Protein AF-A2EIH9-F1 (afdb_monomer)

Sequence (770 aa):
MNADAFIRQCWNERINGDDFLERVLSTYQGITPDFICHLASICGTSGNFFPELIDYLLALFTHDIALSTRSIQIDDQNQINGCILMFIRYGDRIFNTEKHGEIENCAIAIKVLEICSVCADKEQKFEALFTLSRSPILSINIATARYFKPDEFNRIQGLFKDINILESKRNVTQLQKLFDYALKTDKVIQQFHNFSKFEFISFYSSAIRITRTQHLIPRHSGLVFYKVINLALMNSFLDHPSLTDAVLITTILPQFFYLRVKNQDPNVHIKVFNKEVFISALKSQSSKNCFPAGCDEEKLIEIFTRMPESVDYDNLLETIFNFPAYSYNFLEPFKAIIQSDNLQRIKKIIADLEKNILDIVFYIKQMDQYQEYFSLIFDQMIQNQYDLEKYSILSGFFFLLIKNFKRSGCPYEIDQIKKFTNNKEATNPLEIYSLRYFNNDNFKMSENQNTFAEIMNERSNLIRTNIYINYLLKEGEKDYEEIKNILTQFPYLWPMTFVWGSRQPKLVSQHLIKIKFPDTELNNFLFSQMMLLVRGPITTLLFSNCDYEILISMQNKEFFFEPSNTPTPFLFPLDSWMFASNLYSMIIILRSWLTIFGPVKLVEGSFSMINRSHLLLLRDKLPGELLISYAFVMSIVCDDQVSIMMEIMRCVENILTENINLIKDGERLAYFCLAIVIANSEGSEERMDFVLDLCKRILANKKDETQIRIDFAHNFIRKAIYLPDFHDRIPIELMELLVIKGDYKGLVDFFIIRSRKLENPSNHEYPVNY

Structure (mmCIF, N/CA/C/O backbone):
data_AF-A2EIH9-F1
#
_entry.id   AF-A2EIH9-F1
#
loop_
_atom_site.group_PDB
_atom_site.id
_atom_site.type_symbol
_atom_site.label_atom_id
_atom_site.label_alt_id
_atom_site.label_comp_id
_atom_site.label_asym_id
_atom_site.label_entity_id
_atom_site.label_seq_id
_atom_site.pdbx_PDB_ins_code
_atom_site.Cartn_x
_atom_site.Cartn_y
_atom_site.Cartn_z
_atom_site.occupancy
_atom_site.B_iso_or_equiv
_atom_site.auth_seq_id
_atom_site.auth_comp_id
_atom_site.auth_asym_id
_atom_site.auth_atom_id
_atom_site.pdbx_PDB_model_num
ATOM 1 N N . MET A 1 1 ? 36.411 14.262 -59.384 1.00 61.66 1 MET A N 1
ATOM 2 C CA . MET A 1 1 ? 37.094 12.955 -59.500 1.00 61.66 1 MET A CA 1
ATOM 3 C C . MET A 1 1 ? 36.032 11.872 -59.337 1.00 61.66 1 MET A C 1
ATOM 5 O O . MET A 1 1 ? 35.071 12.126 -58.626 1.00 61.66 1 MET A O 1
ATOM 9 N N . ASN A 1 2 ? 36.104 10.751 -60.065 1.00 81.81 2 ASN A N 1
ATOM 10 C CA . ASN A 1 2 ? 35.122 9.666 -59.904 1.00 81.81 2 ASN A CA 1
ATOM 11 C C . ASN A 1 2 ? 35.361 8.982 -58.542 1.00 81.81 2 ASN A C 1
ATOM 13 O O . ASN A 1 2 ? 36.519 8.712 -58.215 1.00 81.81 2 ASN A O 1
ATOM 17 N N . ALA A 1 3 ? 34.300 8.715 -57.773 1.00 81.44 3 ALA A N 1
ATOM 18 C CA . ALA A 1 3 ? 34.352 8.061 -56.460 1.00 81.44 3 ALA A CA 1
ATOM 19 C C . ALA A 1 3 ? 35.179 6.768 -56.495 1.00 81.44 3 ALA A C 1
ATOM 21 O O . ALA A 1 3 ? 36.026 6.531 -55.641 1.00 81.44 3 ALA A O 1
ATOM 22 N N . ASP A 1 4 ? 35.003 5.998 -57.562 1.00 82.56 4 ASP A N 1
ATOM 23 C CA . ASP A 1 4 ? 35.667 4.725 -57.821 1.00 82.56 4 ASP A CA 1
ATOM 24 C C . ASP A 1 4 ? 37.198 4.882 -57.964 1.00 82.56 4 ASP A C 1
ATOM 26 O O . ASP A 1 4 ? 37.998 4.178 -57.344 1.00 82.56 4 ASP A O 1
ATOM 30 N N . ALA A 1 5 ? 37.633 5.897 -58.720 1.00 85.88 5 ALA A N 1
ATOM 31 C CA . ALA A 1 5 ? 39.050 6.227 -58.879 1.00 85.88 5 ALA A CA 1
ATOM 32 C C . ALA A 1 5 ? 39.671 6.735 -57.568 1.00 85.88 5 ALA A C 1
ATOM 34 O O . ALA A 1 5 ? 40.842 6.476 -57.297 1.00 85.88 5 ALA A O 1
ATOM 35 N N . PHE A 1 6 ? 38.879 7.432 -56.751 1.00 89.69 6 PHE A N 1
ATOM 36 C CA . PHE A 1 6 ? 39.311 7.960 -55.462 1.00 89.69 6 PHE A CA 1
ATOM 37 C C . PHE A 1 6 ? 39.471 6.866 -54.409 1.00 89.69 6 PHE A C 1
ATOM 39 O O . PHE A 1 6 ? 40.531 6.773 -53.798 1.00 89.69 6 PHE A O 1
ATOM 46 N N . ILE A 1 7 ? 38.481 5.983 -54.263 1.00 89.19 7 ILE A N 1
ATOM 47 C CA . ILE A 1 7 ? 38.557 4.835 -53.350 1.00 89.19 7 ILE A CA 1
ATOM 48 C C . ILE A 1 7 ? 39.764 3.962 -53.704 1.00 89.19 7 ILE A C 1
ATOM 50 O O . ILE A 1 7 ? 40.546 3.609 -52.823 1.00 89.19 7 ILE A O 1
ATOM 54 N N . ARG A 1 8 ? 39.977 3.678 -54.997 1.00 88.06 8 ARG A N 1
ATOM 55 C CA . ARG A 1 8 ? 41.146 2.914 -55.465 1.00 88.06 8 ARG A CA 1
ATOM 56 C C . ARG A 1 8 ? 42.463 3.609 -55.152 1.00 88.06 8 ARG A C 1
ATOM 58 O O . ARG A 1 8 ? 43.411 2.936 -54.763 1.00 88.06 8 ARG A O 1
ATOM 65 N N . GLN A 1 9 ? 42.540 4.927 -55.329 1.00 90.44 9 GLN A N 1
ATOM 66 C CA . GLN A 1 9 ? 43.742 5.683 -54.990 1.00 90.44 9 GLN A CA 1
ATOM 67 C C . GLN A 1 9 ? 44.053 5.564 -53.493 1.00 90.44 9 GLN A C 1
ATOM 69 O O . GLN A 1 9 ? 45.157 5.168 -53.133 1.00 90.44 9 GLN A O 1
ATOM 74 N N . CYS A 1 10 ? 43.073 5.842 -52.635 1.00 89.44 10 CYS A N 1
ATOM 75 C CA . CYS A 1 10 ? 43.219 5.726 -51.187 1.00 89.44 10 CYS A CA 1
ATOM 76 C C . CYS A 1 10 ? 43.629 4.312 -50.756 1.00 89.44 10 CYS A C 1
ATOM 78 O O . CYS A 1 10 ? 44.570 4.149 -49.980 1.00 89.44 10 CYS A O 1
ATOM 80 N N . TRP A 1 11 ? 42.983 3.293 -51.324 1.00 89.50 11 TRP A N 1
ATOM 81 C CA . TRP A 1 11 ? 43.291 1.894 -51.043 1.00 89.50 11 TRP A CA 1
ATOM 82 C C . TRP A 1 11 ? 44.716 1.507 -51.470 1.00 89.50 11 TRP A C 1
ATOM 84 O O . TRP A 1 11 ? 45.444 0.882 -50.699 1.00 89.50 11 TRP A O 1
ATOM 94 N N . ASN A 1 12 ? 45.161 1.941 -52.656 1.00 90.62 12 ASN A N 1
ATOM 95 C CA . ASN A 1 12 ? 46.530 1.715 -53.135 1.00 90.62 12 ASN A CA 1
ATOM 96 C C . ASN A 1 12 ? 47.582 2.400 -52.250 1.00 90.62 12 ASN A C 1
ATOM 98 O O . ASN A 1 12 ? 48.676 1.867 -52.065 1.00 90.62 12 ASN A O 1
ATOM 102 N N . GLU A 1 13 ? 47.248 3.564 -51.695 1.00 91.50 13 GLU A N 1
ATOM 103 C CA . GLU A 1 13 ? 48.094 4.300 -50.753 1.00 91.50 13 GLU A CA 1
ATOM 104 C C . GLU A 1 13 ? 48.068 3.714 -49.330 1.00 91.50 13 GLU A C 1
ATOM 106 O O . GLU A 1 13 ? 48.866 4.129 -48.492 1.00 91.50 13 GLU A O 1
ATOM 111 N N . ARG A 1 14 ? 47.211 2.713 -49.068 1.00 88.38 14 ARG A N 1
ATOM 112 C CA . ARG A 1 14 ? 47.073 2.009 -47.780 1.00 88.38 14 ARG A CA 1
ATOM 113 C C . ARG A 1 14 ? 46.816 2.942 -46.598 1.00 88.38 14 ARG A C 1
ATOM 115 O O . ARG A 1 14 ? 47.292 2.693 -45.490 1.00 88.38 14 ARG A O 1
ATOM 122 N N . ILE A 1 15 ? 46.071 4.016 -46.835 1.00 93.00 15 ILE A N 1
ATOM 123 C CA . ILE A 1 15 ? 45.652 4.910 -45.756 1.00 93.00 15 ILE A CA 1
ATOM 124 C C . ILE A 1 15 ? 44.642 4.193 -44.855 1.00 93.00 15 ILE A C 1
ATOM 126 O O . ILE A 1 15 ? 43.941 3.288 -45.316 1.00 93.00 15 ILE A O 1
ATOM 130 N N . ASN A 1 16 ? 44.574 4.573 -43.581 1.00 92.44 16 ASN A N 1
ATOM 131 C CA . ASN A 1 16 ? 43.591 4.016 -42.650 1.00 92.44 16 ASN A CA 1
ATOM 132 C C . ASN A 1 16 ? 42.203 4.674 -42.844 1.00 92.44 16 ASN A C 1
ATOM 134 O O . ASN A 1 16 ? 42.043 5.571 -43.672 1.00 92.44 16 ASN A O 1
ATOM 138 N N . GLY A 1 17 ? 41.186 4.206 -42.113 1.00 90.44 17 GLY A N 1
ATOM 139 C CA . GLY A 1 17 ? 39.815 4.723 -42.228 1.00 90.44 17 GLY A CA 1
ATOM 140 C C . GLY A 1 17 ? 39.655 6.202 -41.864 1.00 90.44 17 GLY A C 1
ATOM 141 O O . GLY A 1 17 ? 38.913 6.910 -42.544 1.00 90.44 17 GLY A O 1
ATOM 142 N N . ASP A 1 18 ? 40.379 6.685 -40.855 1.00 90.44 18 ASP A N 1
ATOM 143 C CA . ASP A 1 18 ? 40.312 8.084 -40.416 1.00 90.44 18 ASP A CA 1
ATOM 144 C C . ASP A 1 18 ? 40.956 9.011 -41.460 1.00 90.44 18 ASP A C 1
ATOM 146 O O . ASP A 1 18 ? 40.337 9.975 -41.911 1.00 90.44 18 ASP A O 1
ATOM 150 N N . ASP A 1 19 ? 42.141 8.644 -41.955 1.00 93.44 19 ASP A N 1
ATOM 151 C CA . ASP A 1 19 ? 42.837 9.348 -43.037 1.00 93.44 19 ASP A CA 1
ATOM 152 C C . ASP A 1 19 ? 42.002 9.353 -44.329 1.00 93.44 19 ASP A C 1
ATOM 154 O O . ASP A 1 19 ? 42.003 10.319 -45.100 1.00 93.44 19 ASP A O 1
ATOM 158 N N . PHE A 1 20 ? 41.280 8.259 -44.593 1.00 93.38 20 PHE A N 1
ATOM 159 C CA . PHE A 1 20 ? 40.351 8.172 -45.714 1.00 93.38 20 PHE A CA 1
ATOM 160 C C . PHE A 1 20 ? 39.213 9.180 -45.574 1.00 93.38 20 PHE A C 1
ATOM 162 O O . PHE A 1 20 ? 38.946 9.924 -46.520 1.00 93.38 20 PHE A O 1
ATOM 169 N N . LEU A 1 21 ? 38.581 9.250 -44.402 1.00 91.69 21 LEU A N 1
ATOM 170 C CA . LEU A 1 21 ? 37.517 10.208 -44.122 1.00 91.69 21 LEU A CA 1
ATOM 171 C C . LEU A 1 21 ? 38.009 11.657 -44.263 1.00 91.69 21 LEU A C 1
ATOM 173 O O . LEU A 1 21 ? 37.362 12.451 -44.945 1.00 91.69 21 LEU A O 1
ATOM 177 N N . GLU A 1 22 ? 39.170 12.000 -43.700 1.00 92.19 22 GLU A N 1
ATOM 178 C CA . GLU A 1 22 ? 39.758 13.342 -43.834 1.00 92.19 22 GLU A CA 1
ATOM 179 C C . GLU A 1 22 ? 39.993 13.726 -45.300 1.00 92.19 22 GLU A C 1
ATOM 181 O O . GLU A 1 22 ? 39.710 14.852 -45.731 1.00 92.19 22 GLU A O 1
ATOM 186 N N . ARG A 1 23 ? 40.463 12.778 -46.115 1.00 91.38 23 ARG A N 1
ATOM 187 C CA . ARG A 1 23 ? 40.633 12.999 -47.553 1.00 91.38 23 ARG A CA 1
ATOM 188 C C . ARG A 1 23 ? 39.310 13.152 -48.286 1.00 91.38 23 ARG A C 1
ATOM 190 O O . ARG A 1 23 ? 39.229 13.979 -49.194 1.00 91.38 23 ARG A O 1
ATOM 197 N N . VAL A 1 24 ? 38.281 12.393 -47.911 1.00 90.44 24 VAL A N 1
ATOM 198 C CA . VAL A 1 24 ? 36.937 12.548 -48.484 1.00 90.44 24 VAL A CA 1
ATOM 199 C C . VAL A 1 24 ? 36.414 13.951 -48.197 1.00 90.44 24 VAL A C 1
ATOM 201 O O . VAL A 1 24 ? 36.021 14.636 -49.135 1.00 90.44 24 VAL A O 1
ATOM 204 N N . LEU A 1 25 ? 36.492 14.405 -46.944 1.00 90.44 25 LEU A N 1
ATOM 205 C CA . LEU A 1 25 ? 35.987 15.712 -46.507 1.00 90.44 25 LEU A CA 1
ATOM 206 C C . LEU A 1 25 ? 36.776 16.899 -47.078 1.00 90.44 25 LEU A C 1
ATOM 208 O O . LEU A 1 25 ? 36.220 17.979 -47.267 1.00 90.44 25 LEU A O 1
ATOM 212 N N . SER A 1 26 ? 38.071 16.718 -47.348 1.00 88.44 26 SER A N 1
ATOM 213 C CA . SER A 1 26 ? 38.907 17.756 -47.967 1.00 88.44 26 SER A CA 1
ATOM 214 C C . SER A 1 26 ? 38.776 17.807 -49.492 1.00 88.44 26 SER A C 1
ATOM 216 O O . SER A 1 26 ? 38.940 18.875 -50.082 1.00 88.44 26 SER A O 1
ATOM 218 N N . THR A 1 27 ? 38.464 16.681 -50.142 1.00 87.00 27 THR A N 1
ATOM 219 C CA . THR A 1 27 ? 38.375 16.583 -51.612 1.00 87.00 27 THR A CA 1
ATOM 220 C C . THR A 1 27 ? 36.961 16.839 -52.131 1.00 87.00 27 THR A C 1
ATOM 222 O O . THR A 1 27 ? 36.781 17.481 -53.167 1.00 87.00 27 THR A O 1
ATOM 225 N N . TYR A 1 28 ? 35.953 16.338 -51.423 1.00 78.94 28 TYR A N 1
ATOM 226 C CA . TYR A 1 28 ? 34.537 16.515 -51.718 1.00 78.94 28 TYR A CA 1
ATOM 227 C C . TYR A 1 28 ? 33.955 17.356 -50.582 1.00 78.94 28 TYR A C 1
ATOM 229 O O . TYR A 1 28 ? 34.280 17.112 -49.427 1.00 78.94 28 TYR A O 1
ATOM 237 N N . GLN A 1 29 ? 33.147 18.377 -50.883 1.00 80.12 29 GLN A N 1
ATOM 238 C CA . GLN A 1 29 ? 32.557 19.293 -49.890 1.00 80.12 29 GLN A CA 1
ATOM 239 C C . GLN A 1 29 ? 31.500 18.584 -49.011 1.00 80.12 29 GLN A C 1
ATOM 241 O O . GLN A 1 29 ? 30.328 18.953 -49.019 1.00 80.12 29 GLN A O 1
ATOM 246 N N . GLY A 1 30 ? 31.901 17.537 -48.292 1.00 81.00 30 GLY A N 1
ATOM 247 C CA . GLY A 1 30 ? 31.044 16.603 -47.574 1.00 81.00 30 GLY A CA 1
ATOM 248 C C . GLY A 1 30 ? 30.956 15.219 -48.225 1.00 81.00 30 GLY A C 1
ATOM 249 O O . GLY A 1 30 ? 31.353 14.996 -49.372 1.00 81.00 30 GLY A O 1
ATOM 250 N N . ILE A 1 31 ? 30.414 14.276 -47.455 1.00 84.00 31 ILE A N 1
ATOM 251 C CA . ILE A 1 31 ? 30.108 12.915 -47.906 1.00 84.00 31 ILE A CA 1
ATOM 252 C C . ILE A 1 31 ? 28.827 12.952 -48.752 1.00 84.00 31 ILE A C 1
ATOM 254 O O . ILE A 1 31 ? 27.872 13.648 -48.413 1.00 84.00 31 ILE A O 1
ATOM 258 N N . THR A 1 32 ? 28.787 12.193 -49.850 1.00 86.06 32 THR A N 1
ATOM 259 C CA . THR A 1 32 ? 27.601 12.083 -50.719 1.00 86.06 32 THR A CA 1
ATOM 260 C C . THR A 1 32 ? 27.003 10.671 -50.670 1.00 86.06 32 THR A C 1
ATOM 262 O O . THR A 1 32 ? 27.762 9.709 -50.517 1.00 86.06 32 THR A O 1
ATOM 265 N N . PRO A 1 33 ? 25.674 10.508 -50.843 1.00 88.69 33 PRO A N 1
ATOM 266 C CA . PRO A 1 33 ? 25.028 9.193 -50.886 1.00 88.69 33 PRO A CA 1
ATOM 267 C C . PRO A 1 33 ? 25.646 8.235 -51.905 1.00 88.69 33 PRO A C 1
ATOM 269 O O . PRO A 1 33 ? 25.900 7.074 -51.587 1.00 88.69 33 PRO A O 1
ATOM 272 N N . ASP A 1 34 ? 25.959 8.737 -53.103 1.00 86.44 34 ASP A N 1
ATOM 273 C CA . ASP A 1 34 ? 26.551 7.947 -54.189 1.00 86.44 34 ASP A CA 1
ATOM 274 C C . ASP A 1 34 ? 27.884 7.321 -53.774 1.00 86.44 34 ASP A C 1
ATOM 276 O O . ASP A 1 34 ? 28.173 6.172 -54.105 1.00 86.44 34 ASP A O 1
ATOM 280 N N . PHE A 1 35 ? 28.684 8.058 -53.001 1.00 86.81 35 PHE A N 1
ATOM 281 C CA . PHE A 1 35 ? 29.975 7.590 -52.514 1.00 86.81 35 PHE A CA 1
ATOM 282 C C . PHE A 1 35 ? 29.823 6.414 -51.539 1.00 86.81 35 PHE A C 1
ATOM 284 O O . PHE A 1 35 ? 30.558 5.430 -51.628 1.00 86.81 35 PHE A O 1
ATOM 291 N N . ILE A 1 36 ? 28.826 6.490 -50.653 1.00 91.44 36 ILE A N 1
ATOM 292 C CA . ILE A 1 36 ? 28.508 5.447 -49.670 1.00 91.44 36 ILE A CA 1
ATOM 293 C C . ILE A 1 36 ? 27.966 4.200 -50.374 1.00 91.44 36 ILE A C 1
ATOM 295 O O . ILE A 1 36 ? 28.449 3.097 -50.119 1.00 91.44 36 ILE A O 1
ATOM 299 N N . CYS A 1 37 ? 27.015 4.373 -51.299 1.00 92.69 37 CYS A N 1
ATOM 300 C CA . CYS A 1 37 ? 26.439 3.277 -52.084 1.00 92.69 37 CYS A CA 1
ATOM 301 C C . CYS A 1 37 ? 27.523 2.532 -52.866 1.00 92.69 37 CYS A C 1
ATOM 303 O O . CYS A 1 37 ? 27.575 1.302 -52.863 1.00 92.69 37 CYS A O 1
ATOM 305 N N . HIS A 1 38 ? 28.421 3.279 -53.512 1.00 90.88 38 HIS A N 1
ATOM 306 C CA . HIS A 1 38 ? 29.475 2.698 -54.327 1.00 90.88 38 HIS A CA 1
ATOM 307 C C . HIS A 1 38 ? 30.490 1.920 -53.483 1.00 90.88 38 HIS A C 1
ATOM 309 O O . HIS A 1 38 ? 30.814 0.781 -53.816 1.00 90.88 38 HIS A O 1
ATOM 315 N N . LEU A 1 39 ? 30.934 2.482 -52.352 1.00 92.50 39 LEU A N 1
ATOM 316 C CA . LEU A 1 39 ? 31.833 1.786 -51.431 1.00 92.50 39 LEU A CA 1
ATOM 317 C C . LEU A 1 39 ? 31.180 0.527 -50.838 1.00 92.50 39 LEU A C 1
ATOM 319 O O . LEU A 1 39 ? 31.814 -0.526 -50.807 1.00 92.50 39 LEU A O 1
ATOM 323 N N . ALA A 1 40 ? 29.906 0.598 -50.435 1.00 93.25 40 ALA A N 1
ATOM 324 C CA . ALA A 1 40 ? 29.162 -0.564 -49.949 1.00 93.25 40 ALA A CA 1
ATOM 325 C C . ALA A 1 40 ? 29.053 -1.666 -51.020 1.00 93.25 40 ALA A C 1
ATOM 327 O O . ALA A 1 40 ? 29.281 -2.837 -50.719 1.00 93.25 40 ALA A O 1
ATOM 328 N N . SER A 1 41 ? 28.784 -1.298 -52.278 1.00 92.81 41 SER A N 1
ATOM 329 C CA . SER A 1 41 ? 28.708 -2.239 -53.404 1.00 92.81 41 SER A CA 1
ATOM 330 C C . SER A 1 41 ? 30.055 -2.926 -53.685 1.00 92.81 41 SER A C 1
ATOM 332 O O . SER A 1 41 ? 30.110 -4.148 -53.851 1.00 92.81 41 SER A O 1
ATOM 334 N N . ILE A 1 42 ? 31.167 -2.175 -53.649 1.00 91.38 42 ILE A N 1
ATOM 335 C CA . ILE A 1 42 ? 32.524 -2.738 -53.776 1.00 91.38 42 ILE A CA 1
ATOM 336 C C . ILE A 1 42 ? 32.787 -3.743 -52.647 1.00 91.38 42 ILE A C 1
ATOM 338 O O . ILE A 1 42 ? 33.237 -4.858 -52.911 1.00 91.38 42 ILE A O 1
ATOM 342 N N . CYS A 1 43 ? 32.462 -3.377 -51.405 1.00 91.00 43 CYS A N 1
ATOM 343 C CA . CYS A 1 43 ? 32.654 -4.230 -50.233 1.00 91.00 43 CYS A CA 1
ATOM 344 C C . CYS A 1 43 ? 31.852 -5.540 -50.285 1.00 91.00 43 CYS A C 1
ATOM 346 O O . CYS A 1 43 ? 32.306 -6.543 -49.740 1.00 91.00 43 CYS A O 1
ATOM 348 N N . GLY A 1 44 ? 30.670 -5.547 -50.910 1.00 88.19 44 GLY A N 1
ATOM 349 C CA . GLY A 1 44 ? 29.813 -6.733 -50.993 1.00 88.19 44 GLY A CA 1
ATOM 350 C C . GLY A 1 44 ? 29.918 -7.546 -52.282 1.00 88.19 44 GLY A C 1
ATOM 351 O O . GLY A 1 44 ? 29.194 -8.534 -52.424 1.00 88.19 44 GLY A O 1
ATOM 352 N N . THR A 1 45 ? 30.798 -7.163 -53.214 1.00 89.25 45 THR A N 1
ATOM 353 C CA . THR A 1 45 ? 30.994 -7.894 -54.473 1.00 89.25 45 THR A CA 1
ATOM 354 C C . THR A 1 45 ? 31.565 -9.291 -54.197 1.00 89.25 45 THR A C 1
ATOM 356 O O . THR A 1 45 ? 32.620 -9.454 -53.582 1.00 89.25 45 THR A O 1
ATOM 359 N N . SER A 1 46 ? 30.865 -10.325 -54.667 1.00 63.31 46 SER A N 1
ATOM 360 C CA . SER A 1 46 ? 31.184 -11.733 -54.406 1.00 63.31 46 SER A CA 1
ATOM 361 C C . SER A 1 46 ? 32.617 -12.109 -54.812 1.00 63.31 46 SER A C 1
ATOM 363 O O . SER A 1 46 ? 32.980 -11.982 -55.981 1.00 63.31 46 SER A O 1
ATOM 365 N N . GLY A 1 47 ? 33.400 -12.637 -53.863 1.00 63.78 47 GLY A N 1
ATOM 366 C CA . GLY A 1 47 ? 34.703 -13.268 -54.116 1.00 63.78 47 GLY A CA 1
ATOM 367 C C . GLY A 1 47 ? 35.917 -12.592 -53.475 1.00 63.78 47 GLY A C 1
ATOM 368 O O . GLY A 1 47 ? 36.959 -13.236 -53.405 1.00 63.78 47 GLY A O 1
ATOM 369 N N . ASN A 1 48 ? 35.799 -11.362 -52.957 1.00 62.03 48 ASN A N 1
ATOM 370 C CA . ASN A 1 48 ? 36.916 -10.668 -52.312 1.00 62.03 48 ASN A CA 1
ATOM 371 C C . ASN A 1 48 ? 36.485 -9.941 -51.028 1.00 62.03 48 ASN A C 1
ATOM 373 O O . ASN A 1 48 ? 35.761 -8.953 -51.080 1.00 62.03 48 ASN A O 1
ATOM 377 N N . PHE A 1 49 ? 36.969 -10.401 -49.872 1.00 75.75 49 PHE A N 1
ATOM 378 C CA . PHE A 1 49 ? 36.844 -9.674 -48.607 1.00 75.75 49 PHE A CA 1
ATOM 379 C C . PHE A 1 49 ? 38.079 -8.789 -48.410 1.00 75.75 49 PHE A C 1
ATOM 381 O O . PHE A 1 49 ? 39.182 -9.310 -48.240 1.00 75.75 49 PHE A O 1
ATOM 388 N N . PHE A 1 50 ? 37.895 -7.467 -48.421 1.00 84.88 50 PHE A N 1
ATOM 389 C CA . PHE A 1 50 ? 38.964 -6.490 -48.193 1.00 84.88 50 PHE A CA 1
ATOM 390 C C . PHE A 1 50 ? 38.745 -5.764 -46.856 1.00 84.88 50 PHE A C 1
ATOM 392 O O . PHE A 1 50 ? 37.936 -4.834 -46.800 1.00 84.88 50 PHE A O 1
ATOM 399 N N . PRO A 1 51 ? 39.439 -6.175 -45.775 1.00 84.88 51 PRO A N 1
ATOM 400 C CA . PRO A 1 51 ? 39.392 -5.529 -44.464 1.00 84.88 51 PRO A CA 1
ATOM 401 C C . PRO A 1 51 ? 39.432 -3.999 -44.497 1.00 84.88 51 PRO A C 1
ATOM 403 O O . PRO A 1 51 ? 38.623 -3.352 -43.844 1.00 84.88 51 PRO A O 1
ATOM 406 N N . GLU A 1 52 ? 40.340 -3.440 -45.290 1.00 87.19 52 GLU A N 1
ATOM 407 C CA . GLU A 1 52 ? 40.640 -2.012 -45.336 1.00 87.19 52 GLU A CA 1
ATOM 408 C C . GLU A 1 52 ? 39.488 -1.201 -45.950 1.00 87.19 52 GLU A C 1
ATOM 410 O O . GLU A 1 52 ? 39.203 -0.092 -45.511 1.00 87.19 52 GLU A O 1
ATOM 415 N N . LEU A 1 53 ? 38.769 -1.766 -46.928 1.00 90.94 53 LEU A N 1
ATOM 416 C CA . LEU A 1 53 ? 37.599 -1.111 -47.526 1.00 90.94 53 LEU A CA 1
ATOM 417 C C . LEU A 1 53 ? 36.385 -1.137 -46.588 1.00 90.94 53 LEU A C 1
ATOM 419 O O . LEU A 1 53 ? 35.586 -0.200 -46.578 1.00 90.94 53 LEU A O 1
ATOM 423 N N . ILE A 1 54 ? 36.267 -2.175 -45.755 1.00 91.62 54 ILE A N 1
ATOM 424 C CA . ILE A 1 54 ? 35.267 -2.213 -44.682 1.00 91.62 54 ILE A CA 1
ATOM 425 C C . ILE A 1 54 ? 35.592 -1.161 -43.613 1.00 91.62 54 ILE A C 1
ATOM 427 O O . ILE A 1 54 ? 34.672 -0.531 -43.097 1.00 91.62 54 ILE A O 1
ATOM 431 N N . ASP A 1 55 ? 36.874 -0.921 -43.320 1.00 91.50 55 ASP A N 1
ATOM 432 C CA . ASP A 1 55 ? 37.300 0.148 -42.405 1.00 91.50 5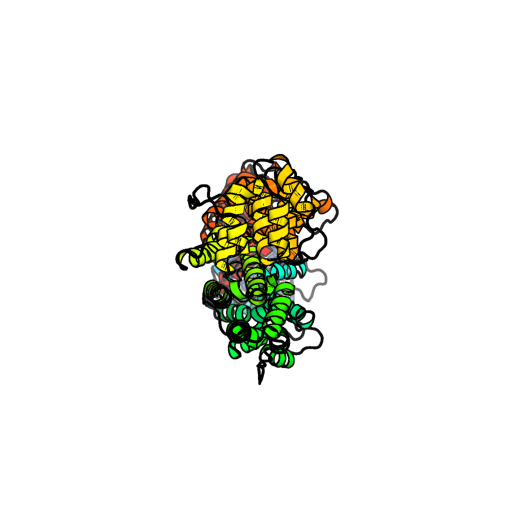5 ASP A CA 1
ATOM 433 C C . ASP A 1 55 ? 36.963 1.540 -42.968 1.00 91.50 55 ASP A C 1
ATOM 435 O O . ASP A 1 55 ? 36.533 2.420 -42.222 1.00 91.50 55 ASP A O 1
ATOM 439 N N . TYR A 1 56 ? 37.068 1.731 -44.288 1.00 93.88 56 TYR A N 1
ATOM 440 C CA . TYR A 1 56 ? 36.619 2.960 -44.955 1.00 93.88 56 TYR A CA 1
ATOM 441 C C . TYR A 1 56 ? 35.109 3.148 -44.823 1.00 93.88 56 TYR A C 1
ATOM 443 O O . TYR A 1 56 ? 34.646 4.240 -44.496 1.00 93.88 56 TYR A O 1
ATOM 451 N N . LEU A 1 57 ? 34.333 2.080 -45.035 1.00 92.88 57 LEU A N 1
ATOM 452 C CA . LEU A 1 57 ? 32.879 2.125 -44.892 1.00 92.88 57 LEU A CA 1
ATOM 453 C C . LEU A 1 57 ? 32.474 2.423 -43.441 1.00 92.88 57 LEU A C 1
ATOM 455 O O . LEU A 1 57 ? 31.598 3.255 -43.212 1.00 92.88 57 LEU A O 1
ATOM 459 N N . LEU A 1 58 ? 33.161 1.818 -42.467 1.00 92.12 58 LEU A N 1
ATOM 460 C CA . LEU A 1 58 ? 32.974 2.110 -41.047 1.00 92.12 58 LEU A CA 1
ATOM 461 C C . LEU A 1 58 ? 33.249 3.584 -40.730 1.00 92.12 58 LEU A C 1
ATOM 463 O O . LEU A 1 58 ? 32.480 4.183 -39.980 1.00 92.12 58 LEU A O 1
ATOM 467 N N . ALA A 1 59 ? 34.313 4.172 -41.282 1.00 91.38 59 ALA A N 1
ATOM 468 C CA . ALA A 1 59 ? 34.654 5.573 -41.041 1.00 91.38 59 ALA A CA 1
ATOM 469 C C . ALA A 1 59 ? 33.548 6.524 -41.533 1.00 91.38 59 ALA A C 1
ATOM 471 O O . ALA A 1 59 ? 33.177 7.456 -40.819 1.00 91.38 59 ALA A O 1
ATOM 472 N N . LEU A 1 60 ? 32.946 6.241 -42.696 1.00 91.38 60 LEU A N 1
ATOM 473 C CA . LEU A 1 60 ? 31.795 7.004 -43.198 1.00 91.38 60 LEU A CA 1
ATOM 474 C C . LEU A 1 60 ? 30.564 6.844 -42.290 1.00 91.38 60 LEU A C 1
ATOM 476 O O . LEU A 1 60 ? 29.945 7.841 -41.923 1.00 91.38 60 LEU A O 1
ATOM 480 N N . PHE A 1 61 ? 30.250 5.611 -41.874 1.00 90.75 61 PHE A N 1
ATOM 481 C CA . PHE A 1 61 ? 29.143 5.340 -40.948 1.00 90.75 61 PHE A CA 1
ATOM 482 C C . PHE A 1 61 ? 29.351 6.003 -39.585 1.00 90.75 61 PHE A C 1
ATOM 484 O O . PHE A 1 61 ? 28.404 6.516 -39.009 1.00 90.75 61 PHE A O 1
ATOM 491 N N . THR A 1 62 ? 30.576 6.018 -39.066 1.00 88.25 62 THR A N 1
ATOM 492 C CA . THR A 1 62 ? 30.878 6.623 -37.761 1.00 88.25 62 THR A CA 1
ATOM 493 C C . THR A 1 62 ? 30.812 8.152 -37.824 1.00 88.25 62 THR A C 1
ATOM 495 O O . THR A 1 62 ? 30.470 8.784 -36.826 1.00 88.25 62 THR A O 1
ATOM 498 N N . HIS A 1 63 ? 31.109 8.745 -38.987 1.00 88.50 63 HIS A N 1
ATOM 499 C CA . HIS A 1 63 ? 30.995 10.185 -39.214 1.00 88.50 63 HIS A CA 1
ATOM 500 C C . HIS A 1 63 ? 29.540 10.653 -39.339 1.00 88.50 63 HIS A C 1
ATOM 502 O O . HIS A 1 63 ? 29.150 11.607 -38.673 1.00 88.50 63 HIS A O 1
ATOM 508 N N . ASP A 1 64 ? 28.748 9.990 -40.189 1.00 88.62 64 ASP A N 1
ATOM 509 C CA . ASP A 1 64 ? 27.331 10.304 -40.398 1.00 88.62 64 ASP A CA 1
ATOM 510 C C . ASP A 1 64 ? 26.534 9.027 -40.697 1.00 88.62 64 ASP A C 1
ATOM 512 O O . ASP A 1 64 ? 26.316 8.615 -41.844 1.00 88.62 64 ASP A O 1
ATOM 516 N N . ILE A 1 65 ? 26.103 8.375 -39.624 1.00 88.81 65 ILE A N 1
ATOM 517 C CA . ILE A 1 65 ? 25.324 7.139 -39.661 1.00 88.81 65 ILE A CA 1
ATOM 518 C C . ILE A 1 65 ? 23.933 7.345 -40.277 1.00 88.81 65 ILE A C 1
ATOM 520 O O . ILE A 1 65 ? 23.425 6.448 -40.961 1.00 88.81 65 ILE A O 1
ATOM 524 N N . ALA A 1 66 ? 23.331 8.524 -40.100 1.00 88.94 66 ALA A N 1
ATOM 525 C CA . ALA A 1 66 ? 22.017 8.852 -40.641 1.00 88.94 66 ALA A CA 1
ATOM 526 C C . ALA A 1 66 ? 22.054 8.915 -42.169 1.00 88.94 66 ALA A C 1
ATOM 528 O O . ALA A 1 66 ? 21.266 8.244 -42.844 1.00 88.94 66 ALA A O 1
ATOM 529 N N . LEU A 1 67 ? 23.002 9.674 -42.723 1.00 90.88 67 LEU A N 1
ATOM 530 C CA . LEU A 1 67 ? 23.233 9.738 -44.162 1.00 90.88 67 LEU A CA 1
ATOM 531 C C . LEU A 1 67 ? 23.622 8.364 -44.708 1.00 90.88 67 LEU A C 1
ATOM 533 O O . LEU A 1 67 ? 23.070 7.921 -45.718 1.00 90.88 67 LEU A O 1
ATOM 537 N N . SER A 1 68 ? 24.531 7.671 -44.020 1.00 92.12 68 SER A N 1
ATOM 538 C CA . SER A 1 68 ? 25.055 6.386 -44.476 1.00 92.12 68 SER A CA 1
ATOM 539 C C . SER A 1 68 ? 23.976 5.320 -44.587 1.00 92.12 68 SER A C 1
ATOM 541 O O . SER A 1 68 ? 23.837 4.699 -45.637 1.00 92.12 68 SER A O 1
ATOM 543 N N . THR A 1 69 ? 23.149 5.150 -43.555 1.00 90.56 69 THR A N 1
ATOM 544 C CA . THR A 1 69 ? 22.064 4.157 -43.570 1.00 90.56 69 THR A CA 1
ATOM 545 C C . THR A 1 69 ? 20.947 4.498 -44.552 1.00 90.56 69 THR A C 1
ATOM 547 O O . THR A 1 69 ? 20.428 3.592 -45.204 1.00 90.56 69 THR A O 1
ATOM 550 N N . ARG A 1 70 ? 20.589 5.783 -44.709 1.00 91.25 70 ARG A N 1
ATOM 551 C CA . ARG A 1 70 ? 19.578 6.225 -45.691 1.00 91.25 70 ARG A CA 1
ATOM 552 C C . ARG A 1 70 ? 20.019 6.028 -47.136 1.00 91.25 70 ARG A C 1
ATOM 554 O O . ARG A 1 70 ? 19.162 5.839 -47.994 1.00 91.25 70 ARG A O 1
ATOM 561 N N . SER A 1 71 ? 21.323 6.090 -47.390 1.00 93.75 71 SER A N 1
ATOM 562 C CA . SER A 1 71 ? 21.878 5.946 -48.737 1.00 93.75 71 SER A CA 1
ATOM 563 C C . SER A 1 71 ? 21.767 4.509 -49.249 1.00 93.75 71 SER A C 1
ATOM 565 O O . SER A 1 71 ? 21.583 4.310 -50.443 1.00 93.75 71 SER A O 1
ATOM 567 N N . ILE A 1 72 ? 21.812 3.509 -48.360 1.00 95.31 72 ILE A N 1
ATOM 568 C CA . ILE A 1 72 ? 21.772 2.093 -48.749 1.00 95.31 72 ILE A CA 1
ATOM 569 C C . ILE A 1 72 ? 20.437 1.716 -49.399 1.00 95.31 72 ILE A C 1
ATOM 571 O O . ILE A 1 72 ? 19.361 1.798 -48.791 1.00 95.31 72 ILE A O 1
ATOM 575 N N . GLN A 1 73 ? 20.539 1.217 -50.627 1.00 93.62 73 GLN A N 1
ATOM 576 C CA . GLN A 1 73 ? 19.429 0.718 -51.425 1.00 93.62 73 GLN A CA 1
ATOM 577 C C . GLN A 1 73 ? 19.145 -0.748 -51.072 1.00 93.62 73 GLN A C 1
ATOM 579 O O . GLN A 1 73 ? 20.016 -1.610 -51.151 1.00 93.62 73 GLN A O 1
ATOM 584 N N . ILE A 1 74 ? 17.914 -1.034 -50.639 1.00 91.25 74 ILE A N 1
ATOM 585 C CA . ILE A 1 74 ? 17.490 -2.365 -50.152 1.00 91.25 74 ILE A CA 1
ATOM 586 C C . ILE A 1 74 ? 17.221 -3.380 -51.270 1.00 91.25 74 ILE A C 1
ATOM 588 O O . ILE A 1 74 ? 16.940 -4.541 -50.991 1.00 91.25 74 ILE A O 1
ATOM 592 N N . ASP A 1 75 ? 17.281 -2.948 -52.522 1.00 92.25 75 ASP A N 1
ATOM 593 C CA . ASP A 1 75 ? 17.188 -3.760 -53.732 1.00 92.25 75 ASP A CA 1
ATOM 594 C C . ASP A 1 75 ? 18.566 -4.106 -54.331 1.00 92.25 75 ASP A C 1
ATOM 596 O O . ASP A 1 75 ? 18.653 -5.000 -55.174 1.00 92.25 75 ASP A O 1
ATOM 600 N N . ASP A 1 76 ? 19.655 -3.478 -53.864 1.00 93.81 76 ASP A N 1
ATOM 601 C CA . ASP A 1 76 ? 21.026 -3.791 -54.286 1.00 93.81 76 ASP A CA 1
ATOM 602 C C . ASP A 1 76 ? 21.702 -4.784 -53.321 1.00 93.81 76 ASP A C 1
ATOM 604 O O . ASP A 1 76 ? 22.174 -4.436 -52.233 1.00 93.81 76 ASP A O 1
ATOM 608 N N . GLN A 1 77 ? 21.806 -6.046 -53.751 1.00 92.25 77 GLN A N 1
ATOM 609 C CA . GLN A 1 77 ? 22.396 -7.119 -52.946 1.00 92.25 77 GLN A CA 1
ATOM 610 C C . GLN A 1 77 ? 23.878 -6.896 -52.615 1.00 92.25 77 GLN A C 1
ATOM 612 O O . GLN A 1 77 ? 24.332 -7.335 -51.557 1.00 92.25 77 GLN A O 1
ATOM 617 N N . ASN A 1 78 ? 24.640 -6.217 -53.476 1.00 92.69 78 ASN A N 1
ATOM 618 C CA . ASN A 1 78 ? 26.048 -5.940 -53.202 1.00 92.69 78 ASN A CA 1
ATOM 619 C C . ASN A 1 78 ? 26.169 -4.898 -52.087 1.00 92.69 78 ASN A C 1
ATOM 621 O O . ASN A 1 78 ? 26.968 -5.078 -51.172 1.00 92.69 78 ASN A O 1
ATOM 625 N N . GLN A 1 79 ? 25.335 -3.854 -52.096 1.00 94.38 79 GLN A N 1
ATOM 626 C CA . GLN A 1 79 ? 25.304 -2.880 -50.997 1.00 94.38 79 GLN A CA 1
ATOM 627 C C . GLN A 1 79 ? 24.912 -3.546 -49.672 1.00 94.38 79 GLN A C 1
ATOM 629 O O . GLN A 1 79 ? 25.589 -3.352 -48.661 1.00 94.38 79 GLN A O 1
ATOM 634 N N . ILE A 1 80 ? 23.873 -4.391 -49.689 1.00 94.62 80 ILE A N 1
ATOM 635 C CA . ILE A 1 80 ? 23.441 -5.166 -48.517 1.00 94.62 80 ILE A CA 1
ATOM 636 C C . ILE A 1 80 ? 24.589 -6.026 -47.984 1.00 94.62 80 ILE A C 1
ATOM 638 O O . ILE A 1 80 ? 24.905 -5.948 -46.798 1.00 94.62 80 ILE A O 1
ATOM 642 N N . ASN A 1 81 ? 25.245 -6.812 -48.841 1.00 92.75 81 ASN A N 1
ATOM 643 C CA . ASN A 1 81 ? 26.346 -7.686 -48.435 1.00 92.75 81 ASN A CA 1
ATOM 644 C C . ASN A 1 81 ? 27.518 -6.887 -47.841 1.00 92.75 81 ASN A C 1
ATOM 646 O O . ASN A 1 81 ? 28.078 -7.292 -46.822 1.00 92.75 81 ASN A O 1
ATOM 650 N N . GLY A 1 82 ? 2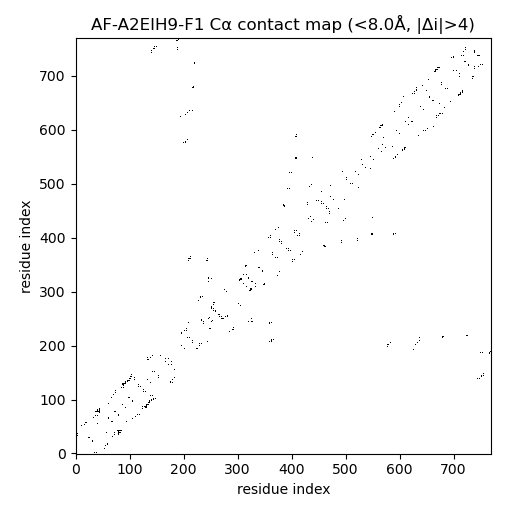7.855 -5.730 -48.422 1.00 92.81 82 GLY A N 1
ATOM 651 C CA . GLY A 1 82 ? 28.892 -4.841 -47.894 1.00 92.81 82 GLY A CA 1
ATOM 652 C C . GLY A 1 82 ? 28.566 -4.337 -46.486 1.00 92.81 82 GLY A C 1
ATOM 653 O O . GLY A 1 82 ? 29.412 -4.402 -45.591 1.00 92.81 82 GLY A O 1
ATOM 654 N N . CYS A 1 83 ? 27.319 -3.917 -46.252 1.00 94.81 83 CYS A N 1
ATOM 655 C CA . CYS A 1 83 ? 26.848 -3.532 -44.922 1.00 94.81 83 CYS A CA 1
ATOM 656 C C . CYS A 1 83 ? 26.836 -4.709 -43.936 1.00 94.81 83 CYS A C 1
ATOM 658 O O . CYS A 1 83 ? 27.245 -4.540 -42.792 1.00 94.81 83 CYS A O 1
ATOM 660 N N . ILE A 1 84 ? 26.420 -5.905 -44.361 1.00 94.88 84 ILE A N 1
ATOM 661 C CA . ILE A 1 84 ? 26.403 -7.109 -43.515 1.00 94.88 84 ILE A CA 1
ATOM 662 C C . ILE A 1 84 ? 27.815 -7.484 -43.062 1.00 94.88 84 ILE A C 1
ATOM 664 O O . ILE A 1 84 ? 28.027 -7.723 -41.874 1.00 94.88 84 ILE A O 1
ATOM 668 N N . LEU A 1 85 ? 28.799 -7.467 -43.965 1.00 93.81 85 LEU A N 1
ATOM 669 C CA . LEU A 1 85 ? 30.203 -7.717 -43.626 1.00 93.81 85 LEU A CA 1
ATOM 670 C C . LEU A 1 85 ? 30.744 -6.686 -42.626 1.00 93.81 85 LEU A C 1
ATOM 672 O O . LEU A 1 85 ? 31.454 -7.045 -41.683 1.00 93.81 85 LEU A O 1
ATOM 676 N N . MET A 1 86 ? 30.364 -5.417 -42.790 1.00 94.62 86 MET A N 1
ATOM 677 C CA . MET A 1 86 ? 30.688 -4.367 -41.826 1.00 94.62 86 MET A CA 1
ATOM 678 C C . MET A 1 86 ? 30.020 -4.622 -40.466 1.00 94.62 86 MET A C 1
ATOM 680 O O . MET A 1 86 ? 30.687 -4.526 -39.438 1.00 94.62 86 MET A O 1
ATOM 684 N N . PHE A 1 87 ? 28.738 -4.998 -40.429 1.00 95.00 87 PHE A N 1
ATOM 685 C CA . PHE A 1 87 ? 28.015 -5.294 -39.187 1.00 95.00 87 PHE A CA 1
ATOM 686 C C . PHE A 1 87 ? 28.584 -6.504 -38.445 1.00 95.00 87 PHE A C 1
ATOM 688 O O . PHE A 1 87 ? 28.724 -6.450 -37.225 1.00 95.00 87 PHE A O 1
ATOM 695 N N . ILE A 1 88 ? 28.972 -7.565 -39.159 1.00 93.44 88 ILE A N 1
ATOM 696 C CA . ILE A 1 88 ? 29.638 -8.737 -38.570 1.00 93.44 88 ILE A CA 1
ATOM 697 C C . ILE A 1 88 ? 30.904 -8.314 -37.822 1.00 93.44 88 ILE A C 1
ATOM 699 O O . ILE A 1 88 ? 31.148 -8.782 -36.709 1.00 93.44 88 ILE A O 1
ATOM 703 N N . ARG A 1 89 ? 31.696 -7.419 -38.421 1.00 91.75 89 ARG A N 1
ATOM 704 C CA . ARG A 1 89 ? 33.009 -7.027 -37.901 1.00 91.75 89 ARG A CA 1
ATOM 705 C C . ARG A 1 89 ? 32.955 -5.911 -36.854 1.00 91.75 89 ARG A C 1
ATOM 707 O O . ARG A 1 89 ? 33.764 -5.928 -35.930 1.00 91.75 89 ARG A O 1
ATOM 714 N N . TYR A 1 90 ? 32.028 -4.963 -36.999 1.00 91.88 90 TYR A N 1
ATOM 715 C CA . TYR A 1 90 ? 32.015 -3.699 -36.252 1.00 91.88 90 TYR A CA 1
ATOM 716 C C . TYR A 1 90 ? 30.636 -3.275 -35.725 1.00 91.88 90 TYR A C 1
ATOM 718 O O . TYR A 1 90 ? 30.480 -2.148 -35.253 1.00 91.88 90 TYR A O 1
ATOM 726 N N . GLY A 1 91 ? 29.621 -4.141 -35.783 1.00 88.19 91 GLY A N 1
ATOM 727 C CA . GLY A 1 91 ? 28.251 -3.815 -35.363 1.00 88.19 91 GLY A CA 1
ATOM 728 C C . GLY A 1 91 ? 28.119 -3.312 -33.919 1.00 88.19 91 GLY A C 1
ATOM 729 O O . GLY A 1 91 ? 27.218 -2.537 -33.616 1.00 88.19 91 GLY A O 1
ATOM 730 N N . ASP A 1 92 ? 29.044 -3.686 -33.038 1.00 86.00 92 ASP A N 1
ATOM 731 C CA . ASP A 1 92 ? 29.112 -3.233 -31.647 1.00 86.00 92 ASP A CA 1
ATOM 732 C C . ASP A 1 92 ? 29.656 -1.800 -31.485 1.00 86.00 92 ASP A C 1
ATOM 734 O O . ASP A 1 92 ? 29.532 -1.219 -30.407 1.00 86.00 92 ASP A O 1
ATOM 738 N N . ARG A 1 93 ? 30.242 -1.217 -32.540 1.00 85.25 93 ARG A N 1
ATOM 739 C CA . ARG A 1 93 ? 30.853 0.124 -32.531 1.00 85.25 93 ARG A CA 1
ATOM 740 C C . ARG A 1 93 ? 30.025 1.193 -33.229 1.00 85.25 93 ARG A C 1
ATOM 742 O O . ARG A 1 93 ? 30.089 2.347 -32.823 1.00 85.25 93 ARG A O 1
ATOM 749 N N . ILE A 1 94 ? 29.244 0.807 -34.236 1.00 83.75 94 ILE A N 1
ATOM 750 C CA . ILE A 1 94 ? 28.531 1.732 -35.135 1.00 83.75 94 ILE A CA 1
ATOM 751 C C . ILE A 1 94 ? 27.586 2.675 -34.379 1.00 83.75 94 ILE A C 1
ATOM 753 O O . ILE A 1 94 ? 27.453 3.834 -34.743 1.00 83.75 94 ILE A O 1
ATOM 757 N N . PHE A 1 95 ? 26.975 2.202 -33.294 1.00 77.50 95 PHE A N 1
ATOM 758 C CA . PHE A 1 95 ? 25.991 2.969 -32.528 1.00 77.50 95 PHE A CA 1
ATOM 759 C C . PHE A 1 95 ? 26.570 3.691 -31.298 1.00 77.50 95 PHE A C 1
ATOM 761 O O . PHE A 1 95 ? 25.806 4.263 -30.531 1.00 77.50 95 PHE A O 1
ATOM 768 N N . ASN A 1 96 ? 27.890 3.674 -31.067 1.00 67.00 96 ASN A N 1
ATOM 769 C CA . ASN A 1 96 ? 28.490 4.218 -29.834 1.00 67.00 96 ASN A CA 1
ATOM 770 C C . ASN A 1 96 ? 28.557 5.756 -29.767 1.00 67.00 96 ASN A C 1
ATOM 772 O O . ASN A 1 96 ? 28.965 6.293 -28.739 1.00 67.00 96 ASN A O 1
ATOM 776 N N . THR A 1 97 ? 28.183 6.465 -30.833 1.00 62.44 97 THR A N 1
ATOM 777 C CA . THR A 1 97 ? 28.358 7.921 -30.971 1.00 62.44 97 THR A CA 1
ATOM 778 C C . THR A 1 97 ? 27.055 8.725 -30.876 1.00 62.44 97 THR A C 1
ATOM 780 O O . THR A 1 97 ? 27.103 9.954 -30.856 1.00 62.44 97 THR A O 1
ATOM 783 N N . GLU A 1 98 ? 25.894 8.071 -30.791 1.00 61.22 98 GLU A N 1
ATOM 784 C CA . GLU A 1 98 ? 24.592 8.739 -30.891 1.00 61.22 98 GLU A CA 1
ATOM 785 C C . GLU A 1 98 ? 24.007 9.198 -29.548 1.00 61.22 98 GLU A C 1
ATOM 787 O O . GLU A 1 98 ? 24.156 8.558 -28.503 1.00 61.22 98 GLU A O 1
ATOM 792 N N . LYS A 1 99 ? 23.238 10.292 -29.606 1.00 67.12 99 LYS A N 1
ATOM 793 C CA . LYS A 1 99 ? 22.303 10.683 -28.545 1.00 67.12 99 LYS A CA 1
ATOM 794 C C . LYS A 1 99 ? 21.166 9.660 -28.443 1.00 67.12 99 LYS A C 1
ATOM 796 O O . LYS A 1 99 ? 20.714 9.101 -29.436 1.00 67.12 99 LYS A O 1
ATOM 801 N N . HIS A 1 100 ? 20.667 9.407 -27.239 1.00 68.38 100 HIS A N 1
ATOM 802 C CA . HIS A 1 100 ? 19.614 8.411 -27.030 1.00 68.38 100 HIS A CA 1
ATOM 803 C C . HIS A 1 100 ? 18.221 8.967 -27.361 1.00 68.38 100 HIS A C 1
ATOM 805 O O . HIS A 1 100 ? 17.890 10.077 -26.954 1.00 68.38 100 HIS A O 1
ATOM 811 N N . GLY A 1 101 ? 17.375 8.161 -28.013 1.00 64.19 101 GLY A N 1
ATOM 812 C CA . GLY A 1 101 ? 15.927 8.398 -28.071 1.00 64.19 101 GLY A CA 1
ATOM 813 C C . GLY A 1 101 ? 15.438 9.466 -29.059 1.00 64.19 101 GLY A C 1
ATOM 814 O O . GLY A 1 101 ? 14.315 9.945 -28.912 1.00 64.19 101 GLY A O 1
ATOM 815 N N . GLU A 1 102 ? 16.237 9.833 -30.063 1.00 78.50 102 GLU A N 1
ATOM 816 C CA . GLU A 1 102 ? 15.827 10.753 -31.134 1.00 78.50 102 GLU A CA 1
ATOM 817 C C . GLU A 1 102 ? 15.100 10.015 -32.281 1.00 78.50 102 GLU A C 1
ATOM 819 O O . GLU A 1 102 ? 15.361 8.841 -32.566 1.00 78.50 102 GLU A O 1
ATOM 824 N N . ILE A 1 103 ? 14.183 10.706 -32.974 1.00 82.75 103 ILE A N 1
ATOM 825 C CA . ILE A 1 103 ? 13.382 10.139 -34.083 1.00 82.75 103 ILE A CA 1
ATOM 826 C C . ILE A 1 103 ? 14.277 9.663 -35.239 1.00 82.75 103 ILE A C 1
ATOM 828 O O . ILE A 1 103 ? 13.989 8.649 -35.880 1.00 82.75 103 ILE A O 1
ATOM 832 N N . GLU A 1 104 ? 15.369 10.380 -35.506 1.00 85.31 104 GLU A N 1
ATOM 833 C CA . GLU A 1 104 ? 16.341 10.023 -36.541 1.00 85.31 104 GLU A CA 1
ATOM 834 C C . GLU A 1 104 ? 17.019 8.683 -36.232 1.00 85.31 104 GLU A C 1
ATOM 836 O O . GLU A 1 104 ? 17.018 7.791 -37.080 1.00 85.31 104 GLU A O 1
ATOM 841 N N . ASN A 1 105 ? 17.446 8.479 -34.986 1.00 86.88 105 ASN A N 1
ATOM 842 C CA . ASN A 1 105 ? 18.121 7.258 -34.536 1.00 86.88 105 ASN A CA 1
ATOM 843 C C . ASN A 1 105 ? 17.187 6.037 -34.555 1.00 86.88 105 ASN A C 1
ATOM 845 O O . ASN A 1 105 ? 17.613 4.910 -34.815 1.00 86.88 105 ASN A O 1
ATOM 849 N N . CYS A 1 106 ? 15.879 6.260 -34.383 1.00 88.69 106 CYS A N 1
ATOM 850 C CA . CYS A 1 106 ? 14.864 5.231 -34.616 1.00 88.69 106 CYS A CA 1
ATOM 851 C C . CYS A 1 106 ? 14.850 4.781 -36.084 1.00 88.69 106 CYS A C 1
ATOM 853 O O . CYS A 1 106 ? 14.837 3.583 -36.362 1.00 88.69 106 CYS A O 1
ATOM 855 N N . ALA A 1 107 ? 14.867 5.730 -37.029 1.00 89.81 107 ALA A N 1
ATOM 856 C CA . ALA A 1 107 ? 14.867 5.422 -38.460 1.00 89.81 107 ALA A CA 1
ATOM 857 C C . ALA A 1 107 ? 16.113 4.622 -38.861 1.00 89.81 107 ALA A C 1
ATOM 859 O O . ALA A 1 107 ? 16.014 3.666 -39.628 1.00 89.81 107 ALA A O 1
ATOM 860 N N . ILE A 1 108 ? 17.265 4.987 -38.296 1.00 91.12 108 ILE A N 1
ATOM 861 C CA . ILE A 1 108 ? 18.544 4.299 -38.494 1.00 91.12 108 ILE A CA 1
ATOM 862 C C . ILE A 1 108 ? 18.452 2.855 -37.996 1.00 91.12 108 ILE A C 1
ATOM 864 O O . ILE A 1 108 ? 18.758 1.929 -38.746 1.00 91.12 108 ILE A O 1
ATOM 868 N N . ALA A 1 109 ? 17.974 2.641 -36.766 1.00 92.62 109 ALA A N 1
ATOM 869 C CA . ALA A 1 109 ? 17.820 1.303 -36.199 1.00 92.62 109 ALA A CA 1
ATOM 870 C C . ALA A 1 109 ? 16.883 0.416 -37.038 1.00 92.62 109 ALA A C 1
ATOM 872 O O . ALA A 1 109 ? 17.236 -0.719 -37.362 1.00 92.62 109 ALA A O 1
ATOM 873 N N . ILE A 1 110 ? 15.723 0.941 -37.451 1.00 94.00 110 ILE A N 1
ATOM 874 C CA . ILE A 1 110 ? 14.786 0.233 -38.339 1.00 94.00 110 ILE A CA 1
ATOM 875 C C . ILE A 1 110 ? 15.449 -0.077 -39.684 1.00 94.00 110 ILE A C 1
ATOM 877 O O . ILE A 1 110 ? 15.326 -1.202 -40.168 1.00 94.00 110 ILE A O 1
ATOM 881 N N . LYS A 1 111 ? 16.195 0.864 -40.274 1.00 93.88 111 LYS A N 1
ATOM 882 C CA . LYS A 1 111 ? 16.874 0.648 -41.557 1.00 93.88 111 LYS A CA 1
ATOM 883 C C . LYS A 1 111 ? 17.968 -0.414 -41.468 1.00 93.88 111 LYS A C 1
ATOM 885 O O . LYS A 1 111 ? 18.069 -1.256 -42.355 1.00 93.88 111 LYS A O 1
ATOM 890 N N . VAL A 1 112 ? 18.750 -0.431 -40.390 1.00 94.06 112 VAL A N 1
ATOM 891 C CA . VAL A 1 112 ? 19.761 -1.474 -40.145 1.00 94.06 112 VAL A CA 1
ATOM 892 C C . VAL A 1 112 ? 19.112 -2.852 -40.010 1.00 94.06 112 VAL A C 1
ATOM 894 O O . VAL A 1 112 ? 19.593 -3.819 -40.605 1.00 94.06 112 VAL A O 1
ATOM 897 N N . LEU A 1 113 ? 17.987 -2.949 -39.296 1.00 94.12 113 LEU A N 1
ATOM 898 C CA . LEU A 1 113 ? 17.211 -4.189 -39.222 1.00 94.12 113 LEU A CA 1
ATOM 899 C C . LEU A 1 113 ? 16.615 -4.578 -40.579 1.00 94.12 113 LEU A C 1
ATOM 901 O O . LEU A 1 113 ? 16.604 -5.759 -40.916 1.00 94.12 113 LEU A O 1
ATOM 905 N N . GLU A 1 114 ? 16.164 -3.613 -41.381 1.00 94.12 114 GLU A N 1
ATOM 906 C CA . GLU A 1 114 ? 15.676 -3.853 -42.739 1.00 94.12 114 GLU A CA 1
ATOM 907 C C . GLU A 1 114 ? 16.772 -4.450 -43.627 1.00 94.12 114 GLU A C 1
ATOM 909 O O . GLU A 1 114 ? 16.542 -5.499 -44.227 1.00 94.12 114 GLU A O 1
ATOM 914 N N . ILE A 1 115 ? 17.975 -3.864 -43.632 1.00 94.50 115 ILE A N 1
ATOM 915 C CA . ILE A 1 115 ? 19.153 -4.388 -44.348 1.00 94.50 115 ILE A CA 1
ATOM 916 C C . ILE A 1 115 ? 19.454 -5.826 -43.900 1.00 94.50 115 ILE A C 1
ATOM 918 O O . ILE A 1 115 ? 19.632 -6.721 -44.726 1.00 94.50 115 ILE A O 1
ATOM 922 N N . CYS A 1 116 ? 19.440 -6.086 -42.588 1.00 93.56 116 CYS A N 1
ATOM 923 C CA . CYS A 1 116 ? 19.617 -7.439 -42.057 1.00 93.56 116 CYS A CA 1
ATOM 924 C C . CYS A 1 116 ? 18.496 -8.392 -42.491 1.00 93.56 116 CYS A C 1
ATOM 926 O O . CYS A 1 116 ? 18.732 -9.586 -42.673 1.00 93.56 116 CYS A O 1
ATOM 928 N N . SER A 1 117 ? 17.267 -7.898 -42.647 1.00 91.38 117 SER A N 1
ATOM 929 C CA . SER A 1 117 ? 16.116 -8.727 -42.997 1.00 91.38 117 SER A CA 1
ATOM 930 C C . SER A 1 117 ? 16.206 -9.280 -44.421 1.00 91.38 117 SER A C 1
ATOM 932 O O . SER A 1 117 ? 15.886 -10.458 -44.601 1.00 91.38 117 SER A O 1
ATOM 934 N N . VAL A 1 118 ? 16.710 -8.472 -45.365 1.00 92.62 118 VAL A N 1
ATOM 935 C CA . VAL A 1 118 ? 16.819 -8.780 -46.804 1.00 92.62 118 VAL A CA 1
ATOM 936 C C . VAL A 1 118 ? 18.103 -9.526 -47.187 1.00 92.62 118 VAL A C 1
ATOM 938 O O . VAL A 1 118 ? 18.223 -9.992 -48.316 1.00 92.62 118 VAL A O 1
ATOM 941 N N . CYS A 1 119 ? 19.054 -9.690 -46.262 1.00 91.38 119 CYS A N 1
ATOM 942 C CA . CYS A 1 119 ? 20.257 -10.488 -46.498 1.00 91.38 119 CYS A CA 1
ATOM 943 C C . CYS A 1 119 ? 19.903 -11.950 -46.839 1.00 91.38 119 CYS A C 1
ATOM 945 O O . CYS A 1 119 ? 19.248 -12.642 -46.053 1.00 91.38 119 CYS A O 1
ATOM 947 N N . ALA A 1 120 ? 20.357 -12.417 -48.008 1.00 88.00 120 ALA A N 1
ATOM 948 C CA . ALA A 1 120 ? 20.079 -13.761 -48.510 1.00 88.00 120 ALA A CA 1
ATOM 949 C C . ALA A 1 120 ? 20.833 -14.859 -47.734 1.00 88.00 120 ALA A C 1
ATOM 951 O O . ALA A 1 120 ? 20.308 -15.961 -47.550 1.00 88.00 120 ALA A O 1
ATOM 952 N N . ASP A 1 121 ? 22.049 -14.564 -47.263 1.00 90.00 121 ASP A N 1
ATOM 953 C CA . ASP A 1 121 ? 22.860 -15.491 -46.476 1.00 90.00 121 ASP A CA 1
ATOM 954 C C . ASP A 1 121 ? 22.401 -15.490 -45.011 1.00 90.00 121 ASP A C 1
ATOM 956 O O . ASP A 1 121 ? 22.589 -14.529 -44.258 1.00 90.00 121 ASP A O 1
ATOM 960 N N . LYS A 1 122 ? 21.793 -16.605 -44.595 1.00 87.94 122 LYS A N 1
ATOM 961 C CA . LYS A 1 122 ? 21.290 -16.774 -43.230 1.00 87.94 122 LYS A CA 1
ATOM 962 C C . LYS A 1 122 ? 22.408 -16.727 -42.191 1.00 87.94 122 LYS A C 1
ATOM 964 O O . LYS A 1 122 ? 22.194 -16.146 -41.132 1.00 87.94 122 LYS A O 1
ATOM 969 N N . GLU A 1 123 ? 23.564 -17.329 -42.456 1.00 89.00 123 GLU A N 1
ATOM 970 C CA . GLU A 1 123 ? 24.663 -17.401 -41.489 1.00 89.00 123 GLU A CA 1
ATOM 971 C C . GLU A 1 123 ? 25.255 -16.012 -41.249 1.00 89.00 123 GLU A C 1
ATOM 973 O O . GLU A 1 123 ? 25.370 -15.575 -40.102 1.00 89.00 123 GLU A O 1
ATOM 978 N N . GLN A 1 124 ? 25.506 -15.268 -42.329 1.00 90.88 124 GLN A N 1
ATOM 979 C CA . GLN A 1 124 ? 25.980 -13.887 -42.238 1.00 90.88 124 GLN A CA 1
ATOM 980 C C . GLN A 1 124 ? 24.955 -12.966 -41.571 1.00 90.88 124 GLN A C 1
ATOM 982 O O . GLN A 1 124 ? 25.321 -12.144 -40.732 1.00 90.88 124 GLN A O 1
ATOM 987 N N . LYS A 1 125 ? 23.662 -13.130 -41.882 1.00 91.00 125 LYS A N 1
ATOM 988 C CA . LYS A 1 125 ? 22.572 -12.416 -41.203 1.00 91.00 125 LYS A CA 1
ATOM 989 C C . LYS A 1 125 ? 22.589 -12.662 -39.693 1.00 91.00 125 LYS A C 1
ATOM 991 O O . LYS A 1 125 ? 22.496 -11.709 -38.922 1.00 91.00 125 LYS A O 1
ATOM 996 N N . PHE A 1 126 ? 22.702 -13.920 -39.262 1.00 89.31 126 PHE A N 1
ATOM 997 C CA . PHE A 1 126 ? 22.741 -14.259 -37.838 1.00 89.31 126 PHE A CA 1
ATOM 998 C C . PHE A 1 126 ? 23.975 -13.688 -37.144 1.00 89.31 126 PHE A C 1
ATOM 1000 O O . PHE A 1 126 ? 23.842 -13.129 -36.058 1.00 89.31 126 PHE A O 1
ATOM 1007 N N . GLU A 1 127 ? 25.153 -13.780 -37.760 1.00 90.62 127 GLU A N 1
ATOM 1008 C CA . GLU A 1 127 ? 26.379 -13.244 -37.165 1.00 90.62 127 GLU A CA 1
ATOM 1009 C C . GLU A 1 127 ? 26.355 -11.705 -37.105 1.00 90.62 127 GLU A C 1
ATOM 1011 O O . GLU A 1 127 ? 26.723 -11.130 -36.082 1.00 90.62 127 GLU A O 1
ATOM 1016 N N . ALA A 1 128 ? 25.826 -11.028 -38.132 1.00 92.38 128 ALA A N 1
ATOM 1017 C CA . ALA A 1 128 ? 25.631 -9.576 -38.126 1.00 92.38 128 ALA A CA 1
ATOM 1018 C C . ALA A 1 128 ? 24.720 -9.135 -36.973 1.00 92.38 128 ALA A C 1
ATOM 1020 O O . ALA A 1 128 ? 25.087 -8.261 -36.187 1.00 92.38 128 ALA A O 1
ATOM 1021 N N . LEU A 1 129 ? 23.554 -9.774 -36.828 1.00 91.81 129 LEU A N 1
ATOM 1022 C CA . LEU A 1 129 ? 22.623 -9.508 -35.726 1.00 91.81 129 LEU A CA 1
ATOM 1023 C C . LEU A 1 129 ? 23.256 -9.818 -34.364 1.00 91.81 129 LEU A C 1
ATOM 1025 O O . LEU A 1 129 ? 23.072 -9.065 -33.408 1.00 91.81 129 LEU A O 1
ATOM 1029 N N . PHE A 1 130 ? 24.040 -10.894 -34.268 1.00 90.75 130 PHE A N 1
ATOM 1030 C CA . PHE A 1 130 ? 24.739 -11.263 -33.041 1.00 90.75 130 PHE A CA 1
ATOM 1031 C C . PHE A 1 130 ? 25.773 -10.208 -32.623 1.00 90.75 130 PHE A C 1
ATOM 1033 O O . PHE A 1 130 ? 25.841 -9.873 -31.438 1.00 90.75 130 PHE A O 1
ATOM 1040 N N . THR A 1 131 ? 26.529 -9.635 -33.563 1.00 91.50 131 THR A N 1
ATOM 1041 C CA . THR A 1 131 ? 27.461 -8.533 -33.278 1.00 91.50 131 THR A CA 1
ATOM 1042 C C . THR A 1 131 ? 26.716 -7.238 -32.947 1.00 91.50 131 THR A C 1
ATOM 1044 O O . THR A 1 131 ? 27.004 -6.623 -31.921 1.00 91.50 131 THR A O 1
ATOM 1047 N N . LEU A 1 132 ? 25.706 -6.861 -33.738 1.00 91.94 132 LEU A N 1
ATOM 1048 C CA . LEU A 1 132 ? 24.869 -5.672 -33.511 1.00 91.94 132 LEU A CA 1
ATOM 1049 C C . LEU A 1 132 ? 24.181 -5.687 -32.138 1.00 91.94 132 LEU A C 1
ATOM 1051 O O . LEU A 1 132 ? 24.141 -4.671 -31.446 1.00 91.94 132 LEU A O 1
ATOM 1055 N N . SER A 1 133 ? 23.704 -6.854 -31.697 1.00 90.75 133 SER A N 1
ATOM 1056 C CA . SER A 1 133 ? 23.039 -7.032 -30.397 1.00 90.75 133 SER A CA 1
ATOM 1057 C C . SER A 1 133 ? 23.939 -6.759 -29.183 1.00 90.75 133 SER A C 1
ATOM 1059 O O . SER A 1 133 ? 23.457 -6.693 -28.053 1.00 90.75 133 SER A O 1
ATOM 1061 N N . ARG A 1 134 ? 25.252 -6.578 -29.381 1.00 89.62 134 ARG A N 1
ATOM 1062 C CA . ARG A 1 134 ? 26.170 -6.139 -28.321 1.00 89.62 134 ARG A CA 1
ATOM 1063 C C . ARG A 1 134 ? 26.056 -4.644 -28.023 1.00 89.62 134 ARG A C 1
ATOM 1065 O O . ARG A 1 134 ? 26.513 -4.229 -26.962 1.00 89.62 134 ARG A O 1
ATOM 1072 N N . SER A 1 135 ? 25.441 -3.854 -28.906 1.00 90.00 135 SER A N 1
ATOM 1073 C CA . SER A 1 135 ? 25.195 -2.435 -28.661 1.00 90.00 135 SER A CA 1
ATOM 1074 C C . SER A 1 135 ? 23.911 -2.220 -27.838 1.00 90.00 135 SER A C 1
ATOM 1076 O O . SER A 1 135 ? 22.811 -2.548 -28.303 1.00 90.00 135 SER A O 1
ATOM 1078 N N . PRO A 1 136 ? 23.995 -1.621 -26.632 1.00 87.62 136 PRO A N 1
ATOM 1079 C CA . PRO A 1 136 ? 22.802 -1.236 -25.876 1.00 87.62 136 PRO A CA 1
ATOM 1080 C C . PRO A 1 136 ? 21.995 -0.143 -26.588 1.00 87.62 136 PRO A C 1
ATOM 1082 O O . PRO A 1 136 ? 20.770 -0.125 -26.488 1.00 87.62 136 PRO A O 1
ATOM 1085 N N . ILE A 1 137 ? 22.671 0.744 -27.324 1.00 88.81 137 ILE A N 1
ATOM 1086 C CA . ILE A 1 137 ? 22.064 1.909 -27.981 1.00 88.81 137 ILE A CA 1
ATOM 1087 C C . ILE A 1 137 ? 21.118 1.466 -29.090 1.00 88.81 137 ILE A C 1
ATOM 1089 O O . ILE A 1 137 ? 19.993 1.953 -29.157 1.00 88.81 137 ILE A O 1
ATOM 1093 N N . LEU A 1 138 ? 21.511 0.462 -29.877 1.00 90.81 138 LEU A N 1
ATOM 1094 C CA . LEU A 1 138 ? 20.623 -0.131 -30.872 1.00 90.81 138 LEU A CA 1
ATOM 1095 C C . LEU A 1 138 ? 19.342 -0.685 -30.229 1.00 90.81 138 LEU A C 1
ATOM 1097 O O . LEU A 1 138 ? 18.250 -0.435 -30.727 1.00 90.81 138 LEU A O 1
ATOM 1101 N N . SER A 1 139 ? 19.456 -1.382 -29.095 1.00 91.69 139 SER A N 1
ATOM 1102 C CA . SER A 1 139 ? 18.289 -1.923 -28.377 1.00 91.69 139 SER A CA 1
ATOM 1103 C C . SER A 1 139 ? 17.341 -0.813 -27.907 1.00 91.69 139 SER A C 1
ATOM 1105 O O . SER A 1 139 ? 16.122 -0.952 -28.011 1.00 91.69 139 SER A O 1
ATOM 1107 N N . ILE A 1 140 ? 17.895 0.305 -27.431 1.00 90.94 140 ILE A N 1
ATOM 1108 C CA . ILE A 1 140 ? 17.122 1.489 -27.039 1.00 90.94 140 ILE A CA 1
ATOM 1109 C C . ILE A 1 140 ? 16.436 2.094 -28.261 1.00 90.94 140 ILE A C 1
ATOM 1111 O O . ILE A 1 140 ? 15.225 2.255 -28.226 1.00 90.94 140 ILE A O 1
ATOM 1115 N N . ASN A 1 141 ? 17.160 2.345 -29.355 1.00 91.38 141 ASN A N 1
ATOM 1116 C CA . ASN A 1 141 ? 16.603 2.935 -30.576 1.00 91.38 141 ASN A CA 1
ATOM 1117 C C . ASN A 1 141 ? 15.499 2.056 -31.197 1.00 91.38 141 ASN A C 1
ATOM 1119 O O . ASN A 1 141 ? 14.502 2.583 -31.689 1.00 91.38 141 ASN A O 1
ATOM 1123 N N . ILE A 1 142 ? 15.622 0.724 -31.119 1.00 92.69 142 ILE A N 1
ATOM 1124 C CA . ILE A 1 142 ? 14.555 -0.218 -31.500 1.00 92.69 142 ILE A CA 1
ATOM 1125 C C . ILE A 1 142 ? 13.321 -0.021 -30.613 1.00 92.69 142 ILE A C 1
ATOM 1127 O O . ILE A 1 142 ? 12.204 0.069 -31.120 1.00 92.69 142 ILE A O 1
ATOM 1131 N N . ALA A 1 143 ? 13.503 0.068 -29.294 1.00 91.56 143 ALA A N 1
ATOM 1132 C CA . ALA A 1 143 ? 12.398 0.307 -28.372 1.00 91.56 143 ALA A CA 1
ATOM 1133 C C . ALA A 1 143 ? 11.753 1.684 -28.605 1.00 91.56 143 ALA A C 1
ATOM 1135 O O . ALA A 1 143 ? 10.530 1.786 -28.632 1.00 91.56 143 ALA A O 1
ATOM 1136 N N . THR A 1 144 ? 12.550 2.729 -28.839 1.00 90.62 144 THR A N 1
ATOM 1137 C CA . THR A 1 144 ? 12.077 4.086 -29.139 1.00 90.62 144 THR A CA 1
ATOM 1138 C C . THR A 1 144 ? 11.306 4.143 -30.463 1.00 90.62 144 THR A C 1
ATOM 1140 O O . THR A 1 144 ? 10.296 4.846 -30.550 1.00 90.62 144 THR A O 1
ATOM 1143 N N . ALA A 1 145 ? 11.688 3.337 -31.463 1.00 92.31 145 ALA A N 1
ATOM 1144 C CA . ALA A 1 145 ? 10.954 3.221 -32.723 1.00 92.31 145 ALA A CA 1
ATOM 1145 C C . ALA A 1 145 ? 9.514 2.723 -32.528 1.00 92.31 145 ALA A C 1
ATOM 1147 O O . ALA A 1 145 ? 8.632 3.156 -33.262 1.00 92.31 145 ALA A O 1
ATOM 1148 N N . ARG A 1 146 ? 9.233 1.914 -31.495 1.00 90.75 146 ARG A N 1
ATOM 1149 C CA . ARG A 1 146 ? 7.854 1.517 -31.144 1.00 90.75 146 ARG A CA 1
ATOM 1150 C C . ARG A 1 146 ? 6.955 2.713 -30.835 1.00 90.75 146 ARG A C 1
ATOM 1152 O O . ARG A 1 146 ? 5.756 2.660 -31.070 1.00 90.75 146 ARG A O 1
ATOM 1159 N N . TYR A 1 147 ? 7.526 3.777 -30.273 1.00 87.94 147 TYR A N 1
ATOM 1160 C CA . TYR A 1 147 ? 6.785 4.971 -29.882 1.00 87.94 147 TYR A CA 1
ATOM 1161 C C . TYR A 1 147 ? 6.701 5.999 -31.017 1.00 87.94 147 TYR A C 1
ATOM 1163 O O . TYR A 1 147 ? 5.621 6.502 -31.305 1.00 87.94 147 TYR A O 1
ATOM 1171 N N . PHE A 1 148 ? 7.821 6.306 -31.681 1.00 88.88 148 PHE A N 1
ATOM 1172 C CA . PHE A 1 148 ? 7.849 7.348 -32.719 1.00 88.88 148 PHE A CA 1
ATOM 1173 C C . PHE A 1 148 ? 7.513 6.850 -34.134 1.00 88.88 148 PHE A C 1
ATOM 1175 O O . PHE A 1 148 ? 7.132 7.659 -34.978 1.00 88.88 148 PHE A O 1
ATOM 1182 N N . LYS A 1 149 ? 7.680 5.551 -34.416 1.00 91.62 149 LYS A N 1
ATOM 1183 C CA . LYS A 1 149 ? 7.532 4.925 -35.746 1.00 91.62 149 LYS A CA 1
ATOM 1184 C C . LYS A 1 149 ? 6.844 3.542 -35.659 1.00 91.62 149 LYS A C 1
ATOM 1186 O O . LYS A 1 149 ? 7.411 2.548 -36.123 1.00 91.62 149 LYS A O 1
ATOM 1191 N N . PRO A 1 150 ? 5.630 3.451 -35.079 1.00 90.94 150 PRO A N 1
ATOM 1192 C CA . PRO A 1 150 ? 4.972 2.172 -34.792 1.00 90.94 150 PRO A CA 1
ATOM 1193 C C . PRO A 1 150 ? 4.743 1.308 -36.042 1.00 90.94 150 PRO A C 1
ATOM 1195 O O . PRO A 1 150 ? 5.013 0.111 -36.008 1.00 90.94 150 PRO A O 1
ATOM 1198 N N . ASP A 1 151 ? 4.333 1.898 -37.170 1.00 91.81 151 ASP A N 1
ATOM 1199 C CA . ASP A 1 151 ? 4.065 1.151 -38.411 1.00 91.81 151 ASP A CA 1
ATOM 1200 C C . ASP A 1 151 ? 5.328 0.493 -38.985 1.00 91.81 151 ASP A C 1
ATOM 1202 O O . ASP A 1 151 ? 5.329 -0.678 -39.379 1.00 91.81 151 ASP A O 1
ATOM 1206 N N . GLU A 1 152 ? 6.435 1.240 -39.003 1.00 92.81 152 GLU A N 1
ATOM 1207 C CA . GLU A 1 152 ? 7.729 0.745 -39.475 1.00 92.81 152 GLU A CA 1
ATOM 1208 C C . GLU A 1 152 ? 8.268 -0.342 -38.541 1.00 92.81 152 GLU A C 1
ATOM 1210 O O . GLU A 1 152 ? 8.757 -1.371 -39.017 1.00 92.81 152 GLU A O 1
ATOM 1215 N N . PHE A 1 153 ? 8.135 -0.141 -37.225 1.00 93.50 153 PHE A N 1
ATOM 1216 C CA . PHE A 1 153 ? 8.516 -1.130 -36.226 1.00 93.50 153 PHE A CA 1
ATOM 1217 C C . PHE A 1 153 ? 7.710 -2.424 -36.382 1.00 93.50 153 PHE A C 1
ATOM 1219 O O . PHE A 1 153 ? 8.314 -3.487 -36.486 1.00 93.50 153 PHE A O 1
ATOM 1226 N N . ASN A 1 154 ? 6.380 -2.352 -36.469 1.00 91.31 154 ASN A N 1
ATOM 1227 C CA . ASN A 1 154 ? 5.508 -3.526 -36.569 1.00 91.31 154 ASN A CA 1
ATOM 1228 C C . ASN A 1 154 ? 5.805 -4.353 -37.828 1.00 91.31 154 ASN A C 1
ATOM 1230 O O . ASN A 1 154 ? 5.866 -5.586 -37.773 1.00 91.31 154 ASN A O 1
ATOM 1234 N N . ARG A 1 155 ? 6.084 -3.685 -38.957 1.00 92.56 155 ARG A N 1
ATOM 1235 C CA . ARG A 1 155 ? 6.541 -4.354 -40.183 1.00 92.56 155 ARG A CA 1
ATOM 1236 C C . ARG A 1 155 ? 7.853 -5.105 -39.957 1.00 92.56 155 ARG A C 1
ATOM 1238 O O . ARG A 1 155 ? 7.948 -6.278 -40.310 1.00 92.56 155 ARG A O 1
ATOM 1245 N N . ILE A 1 156 ? 8.858 -4.443 -39.381 1.00 91.94 156 ILE A N 1
ATOM 1246 C CA . ILE A 1 156 ? 10.171 -5.048 -39.126 1.00 91.94 156 ILE A CA 1
ATOM 1247 C C . ILE A 1 156 ? 10.066 -6.181 -38.104 1.00 91.94 156 ILE A C 1
ATOM 1249 O O . ILE A 1 156 ? 10.580 -7.267 -38.354 1.00 91.94 156 ILE A O 1
ATOM 1253 N N . GLN A 1 157 ? 9.357 -5.986 -36.994 1.00 91.75 157 GLN A N 1
ATOM 1254 C CA . GLN A 1 157 ? 9.134 -7.004 -35.971 1.00 91.75 157 GLN A CA 1
ATOM 1255 C C . GLN A 1 157 ? 8.539 -8.285 -36.575 1.00 91.75 157 GLN A C 1
ATOM 1257 O O . GLN A 1 157 ? 9.007 -9.382 -36.261 1.00 91.75 157 GLN A O 1
ATOM 1262 N N . GLY A 1 158 ? 7.577 -8.157 -37.496 1.00 88.62 158 GLY A N 1
ATOM 1263 C CA . GLY A 1 158 ? 7.003 -9.288 -38.230 1.00 88.62 158 GLY A CA 1
ATOM 1264 C C . GLY A 1 158 ? 8.043 -10.127 -38.984 1.00 88.62 158 GLY A C 1
ATOM 1265 O O . GLY A 1 158 ? 7.937 -11.351 -39.000 1.00 88.62 158 GLY A O 1
ATOM 1266 N N . LEU A 1 159 ? 9.091 -9.501 -39.533 1.00 88.81 159 LEU A N 1
ATOM 1267 C CA . LEU A 1 159 ? 10.179 -10.188 -40.247 1.00 88.81 159 LEU A CA 1
ATOM 1268 C C . LEU A 1 159 ? 11.139 -10.948 -39.317 1.00 88.81 159 LEU A C 1
ATOM 1270 O O . LEU A 1 159 ? 11.871 -11.826 -39.776 1.00 88.81 159 LEU A O 1
ATOM 1274 N N . PHE A 1 160 ? 11.159 -10.612 -38.025 1.00 87.62 160 PHE A N 1
ATOM 1275 C CA . PHE A 1 160 ? 12.080 -11.181 -37.034 1.00 87.62 160 PHE A CA 1
ATOM 1276 C C . PHE A 1 160 ? 11.397 -12.056 -35.974 1.00 87.62 160 PHE A C 1
ATOM 1278 O O . PHE A 1 160 ? 12.090 -12.634 -35.134 1.00 87.62 160 PHE A O 1
ATOM 1285 N N . LYS A 1 161 ? 10.066 -12.197 -36.017 1.00 82.38 161 LYS A N 1
ATOM 1286 C CA . LYS A 1 161 ? 9.274 -12.909 -35.000 1.00 82.38 161 LYS A CA 1
ATOM 1287 C C . LYS A 1 161 ? 9.702 -14.368 -34.807 1.00 82.38 161 LYS A C 1
ATOM 1289 O O . LYS A 1 161 ? 9.834 -14.814 -33.671 1.00 82.38 161 LYS A O 1
ATOM 1294 N N . ASP A 1 162 ? 10.002 -15.060 -35.905 1.00 80.00 162 ASP A N 1
ATOM 1295 C CA . ASP A 1 162 ? 10.385 -16.481 -35.907 1.00 80.00 162 ASP A CA 1
ATOM 1296 C C . ASP A 1 162 ? 11.911 -16.700 -35.914 1.00 80.00 162 ASP A C 1
ATOM 1298 O O . ASP A 1 162 ? 12.395 -17.830 -35.968 1.00 80.00 162 ASP A O 1
ATOM 1302 N N . ILE A 1 163 ? 12.701 -15.621 -35.875 1.00 79.44 163 ILE A N 1
ATOM 1303 C CA . ILE A 1 163 ? 14.162 -15.695 -35.948 1.00 79.44 163 ILE A CA 1
ATOM 1304 C C . ILE A 1 163 ? 14.728 -15.772 -34.534 1.00 79.44 163 ILE A C 1
ATOM 1306 O O . ILE A 1 163 ? 14.789 -14.765 -33.827 1.00 79.44 163 ILE A O 1
ATOM 1310 N N . ASN A 1 164 ? 15.209 -16.943 -34.111 1.00 76.69 164 ASN A N 1
ATOM 1311 C CA . ASN A 1 164 ? 15.884 -17.069 -32.822 1.00 76.69 164 ASN A CA 1
ATOM 1312 C C . ASN A 1 164 ? 17.388 -16.762 -32.930 1.00 76.69 164 ASN A C 1
ATOM 1314 O O . ASN A 1 164 ? 18.203 -17.626 -33.236 1.00 76.69 164 ASN A O 1
ATOM 1318 N N . ILE A 1 165 ? 17.747 -15.498 -32.690 1.00 73.00 165 ILE A N 1
ATOM 1319 C CA . ILE A 1 165 ? 19.117 -14.972 -32.808 1.00 73.00 165 ILE A CA 1
ATOM 1320 C C . ILE A 1 165 ? 20.041 -15.576 -31.732 1.00 73.00 165 ILE A C 1
ATOM 1322 O O . ILE A 1 165 ? 21.250 -15.671 -31.935 1.00 73.00 165 ILE A O 1
ATOM 1326 N N . LEU A 1 166 ? 19.480 -16.015 -30.598 1.00 73.88 166 LEU A N 1
ATOM 1327 C CA . LEU A 1 166 ? 20.231 -16.387 -29.396 1.00 73.88 166 LEU A CA 1
ATOM 1328 C C . LEU A 1 166 ? 20.348 -17.903 -29.157 1.00 73.88 166 LEU A C 1
ATOM 1330 O O . LEU A 1 166 ? 21.229 -18.325 -28.410 1.00 73.88 166 LEU A O 1
ATOM 1334 N N . GLU A 1 167 ? 19.508 -18.733 -29.785 1.00 66.31 167 GLU A N 1
ATOM 1335 C CA . GLU A 1 167 ? 19.455 -20.190 -29.545 1.00 66.31 167 GLU A CA 1
ATOM 1336 C C . GLU A 1 167 ? 20.724 -20.954 -29.965 1.00 66.31 167 GLU A C 1
ATOM 1338 O O . GLU A 1 167 ? 21.004 -22.030 -29.437 1.00 66.31 167 GLU A O 1
ATOM 1343 N N . SER A 1 168 ? 21.525 -20.410 -30.884 1.00 59.97 168 SER A N 1
ATOM 1344 C CA . SER A 1 168 ? 22.678 -21.111 -31.466 1.00 59.97 168 SER A CA 1
ATOM 1345 C C . SER A 1 168 ? 23.998 -20.939 -30.697 1.00 59.97 168 SER A C 1
ATOM 1347 O O . SER A 1 168 ? 24.980 -21.613 -31.018 1.00 59.97 168 SER A O 1
ATOM 1349 N N . LYS A 1 169 ? 24.069 -20.070 -29.673 1.00 72.25 169 LYS A N 1
ATOM 1350 C CA . LYS A 1 169 ? 25.334 -19.709 -28.994 1.00 72.25 169 LYS A CA 1
ATOM 1351 C C . LYS A 1 169 ? 25.258 -19.981 -27.485 1.00 72.25 169 LYS A C 1
ATOM 1353 O O . LYS A 1 169 ? 24.356 -19.528 -26.794 1.00 72.25 169 LYS A O 1
ATOM 1358 N N . ARG A 1 170 ? 26.267 -20.674 -26.936 1.00 60.47 170 ARG A N 1
ATOM 1359 C CA . ARG A 1 170 ? 26.320 -21.062 -25.506 1.00 60.47 170 ARG A CA 1
ATOM 1360 C C . ARG A 1 170 ? 26.587 -19.903 -24.526 1.00 60.47 170 ARG A C 1
ATOM 1362 O O . ARG A 1 170 ? 26.399 -20.095 -23.332 1.00 60.47 170 ARG A O 1
ATOM 1369 N N . ASN A 1 171 ? 26.976 -18.716 -25.006 1.00 73.62 171 ASN A N 1
ATOM 1370 C CA . ASN A 1 171 ? 27.403 -17.578 -24.177 1.00 73.62 171 ASN A CA 1
ATOM 1371 C C . ASN A 1 171 ? 26.747 -16.264 -24.634 1.00 73.62 171 ASN A C 1
ATOM 1373 O O . ASN A 1 171 ? 27.377 -15.450 -25.306 1.00 73.62 171 ASN A O 1
ATOM 1377 N N . VAL A 1 172 ? 25.479 -16.064 -24.280 1.00 82.81 172 VAL A N 1
ATOM 1378 C CA . VAL A 1 172 ? 24.729 -14.841 -24.605 1.00 82.81 172 VAL A CA 1
ATOM 1379 C C . VAL A 1 172 ? 24.819 -13.835 -23.454 1.00 82.81 172 VAL A C 1
ATOM 1381 O O . VAL A 1 172 ? 24.482 -14.166 -22.312 1.00 82.81 172 VAL A O 1
ATOM 1384 N N . THR A 1 173 ? 25.236 -12.600 -23.742 1.00 86.12 173 THR A N 1
ATOM 1385 C CA . THR A 1 173 ? 25.350 -11.532 -22.730 1.00 86.12 173 THR A CA 1
ATOM 1386 C C . THR A 1 173 ? 23.990 -10.904 -22.391 1.00 86.12 173 THR A C 1
ATOM 1388 O O . THR A 1 173 ? 23.002 -11.083 -23.103 1.00 86.12 173 THR A O 1
ATOM 1391 N N . GLN A 1 174 ? 23.911 -10.137 -21.295 1.00 84.44 174 GLN A N 1
ATOM 1392 C CA . GLN A 1 174 ? 22.679 -9.419 -20.928 1.00 84.44 174 GLN A CA 1
ATOM 1393 C C . GLN A 1 174 ? 22.255 -8.382 -21.982 1.00 84.44 174 GLN A C 1
ATOM 1395 O O . GLN A 1 174 ? 21.061 -8.218 -22.210 1.00 84.44 174 GLN A O 1
ATOM 1400 N N . LEU A 1 175 ? 23.210 -7.734 -22.659 1.00 85.81 175 LEU A N 1
ATOM 1401 C CA . LEU A 1 175 ? 22.934 -6.764 -23.728 1.00 85.81 175 LEU A CA 1
ATOM 1402 C C . LEU A 1 175 ? 22.278 -7.430 -24.942 1.00 85.81 175 LEU A C 1
ATOM 1404 O O . LEU A 1 175 ? 21.300 -6.925 -25.479 1.00 85.81 175 LEU A O 1
ATOM 1408 N N . GLN A 1 176 ? 22.739 -8.626 -25.300 1.00 88.06 176 GLN A N 1
ATOM 1409 C CA . GLN A 1 176 ? 22.164 -9.381 -26.413 1.00 88.06 176 GLN A CA 1
ATOM 1410 C C . GLN A 1 176 ? 20.749 -9.880 -26.092 1.00 88.06 176 GLN A C 1
ATOM 1412 O O . GLN A 1 176 ? 19.869 -9.867 -26.949 1.00 88.06 176 GLN A O 1
ATOM 1417 N N . LYS A 1 177 ? 20.488 -10.250 -24.829 1.00 88.00 177 LYS A N 1
ATOM 1418 C CA . LYS A 1 177 ? 19.120 -10.528 -24.357 1.00 88.00 177 LYS A CA 1
ATOM 1419 C C . LYS A 1 177 ? 18.236 -9.281 -24.408 1.00 88.00 177 LYS A C 1
ATOM 1421 O O . LYS A 1 177 ? 17.051 -9.402 -24.699 1.00 88.00 177 LYS A O 1
ATOM 1426 N N . LEU A 1 178 ? 18.796 -8.102 -24.128 1.00 89.06 178 LEU A N 1
ATOM 1427 C CA . LEU A 1 178 ? 18.075 -6.832 -24.197 1.00 89.06 178 LEU A CA 1
ATOM 1428 C C . LEU A 1 178 ? 17.677 -6.477 -25.637 1.00 89.06 178 LEU A C 1
ATOM 1430 O O . LEU A 1 178 ? 16.561 -6.009 -25.844 1.00 89.06 178 LEU A O 1
ATOM 1434 N N . PHE A 1 179 ? 18.538 -6.754 -26.617 1.00 91.06 179 PHE A N 1
ATOM 1435 C CA . PHE A 1 179 ? 18.222 -6.600 -28.040 1.00 91.06 179 PHE A CA 1
ATOM 1436 C C . PHE A 1 179 ? 17.017 -7.455 -28.449 1.00 91.06 179 PHE A C 1
ATOM 1438 O O . PHE A 1 179 ? 16.033 -6.938 -28.978 1.00 91.06 179 PHE A O 1
ATOM 1445 N N . ASP A 1 180 ? 17.059 -8.754 -28.138 1.00 88.69 180 ASP A N 1
ATOM 1446 C CA . ASP A 1 180 ? 15.951 -9.669 -28.430 1.00 88.69 180 ASP A CA 1
ATOM 1447 C C . ASP A 1 180 ? 14.666 -9.242 -27.709 1.00 88.69 180 ASP A C 1
ATOM 1449 O O . ASP A 1 180 ? 13.575 -9.297 -28.279 1.00 88.69 180 ASP A O 1
ATOM 1453 N N . TYR A 1 181 ? 14.796 -8.758 -26.473 1.00 89.06 181 TYR A N 1
ATOM 1454 C CA . TYR A 1 181 ? 13.684 -8.223 -25.700 1.00 89.06 181 TYR A CA 1
ATOM 1455 C C . TYR A 1 181 ? 13.049 -6.995 -26.372 1.00 89.06 181 TYR A C 1
ATOM 1457 O O . TYR A 1 181 ? 11.838 -6.997 -26.604 1.00 89.06 181 TYR A O 1
ATOM 1465 N N . ALA A 1 182 ? 13.858 -6.002 -26.758 1.00 90.44 182 ALA A N 1
ATOM 1466 C CA . ALA A 1 182 ? 13.414 -4.787 -27.438 1.00 90.44 182 ALA A CA 1
ATOM 1467 C C . ALA A 1 182 ? 12.743 -5.079 -28.788 1.00 90.44 182 ALA A C 1
ATOM 1469 O O . ALA A 1 182 ? 11.731 -4.458 -29.118 1.00 90.44 182 ALA A O 1
ATOM 1470 N N . LEU A 1 183 ? 13.264 -6.047 -29.549 1.00 89.50 183 LEU A N 1
ATOM 1471 C CA . LEU A 1 183 ? 12.753 -6.400 -30.872 1.00 89.50 183 LEU A CA 1
ATOM 1472 C C . LEU A 1 183 ? 11.478 -7.252 -30.806 1.00 89.50 183 LEU A C 1
ATOM 1474 O O . LEU A 1 183 ? 10.513 -6.970 -31.508 1.00 89.50 183 LEU A O 1
ATOM 1478 N N . LYS A 1 184 ? 11.444 -8.287 -29.962 1.00 86.31 184 LYS A N 1
ATOM 1479 C CA . LYS A 1 184 ? 10.410 -9.338 -30.039 1.00 86.31 184 LYS A CA 1
ATOM 1480 C C . LYS A 1 184 ? 9.322 -9.244 -28.985 1.00 86.31 184 LYS A C 1
ATOM 1482 O O . LYS A 1 184 ? 8.251 -9.814 -29.167 1.00 86.31 184 LYS A O 1
ATOM 1487 N N . THR A 1 185 ? 9.603 -8.622 -27.844 1.00 81.38 185 THR A N 1
ATOM 1488 C CA . THR A 1 185 ? 8.727 -8.785 -26.682 1.00 81.38 185 THR A CA 1
ATOM 1489 C C . THR A 1 185 ? 7.701 -7.668 -26.638 1.00 81.38 185 THR A C 1
ATOM 1491 O O . THR A 1 185 ? 8.049 -6.509 -26.450 1.00 81.38 185 THR A O 1
ATOM 1494 N N . ASP A 1 186 ? 6.422 -8.015 -26.739 1.00 71.56 186 ASP A N 1
ATOM 1495 C CA . ASP A 1 186 ? 5.315 -7.072 -26.506 1.00 71.56 186 ASP A CA 1
ATOM 1496 C C . ASP A 1 186 ? 4.830 -7.114 -25.064 1.00 71.56 186 ASP A C 1
ATOM 1498 O O . ASP A 1 186 ? 3.759 -6.619 -24.739 1.00 71.56 186 ASP A O 1
ATOM 1502 N N . LYS A 1 187 ? 5.624 -7.707 -24.174 1.00 70.56 187 LYS A N 1
ATOM 1503 C CA . LYS A 1 187 ? 5.365 -7.852 -22.743 1.00 70.56 187 LYS A CA 1
ATOM 1504 C C . LYS A 1 187 ? 6.510 -7.228 -21.972 1.00 70.56 187 LYS A C 1
ATOM 1506 O O . LYS A 1 187 ? 7.671 -7.453 -22.286 1.00 70.56 187 LYS A O 1
ATOM 1511 N N . VAL A 1 188 ? 6.172 -6.433 -20.961 1.00 65.19 188 VAL A N 1
ATOM 1512 C CA . VAL A 1 188 ? 7.195 -5.919 -20.057 1.00 65.19 188 VAL A CA 1
ATOM 1513 C C . VAL A 1 188 ? 7.336 -6.919 -18.931 1.00 65.19 188 VAL A C 1
ATOM 1515 O O . VAL A 1 188 ? 6.354 -7.192 -18.242 1.00 65.19 188 VAL A O 1
ATOM 1518 N N . ILE A 1 189 ? 8.535 -7.471 -18.755 1.00 59.09 189 ILE A N 1
ATOM 1519 C CA . ILE A 1 189 ? 8.818 -8.334 -17.608 1.00 59.09 189 ILE A CA 1
ATOM 1520 C C . ILE A 1 189 ? 8.978 -7.410 -16.402 1.00 59.09 189 ILE A C 1
ATOM 1522 O O . ILE A 1 189 ? 10.051 -6.849 -16.153 1.00 59.09 189 ILE A O 1
ATOM 1526 N N . GLN A 1 190 ? 7.866 -7.200 -15.695 1.00 57.03 190 GLN A N 1
ATOM 1527 C CA . GLN A 1 190 ? 7.824 -6.391 -14.486 1.00 57.03 190 GLN A CA 1
ATOM 1528 C C . GLN A 1 190 ? 8.712 -7.020 -13.410 1.00 57.03 190 GLN A C 1
ATOM 1530 O O . GLN A 1 190 ? 8.464 -8.130 -12.956 1.00 57.03 190 GLN A O 1
ATOM 1535 N N . GLN A 1 191 ? 9.705 -6.261 -12.944 1.00 50.00 191 GLN A N 1
ATOM 1536 C CA . GLN A 1 191 ? 10.434 -6.544 -11.703 1.00 50.00 191 GLN A CA 1
ATOM 1537 C C . GLN A 1 191 ? 9.894 -5.701 -10.540 1.00 50.00 191 GLN A C 1
ATOM 1539 O O . GLN A 1 191 ? 10.636 -5.292 -9.642 1.00 50.00 191 GLN A O 1
ATOM 1544 N N . PHE A 1 192 ? 8.593 -5.399 -10.531 1.00 51.12 192 PHE A N 1
ATOM 1545 C CA . PHE A 1 192 ? 7.950 -4.764 -9.380 1.00 51.12 192 PHE A CA 1
ATOM 1546 C C . PHE A 1 192 ? 7.656 -5.814 -8.292 1.00 51.12 192 PHE A C 1
ATOM 1548 O O . PHE A 1 192 ? 6.546 -5.940 -7.791 1.00 51.12 192 PHE A O 1
ATOM 1555 N N . HIS A 1 193 ? 8.676 -6.603 -7.938 1.00 53.50 193 HIS A N 1
ATOM 1556 C CA . HIS A 1 193 ? 8.577 -7.714 -6.989 1.00 53.50 193 HIS A CA 1
ATOM 1557 C C . HIS A 1 193 ? 8.466 -7.258 -5.531 1.00 53.50 193 HIS A C 1
ATOM 1559 O O . HIS A 1 193 ? 8.197 -8.078 -4.662 1.00 53.50 193 HIS A O 1
ATOM 1565 N N . ASN A 1 194 ? 8.667 -5.969 -5.236 1.00 52.50 194 ASN A N 1
ATOM 1566 C CA . ASN A 1 194 ? 8.694 -5.492 -3.851 1.00 52.50 194 ASN A CA 1
ATOM 1567 C C . ASN A 1 194 ? 7.320 -5.607 -3.169 1.00 52.50 194 ASN A C 1
ATOM 1569 O O . ASN A 1 194 ? 7.268 -5.890 -1.979 1.00 52.50 194 ASN A O 1
ATOM 1573 N N . PHE A 1 195 ? 6.221 -5.470 -3.919 1.00 54.47 195 PHE A N 1
ATOM 1574 C CA . PHE A 1 195 ? 4.855 -5.521 -3.375 1.00 54.47 195 PHE A CA 1
ATOM 1575 C C . PHE A 1 195 ? 4.254 -6.933 -3.367 1.00 54.47 195 PHE A C 1
ATOM 1577 O O . PHE A 1 195 ? 3.210 -7.158 -2.765 1.00 54.47 195 PHE A O 1
ATOM 1584 N N . SER A 1 196 ? 4.899 -7.892 -4.035 1.00 53.25 196 SER A N 1
ATOM 1585 C CA . SER A 1 196 ? 4.460 -9.291 -4.087 1.00 53.25 196 SER A CA 1
ATOM 1586 C C . SER A 1 196 ? 5.207 -10.191 -3.102 1.00 53.25 196 SER A C 1
ATOM 1588 O O . SER A 1 196 ? 4.994 -11.402 -3.110 1.00 53.25 196 SER A O 1
ATOM 1590 N N . LYS A 1 197 ? 6.113 -9.637 -2.287 1.00 66.12 197 LYS A N 1
ATOM 1591 C CA . LYS A 1 197 ? 6.774 -10.390 -1.217 1.00 66.12 197 LYS A CA 1
ATOM 1592 C C . LYS A 1 197 ? 5.771 -10.718 -0.121 1.00 66.12 197 LYS A C 1
ATOM 1594 O O . LYS A 1 197 ? 4.954 -9.874 0.248 1.00 66.12 197 LYS A O 1
ATOM 1599 N N . PHE A 1 198 ? 5.847 -11.940 0.392 1.00 66.19 198 PHE A N 1
ATOM 1600 C CA . PHE A 1 198 ? 4.931 -12.450 1.409 1.00 66.19 198 PHE A CA 1
ATOM 1601 C C . PHE A 1 198 ? 4.877 -11.537 2.643 1.00 66.19 198 PHE A C 1
ATOM 1603 O O . PHE A 1 198 ? 3.800 -11.272 3.169 1.00 66.19 198 PHE A O 1
ATOM 1610 N N . GLU A 1 199 ? 6.019 -10.988 3.055 1.00 64.25 199 GLU A N 1
ATOM 1611 C CA . GLU A 1 199 ? 6.143 -10.057 4.176 1.00 64.25 199 GLU A CA 1
ATOM 1612 C C . GLU A 1 199 ? 5.344 -8.772 3.939 1.00 64.25 199 GLU A C 1
ATOM 1614 O O . GLU A 1 199 ? 4.624 -8.309 4.823 1.00 64.25 199 GLU A O 1
ATOM 1619 N N . PHE A 1 200 ? 5.422 -8.225 2.724 1.00 70.06 200 PHE A N 1
ATOM 1620 C CA . PHE A 1 200 ? 4.678 -7.029 2.348 1.00 70.06 200 PHE A CA 1
ATOM 1621 C C . PHE A 1 200 ? 3.171 -7.302 2.281 1.00 70.06 200 PHE A C 1
ATOM 1623 O O . PHE A 1 200 ? 2.376 -6.508 2.778 1.00 70.06 200 PHE A O 1
ATOM 1630 N N . ILE A 1 201 ? 2.769 -8.452 1.734 1.00 72.19 201 ILE A N 1
ATOM 1631 C CA . ILE A 1 201 ? 1.364 -8.885 1.693 1.00 72.19 201 ILE A CA 1
ATOM 1632 C C . ILE A 1 201 ? 0.812 -9.083 3.106 1.00 72.19 201 ILE A C 1
ATOM 1634 O O . ILE A 1 201 ? -0.307 -8.656 3.383 1.00 72.19 201 ILE A O 1
ATOM 1638 N N . SER A 1 202 ? 1.587 -9.692 4.004 1.00 71.19 202 SER A N 1
ATOM 1639 C CA . SER A 1 202 ? 1.210 -9.895 5.405 1.00 71.19 202 SER A CA 1
ATOM 1640 C C . SER A 1 202 ? 1.050 -8.561 6.138 1.00 71.19 202 SER A C 1
ATOM 1642 O O . SER A 1 202 ? 0.005 -8.307 6.739 1.00 71.19 202 SER A O 1
ATOM 1644 N N . PHE A 1 203 ? 2.027 -7.656 5.999 1.00 76.12 203 PHE A N 1
ATOM 1645 C CA . PHE A 1 203 ? 1.937 -6.294 6.529 1.00 76.12 203 PHE A CA 1
ATOM 1646 C C . PHE A 1 203 ? 0.686 -5.573 6.027 1.00 76.12 203 PHE A C 1
ATOM 1648 O O . PHE A 1 203 ? -0.072 -5.003 6.809 1.00 76.12 203 PHE A O 1
ATOM 1655 N N . TYR A 1 204 ? 0.461 -5.619 4.720 1.00 76.12 204 TYR A N 1
ATOM 1656 C CA . TYR A 1 204 ? -0.633 -4.909 4.092 1.00 76.12 204 TYR A CA 1
ATOM 1657 C C . TYR A 1 204 ? -1.998 -5.507 4.463 1.00 76.12 204 TYR A C 1
ATOM 1659 O O . TYR A 1 204 ? -2.949 -4.771 4.716 1.00 76.12 204 TYR A O 1
ATOM 1667 N N . SER A 1 205 ? -2.081 -6.833 4.595 1.00 75.50 205 SER A N 1
ATOM 1668 C CA . SER A 1 205 ? -3.268 -7.517 5.119 1.00 75.50 205 SER A CA 1
ATOM 1669 C C . SER A 1 205 ? -3.570 -7.044 6.542 1.00 75.50 205 SER A C 1
ATOM 1671 O O . SER A 1 205 ? -4.691 -6.623 6.813 1.00 75.50 205 SER A O 1
ATOM 1673 N N . SER A 1 206 ? -2.567 -6.990 7.427 1.00 78.38 206 SER A N 1
ATOM 1674 C CA . SER A 1 206 ? -2.711 -6.411 8.772 1.00 78.38 206 SER A CA 1
ATOM 1675 C C . SER A 1 206 ? -3.145 -4.941 8.737 1.00 78.38 206 SER A C 1
ATOM 1677 O O . SER A 1 206 ? -3.997 -4.537 9.524 1.00 78.38 206 SER A O 1
ATOM 1679 N N . ALA A 1 207 ? -2.593 -4.137 7.825 1.00 78.12 207 ALA A N 1
ATOM 1680 C CA . ALA A 1 207 ? -2.924 -2.721 7.690 1.00 78.12 207 ALA A CA 1
ATOM 1681 C C . ALA A 1 207 ? -4.380 -2.509 7.253 1.00 78.12 207 ALA A C 1
ATOM 1683 O O . ALA A 1 207 ? -5.078 -1.660 7.816 1.00 78.12 207 ALA A O 1
ATOM 1684 N N . ILE A 1 208 ? -4.869 -3.319 6.307 1.00 78.81 208 ILE A N 1
ATOM 1685 C CA . ILE A 1 208 ? -6.275 -3.298 5.899 1.00 78.81 208 ILE A CA 1
ATOM 1686 C C . ILE A 1 208 ? -7.180 -3.547 7.109 1.00 78.81 208 ILE A C 1
ATOM 1688 O O . ILE A 1 208 ? -8.127 -2.794 7.288 1.00 78.81 208 ILE A O 1
ATOM 1692 N N . ARG A 1 209 ? -6.870 -4.526 7.972 1.00 78.62 209 ARG A N 1
ATOM 1693 C CA . ARG A 1 209 ? -7.702 -4.889 9.142 1.00 78.62 209 ARG A CA 1
ATOM 1694 C C . ARG A 1 209 ? -7.862 -3.778 10.188 1.00 78.62 209 ARG A C 1
ATOM 1696 O O . ARG A 1 209 ? -8.733 -3.864 11.044 1.00 78.62 209 ARG A O 1
ATOM 1703 N N . ILE A 1 210 ? -7.025 -2.745 10.156 1.00 75.56 210 ILE A N 1
ATOM 1704 C CA . ILE A 1 210 ? -6.995 -1.686 11.180 1.00 75.56 210 ILE A CA 1
ATOM 1705 C C . ILE A 1 210 ? -7.607 -0.375 10.659 1.00 75.56 210 ILE A C 1
ATOM 1707 O O . ILE A 1 210 ? -8.052 0.494 11.418 1.00 75.56 210 ILE A O 1
ATOM 1711 N N . THR A 1 211 ? -7.658 -0.205 9.342 1.00 73.81 211 THR A N 1
ATOM 1712 C CA . THR A 1 211 ? -8.003 1.070 8.706 1.00 73.81 211 THR A CA 1
ATOM 1713 C C . THR A 1 211 ? -9.254 0.956 7.853 1.00 73.81 211 THR A C 1
ATOM 1715 O O . THR A 1 211 ? -9.833 -0.115 7.698 1.00 73.81 211 THR A O 1
ATOM 1718 N N . ARG A 1 212 ? -9.737 2.082 7.324 1.00 72.75 212 ARG A N 1
ATOM 1719 C CA . ARG A 1 212 ? -10.807 2.050 6.327 1.00 72.75 212 ARG A CA 1
ATOM 1720 C C . ARG A 1 212 ? -10.197 1.576 5.020 1.00 72.75 212 ARG A C 1
ATOM 1722 O O . ARG A 1 212 ? -9.234 2.165 4.541 1.00 72.75 212 ARG A O 1
ATOM 1729 N N . THR A 1 213 ? -10.791 0.547 4.432 1.00 62.28 213 THR A N 1
ATOM 1730 C CA . THR A 1 213 ? -10.320 -0.045 3.171 1.00 62.28 213 THR A CA 1
ATOM 1731 C C . THR A 1 213 ? -10.227 0.991 2.048 1.00 62.28 213 THR A C 1
ATOM 1733 O O . THR A 1 213 ? -9.299 0.948 1.249 1.00 62.28 213 THR A O 1
ATOM 1736 N N . GLN A 1 214 ? -11.112 1.991 2.057 1.00 63.44 214 GLN A N 1
ATOM 1737 C CA . GLN A 1 214 ? -11.121 3.113 1.112 1.00 63.44 214 GLN A CA 1
ATOM 1738 C C . GLN A 1 214 ? -9.821 3.942 1.101 1.00 63.44 214 GLN A C 1
ATOM 1740 O O . GLN A 1 214 ? -9.485 4.495 0.056 1.00 63.44 214 GLN A O 1
ATOM 1745 N N . HIS A 1 215 ? -9.100 4.000 2.228 1.00 59.72 215 HIS A N 1
ATOM 1746 C CA . HIS A 1 215 ? -7.885 4.809 2.408 1.00 59.72 215 HIS A CA 1
ATOM 1747 C C . HIS A 1 215 ? -6.594 4.036 2.128 1.00 59.72 215 HIS A C 1
ATOM 1749 O O . HIS A 1 215 ? -5.555 4.632 1.889 1.00 59.72 215 HIS A O 1
ATOM 1755 N N . LEU A 1 216 ? -6.630 2.700 2.170 1.00 61.06 216 LEU A N 1
ATOM 1756 C CA . LEU A 1 216 ? -5.411 1.905 2.026 1.00 61.06 216 LEU A CA 1
ATOM 1757 C C . LEU A 1 216 ? -5.248 1.250 0.674 1.00 61.06 216 LEU A C 1
ATOM 1759 O O . LEU A 1 216 ? -4.105 0.982 0.298 1.00 61.06 216 LEU A O 1
ATOM 1763 N N . ILE A 1 217 ? -6.341 0.922 -0.023 1.00 64.75 217 ILE A N 1
ATOM 1764 C CA . ILE A 1 217 ? -6.260 0.164 -1.269 1.00 64.75 217 ILE A CA 1
ATOM 1765 C C . ILE A 1 217 ? -5.469 0.993 -2.293 1.00 64.75 217 ILE A C 1
ATOM 1767 O O . ILE A 1 217 ? -6.010 1.978 -2.798 1.00 64.75 217 ILE A O 1
ATOM 1771 N N . PRO A 1 218 ? -4.203 0.639 -2.620 1.00 63.78 218 PRO A N 1
ATOM 1772 C CA . PRO A 1 218 ? -3.298 1.565 -3.272 1.00 63.78 218 PRO A CA 1
ATOM 1773 C C . PRO A 1 218 ? -3.743 1.582 -4.718 1.00 63.78 218 PRO A C 1
ATOM 1775 O O . PRO A 1 218 ? -3.502 0.618 -5.439 1.00 63.78 218 PRO A O 1
ATOM 1778 N N . ARG A 1 219 ? -4.490 2.607 -5.129 1.00 66.12 219 ARG A N 1
ATOM 1779 C CA . ARG A 1 219 ? -5.264 2.554 -6.381 1.00 66.12 219 ARG A CA 1
ATOM 1780 C C . ARG A 1 219 ? -4.387 2.331 -7.604 1.00 66.12 219 ARG A C 1
ATOM 1782 O O . ARG A 1 219 ? -4.860 1.792 -8.593 1.00 66.12 219 ARG A O 1
ATOM 1789 N N . HIS A 1 220 ? -3.115 2.687 -7.495 1.00 66.38 220 HIS A N 1
ATOM 1790 C CA . HIS A 1 220 ? -2.101 2.561 -8.532 1.00 66.38 220 HIS A CA 1
ATOM 1791 C C . HIS A 1 220 ? -1.364 1.204 -8.513 1.00 66.38 220 HIS A C 1
ATOM 1793 O O . HIS A 1 220 ? -0.485 0.966 -9.342 1.00 66.38 220 HIS A O 1
ATOM 1799 N N . SER A 1 221 ? -1.712 0.291 -7.597 1.00 66.81 221 SER A N 1
ATOM 1800 C CA . SER A 1 221 ? -1.176 -1.072 -7.563 1.00 66.81 221 SER A CA 1
ATOM 1801 C C . SER A 1 221 ? -1.724 -1.927 -8.708 1.00 66.81 221 SER A C 1
ATOM 1803 O O . SER A 1 221 ? -2.887 -1.826 -9.110 1.00 66.81 221 SER A O 1
ATOM 1805 N N . GLY A 1 222 ? -0.874 -2.819 -9.222 1.00 67.19 222 GLY A N 1
ATOM 1806 C CA . GLY A 1 222 ? -1.251 -3.775 -10.262 1.00 67.19 222 GLY A CA 1
ATOM 1807 C C . GLY A 1 222 ? -2.234 -4.838 -9.757 1.00 67.19 222 GLY A C 1
ATOM 1808 O O . GLY A 1 222 ? -2.230 -5.191 -8.580 1.00 67.19 222 GLY A O 1
ATOM 1809 N N . LEU A 1 223 ? -3.035 -5.412 -10.664 1.00 72.94 223 LEU A N 1
ATOM 1810 C CA . LEU A 1 223 ? -4.051 -6.424 -10.331 1.00 72.94 223 LEU A CA 1
ATOM 1811 C C . LEU A 1 223 ? -3.490 -7.595 -9.513 1.00 72.94 223 LEU A C 1
ATOM 1813 O O . LEU A 1 223 ? -4.159 -8.065 -8.598 1.00 72.94 223 LEU A O 1
ATOM 1817 N N . VAL A 1 224 ? -2.259 -8.032 -9.806 1.00 73.62 224 VAL A N 1
ATOM 1818 C CA . VAL A 1 224 ? -1.573 -9.135 -9.110 1.00 73.62 224 VAL A CA 1
ATOM 1819 C C . VAL A 1 224 ? -1.512 -8.912 -7.602 1.00 73.62 224 VAL A C 1
ATOM 1821 O O . VAL A 1 224 ? -1.769 -9.845 -6.849 1.00 73.62 224 VAL A O 1
ATOM 1824 N N . PHE A 1 225 ? -1.246 -7.685 -7.157 1.00 74.88 225 PHE A N 1
ATOM 1825 C CA . PHE A 1 225 ? -1.196 -7.346 -5.737 1.00 74.88 225 PHE A CA 1
ATOM 1826 C C . PHE A 1 225 ? -2.506 -7.710 -5.024 1.00 74.88 225 PHE A C 1
ATOM 1828 O O . PHE A 1 225 ? -2.499 -8.413 -4.014 1.00 74.88 225 PHE A O 1
ATOM 1835 N N . TYR A 1 226 ? -3.640 -7.328 -5.615 1.00 76.12 226 TYR A N 1
ATOM 1836 C CA . TYR A 1 226 ? -4.963 -7.648 -5.082 1.00 76.12 226 TYR A CA 1
ATOM 1837 C C . TYR A 1 226 ? -5.273 -9.136 -5.114 1.00 76.12 226 TYR A C 1
ATOM 1839 O O . TYR A 1 226 ? -5.867 -9.640 -4.164 1.00 76.12 226 TYR A O 1
ATOM 1847 N N . LYS A 1 227 ? -4.851 -9.845 -6.171 1.00 78.12 227 LYS A N 1
ATOM 1848 C CA . LYS A 1 227 ? -5.017 -11.304 -6.243 1.00 78.12 227 LYS A CA 1
ATOM 1849 C C . LYS A 1 227 ? -4.329 -11.970 -5.054 1.00 78.12 227 LYS A C 1
ATOM 1851 O O . LYS A 1 227 ? -4.944 -12.779 -4.369 1.00 78.12 227 LYS A O 1
ATOM 1856 N N . VAL A 1 228 ? -3.076 -11.598 -4.786 1.00 78.81 228 VAL A N 1
ATOM 1857 C CA . VAL A 1 228 ? -2.295 -12.240 -3.725 1.00 78.81 228 VAL A CA 1
ATOM 1858 C C . VAL A 1 228 ? -2.824 -11.885 -2.333 1.00 78.81 228 VAL A C 1
ATOM 1860 O O . VAL A 1 228 ? -2.906 -12.772 -1.490 1.00 78.81 228 VAL A O 1
ATOM 1863 N N . ILE A 1 229 ? -3.258 -10.643 -2.093 1.00 80.81 229 ILE A N 1
ATOM 1864 C CA . ILE A 1 229 ? -3.899 -10.270 -0.818 1.00 80.81 229 ILE A CA 1
ATOM 1865 C C . ILE A 1 229 ? -5.202 -11.032 -0.605 1.00 80.81 229 ILE A C 1
ATOM 1867 O O . ILE A 1 229 ? -5.420 -11.563 0.479 1.00 80.81 229 ILE A O 1
ATOM 1871 N N . ASN A 1 230 ? -6.055 -11.119 -1.629 1.00 83.88 230 ASN A N 1
ATOM 1872 C CA . ASN A 1 230 ? -7.326 -11.829 -1.518 1.00 83.88 230 ASN A CA 1
ATOM 1873 C C . ASN A 1 230 ? -7.104 -13.306 -1.153 1.00 83.88 230 ASN A C 1
ATOM 1875 O O . ASN A 1 230 ? -7.735 -13.822 -0.237 1.00 83.88 230 ASN A O 1
ATOM 1879 N N . LEU A 1 231 ? -6.139 -13.959 -1.806 1.00 82.25 231 LEU A N 1
ATOM 1880 C CA . LEU A 1 231 ? -5.759 -15.343 -1.510 1.00 82.25 231 LEU A CA 1
ATOM 1881 C C . LEU A 1 231 ? -5.121 -15.502 -0.122 1.00 82.25 231 LEU A C 1
ATOM 1883 O O . LEU A 1 231 ? -5.397 -16.481 0.570 1.00 82.25 231 LEU A O 1
ATOM 1887 N N . ALA A 1 232 ? -4.290 -14.550 0.312 1.00 82.56 232 ALA A N 1
ATOM 1888 C CA . ALA A 1 232 ? -3.703 -14.557 1.652 1.00 82.56 232 ALA A CA 1
ATOM 1889 C C . ALA A 1 232 ? -4.778 -14.430 2.744 1.00 82.56 232 ALA A C 1
ATOM 1891 O O . ALA A 1 232 ? -4.728 -15.152 3.738 1.00 82.56 232 ALA A O 1
ATOM 1892 N N . LEU A 1 233 ? -5.782 -13.575 2.534 1.00 85.88 233 LEU A N 1
ATOM 1893 C CA . LEU A 1 233 ? -6.919 -13.437 3.443 1.00 85.88 233 LEU A CA 1
ATOM 1894 C C . LEU A 1 233 ? -7.803 -14.687 3.432 1.00 85.88 233 LEU A C 1
ATOM 1896 O O . LEU A 1 233 ? -8.199 -15.137 4.500 1.00 85.88 233 LEU A O 1
ATOM 1900 N N . MET A 1 234 ? -8.057 -15.295 2.267 1.00 89.12 234 MET A N 1
ATOM 1901 C CA . MET A 1 234 ? -8.777 -16.575 2.182 1.00 89.12 234 MET A CA 1
ATOM 1902 C C . MET A 1 234 ? -8.071 -17.684 2.965 1.00 89.12 234 MET A C 1
ATOM 1904 O O . MET A 1 234 ? -8.727 -18.376 3.735 1.00 89.12 234 MET A O 1
ATOM 1908 N N . ASN A 1 235 ? -6.749 -17.821 2.824 1.00 86.81 235 ASN A N 1
ATOM 1909 C CA . ASN A 1 235 ? -5.959 -18.747 3.643 1.00 86.81 235 ASN A CA 1
ATOM 1910 C C . ASN A 1 235 ? -6.108 -18.437 5.138 1.00 86.81 235 ASN A C 1
ATOM 1912 O O . ASN A 1 235 ? -6.461 -19.319 5.914 1.00 86.81 235 ASN A O 1
ATOM 1916 N N . SER A 1 236 ? -5.919 -17.169 5.525 1.00 86.25 236 SER A N 1
ATOM 1917 C CA . SER A 1 236 ? -6.063 -16.735 6.920 1.00 86.25 236 SER A CA 1
ATOM 1918 C C . SER A 1 236 ? -7.446 -17.057 7.484 1.00 86.25 236 SER A C 1
ATOM 1920 O O . SER A 1 236 ? -7.535 -17.459 8.636 1.00 86.25 236 SER A O 1
ATOM 1922 N N . PHE A 1 237 ? -8.511 -16.891 6.697 1.00 91.25 237 PHE A N 1
ATOM 1923 C CA . PHE A 1 237 ? -9.872 -17.185 7.132 1.00 91.25 237 PHE A CA 1
ATOM 1924 C C . PHE A 1 237 ? -10.108 -18.685 7.319 1.00 91.25 237 PHE A C 1
ATOM 1926 O O . PHE A 1 237 ? -10.772 -19.079 8.270 1.00 91.25 237 PHE A O 1
ATOM 1933 N N . LEU A 1 238 ? -9.573 -19.525 6.427 1.00 91.12 238 LEU A N 1
ATOM 1934 C CA . LEU A 1 238 ? -9.710 -20.980 6.540 1.00 91.12 238 LEU A CA 1
ATOM 1935 C C . LEU A 1 238 ? -8.982 -21.530 7.776 1.00 91.12 238 LEU A C 1
ATOM 1937 O O . LEU A 1 238 ? -9.480 -22.464 8.400 1.00 91.12 238 LEU A O 1
ATOM 1941 N N . ASP A 1 239 ? -7.847 -20.932 8.143 1.00 88.94 239 ASP A N 1
ATOM 1942 C CA . ASP A 1 239 ? -7.089 -21.315 9.339 1.00 88.94 239 ASP A CA 1
ATOM 1943 C C . ASP A 1 239 ? -7.699 -20.722 10.622 1.00 88.94 239 ASP A C 1
ATOM 1945 O O . ASP A 1 239 ? -7.831 -21.400 11.647 1.00 88.94 239 ASP A O 1
ATOM 1949 N N . HIS A 1 240 ? -8.075 -19.441 10.573 1.00 90.25 240 HIS A N 1
ATOM 1950 C CA . HIS A 1 240 ? -8.552 -18.645 11.703 1.00 90.25 240 HIS A CA 1
ATOM 1951 C C . HIS A 1 240 ? -9.712 -17.726 11.270 1.00 90.25 240 HIS A C 1
ATOM 1953 O O . HIS A 1 240 ? -9.489 -16.547 10.974 1.00 90.25 240 HIS A O 1
ATOM 1959 N N . PRO A 1 241 ? -10.959 -18.239 11.241 1.00 92.75 241 PRO A N 1
ATOM 1960 C CA . PRO A 1 241 ? -12.120 -17.463 10.823 1.00 92.75 241 PRO A CA 1
ATOM 1961 C C . PRO A 1 241 ? -12.299 -16.196 11.664 1.00 92.75 241 PRO A C 1
ATOM 1963 O O . PRO A 1 241 ? -12.274 -16.241 12.894 1.00 92.75 241 PRO A O 1
ATOM 1966 N N . SER A 1 242 ? -12.504 -15.065 10.991 1.00 92.69 242 SER A N 1
ATOM 1967 C CA . SER A 1 242 ? -12.728 -13.757 11.613 1.00 92.69 242 SER A CA 1
ATOM 1968 C C . SER A 1 242 ? -13.815 -12.993 10.860 1.00 92.69 242 SER A C 1
ATOM 1970 O O . SER A 1 242 ? -14.012 -13.188 9.654 1.00 92.69 242 SER A O 1
ATOM 1972 N N . LEU A 1 243 ? -14.542 -12.108 11.551 1.00 92.50 243 LEU A N 1
ATOM 1973 C CA . LEU A 1 243 ? -15.584 -11.299 10.901 1.00 92.50 243 LEU A CA 1
ATOM 1974 C C . LEU A 1 243 ? -14.955 -10.311 9.909 1.00 92.50 243 LEU A C 1
ATOM 1976 O O . LEU A 1 243 ? -15.503 -10.057 8.834 1.00 92.50 243 LEU A O 1
ATOM 1980 N N . THR A 1 244 ? -13.781 -9.794 10.267 1.00 90.44 244 THR A N 1
ATOM 1981 C CA . THR A 1 244 ? -12.961 -8.913 9.437 1.00 90.44 244 THR A CA 1
ATOM 1982 C C . THR A 1 244 ? -12.644 -9.549 8.087 1.00 90.44 244 THR A C 1
ATOM 1984 O O . THR A 1 244 ? -12.936 -8.961 7.042 1.00 90.44 244 THR A O 1
ATOM 1987 N N . ASP A 1 245 ? -12.094 -10.765 8.095 1.00 91.31 245 ASP A N 1
ATOM 1988 C CA . ASP A 1 245 ? -11.721 -11.456 6.863 1.00 91.31 245 ASP A CA 1
ATOM 1989 C C . ASP A 1 245 ? -12.960 -11.859 6.058 1.00 91.31 245 ASP A C 1
ATOM 1991 O O . ASP A 1 245 ? -12.970 -11.668 4.843 1.00 91.31 245 ASP A O 1
ATOM 1995 N N . ALA A 1 246 ? -14.039 -12.315 6.712 1.00 93.94 246 ALA A N 1
ATOM 1996 C CA . ALA A 1 246 ? -15.298 -12.629 6.032 1.00 93.94 246 ALA A CA 1
ATOM 1997 C C . ALA A 1 246 ? -15.818 -11.433 5.216 1.00 93.94 246 ALA A C 1
ATOM 1999 O O . ALA A 1 246 ? -16.123 -11.573 4.030 1.00 93.94 246 ALA A O 1
ATOM 2000 N N . VAL A 1 247 ? -15.854 -10.236 5.811 1.00 91.56 247 VAL A N 1
ATOM 2001 C CA . VAL A 1 247 ? -16.266 -9.003 5.121 1.00 91.56 247 VAL A CA 1
ATOM 2002 C C . VAL A 1 247 ? -15.306 -8.619 3.996 1.00 91.56 247 VAL A C 1
ATOM 2004 O O . VAL A 1 247 ? -15.754 -8.252 2.905 1.00 91.56 247 VAL A O 1
ATOM 2007 N N . LEU A 1 248 ? -13.996 -8.694 4.237 1.00 89.62 248 LEU A N 1
ATOM 2008 C CA . LEU A 1 248 ? -12.990 -8.337 3.237 1.00 89.62 248 LEU A CA 1
ATOM 2009 C C . LEU A 1 248 ? -13.066 -9.235 2.003 1.00 89.62 248 LEU A C 1
ATOM 2011 O O . LEU A 1 248 ? -13.094 -8.725 0.883 1.00 89.62 248 LEU A O 1
ATOM 2015 N N . ILE A 1 249 ? -13.135 -10.548 2.222 1.00 91.50 249 ILE A N 1
ATOM 2016 C CA . ILE A 1 249 ? -13.116 -11.578 1.181 1.00 91.50 249 ILE A CA 1
ATOM 2017 C C . ILE A 1 249 ? -14.415 -11.595 0.387 1.00 91.50 249 ILE A C 1
ATOM 2019 O O . ILE A 1 249 ? -14.376 -11.824 -0.815 1.00 91.50 249 ILE A O 1
ATOM 2023 N N . THR A 1 250 ? -15.568 -11.386 1.024 1.00 91.56 250 THR A N 1
ATOM 2024 C CA . THR A 1 250 ? -16.864 -11.540 0.342 1.00 91.56 250 THR A CA 1
ATOM 2025 C C . THR A 1 250 ? -17.386 -10.227 -0.221 1.00 91.56 250 THR A C 1
ATOM 2027 O O . THR A 1 250 ? -17.926 -10.196 -1.327 1.00 91.56 250 THR A O 1
ATOM 2030 N N . THR A 1 251 ? -17.220 -9.128 0.514 1.00 87.88 251 THR A N 1
ATOM 2031 C CA . THR A 1 251 ? -17.912 -7.871 0.217 1.00 87.88 251 THR A CA 1
ATOM 2032 C C . THR A 1 251 ? -16.968 -6.854 -0.412 1.00 87.88 251 THR A C 1
ATOM 2034 O O . THR A 1 251 ? -17.259 -6.361 -1.498 1.00 87.88 251 THR A O 1
ATOM 2037 N N . ILE A 1 252 ? -15.822 -6.575 0.216 1.00 86.69 252 ILE A N 1
ATOM 2038 C CA . ILE A 1 252 ? -14.993 -5.407 -0.129 1.00 86.69 252 ILE A CA 1
ATOM 2039 C C . ILE A 1 252 ? -14.026 -5.684 -1.289 1.00 86.69 252 ILE A C 1
ATOM 2041 O O . ILE A 1 252 ? -14.114 -5.046 -2.341 1.00 86.69 252 ILE A O 1
ATOM 2045 N N . LEU A 1 253 ? -13.091 -6.625 -1.122 1.00 85.88 253 LEU A N 1
ATOM 2046 C CA . LEU A 1 253 ? -12.016 -6.855 -2.094 1.00 85.88 253 LEU A CA 1
ATOM 2047 C C . LEU A 1 253 ? -12.501 -7.369 -3.454 1.00 85.88 253 LEU A C 1
ATOM 2049 O O . LEU A 1 253 ? -11.985 -6.880 -4.461 1.00 85.88 253 LEU A O 1
ATOM 2053 N N . PRO A 1 254 ? -13.483 -8.288 -3.552 1.00 86.69 254 PRO A N 1
ATOM 2054 C CA . PRO A 1 254 ? -13.972 -8.745 -4.850 1.00 86.69 254 PRO A CA 1
ATOM 2055 C C . PRO A 1 254 ? -14.573 -7.624 -5.686 1.00 86.69 254 PRO A C 1
ATOM 2057 O O . PRO A 1 254 ? -14.354 -7.578 -6.893 1.00 86.69 254 PRO A O 1
ATOM 2060 N N . GLN A 1 255 ? -15.305 -6.703 -5.055 1.00 83.75 255 GLN A N 1
ATOM 2061 C CA . GLN A 1 255 ? -15.907 -5.571 -5.754 1.00 83.75 255 GLN A CA 1
ATOM 2062 C C . GLN A 1 255 ? -14.853 -4.563 -6.183 1.00 83.75 255 GLN A C 1
ATOM 2064 O O . GLN A 1 255 ? -14.864 -4.144 -7.338 1.00 83.75 255 GLN A O 1
ATOM 2069 N N . PHE A 1 256 ? -13.893 -4.250 -5.309 1.00 80.38 256 PHE A N 1
ATOM 2070 C CA . PHE A 1 256 ? -12.752 -3.419 -5.684 1.00 80.38 256 PHE A CA 1
ATOM 2071 C C . PHE A 1 256 ? -12.012 -4.008 -6.892 1.00 80.38 256 PHE A C 1
ATOM 2073 O O . PHE A 1 256 ? -11.769 -3.330 -7.891 1.00 80.38 256 PHE A O 1
ATOM 2080 N N . PHE A 1 257 ? -11.691 -5.299 -6.815 1.00 80.50 257 PHE A N 1
ATOM 2081 C CA . PHE A 1 257 ? -10.998 -6.021 -7.867 1.00 80.50 257 PHE A CA 1
ATOM 2082 C C . PHE A 1 257 ? -11.803 -6.020 -9.177 1.00 80.50 257 PHE A C 1
ATOM 2084 O O . PHE A 1 257 ? -11.258 -5.723 -10.237 1.00 80.50 257 PHE A O 1
ATOM 2091 N N . TYR A 1 258 ? -13.107 -6.286 -9.110 1.00 82.81 258 TYR A N 1
ATOM 2092 C CA . TYR A 1 258 ? -14.000 -6.279 -10.267 1.00 82.81 258 TYR A CA 1
ATOM 2093 C C . TYR A 1 258 ? -14.107 -4.902 -10.931 1.00 82.81 258 TYR A C 1
ATOM 2095 O O . TYR A 1 258 ? -14.024 -4.811 -12.156 1.00 82.81 258 TYR A O 1
ATOM 2103 N N . LEU A 1 259 ? -14.236 -3.827 -10.144 1.00 80.00 259 LEU A N 1
ATOM 2104 C CA . LEU A 1 259 ? -14.255 -2.458 -10.664 1.00 80.00 259 LEU A CA 1
ATOM 2105 C C . LEU A 1 259 ? -12.926 -2.112 -11.345 1.00 80.00 259 LEU A C 1
ATOM 2107 O O . LEU A 1 259 ? -12.934 -1.567 -12.447 1.00 80.00 259 LEU A O 1
ATOM 2111 N N . ARG A 1 260 ? -11.786 -2.523 -10.771 1.00 76.56 260 ARG A N 1
ATOM 2112 C CA . ARG A 1 260 ? -10.466 -2.329 -11.394 1.00 76.56 260 ARG A CA 1
ATOM 2113 C C . ARG A 1 260 ? -10.297 -3.100 -12.694 1.00 76.56 260 ARG A C 1
ATOM 2115 O O . ARG A 1 260 ? -9.806 -2.523 -13.654 1.00 76.56 260 ARG A O 1
ATOM 2122 N N . VAL A 1 261 ? -10.735 -4.359 -12.762 1.00 78.44 261 VAL A N 1
ATOM 2123 C CA . VAL A 1 261 ? -10.732 -5.127 -14.022 1.00 78.44 261 VAL A CA 1
ATOM 2124 C C . VAL A 1 261 ? -11.569 -4.428 -15.098 1.00 78.44 261 VAL A C 1
ATOM 2126 O O . VAL A 1 261 ? -11.239 -4.491 -16.277 1.00 78.44 261 VAL A O 1
ATOM 2129 N N . LYS A 1 262 ? -12.624 -3.708 -14.701 1.00 79.38 262 LYS A N 1
ATOM 2130 C CA . LYS A 1 262 ? -13.465 -2.912 -15.605 1.00 79.38 262 LYS A CA 1
ATOM 2131 C C . LYS A 1 262 ? -12.969 -1.484 -15.855 1.00 79.38 262 LYS A C 1
ATOM 2133 O O . LYS A 1 262 ? -13.676 -0.734 -16.524 1.00 79.38 262 LYS A O 1
ATOM 2138 N N . ASN A 1 263 ? -11.799 -1.097 -15.337 1.00 73.88 263 ASN A N 1
ATOM 2139 C CA . ASN A 1 263 ? -11.285 0.280 -15.359 1.00 73.88 263 ASN A CA 1
ATOM 2140 C C . ASN A 1 263 ? -12.290 1.316 -14.810 1.00 73.88 263 ASN A C 1
ATOM 2142 O O . ASN A 1 263 ? -12.379 2.439 -15.301 1.00 73.88 263 ASN A O 1
ATOM 2146 N N . GLN A 1 264 ? -13.074 0.934 -13.800 1.00 76.62 264 GLN A N 1
ATOM 2147 C CA . GLN A 1 264 ? -14.024 1.802 -13.104 1.00 76.62 264 GLN A CA 1
ATOM 2148 C C . GLN A 1 264 ? -13.438 2.279 -11.772 1.00 76.62 264 GLN A C 1
ATOM 2150 O O . GLN A 1 264 ? -12.676 1.553 -11.129 1.00 76.62 264 GLN A O 1
ATOM 2155 N N . ASP A 1 265 ? -13.799 3.498 -11.353 1.00 69.06 265 ASP A N 1
ATOM 2156 C CA . ASP A 1 265 ? -13.361 4.044 -10.067 1.00 69.06 265 ASP A CA 1
ATOM 2157 C C . ASP A 1 265 ? -13.979 3.225 -8.915 1.00 69.06 265 ASP A C 1
ATOM 2159 O O . ASP A 1 265 ? -15.206 3.135 -8.809 1.00 69.06 265 ASP A O 1
ATOM 2163 N N . PRO A 1 266 ? -13.155 2.625 -8.041 1.00 64.94 266 PRO A N 1
ATOM 2164 C CA . PRO A 1 266 ? -13.623 1.854 -6.898 1.00 64.94 266 PRO A CA 1
ATOM 2165 C C . PRO A 1 266 ? -14.286 2.681 -5.783 1.00 64.94 266 PRO A C 1
ATOM 2167 O O . PRO A 1 266 ? -14.691 2.097 -4.782 1.00 64.94 266 PRO A O 1
ATOM 2170 N N . ASN A 1 267 ? -14.435 4.003 -5.930 1.00 59.22 267 ASN A N 1
ATOM 2171 C CA . ASN A 1 267 ? -15.081 4.913 -4.967 1.00 59.22 267 ASN A CA 1
ATOM 2172 C C . ASN A 1 267 ? -16.562 4.615 -4.623 1.00 59.22 267 ASN A C 1
ATOM 2174 O O . ASN A 1 267 ? -17.207 5.393 -3.919 1.00 59.22 267 ASN A O 1
ATOM 2178 N N . VAL A 1 268 ? -17.135 3.508 -5.089 1.00 57.28 268 VAL A N 1
ATOM 2179 C CA . VAL A 1 268 ? -18.504 3.119 -4.746 1.00 57.28 268 VAL A CA 1
ATOM 2180 C C . VAL A 1 268 ? -18.535 2.594 -3.307 1.00 57.28 268 VAL A C 1
ATOM 2182 O O . VAL A 1 268 ? -17.733 1.743 -2.927 1.00 57.28 268 VAL A O 1
ATOM 2185 N N . HIS A 1 269 ? -19.476 3.080 -2.490 1.00 63.69 269 HIS A N 1
ATOM 2186 C CA . HIS A 1 269 ? -19.757 2.522 -1.163 1.00 63.69 269 HIS A CA 1
ATOM 2187 C C . HIS A 1 269 ? -20.281 1.087 -1.296 1.00 63.69 269 HIS A C 1
ATOM 2189 O O . HIS A 1 269 ? -21.480 0.835 -1.407 1.00 63.69 269 HIS A O 1
ATOM 2195 N N . ILE A 1 270 ? -19.353 0.142 -1.305 1.00 66.06 270 ILE A N 1
ATOM 2196 C CA . ILE A 1 270 ? -19.616 -1.285 -1.385 1.00 66.06 270 ILE A CA 1
ATOM 2197 C C . ILE A 1 270 ? -20.145 -1.765 -0.025 1.00 66.06 270 ILE A C 1
ATOM 2199 O O . ILE A 1 270 ? -19.385 -1.850 0.937 1.00 66.06 270 ILE A O 1
ATOM 2203 N N . LYS A 1 271 ? -21.450 -2.057 0.064 1.00 71.19 271 LYS A N 1
ATOM 2204 C CA . LYS A 1 271 ? -22.109 -2.473 1.324 1.00 71.19 271 LYS A CA 1
ATOM 2205 C C . LYS A 1 271 ? -22.868 -3.803 1.257 1.00 71.19 271 LYS A C 1
ATOM 2207 O O . LYS A 1 271 ? -23.410 -4.241 2.262 1.00 71.19 271 LYS A O 1
ATOM 2212 N N . VAL A 1 272 ? -22.946 -4.440 0.089 1.00 84.31 272 VAL A N 1
ATOM 2213 C CA . VAL A 1 272 ? -23.771 -5.645 -0.110 1.00 84.31 272 VAL A CA 1
ATOM 2214 C C . VAL A 1 272 ? -22.961 -6.715 -0.819 1.00 84.31 272 VAL A C 1
ATOM 2216 O O . VAL A 1 272 ? -22.273 -6.412 -1.791 1.00 84.31 272 VAL A O 1
ATOM 2219 N N . PHE A 1 273 ? -23.063 -7.963 -0.366 1.00 89.50 273 PHE A N 1
ATOM 2220 C CA . PHE A 1 273 ? -22.467 -9.101 -1.058 1.00 89.50 273 PHE A CA 1
ATOM 2221 C C . PHE A 1 273 ? -23.109 -9.315 -2.436 1.00 89.50 273 PHE A C 1
ATOM 2223 O O . PHE A 1 273 ? -24.329 -9.416 -2.561 1.00 89.50 273 PHE A O 1
ATOM 2230 N N . ASN A 1 274 ? -22.281 -9.442 -3.475 1.00 90.62 274 ASN A N 1
ATOM 2231 C CA . ASN A 1 274 ? -22.723 -9.810 -4.815 1.00 90.62 274 ASN A CA 1
ATOM 2232 C C . ASN A 1 274 ? -22.014 -11.095 -5.254 1.00 90.62 274 ASN A C 1
ATOM 2234 O O . ASN A 1 274 ? -20.819 -11.095 -5.557 1.00 90.62 274 ASN A O 1
ATOM 2238 N N . LYS A 1 275 ? -22.784 -12.187 -5.317 1.00 93.00 275 LYS A N 1
ATOM 2239 C CA . LYS A 1 275 ? -22.291 -13.521 -5.673 1.00 93.00 275 LYS A CA 1
ATOM 2240 C C . LYS A 1 275 ? -21.639 -13.563 -7.056 1.00 93.00 275 LYS A C 1
ATOM 2242 O O . LYS A 1 275 ? -20.600 -14.197 -7.216 1.00 93.00 275 LYS A O 1
ATOM 2247 N N . GLU A 1 276 ? -22.219 -12.895 -8.049 1.00 91.75 276 GLU A N 1
ATOM 2248 C CA . GLU A 1 276 ? -21.695 -12.893 -9.420 1.00 91.75 276 GLU A CA 1
ATOM 2249 C C . GLU A 1 276 ? -20.361 -12.151 -9.502 1.00 91.75 276 GLU A C 1
ATOM 2251 O O . GLU A 1 276 ? -19.416 -12.635 -10.127 1.00 91.75 276 GLU A O 1
ATOM 2256 N N . VAL A 1 277 ? -20.257 -11.013 -8.811 1.00 89.62 277 VAL A N 1
ATOM 2257 C CA . VAL A 1 277 ? -19.016 -10.236 -8.726 1.00 89.62 277 VAL A CA 1
ATOM 2258 C C . VAL A 1 277 ? -17.925 -11.027 -8.009 1.00 89.62 277 VAL A C 1
ATOM 2260 O O . VAL A 1 277 ? -16.800 -11.083 -8.503 1.00 89.62 277 VAL A O 1
ATOM 2263 N N . PHE A 1 278 ? -18.257 -11.694 -6.899 1.00 90.44 278 PHE A N 1
ATOM 2264 C CA . PHE A 1 278 ? -17.324 -12.570 -6.190 1.00 90.44 278 PHE A CA 1
ATOM 2265 C C . PHE A 1 278 ? -16.788 -13.684 -7.097 1.00 90.44 278 PHE A C 1
ATOM 2267 O O . PHE A 1 278 ? -15.575 -13.840 -7.233 1.00 90.44 278 PHE A O 1
ATOM 2274 N N . ILE A 1 279 ? -17.680 -14.417 -7.772 1.00 90.94 279 ILE A N 1
ATOM 2275 C CA . ILE A 1 279 ? -17.296 -15.513 -8.672 1.00 90.94 279 ILE A CA 1
ATOM 2276 C C . ILE A 1 279 ? -16.447 -14.986 -9.834 1.00 90.94 279 ILE A C 1
ATOM 2278 O O . ILE A 1 279 ? -15.438 -15.597 -10.178 1.00 90.94 279 ILE A O 1
ATOM 2282 N N . SER A 1 280 ? -16.815 -13.846 -10.427 1.00 87.88 280 SER A N 1
ATOM 2283 C CA . SER A 1 280 ? -16.037 -13.222 -11.502 1.00 87.88 280 SER A CA 1
ATOM 2284 C C . SER A 1 280 ? -14.634 -12.826 -11.035 1.00 87.88 280 SER A C 1
ATOM 2286 O O . SER A 1 280 ? -13.661 -13.058 -11.755 1.00 87.88 280 SER A O 1
ATOM 2288 N N . ALA A 1 281 ? -14.520 -12.236 -9.842 1.00 84.94 281 ALA A N 1
ATOM 2289 C CA . ALA A 1 281 ? -13.241 -11.858 -9.259 1.00 84.94 281 ALA A CA 1
ATOM 2290 C C . ALA A 1 281 ? -12.373 -13.097 -9.000 1.00 84.94 281 ALA A C 1
ATOM 2292 O O . ALA A 1 281 ? -11.232 -13.137 -9.452 1.00 84.94 281 ALA A O 1
ATOM 2293 N N . LEU A 1 282 ? -12.922 -14.143 -8.376 1.00 85.94 282 LEU A N 1
ATOM 2294 C CA . LEU A 1 282 ? -12.195 -15.383 -8.093 1.00 85.94 282 LEU A CA 1
ATOM 2295 C C . LEU A 1 282 ? -11.743 -16.102 -9.377 1.00 85.94 282 LEU A C 1
ATOM 2297 O O . LEU A 1 282 ? -10.583 -16.489 -9.492 1.00 85.94 282 LEU A O 1
ATOM 2301 N N . LYS A 1 283 ? -12.611 -16.203 -10.390 1.00 85.56 283 LYS A N 1
ATOM 2302 C CA . LYS A 1 283 ? -12.277 -16.832 -11.681 1.00 85.56 283 LYS A CA 1
ATOM 2303 C C . LYS A 1 283 ? -11.120 -16.149 -12.388 1.00 85.56 283 LYS A C 1
ATOM 2305 O O . LYS A 1 283 ? -10.225 -16.809 -12.903 1.00 85.56 283 LYS A O 1
ATOM 2310 N N . SER A 1 284 ? -11.086 -14.821 -12.366 1.00 78.19 284 SER A N 1
ATOM 2311 C CA . SER A 1 284 ? -9.970 -14.062 -12.941 1.00 78.19 284 SER A CA 1
ATOM 2312 C C . SER A 1 284 ? -8.650 -14.222 -12.160 1.00 78.19 284 SER A C 1
ATOM 2314 O O . SER A 1 284 ? -7.580 -13.846 -12.651 1.00 78.19 284 SER A O 1
ATOM 2316 N N . GLN A 1 285 ? -8.709 -14.754 -10.932 1.00 73.25 285 GLN A N 1
ATOM 2317 C CA . GLN A 1 285 ? -7.554 -15.049 -10.083 1.00 73.25 285 GLN A CA 1
ATOM 2318 C C . GLN A 1 285 ? -6.989 -16.457 -10.321 1.00 73.25 285 GLN A C 1
ATOM 2320 O O . GLN A 1 285 ? -5.868 -16.724 -9.890 1.00 73.25 285 GLN A O 1
ATOM 2325 N N . SER A 1 286 ? -7.710 -17.327 -11.040 1.00 61.06 286 SER A N 1
ATOM 2326 C CA . SER A 1 286 ? -7.344 -18.729 -11.257 1.00 61.06 286 SER A CA 1
ATOM 2327 C C . SER A 1 286 ? -6.112 -18.892 -12.168 1.00 61.06 286 SER A C 1
ATOM 2329 O O . SER A 1 286 ? -6.177 -18.991 -13.392 1.00 61.06 286 SER A O 1
ATOM 2331 N N . SER A 1 287 ? -4.932 -18.974 -11.560 1.00 62.12 287 SER A N 1
ATOM 2332 C CA . SER A 1 287 ? -3.857 -19.812 -12.089 1.00 62.12 287 SER A CA 1
ATOM 2333 C C . SER A 1 287 ? -3.817 -21.076 -11.226 1.00 62.12 287 SER A C 1
ATOM 2335 O O . SER A 1 287 ? -3.995 -21.009 -10.010 1.00 62.12 287 SER A O 1
ATOM 2337 N N . LYS A 1 288 ? -3.641 -22.254 -11.841 1.00 54.78 288 LYS A N 1
ATOM 2338 C CA . LYS A 1 288 ? -3.835 -23.576 -11.199 1.00 54.78 288 LYS A CA 1
ATOM 2339 C C . LYS A 1 288 ? -3.013 -23.830 -9.915 1.00 54.78 288 LYS A C 1
ATOM 2341 O O . LYS A 1 288 ? -3.255 -24.833 -9.257 1.00 54.78 288 LYS A O 1
ATOM 2346 N N . ASN A 1 289 ? -2.087 -22.941 -9.547 1.00 55.66 289 ASN A N 1
ATOM 2347 C CA . ASN A 1 289 ? -1.136 -23.110 -8.445 1.00 55.66 289 ASN A CA 1
ATOM 2348 C C . ASN A 1 289 ? -1.275 -22.072 -7.311 1.00 55.66 289 ASN A C 1
ATOM 2350 O O . ASN A 1 289 ? -0.398 -22.011 -6.455 1.00 55.66 289 ASN A O 1
ATOM 2354 N N . CYS A 1 290 ? -2.316 -21.231 -7.303 1.00 64.94 290 CYS A N 1
ATOM 2355 C CA . CYS A 1 290 ? -2.417 -20.119 -6.343 1.00 64.94 290 CYS A CA 1
ATOM 2356 C C . CYS A 1 290 ? -3.466 -20.301 -5.231 1.00 64.94 290 CYS A C 1
ATOM 2358 O O . CYS A 1 290 ? -3.565 -19.438 -4.361 1.00 64.94 290 CYS A O 1
ATOM 2360 N N . PHE A 1 291 ? -4.241 -21.387 -5.232 1.00 73.69 291 PHE A N 1
ATOM 2361 C CA . PHE A 1 291 ? -5.279 -21.607 -4.222 1.00 73.69 291 PHE A CA 1
ATOM 2362 C C . PHE A 1 291 ? -4.728 -22.161 -2.895 1.00 73.69 291 PHE A C 1
ATOM 2364 O O . PHE A 1 291 ? -3.673 -22.803 -2.891 1.00 73.69 291 PHE A O 1
ATOM 2371 N N . PRO A 1 292 ? -5.443 -21.933 -1.774 1.00 73.19 292 PRO A N 1
ATOM 2372 C CA . PRO A 1 292 ? -5.187 -22.590 -0.496 1.00 73.19 292 PRO A CA 1
ATOM 2373 C C . PRO A 1 292 ? -4.960 -24.096 -0.634 1.00 73.19 292 PRO A C 1
ATOM 2375 O O . PRO A 1 292 ? -5.653 -24.774 -1.398 1.00 73.19 292 PRO A O 1
ATOM 2378 N N . ALA A 1 293 ? -4.010 -24.639 0.130 1.00 69.06 293 ALA A N 1
ATOM 2379 C CA . ALA A 1 293 ? -3.711 -26.066 0.097 1.00 69.06 293 ALA A CA 1
ATOM 2380 C C . ALA A 1 293 ? -4.976 -26.892 0.412 1.00 69.06 293 ALA A C 1
ATOM 2382 O O . ALA A 1 293 ? -5.593 -26.734 1.462 1.00 69.06 293 ALA A O 1
ATOM 2383 N N . GLY A 1 294 ? -5.376 -27.777 -0.507 1.00 72.62 294 GLY A N 1
ATOM 2384 C CA . GLY A 1 294 ? -6.564 -28.626 -0.339 1.00 72.62 294 GLY A CA 1
ATOM 2385 C C . GLY A 1 294 ? -7.910 -27.967 -0.682 1.00 72.62 294 GLY A C 1
ATOM 2386 O O . GLY A 1 294 ? -8.960 -28.541 -0.363 1.00 72.62 294 GLY A O 1
ATOM 2387 N N . CYS A 1 295 ? -7.906 -26.796 -1.330 1.00 79.69 295 CYS A N 1
ATOM 2388 C CA . CYS A 1 295 ? -9.099 -26.188 -1.920 1.00 79.69 295 CYS A CA 1
ATOM 2389 C C . CYS A 1 295 ? -8.903 -25.926 -3.417 1.00 79.69 295 CYS A C 1
ATOM 2391 O O . CYS A 1 295 ? -7.901 -25.347 -3.829 1.00 79.69 295 CYS A O 1
ATOM 2393 N N . ASP A 1 296 ? -9.877 -26.340 -4.223 1.00 85.81 296 ASP A N 1
ATOM 2394 C CA . ASP A 1 296 ? -10.013 -25.899 -5.608 1.00 85.81 296 ASP A CA 1
ATOM 2395 C C . ASP A 1 296 ? -10.961 -24.690 -5.699 1.00 85.81 296 ASP A C 1
ATOM 2397 O O . ASP A 1 296 ? -11.540 -24.239 -4.705 1.00 85.81 296 ASP A O 1
ATOM 2401 N N . GLU A 1 297 ? -11.087 -24.132 -6.903 1.00 87.94 297 GLU A N 1
ATOM 2402 C CA . GLU A 1 297 ? -11.964 -22.988 -7.164 1.00 87.94 297 GLU A CA 1
ATOM 2403 C C . GLU A 1 297 ? -13.420 -23.281 -6.767 1.00 87.94 297 GLU A C 1
ATOM 2405 O O . GLU A 1 297 ? -14.065 -22.436 -6.147 1.00 87.94 297 GLU A O 1
ATOM 2410 N N . GLU A 1 298 ? -13.932 -24.474 -7.086 1.00 89.69 298 GLU A N 1
ATOM 2411 C CA . GLU A 1 298 ? -15.323 -24.857 -6.819 1.00 89.69 298 GLU A CA 1
ATOM 2412 C C . GLU A 1 298 ? -15.620 -24.882 -5.319 1.00 89.69 298 GLU A C 1
ATOM 2414 O O . GLU A 1 298 ? -16.612 -24.297 -4.877 1.00 89.69 298 GLU A O 1
ATOM 2419 N N . LYS A 1 299 ? -14.717 -25.458 -4.519 1.00 90.44 299 LYS A N 1
ATOM 2420 C CA . LYS A 1 299 ? -14.837 -25.493 -3.061 1.00 90.44 299 LYS A CA 1
ATOM 2421 C C . LYS A 1 299 ? -14.768 -24.100 -2.437 1.00 90.44 299 LYS A C 1
ATOM 2423 O O . LYS A 1 299 ? -15.507 -23.818 -1.496 1.00 90.44 299 LYS A O 1
ATOM 2428 N N . LEU A 1 300 ? -13.927 -23.200 -2.954 1.00 90.50 300 LEU A N 1
ATOM 2429 C CA . LEU A 1 300 ? -13.891 -21.808 -2.481 1.00 90.50 300 LEU A CA 1
ATOM 2430 C C . LEU A 1 300 ? -15.189 -21.064 -2.814 1.00 90.50 300 LEU A C 1
ATOM 2432 O O . LEU A 1 300 ? -15.705 -20.330 -1.971 1.00 90.50 300 LEU A O 1
ATOM 2436 N N . ILE A 1 301 ? -15.741 -21.265 -4.016 1.00 92.56 301 ILE A N 1
ATOM 2437 C CA . ILE A 1 301 ? -17.050 -20.708 -4.386 1.00 92.56 301 ILE A CA 1
ATOM 2438 C C . ILE A 1 301 ? -18.127 -21.240 -3.442 1.00 92.56 301 ILE A C 1
ATOM 2440 O O . ILE A 1 301 ? -18.958 -20.463 -2.975 1.00 92.56 301 ILE A O 1
ATOM 2444 N N . GLU A 1 302 ? -18.123 -22.534 -3.134 1.00 93.62 302 GLU A N 1
ATOM 2445 C CA . GLU A 1 302 ? -19.079 -23.115 -2.197 1.00 93.62 302 GLU A CA 1
ATOM 2446 C C . GLU A 1 302 ? -18.971 -22.462 -0.812 1.00 93.62 302 GLU A C 1
ATOM 2448 O O . GLU A 1 302 ? -19.957 -21.910 -0.327 1.00 93.62 302 GLU A O 1
ATOM 2453 N N . ILE A 1 303 ? -17.774 -22.438 -0.216 1.00 94.06 303 ILE A N 1
ATOM 2454 C CA . ILE A 1 303 ? -17.540 -21.896 1.132 1.00 94.06 303 ILE A CA 1
ATOM 2455 C C . ILE A 1 303 ? -17.957 -20.423 1.219 1.00 94.06 303 ILE A C 1
ATOM 2457 O O . ILE A 1 303 ? -18.737 -20.048 2.091 1.00 94.06 303 ILE A O 1
ATOM 2461 N N . PHE A 1 304 ? -17.474 -19.578 0.305 1.00 94.56 304 PHE A N 1
ATOM 2462 C CA . PHE A 1 304 ? -17.621 -18.123 0.418 1.00 94.56 304 PHE A CA 1
ATOM 2463 C C . PHE A 1 304 ? -18.900 -17.558 -0.212 1.00 94.56 304 PHE A C 1
ATOM 2465 O O . PHE A 1 304 ? -19.126 -16.354 -0.114 1.00 94.56 304 PHE A O 1
ATOM 2472 N N . THR A 1 305 ? -19.743 -18.378 -0.855 1.00 95.25 305 THR A N 1
ATOM 2473 C CA . THR A 1 305 ? -21.029 -17.919 -1.425 1.00 95.25 305 THR A CA 1
ATOM 2474 C C . THR A 1 305 ? -22.261 -18.578 -0.808 1.00 95.25 305 THR A C 1
ATOM 2476 O O . THR A 1 305 ? -23.387 -18.185 -1.135 1.00 95.25 305 THR A O 1
ATOM 2479 N N . ARG A 1 306 ? -22.079 -19.572 0.071 1.00 94.88 306 ARG A N 1
ATOM 2480 C CA . ARG A 1 306 ? -23.183 -20.240 0.763 1.00 94.88 306 ARG A CA 1
ATOM 2481 C C . ARG A 1 306 ? -23.820 -19.311 1.799 1.00 94.88 306 ARG A C 1
ATOM 2483 O O . ARG A 1 306 ? -23.130 -18.630 2.551 1.00 94.88 306 ARG A O 1
ATOM 2490 N N . MET A 1 307 ? -25.150 -19.328 1.842 1.00 94.69 307 MET A N 1
ATOM 2491 C CA . MET A 1 307 ? -25.959 -18.628 2.842 1.00 94.69 307 MET A CA 1
ATOM 2492 C C . MET A 1 307 ? -26.554 -19.630 3.842 1.00 94.69 307 MET A C 1
ATOM 2494 O O . MET A 1 307 ? -26.820 -20.772 3.451 1.00 94.69 307 MET A O 1
ATOM 2498 N N . PRO A 1 308 ? -26.785 -19.228 5.105 1.00 95.25 308 PRO A N 1
ATOM 2499 C CA . PRO A 1 308 ? -27.473 -20.068 6.075 1.00 95.25 308 PRO A CA 1
ATOM 2500 C C . PRO A 1 308 ? -28.967 -20.184 5.732 1.00 95.25 308 PRO A C 1
ATOM 2502 O O . PRO A 1 308 ? -29.589 -19.209 5.314 1.00 95.25 308 PRO A O 1
ATOM 2505 N N . GLU A 1 309 ? -29.562 -21.359 5.954 1.00 93.25 309 GLU A N 1
ATOM 2506 C CA . GLU A 1 309 ? -31.022 -21.551 5.845 1.00 93.25 309 GLU A CA 1
ATOM 2507 C C . GLU A 1 309 ? -31.771 -20.893 7.016 1.00 93.25 309 GLU A C 1
ATOM 2509 O O . GLU A 1 309 ? -32.877 -20.382 6.855 1.00 93.25 309 GLU A O 1
ATOM 2514 N N . SER A 1 310 ? -31.144 -20.868 8.195 1.00 93.12 310 SER A N 1
ATOM 2515 C CA . SER A 1 310 ? -31.638 -20.211 9.405 1.00 93.12 310 SER A CA 1
ATOM 2516 C C . SER A 1 310 ? -30.476 -19.621 10.199 1.00 93.12 310 SER A C 1
ATOM 2518 O O . SER A 1 310 ? -29.407 -20.228 10.263 1.00 93.12 310 SER A O 1
ATOM 2520 N N . VAL A 1 311 ? -30.688 -18.468 10.834 1.00 92.12 311 VAL A N 1
ATOM 2521 C CA . VAL A 1 311 ? -29.666 -17.795 11.650 1.00 92.12 311 VAL A CA 1
ATOM 2522 C C . VAL A 1 311 ? -29.734 -18.304 13.085 1.00 92.12 311 VAL A C 1
ATOM 2524 O O . VAL A 1 311 ? -30.764 -18.158 13.746 1.00 92.12 311 VAL A O 1
ATOM 2527 N N . ASP A 1 312 ? -28.631 -18.864 13.582 1.00 91.94 312 ASP A N 1
ATOM 2528 C CA . ASP A 1 312 ? -28.495 -19.185 14.999 1.00 91.94 312 ASP A CA 1
ATOM 2529 C C . ASP A 1 312 ? -28.107 -17.924 15.781 1.00 91.94 312 ASP A C 1
ATOM 2531 O O . ASP A 1 312 ? -26.942 -17.538 15.883 1.00 91.94 312 ASP A O 1
ATOM 2535 N N . TYR A 1 313 ? -29.116 -17.266 16.347 1.00 89.81 313 TYR A N 1
ATOM 2536 C CA . TYR A 1 313 ? -28.944 -16.074 17.174 1.00 89.81 313 TYR A CA 1
ATOM 2537 C C . TYR A 1 313 ? -28.186 -16.336 18.487 1.00 89.81 313 TYR A C 1
ATOM 2539 O O . TYR A 1 313 ? -27.736 -15.375 19.110 1.00 89.81 313 TYR A O 1
ATOM 2547 N N . ASP A 1 314 ? -28.048 -17.590 18.933 1.00 88.81 314 ASP A N 1
ATOM 2548 C CA . ASP A 1 314 ? -27.224 -17.923 20.098 1.00 88.81 314 ASP A CA 1
ATOM 2549 C C . ASP A 1 314 ? -25.742 -18.059 19.734 1.00 88.81 314 ASP A C 1
ATOM 2551 O O . ASP A 1 314 ? -24.902 -17.905 20.619 1.00 88.81 314 ASP A O 1
ATOM 2555 N N . ASN A 1 315 ? -25.407 -18.310 18.464 1.00 91.81 315 ASN A N 1
ATOM 2556 C CA . ASN A 1 315 ? -24.036 -18.454 17.958 1.00 91.81 315 ASN A CA 1
ATOM 2557 C C . ASN A 1 315 ? -23.828 -17.615 16.682 1.00 91.81 315 ASN A C 1
ATOM 2559 O O . ASN A 1 315 ? -23.415 -18.110 15.630 1.00 91.81 315 ASN A O 1
ATOM 2563 N N . LEU A 1 316 ? -24.130 -16.314 16.761 1.00 93.19 316 LEU A N 1
ATOM 2564 C CA . LEU A 1 316 ? -24.141 -15.430 15.590 1.00 93.19 316 LEU A CA 1
ATOM 2565 C C . LEU A 1 316 ? -22.775 -15.339 14.883 1.00 93.19 316 LEU A C 1
ATOM 2567 O O . LEU A 1 316 ? -22.723 -15.388 13.655 1.00 93.19 316 LEU A O 1
ATOM 2571 N N . LEU A 1 317 ? -21.669 -15.235 15.633 1.00 92.75 317 LEU A N 1
ATOM 2572 C CA . LEU A 1 317 ? -20.325 -15.200 15.037 1.00 92.75 317 LEU A CA 1
ATOM 2573 C C . LEU A 1 317 ? -19.967 -16.531 14.363 1.00 92.75 317 LEU A C 1
ATOM 2575 O O . LEU A 1 317 ? -19.471 -16.529 13.242 1.00 92.75 317 LEU A O 1
ATOM 2579 N N . GLU A 1 318 ? -20.297 -17.662 14.988 1.00 93.94 318 GLU A N 1
ATOM 2580 C CA . GLU A 1 318 ? -20.074 -18.992 14.408 1.00 93.94 318 GLU A CA 1
ATOM 2581 C C . GLU A 1 318 ? -20.892 -19.199 13.125 1.00 93.94 318 GLU A C 1
ATOM 2583 O O . GLU A 1 318 ? -20.402 -19.776 12.155 1.00 93.94 318 GLU A O 1
ATOM 2588 N N . THR A 1 319 ? -22.111 -18.649 13.071 1.00 94.50 319 THR A N 1
ATOM 2589 C CA . THR A 1 319 ? -22.913 -18.620 11.839 1.00 94.50 319 THR A CA 1
ATOM 2590 C C . THR A 1 319 ? -22.163 -17.886 10.724 1.00 94.50 319 THR A C 1
ATOM 2592 O O . THR A 1 319 ? -22.096 -18.386 9.608 1.00 94.50 319 THR A O 1
ATOM 2595 N N . ILE A 1 320 ? -21.542 -16.738 11.002 1.00 94.06 320 ILE A N 1
ATOM 2596 C CA . ILE A 1 320 ? -20.750 -16.012 9.995 1.00 94.06 320 ILE A CA 1
ATOM 2597 C C . ILE A 1 320 ? -19.495 -16.792 9.598 1.00 94.06 320 ILE A C 1
ATOM 2599 O O . ILE A 1 320 ? -19.141 -16.814 8.423 1.00 94.06 320 ILE A O 1
ATOM 2603 N N . PHE A 1 321 ? -18.833 -17.454 10.545 1.00 94.75 321 PHE A N 1
ATOM 2604 C CA . PHE A 1 321 ? -17.633 -18.241 10.255 1.00 94.75 321 PHE A CA 1
ATOM 2605 C C . PHE A 1 321 ? -17.933 -19.430 9.334 1.00 94.75 321 PHE A C 1
ATOM 2607 O O . PHE A 1 321 ? -17.143 -19.731 8.443 1.00 94.75 321 PHE A O 1
ATOM 2614 N N . ASN A 1 322 ? -19.109 -20.042 9.486 1.00 94.94 322 ASN A N 1
ATOM 2615 C CA . ASN A 1 322 ? -19.588 -21.109 8.606 1.00 94.94 322 ASN A CA 1
ATOM 2616 C C . ASN A 1 322 ? -20.192 -20.590 7.288 1.00 94.94 322 ASN A C 1
ATOM 2618 O O . ASN A 1 322 ? -20.205 -21.315 6.292 1.00 94.94 322 ASN A O 1
ATOM 2622 N N . PHE A 1 323 ? -20.691 -19.350 7.270 1.00 96.19 323 PHE A N 1
ATOM 2623 C CA . PHE A 1 323 ? -21.339 -18.720 6.116 1.00 96.19 323 PHE A CA 1
ATOM 2624 C C . PHE A 1 323 ? -20.814 -17.288 5.900 1.00 96.19 323 PHE A C 1
ATOM 2626 O O . PHE A 1 323 ? -21.522 -16.315 6.181 1.00 96.19 323 PHE A O 1
ATOM 2633 N N . PRO A 1 324 ? -19.588 -17.120 5.368 1.00 95.56 324 PRO A N 1
ATOM 2634 C CA . PRO A 1 324 ? -18.919 -15.818 5.298 1.00 95.56 324 PRO A CA 1
ATOM 2635 C C . PRO A 1 324 ? -19.693 -14.795 4.468 1.00 95.56 324 PRO A C 1
ATOM 2637 O O . PRO A 1 324 ? -19.686 -13.609 4.781 1.00 95.56 324 PRO A O 1
ATOM 2640 N N . ALA A 1 325 ? -20.413 -15.256 3.437 1.00 94.75 325 ALA A N 1
ATOM 2641 C CA . ALA A 1 325 ? -21.263 -14.418 2.596 1.00 94.75 325 ALA A CA 1
ATOM 2642 C C . ALA A 1 325 ? -22.352 -13.689 3.390 1.00 94.75 325 ALA A C 1
ATOM 2644 O O . ALA A 1 325 ? -22.857 -12.677 2.924 1.00 94.75 325 ALA A O 1
ATOM 2645 N N . TYR A 1 326 ? -22.730 -14.191 4.568 1.00 94.62 326 TYR A N 1
ATOM 2646 C CA . TYR A 1 326 ? -23.749 -13.594 5.422 1.00 94.62 326 TYR A CA 1
ATOM 2647 C C . TYR A 1 326 ? -23.225 -12.411 6.252 1.00 94.62 326 TYR A C 1
ATOM 2649 O O . TYR A 1 326 ? -24.022 -11.683 6.844 1.00 94.62 326 TYR A O 1
ATOM 2657 N N . SER A 1 327 ? -21.907 -12.174 6.286 1.00 93.69 327 SER A N 1
ATOM 2658 C CA . SER A 1 327 ? -21.298 -11.159 7.152 1.00 93.69 327 SER A CA 1
ATOM 2659 C C . SER A 1 327 ? -21.887 -9.757 6.954 1.00 93.69 327 SER A C 1
ATOM 2661 O O . SER A 1 327 ? -22.065 -9.047 7.936 1.00 93.69 327 SER A O 1
ATOM 2663 N N . TYR A 1 328 ? -22.264 -9.367 5.729 1.00 90.06 328 TYR A N 1
ATOM 2664 C CA . TYR A 1 328 ? -22.860 -8.048 5.445 1.00 90.06 328 TYR A CA 1
ATOM 2665 C C . TYR A 1 328 ? -24.235 -7.821 6.107 1.00 90.06 328 TYR A C 1
ATOM 2667 O O . TYR A 1 328 ? -24.672 -6.680 6.224 1.00 90.06 328 TYR A O 1
ATOM 2675 N N . ASN A 1 329 ? -24.920 -8.882 6.553 1.00 91.44 329 ASN A N 1
ATOM 2676 C CA . ASN A 1 329 ? -26.208 -8.793 7.248 1.00 91.44 329 ASN A CA 1
ATOM 2677 C C . ASN A 1 329 ? -26.072 -8.772 8.778 1.00 91.44 329 ASN A C 1
ATOM 2679 O O . ASN A 1 329 ? -27.092 -8.808 9.458 1.00 91.44 329 ASN A O 1
ATOM 2683 N N . PHE A 1 330 ? -24.860 -8.724 9.343 1.00 93.06 330 PHE A N 1
ATOM 2684 C CA . PHE A 1 330 ? -24.623 -8.911 10.782 1.00 93.06 330 PHE A CA 1
ATOM 2685 C C . PHE A 1 330 ? -25.414 -7.954 11.697 1.00 93.06 330 PHE A C 1
ATOM 2687 O O . PHE A 1 330 ? -25.801 -8.347 12.802 1.00 93.06 330 PHE A O 1
ATOM 2694 N N . LEU A 1 331 ? -25.701 -6.725 11.248 1.00 92.81 331 LEU A N 1
ATOM 2695 C CA . LEU A 1 331 ? -26.428 -5.731 12.046 1.00 92.81 331 LEU A CA 1
ATOM 2696 C C . LEU A 1 331 ? -27.844 -6.187 12.427 1.00 92.81 331 LEU A C 1
ATOM 2698 O O . LEU A 1 331 ? -28.242 -6.004 13.575 1.00 92.81 331 LEU A O 1
ATOM 2702 N N . GLU A 1 332 ? -28.608 -6.781 11.509 1.00 93.75 332 GLU A N 1
ATOM 2703 C CA . GLU A 1 332 ? -30.017 -7.107 11.776 1.00 93.75 332 GLU A CA 1
ATOM 2704 C C . GLU A 1 332 ? -30.178 -8.214 12.835 1.00 93.75 332 GLU A C 1
ATOM 2706 O O . GLU A 1 332 ? -30.948 -8.028 13.785 1.00 93.75 332 GLU A O 1
ATOM 2711 N N . PRO A 1 333 ? -29.422 -9.329 12.787 1.00 94.19 333 PRO A N 1
ATOM 2712 C CA . PRO A 1 333 ? -29.441 -10.301 13.865 1.00 94.19 333 PRO A CA 1
ATOM 2713 C C . PRO A 1 333 ? -28.930 -9.745 15.187 1.00 94.19 333 PRO A C 1
ATOM 2715 O O . PRO A 1 333 ? -29.524 -10.013 16.230 1.00 94.19 333 PRO A O 1
ATOM 2718 N N . PHE A 1 334 ? -27.866 -8.938 15.153 1.00 95.31 334 PHE A N 1
ATOM 2719 C CA . PHE A 1 334 ? -27.344 -8.283 16.348 1.00 95.31 334 PHE A CA 1
ATOM 2720 C C . PHE A 1 334 ? -28.408 -7.389 17.000 1.00 95.31 334 PHE A C 1
ATOM 2722 O O . PHE A 1 334 ? -28.652 -7.484 18.202 1.00 95.31 334 PHE A O 1
ATOM 2729 N N . LYS A 1 335 ? -29.115 -6.589 16.198 1.00 95.81 335 LYS A N 1
ATOM 2730 C CA . LYS A 1 335 ? -30.240 -5.759 16.632 1.00 95.81 335 LYS A CA 1
ATOM 2731 C C . LYS A 1 335 ? -31.337 -6.581 17.296 1.00 95.81 335 LYS A C 1
ATOM 2733 O O . LYS A 1 335 ? -31.743 -6.241 18.404 1.00 95.81 335 LYS A O 1
ATOM 2738 N N . ALA A 1 336 ? -31.756 -7.684 16.679 1.00 95.75 336 ALA A N 1
ATOM 2739 C CA . ALA A 1 336 ? -32.763 -8.570 17.257 1.00 95.75 336 ALA A CA 1
ATOM 2740 C C . ALA A 1 336 ? -32.326 -9.162 18.611 1.00 95.75 336 ALA A C 1
ATOM 2742 O O . ALA A 1 336 ? -33.146 -9.287 19.519 1.00 95.75 336 ALA A O 1
ATOM 2743 N N . ILE A 1 337 ? -31.038 -9.492 18.778 1.00 95.69 337 ILE A N 1
ATOM 2744 C CA . ILE A 1 337 ? -30.505 -10.003 20.050 1.00 95.69 337 ILE A CA 1
ATOM 2745 C C . ILE A 1 337 ? -30.519 -8.916 21.126 1.00 95.69 337 ILE A C 1
ATOM 2747 O O . ILE A 1 337 ? -31.033 -9.146 22.221 1.00 95.69 337 ILE A O 1
ATOM 2751 N N . ILE A 1 338 ? -29.974 -7.736 20.825 1.00 96.12 338 ILE A N 1
ATOM 2752 C CA . ILE A 1 338 ? -29.829 -6.642 21.796 1.00 96.12 338 ILE A CA 1
ATOM 2753 C C . ILE A 1 338 ? -31.191 -6.071 22.219 1.00 96.12 338 ILE A C 1
ATOM 2755 O O . ILE A 1 338 ? -31.349 -5.661 23.366 1.00 96.12 338 ILE A O 1
ATOM 2759 N N . GLN A 1 339 ? -32.186 -6.104 21.329 1.00 95.31 339 GLN A N 1
ATOM 2760 C CA . GLN A 1 339 ? -33.570 -5.710 21.622 1.00 95.31 339 GLN A CA 1
ATOM 2761 C C . GLN A 1 339 ? -34.391 -6.806 22.318 1.00 95.31 339 GLN A C 1
ATOM 2763 O O . GLN A 1 339 ? -35.535 -6.558 22.690 1.00 95.31 339 GLN A O 1
ATOM 2768 N N . SER A 1 340 ? -33.848 -8.015 22.490 1.00 94.12 340 SER A N 1
ATOM 2769 C CA . SER A 1 340 ? -34.575 -9.109 23.137 1.00 94.12 340 SER A CA 1
ATOM 2770 C C . SER A 1 340 ? -34.637 -8.959 24.663 1.00 94.12 340 SER A C 1
ATOM 2772 O O . SER A 1 340 ? -33.804 -8.304 25.298 1.00 94.12 340 SER A O 1
ATOM 2774 N N . ASP A 1 341 ? -35.599 -9.640 25.282 1.00 91.81 341 ASP A N 1
ATOM 2775 C CA . ASP A 1 341 ? -35.685 -9.760 26.745 1.00 91.81 341 ASP A CA 1
ATOM 2776 C C . ASP A 1 341 ? -34.780 -10.872 27.306 1.00 91.81 341 ASP A C 1
ATOM 2778 O O . ASP A 1 341 ? -34.665 -11.049 28.519 1.00 91.81 341 ASP A O 1
ATOM 2782 N N . ASN A 1 342 ? -34.094 -11.629 26.442 1.00 94.69 342 ASN A N 1
ATOM 2783 C CA . ASN A 1 342 ? -33.237 -12.732 26.860 1.00 94.69 342 ASN A CA 1
ATOM 2784 C C . ASN A 1 342 ? -31.849 -12.228 27.285 1.00 94.69 342 ASN A C 1
ATOM 2786 O O . ASN A 1 342 ? -30.908 -12.162 26.491 1.00 94.69 342 ASN A O 1
ATOM 2790 N N . LEU A 1 343 ? -31.708 -11.929 28.577 1.00 94.25 343 LEU A N 1
ATOM 2791 C CA . LEU A 1 343 ? -30.459 -11.442 29.163 1.00 94.25 343 LEU A CA 1
ATOM 2792 C C . LEU A 1 343 ? -29.269 -12.395 28.960 1.00 94.25 343 LEU A C 1
ATOM 2794 O O . LEU A 1 343 ? -28.148 -11.932 28.772 1.00 94.25 343 LEU A O 1
ATOM 2798 N N . GLN A 1 344 ? -29.484 -13.715 28.976 1.00 95.38 344 GLN A N 1
ATOM 2799 C CA . GLN A 1 344 ? -28.396 -14.681 28.772 1.00 95.38 344 GLN A CA 1
ATOM 2800 C C . GLN A 1 344 ? -27.863 -14.631 27.342 1.00 95.38 344 GLN A C 1
ATOM 2802 O O . GLN A 1 344 ? -26.651 -14.668 27.133 1.00 95.38 344 GLN A O 1
ATOM 2807 N N . ARG A 1 345 ? -28.757 -14.465 26.363 1.00 94.25 345 ARG A N 1
ATOM 2808 C CA . ARG A 1 345 ? -28.371 -14.284 24.963 1.00 94.25 345 ARG A CA 1
ATOM 2809 C C . ARG A 1 345 ? -27.596 -12.980 24.761 1.00 94.25 345 ARG A C 1
ATOM 2811 O O . ARG A 1 345 ? -26.561 -12.995 24.103 1.00 94.25 345 ARG A O 1
ATOM 2818 N N . ILE A 1 346 ? -28.037 -11.884 25.389 1.00 95.56 346 ILE A N 1
ATOM 2819 C CA . ILE A 1 346 ? -27.327 -10.591 25.369 1.00 95.56 346 ILE A CA 1
ATOM 2820 C C . ILE A 1 346 ? -25.932 -10.714 25.996 1.00 95.56 346 ILE A C 1
ATOM 2822 O O . ILE A 1 346 ? -24.951 -10.266 25.406 1.00 95.56 346 ILE A O 1
ATOM 2826 N N . LYS A 1 347 ? -25.824 -11.354 27.168 1.00 94.56 347 LYS A N 1
ATOM 2827 C CA . LYS A 1 347 ? -24.539 -11.612 27.838 1.00 94.56 347 LYS A CA 1
ATOM 2828 C C . LYS A 1 347 ? -23.588 -12.397 26.951 1.00 94.56 347 LYS A C 1
ATOM 2830 O O . LYS A 1 347 ? -22.426 -12.024 26.837 1.00 94.56 347 LYS A O 1
ATOM 2835 N N . LYS A 1 348 ? -24.084 -13.475 26.343 1.00 94.75 348 LYS A N 1
ATOM 2836 C CA . LYS A 1 348 ? -23.280 -14.348 25.493 1.00 94.75 348 LYS A CA 1
ATOM 2837 C C . LYS A 1 348 ? -22.746 -13.590 24.282 1.00 94.75 348 LYS A C 1
ATOM 2839 O O . LYS A 1 348 ? -21.535 -13.567 24.096 1.00 94.75 348 LYS A O 1
ATOM 2844 N N . ILE A 1 349 ? -23.618 -12.911 23.525 1.00 94.56 349 ILE A N 1
ATOM 2845 C CA . ILE A 1 349 ? -23.163 -12.169 22.345 1.00 94.56 349 ILE A CA 1
ATOM 2846 C C . ILE A 1 349 ? -22.176 -11.074 22.743 1.00 94.56 349 ILE A C 1
ATOM 2848 O O . ILE A 1 349 ? -21.128 -10.974 22.128 1.00 94.56 349 ILE A O 1
ATOM 2852 N N . ILE A 1 350 ? -22.435 -10.301 23.802 1.00 94.69 350 ILE A N 1
ATOM 2853 C CA . ILE A 1 350 ? -21.511 -9.241 24.222 1.00 94.69 350 ILE A CA 1
ATOM 2854 C C . ILE A 1 350 ? -20.163 -9.827 24.638 1.00 94.69 350 ILE A C 1
ATOM 2856 O O . ILE A 1 350 ? -19.146 -9.335 24.169 1.00 94.69 350 ILE A O 1
ATOM 2860 N N . ALA A 1 351 ? -20.131 -10.915 25.409 1.00 93.25 351 ALA A N 1
ATOM 2861 C CA . ALA A 1 351 ? -18.877 -11.576 25.773 1.00 93.25 351 ALA A CA 1
ATOM 2862 C C . ALA A 1 351 ? -18.094 -12.081 24.544 1.00 93.25 351 ALA A C 1
ATOM 2864 O O . ALA A 1 351 ? -16.864 -11.999 24.515 1.00 93.25 351 ALA A O 1
ATOM 2865 N N . ASP A 1 352 ? -18.788 -12.583 23.521 1.00 92.56 352 ASP A N 1
ATOM 2866 C CA . ASP A 1 352 ? -18.164 -13.013 22.267 1.00 92.56 352 ASP A CA 1
ATOM 2867 C C . ASP A 1 352 ? -17.632 -11.821 21.452 1.00 92.56 352 ASP A C 1
ATOM 2869 O O . ASP A 1 352 ? -16.556 -11.911 20.855 1.00 92.56 352 ASP A O 1
ATOM 2873 N N . LEU A 1 353 ? -18.331 -10.681 21.465 1.00 92.94 353 LEU A N 1
ATOM 2874 C CA . LEU A 1 353 ? -17.894 -9.448 20.803 1.00 92.94 353 LEU A CA 1
ATOM 2875 C C . LEU A 1 353 ? -16.753 -8.751 21.550 1.00 92.94 353 LEU A C 1
ATOM 2877 O O . LEU A 1 353 ? -15.876 -8.199 20.899 1.00 92.94 353 LEU A O 1
ATOM 2881 N N . GLU A 1 354 ? -16.722 -8.790 22.883 1.00 91.94 354 GLU A N 1
ATOM 2882 C CA . GLU A 1 354 ? -15.611 -8.264 23.689 1.00 91.94 354 GLU A CA 1
ATOM 2883 C C . GLU A 1 354 ? -14.310 -9.004 23.359 1.00 91.94 354 GLU A C 1
ATOM 2885 O O . GLU A 1 354 ? -13.295 -8.381 23.056 1.00 91.94 354 GLU A O 1
ATOM 2890 N N . LYS A 1 355 ? -14.353 -10.342 23.274 1.00 90.75 355 LYS A N 1
ATOM 2891 C CA . LYS A 1 355 ? -13.195 -11.150 22.848 1.00 90.75 355 LYS A CA 1
ATOM 2892 C C . LYS A 1 355 ? -12.701 -10.809 21.438 1.00 90.75 355 LYS A C 1
ATOM 2894 O O . LYS A 1 355 ? -11.524 -11.007 21.151 1.00 90.75 355 LYS A O 1
ATOM 2899 N N . ASN A 1 356 ? -13.585 -10.302 20.577 1.00 89.50 356 ASN A N 1
ATOM 2900 C CA . ASN A 1 356 ? -13.318 -9.977 19.175 1.00 89.50 356 ASN A CA 1
ATOM 2901 C C . ASN A 1 356 ? -13.536 -8.480 18.884 1.00 89.50 356 ASN A C 1
ATOM 2903 O O . ASN A 1 356 ? -13.991 -8.100 17.805 1.00 89.50 356 ASN A O 1
ATOM 2907 N N . ILE A 1 357 ? -13.232 -7.599 19.844 1.00 90.12 357 ILE A N 1
ATOM 2908 C CA . ILE A 1 357 ? -13.644 -6.189 19.766 1.00 90.12 357 ILE A CA 1
ATOM 2909 C C . ILE A 1 357 ? -13.073 -5.450 18.549 1.00 90.12 357 ILE A C 1
ATOM 2911 O O . ILE A 1 357 ? -13.755 -4.612 17.959 1.00 90.12 357 ILE A O 1
ATOM 2915 N N . LEU A 1 358 ? -11.846 -5.781 18.133 1.00 86.31 358 LEU A N 1
ATOM 2916 C CA . LEU A 1 358 ? -11.219 -5.186 16.949 1.00 86.31 358 LEU A CA 1
ATOM 2917 C C . LEU A 1 358 ? -11.949 -5.567 15.654 1.00 86.31 358 LEU A C 1
ATOM 2919 O O . LEU A 1 358 ? -12.094 -4.712 14.783 1.00 86.31 358 LEU A O 1
ATOM 2923 N N . ASP A 1 359 ? -12.472 -6.792 15.560 1.00 88.31 359 ASP A N 1
ATOM 2924 C CA . ASP A 1 359 ? -13.242 -7.252 14.401 1.00 88.31 359 ASP A CA 1
ATOM 2925 C C . ASP A 1 359 ? -14.556 -6.488 14.253 1.00 88.31 359 ASP A C 1
ATOM 2927 O O . ASP A 1 359 ? -14.954 -6.108 13.152 1.00 88.31 359 ASP A O 1
ATOM 2931 N N . ILE A 1 360 ? -15.224 -6.218 15.374 1.00 91.12 360 ILE A N 1
ATOM 2932 C CA . ILE A 1 360 ? -16.487 -5.476 15.383 1.00 91.12 360 ILE A CA 1
ATOM 2933 C C . ILE A 1 360 ? -16.272 -4.000 15.091 1.00 91.12 360 ILE A C 1
ATOM 2935 O O . ILE A 1 360 ? -17.014 -3.408 14.308 1.00 91.12 360 ILE A O 1
ATOM 2939 N N . VAL A 1 361 ? -15.230 -3.405 15.668 1.00 90.00 361 VAL A N 1
ATOM 2940 C CA . VAL A 1 361 ? -14.831 -2.028 15.356 1.00 90.00 361 VAL A CA 1
ATOM 2941 C C . VAL A 1 361 ? -14.513 -1.894 13.868 1.00 90.00 361 VAL A C 1
ATOM 2943 O O . VAL A 1 361 ? -15.005 -0.967 13.221 1.00 90.00 361 VAL A O 1
ATOM 2946 N N . PHE A 1 362 ? -13.761 -2.845 13.305 1.00 88.31 362 PHE A N 1
ATOM 2947 C CA . PHE A 1 362 ? -13.484 -2.898 11.874 1.00 88.31 362 PHE A CA 1
ATOM 2948 C C . PHE A 1 362 ? -14.769 -3.035 11.048 1.00 88.31 362 PHE A C 1
ATOM 2950 O O . PHE A 1 362 ? -14.977 -2.254 10.119 1.00 88.31 362 PHE A O 1
ATOM 2957 N N . TYR A 1 363 ? -15.654 -3.971 11.402 1.00 90.81 363 TYR A N 1
ATOM 2958 C CA . TYR A 1 363 ? -16.928 -4.196 10.716 1.00 90.81 363 TYR A CA 1
ATOM 2959 C C . TYR A 1 363 ? -17.764 -2.913 10.623 1.00 90.81 363 TYR A C 1
ATOM 2961 O O . TYR A 1 363 ? -18.118 -2.469 9.529 1.00 90.81 363 TYR A O 1
ATOM 2969 N N . ILE A 1 364 ? -18.024 -2.275 11.769 1.00 91.19 364 ILE A N 1
ATOM 2970 C CA . ILE A 1 364 ? -18.835 -1.052 11.864 1.00 91.19 364 ILE A CA 1
ATOM 2971 C C . ILE A 1 364 ? -18.207 0.071 11.025 1.00 91.19 364 ILE A C 1
ATOM 2973 O O . ILE A 1 364 ? -18.918 0.816 10.343 1.00 91.19 364 ILE A O 1
ATOM 2977 N N . LYS A 1 365 ? -16.871 0.163 11.041 1.00 87.56 365 LYS A N 1
ATOM 2978 C CA . LYS A 1 365 ? -16.084 1.138 10.280 1.00 87.56 365 LYS A CA 1
ATOM 2979 C C . LYS A 1 365 ? -16.185 0.949 8.769 1.00 87.56 365 LYS A C 1
ATOM 2981 O O . LYS A 1 365 ? -16.323 1.944 8.053 1.00 87.56 365 LYS A O 1
ATOM 2986 N N . GLN A 1 366 ? -16.126 -0.291 8.278 1.00 85.62 366 GLN A N 1
ATOM 2987 C CA . GLN A 1 366 ? -16.245 -0.566 6.842 1.00 85.62 366 GLN A CA 1
ATOM 2988 C C . GLN A 1 366 ? -17.672 -0.396 6.329 1.00 85.62 366 GLN A C 1
ATOM 2990 O O . GLN A 1 366 ? -17.867 0.164 5.253 1.00 85.62 366 GLN A O 1
ATOM 2995 N N . MET A 1 367 ? -18.668 -0.845 7.097 1.00 86.69 367 MET A N 1
ATOM 2996 C CA . MET A 1 367 ? -20.077 -0.730 6.704 1.00 86.69 367 MET A CA 1
ATOM 2997 C C . MET A 1 367 ? -20.621 0.696 6.861 1.00 86.69 367 MET A C 1
ATOM 2999 O O . MET A 1 367 ? -21.678 1.031 6.316 1.00 86.69 367 MET A O 1
ATOM 3003 N N . ASP A 1 368 ? -19.870 1.556 7.556 1.00 86.81 368 ASP A N 1
ATOM 3004 C CA . ASP A 1 368 ? -20.223 2.942 7.849 1.00 86.81 368 ASP A CA 1
ATOM 3005 C C . ASP A 1 368 ? -21.550 3.036 8.624 1.00 86.81 368 ASP A C 1
ATOM 3007 O O . ASP A 1 368 ? -22.443 3.806 8.283 1.00 86.81 368 ASP A O 1
ATOM 3011 N N . GLN A 1 369 ? -21.682 2.195 9.659 1.00 88.69 369 GLN A N 1
ATOM 3012 C CA . GLN A 1 369 ? -22.905 2.013 10.462 1.00 88.69 369 GLN A CA 1
ATOM 3013 C C . GLN A 1 369 ? -22.765 2.541 11.900 1.00 88.69 369 GLN A C 1
ATOM 3015 O O . GLN A 1 369 ? -23.480 2.119 12.807 1.00 88.69 369 GLN A O 1
ATOM 3020 N N . TYR A 1 370 ? -21.840 3.477 12.135 1.00 89.19 370 TYR A N 1
ATOM 3021 C CA . TYR A 1 370 ? -21.539 4.037 13.461 1.00 89.19 370 TYR A CA 1
ATOM 3022 C C . TYR A 1 370 ? -22.793 4.482 14.223 1.00 89.19 370 TYR A C 1
ATOM 3024 O O . TYR A 1 370 ? -23.016 4.076 15.362 1.00 89.19 370 TYR A O 1
ATOM 3032 N N . GLN A 1 371 ? -23.627 5.301 13.576 1.00 88.69 371 GLN A N 1
ATOM 3033 C CA . GLN A 1 371 ? -24.813 5.888 14.201 1.00 88.69 371 GLN A CA 1
ATOM 3034 C C . GLN A 1 371 ? -25.862 4.828 14.546 1.00 88.69 371 GLN A C 1
ATOM 3036 O O . GLN A 1 371 ? -26.517 4.933 15.581 1.00 88.69 371 GLN A O 1
ATOM 3041 N N . GLU A 1 372 ? -26.004 3.801 13.708 1.00 91.88 372 GLU A N 1
ATOM 3042 C CA . GLU A 1 372 ? -26.969 2.714 13.892 1.00 91.88 372 GLU A CA 1
ATOM 3043 C C . GLU A 1 372 ? -26.586 1.852 15.098 1.00 91.88 372 GLU A C 1
ATOM 3045 O O . GLU A 1 372 ? -27.413 1.641 15.986 1.00 91.88 372 GLU A O 1
ATOM 3050 N N . TYR A 1 373 ? -25.318 1.434 15.188 1.00 92.56 373 TYR A N 1
ATOM 3051 C CA . TYR A 1 373 ? -24.812 0.651 16.320 1.00 92.56 373 TYR A CA 1
ATOM 3052 C C . TYR A 1 373 ? -24.835 1.438 17.631 1.00 92.56 373 TYR A C 1
ATOM 3054 O O . TYR A 1 373 ? -25.303 0.922 18.650 1.00 92.56 373 TYR A O 1
ATOM 3062 N N . PHE A 1 374 ? -24.363 2.690 17.622 1.00 90.06 374 PHE A N 1
ATOM 3063 C CA . PHE A 1 374 ? -24.379 3.518 18.826 1.00 90.06 374 PHE A CA 1
ATOM 3064 C C . PHE A 1 374 ? -25.804 3.812 19.291 1.00 90.06 374 PHE A C 1
ATOM 3066 O O . PHE A 1 374 ? -26.079 3.658 20.478 1.00 90.06 374 PHE A O 1
ATOM 3073 N N . SER A 1 375 ? -26.723 4.155 18.381 1.00 90.50 375 SER A N 1
ATOM 3074 C CA . SER A 1 375 ? -28.127 4.394 18.739 1.00 90.50 375 SER A CA 1
ATOM 3075 C C . SER A 1 375 ? -28.783 3.135 19.285 1.00 90.50 375 SER A C 1
ATOM 3077 O O . SER A 1 375 ? -29.417 3.197 20.329 1.00 90.50 375 SER A O 1
ATOM 3079 N N . LEU A 1 376 ? -28.576 1.982 18.642 1.00 94.19 376 LEU A N 1
ATOM 3080 C CA . LEU A 1 376 ? -29.139 0.707 19.082 1.00 94.19 376 LEU A CA 1
ATOM 3081 C C . LEU A 1 376 ? -28.757 0.380 20.530 1.00 94.19 376 LEU A C 1
ATOM 3083 O O . LEU A 1 376 ? -29.632 0.115 21.354 1.00 94.19 376 LEU A O 1
ATOM 3087 N N . ILE A 1 377 ? -27.460 0.394 20.840 1.00 93.12 377 ILE A N 1
ATOM 3088 C CA . ILE A 1 377 ? -26.970 0.013 22.169 1.00 93.12 377 ILE A CA 1
ATOM 3089 C C . ILE A 1 377 ? -27.383 1.067 23.201 1.00 93.12 377 ILE A C 1
ATOM 3091 O O . ILE A 1 377 ? -27.828 0.722 24.295 1.00 93.12 377 ILE A O 1
ATOM 3095 N N . PHE A 1 378 ? -27.283 2.349 22.847 1.00 90.44 378 PHE A N 1
ATOM 3096 C CA . PHE A 1 378 ? -27.618 3.448 23.744 1.00 90.44 378 PHE A CA 1
ATOM 3097 C C . PHE A 1 378 ? -29.115 3.518 24.069 1.00 90.44 378 PHE A C 1
ATOM 3099 O O . PHE A 1 378 ? -29.490 3.649 25.233 1.00 90.44 378 PHE A O 1
ATOM 3106 N N . ASP A 1 379 ? -29.983 3.365 23.070 1.00 90.88 379 ASP A N 1
ATOM 3107 C CA . ASP A 1 379 ? -31.432 3.380 23.267 1.00 90.88 379 ASP A CA 1
ATOM 3108 C C . ASP A 1 379 ? -31.868 2.175 24.112 1.00 90.88 379 ASP A C 1
ATOM 3110 O O . ASP A 1 379 ? -32.710 2.313 24.999 1.00 90.88 379 ASP A O 1
ATOM 3114 N N . GLN A 1 380 ? -31.234 1.012 23.926 1.00 94.00 380 GLN A N 1
ATOM 3115 C CA . GLN A 1 380 ? -31.457 -0.151 24.787 1.00 94.00 380 GLN A CA 1
ATOM 3116 C C . GLN A 1 380 ? -30.932 0.066 26.208 1.00 94.00 380 GLN A C 1
ATOM 3118 O O . GLN A 1 380 ? -31.586 -0.331 27.171 1.00 94.00 380 GLN A O 1
ATOM 3123 N N . MET A 1 381 ? -29.811 0.760 26.381 1.00 91.50 381 MET A N 1
ATOM 3124 C CA . MET A 1 381 ? -29.327 1.153 27.703 1.00 91.50 381 MET A CA 1
ATOM 3125 C C . MET A 1 381 ? -30.325 2.087 28.417 1.00 91.50 381 MET A C 1
ATOM 3127 O O . MET A 1 381 ? -30.592 1.892 29.602 1.00 91.50 381 MET A O 1
ATOM 3131 N N . ILE A 1 382 ? -30.934 3.049 27.710 1.00 89.81 382 ILE A N 1
ATOM 3132 C CA . ILE A 1 382 ? -31.975 3.936 28.266 1.00 89.81 382 ILE A CA 1
ATOM 3133 C C . ILE A 1 382 ? -33.242 3.155 28.626 1.00 89.81 382 ILE A C 1
ATOM 3135 O O . ILE A 1 382 ? -33.779 3.323 29.721 1.00 89.81 382 ILE A O 1
ATOM 3139 N N . GLN A 1 383 ? -33.727 2.296 27.727 1.00 92.25 383 GLN A N 1
ATOM 3140 C CA . GLN A 1 383 ? -34.940 1.505 27.962 1.00 92.25 383 GLN A CA 1
ATOM 3141 C C . GLN A 1 383 ? -34.800 0.597 29.188 1.00 92.25 383 GLN A C 1
ATOM 3143 O O . GLN A 1 383 ? -35.753 0.424 29.944 1.00 92.25 383 GLN A O 1
ATOM 3148 N N . ASN A 1 384 ? -33.593 0.086 29.431 1.00 93.50 384 ASN A N 1
ATOM 3149 C CA . ASN A 1 384 ? -33.288 -0.803 30.547 1.00 93.50 384 ASN A CA 1
ATOM 3150 C C . ASN A 1 384 ? -32.637 -0.065 31.735 1.00 93.50 384 ASN A C 1
ATOM 3152 O O . ASN A 1 384 ? -31.999 -0.691 32.575 1.00 93.50 384 ASN A O 1
ATOM 3156 N N . GLN A 1 385 ? -32.818 1.257 31.859 1.00 92.44 385 GLN A N 1
ATOM 3157 C CA . GLN A 1 385 ? -32.200 2.069 32.922 1.00 92.44 385 GLN A CA 1
ATOM 3158 C C . GLN A 1 385 ? -32.577 1.663 34.357 1.00 92.44 385 GLN A C 1
ATOM 3160 O O . GLN A 1 385 ? -31.922 2.111 35.291 1.00 92.44 385 GLN A O 1
ATOM 3165 N N . TYR A 1 386 ? -33.610 0.843 34.556 1.00 94.75 386 TYR A N 1
ATOM 3166 C CA . TYR A 1 386 ? -34.016 0.332 35.872 1.00 94.75 386 TYR A CA 1
ATOM 3167 C C . TYR A 1 386 ? -33.565 -1.117 36.130 1.00 94.75 386 TYR A C 1
ATOM 3169 O O . TYR A 1 386 ? -33.624 -1.574 37.269 1.00 94.75 386 TYR A O 1
ATOM 3177 N N . ASP A 1 387 ? -33.089 -1.829 35.106 1.00 95.12 387 ASP A N 1
ATOM 3178 C CA . ASP A 1 387 ? -32.500 -3.164 35.233 1.00 95.12 387 ASP A CA 1
ATOM 3179 C C . ASP A 1 387 ? -30.990 -3.005 35.427 1.00 95.12 387 ASP A C 1
ATOM 3181 O O . ASP A 1 387 ? -30.259 -2.669 34.495 1.00 95.12 387 ASP A O 1
ATOM 3185 N N . LEU A 1 388 ? -30.518 -3.211 36.659 1.00 93.69 388 LEU A N 1
ATOM 3186 C CA . LEU A 1 388 ? -29.103 -3.072 37.006 1.00 93.69 388 LEU A CA 1
ATOM 3187 C C . LEU A 1 388 ? -28.203 -3.959 36.144 1.00 93.69 388 LEU A C 1
ATOM 3189 O O . LEU A 1 388 ? -27.144 -3.509 35.706 1.00 93.69 388 LEU A O 1
ATOM 3193 N N . GLU A 1 389 ? -28.594 -5.208 35.912 1.00 94.69 389 GLU A N 1
ATOM 3194 C CA . GLU A 1 389 ? -27.732 -6.183 35.257 1.00 94.69 389 GLU A CA 1
ATOM 3195 C C . GLU A 1 389 ? -27.655 -5.907 33.756 1.00 94.69 389 GLU A C 1
ATOM 3197 O O . GLU A 1 389 ? -26.556 -5.755 33.211 1.00 94.69 389 GLU A O 1
ATOM 3202 N N . LYS A 1 390 ? -28.810 -5.736 33.101 1.00 94.38 390 LYS A N 1
ATOM 3203 C CA . LYS A 1 390 ? -28.874 -5.419 31.669 1.00 94.38 390 LYS A CA 1
ATOM 3204 C C . LYS A 1 390 ? -28.245 -4.058 31.365 1.00 94.38 390 LYS A C 1
ATOM 3206 O O . LYS A 1 390 ? -27.467 -3.953 30.416 1.00 94.38 390 LYS A O 1
ATOM 3211 N N . TYR A 1 391 ? -28.483 -3.040 32.199 1.00 93.69 391 TYR A N 1
ATOM 3212 C CA . TYR A 1 391 ? -27.820 -1.738 32.070 1.00 93.69 391 TYR A CA 1
ATOM 3213 C C . TYR A 1 391 ? -26.298 -1.852 32.212 1.00 93.69 391 TYR A C 1
ATOM 3215 O O . TYR A 1 391 ? -25.565 -1.253 31.426 1.00 93.69 391 TYR A O 1
ATOM 3223 N N . SER A 1 392 ? -25.804 -2.627 33.184 1.00 92.88 392 SER A N 1
ATOM 3224 C CA . SER A 1 392 ? -24.359 -2.782 33.413 1.00 92.88 392 SER A CA 1
ATOM 3225 C C . SER A 1 392 ? -23.649 -3.395 32.208 1.00 92.88 392 SER A C 1
ATOM 3227 O O . SER A 1 392 ? -22.597 -2.909 31.803 1.00 92.88 392 SER A O 1
ATOM 3229 N N . ILE A 1 393 ? -24.243 -4.423 31.601 1.00 94.25 393 ILE A N 1
ATOM 3230 C CA . ILE A 1 393 ? -23.683 -5.093 30.421 1.00 94.25 393 ILE A CA 1
ATOM 3231 C C . ILE A 1 393 ? -23.695 -4.163 29.202 1.00 94.25 393 ILE A C 1
ATOM 3233 O O . ILE A 1 393 ? -22.672 -4.000 28.538 1.00 94.25 393 ILE A O 1
ATOM 3237 N N . LEU A 1 394 ? -24.835 -3.520 28.923 1.00 93.50 394 LEU A N 1
ATOM 3238 C CA . LEU A 1 394 ? -24.974 -2.628 27.769 1.00 93.50 394 LEU A CA 1
ATOM 3239 C C . LEU A 1 394 ? -24.067 -1.399 27.890 1.00 93.50 394 LEU A C 1
ATOM 3241 O O . LEU A 1 394 ? -23.402 -1.043 26.923 1.00 93.50 394 LEU A O 1
ATOM 3245 N N . SER A 1 395 ? -23.995 -0.782 29.073 1.00 91.06 395 SER A N 1
ATOM 3246 C CA . SER A 1 395 ? -23.111 0.363 29.321 1.00 91.06 395 SER A CA 1
ATOM 3247 C C . SER A 1 395 ? -21.632 -0.015 29.227 1.00 91.06 395 SER A C 1
ATOM 3249 O O . SER A 1 395 ? -20.870 0.706 28.584 1.00 91.06 395 SER A O 1
ATOM 3251 N N . GLY A 1 396 ? -21.222 -1.157 29.792 1.00 91.31 396 GLY A N 1
ATOM 3252 C CA . GLY A 1 396 ? -19.853 -1.667 29.680 1.00 91.31 396 GLY A CA 1
ATOM 3253 C C . GLY A 1 396 ? -19.425 -1.855 28.224 1.00 91.31 396 GLY A C 1
ATOM 3254 O O . GLY A 1 396 ? -18.414 -1.292 27.798 1.00 91.31 396 GLY A O 1
ATOM 3255 N N . PHE A 1 397 ? -20.246 -2.556 27.438 1.00 93.25 397 PHE A N 1
ATOM 3256 C CA . PHE A 1 397 ? -19.980 -2.785 26.018 1.00 93.25 397 PHE A CA 1
ATOM 3257 C C . PHE A 1 397 ? -19.985 -1.486 25.202 1.00 93.25 397 PHE A C 1
ATOM 3259 O O . PHE A 1 397 ? -19.123 -1.261 24.352 1.00 93.25 397 PHE A O 1
ATOM 3266 N N . PHE A 1 398 ? -20.923 -0.586 25.492 1.00 91.56 398 PHE A N 1
ATOM 3267 C CA . PHE A 1 398 ? -21.017 0.711 24.836 1.00 91.56 398 PHE A CA 1
ATOM 3268 C C . PHE A 1 398 ? -19.762 1.569 25.049 1.00 91.56 398 PHE A C 1
ATOM 3270 O O . PHE A 1 398 ? -19.192 2.097 24.091 1.00 91.56 398 PHE A O 1
ATOM 3277 N N . PHE A 1 399 ? -19.285 1.669 26.293 1.00 88.81 399 PHE A N 1
ATOM 3278 C CA . PHE A 1 399 ? -18.052 2.391 26.602 1.00 88.81 399 PHE A CA 1
ATOM 3279 C C . PHE A 1 399 ? -16.819 1.705 26.013 1.00 88.81 399 PHE A C 1
ATOM 3281 O O . PHE A 1 399 ? -15.911 2.398 25.553 1.00 88.81 399 PHE A O 1
ATOM 3288 N N . LEU A 1 400 ? -16.799 0.370 25.947 1.00 91.19 400 LEU A N 1
ATOM 3289 C CA . LEU A 1 400 ? -15.732 -0.373 25.280 1.00 91.19 400 LEU A CA 1
ATOM 3290 C C . LEU A 1 400 ? -15.663 -0.059 23.776 1.00 91.19 400 LEU A C 1
ATOM 3292 O O . LEU A 1 400 ? -14.565 0.153 23.252 1.00 91.19 400 LEU A O 1
ATOM 3296 N N . LEU A 1 401 ? -16.806 0.024 23.086 1.00 90.62 401 LEU A N 1
ATOM 3297 C CA . LEU A 1 401 ? -16.857 0.429 21.678 1.00 90.62 401 LEU A CA 1
ATOM 3298 C C . LEU A 1 401 ? -16.340 1.856 21.493 1.00 90.62 401 LEU A C 1
ATOM 3300 O O . LEU A 1 401 ? -15.424 2.071 20.699 1.00 90.62 401 LEU A O 1
ATOM 3304 N N . ILE A 1 402 ? -16.864 2.822 22.258 1.00 87.62 402 ILE A N 1
ATOM 3305 C CA . ILE A 1 402 ? -16.411 4.222 22.197 1.00 87.62 402 ILE A CA 1
ATOM 3306 C C . ILE A 1 402 ? -14.903 4.305 22.437 1.00 87.62 402 ILE A C 1
ATOM 3308 O O . ILE A 1 402 ? -14.194 4.949 21.664 1.00 87.62 402 ILE A O 1
ATOM 3312 N N . LYS A 1 403 ? -14.393 3.620 23.467 1.00 87.44 403 LYS A N 1
ATOM 3313 C CA . LYS A 1 403 ? -12.959 3.561 23.765 1.00 87.44 403 LYS A CA 1
ATOM 3314 C C . LYS A 1 403 ? -12.170 3.059 22.561 1.00 87.44 403 LYS A C 1
ATOM 3316 O O . LYS A 1 403 ? -11.178 3.684 22.201 1.00 87.44 403 LYS A O 1
ATOM 3321 N N . ASN A 1 404 ? -12.585 1.972 21.912 1.00 87.88 404 ASN A N 1
ATOM 3322 C CA . ASN A 1 404 ? -11.808 1.414 20.805 1.00 87.88 404 ASN A CA 1
ATOM 3323 C C . ASN A 1 404 ? -11.863 2.276 19.533 1.00 87.88 404 ASN A C 1
ATOM 3325 O O . ASN A 1 404 ? -10.838 2.375 18.865 1.00 87.88 404 ASN A O 1
ATOM 3329 N N . PHE A 1 405 ? -12.972 2.970 19.255 1.00 87.31 405 PHE A N 1
ATOM 3330 C CA . PHE A 1 405 ? -13.041 3.958 18.168 1.00 87.31 405 PHE A CA 1
ATOM 3331 C C . PHE A 1 405 ? -12.231 5.230 18.450 1.00 87.31 405 PHE A C 1
ATOM 3333 O O . PHE A 1 405 ? -11.696 5.834 17.530 1.00 87.31 405 PHE A O 1
ATOM 3340 N N . LYS A 1 406 ? -12.105 5.660 19.711 1.00 84.50 406 LYS A N 1
ATOM 3341 C CA . LYS A 1 406 ? -11.268 6.826 20.057 1.00 84.50 406 LYS A CA 1
ATOM 3342 C C . LYS A 1 406 ? -9.791 6.483 20.185 1.00 84.50 406 LYS A C 1
ATOM 3344 O O . LYS A 1 406 ? -8.953 7.358 19.990 1.00 84.50 406 LYS A O 1
ATOM 3349 N N . ARG A 1 407 ? -9.469 5.226 20.506 1.00 86.12 407 ARG A N 1
ATOM 3350 C CA . ARG A 1 407 ? -8.117 4.777 20.861 1.00 86.12 407 ARG A CA 1
ATOM 3351 C C . ARG A 1 407 ? -7.065 5.164 19.824 1.00 86.12 407 ARG A C 1
ATOM 3353 O O . ARG A 1 407 ? -5.954 5.516 20.212 1.00 86.12 407 ARG A O 1
ATOM 3360 N N . SER A 1 408 ? -7.422 5.102 18.541 1.00 85.44 408 SER A N 1
ATOM 3361 C CA . SER A 1 408 ? -6.527 5.403 17.423 1.00 85.44 408 SER A CA 1
ATOM 3362 C C . SER A 1 408 ? -6.220 6.895 17.265 1.00 85.44 408 SER A C 1
ATOM 3364 O O . SER A 1 408 ? -5.204 7.236 16.667 1.00 85.44 408 SER A O 1
ATOM 3366 N N . GLY A 1 409 ? -7.098 7.784 17.739 1.00 86.62 409 GLY A N 1
ATOM 3367 C CA . GLY A 1 409 ? -7.038 9.216 17.445 1.00 86.62 409 GLY A CA 1
ATOM 3368 C C . GLY A 1 409 ? -7.546 9.624 16.062 1.00 86.62 409 GLY A C 1
ATOM 3369 O O . GLY A 1 409 ? -7.321 10.761 15.661 1.00 86.62 409 GLY A O 1
ATOM 3370 N N . CYS A 1 410 ? -8.186 8.725 15.306 1.00 87.19 410 CYS A N 1
ATOM 3371 C CA . CYS A 1 410 ? -8.634 9.020 13.943 1.00 87.19 410 CYS A CA 1
ATOM 3372 C C . CYS A 1 410 ? -9.670 10.161 13.951 1.00 87.19 410 CYS A C 1
ATOM 3374 O O . CYS A 1 410 ? -10.722 10.016 14.587 1.00 87.19 410 CYS A O 1
ATOM 3376 N N . PRO A 1 411 ? -9.436 11.272 13.223 1.00 85.75 411 PRO A N 1
ATOM 3377 C CA . PRO A 1 411 ? -10.351 12.409 13.185 1.00 85.75 411 PRO A CA 1
ATOM 3378 C C . PRO A 1 411 ? -11.764 12.025 12.742 1.00 85.75 411 PRO A C 1
ATOM 3380 O O . PRO A 1 411 ? -12.732 12.515 13.319 1.00 85.75 411 PRO A O 1
ATOM 3383 N N . TYR A 1 412 ? -11.891 11.111 11.773 1.00 85.31 412 TYR A N 1
ATOM 3384 C CA . TYR A 1 412 ? -13.187 10.624 11.299 1.00 85.31 412 TYR A CA 1
ATOM 3385 C C . TYR A 1 412 ? -13.957 9.875 12.391 1.00 85.31 412 TYR A C 1
ATOM 3387 O O . TYR A 1 412 ? -15.127 10.157 12.628 1.00 85.31 412 TYR A O 1
ATOM 3395 N N . GLU A 1 413 ? -13.306 8.937 13.084 1.00 86.50 413 GLU A N 1
ATOM 3396 C CA . GLU A 1 413 ? -13.935 8.153 14.158 1.00 86.50 413 GLU A CA 1
ATOM 3397 C C . GLU A 1 413 ? -14.370 9.068 15.312 1.00 86.50 413 GLU A C 1
ATOM 3399 O O . GLU A 1 413 ? -15.486 8.953 15.824 1.00 86.50 413 GLU A O 1
ATOM 3404 N N . ILE A 1 414 ? -13.524 10.040 15.667 1.00 85.00 414 ILE A N 1
ATOM 3405 C CA . ILE A 1 414 ? -13.833 11.063 16.669 1.00 85.00 414 ILE A CA 1
ATOM 3406 C C . ILE A 1 414 ? -15.022 11.930 16.228 1.00 85.00 414 ILE A C 1
ATOM 3408 O O . ILE A 1 414 ? -15.899 12.211 17.046 1.00 85.00 414 ILE A O 1
ATOM 3412 N N . ASP A 1 415 ? -15.080 12.349 14.963 1.00 85.75 415 ASP A N 1
ATOM 3413 C CA . ASP A 1 415 ? -16.189 13.134 14.413 1.00 85.75 415 ASP A CA 1
ATOM 3414 C C . ASP A 1 415 ? -17.510 12.351 14.413 1.00 85.75 415 ASP A C 1
ATOM 3416 O O . ASP A 1 415 ? -18.543 12.888 14.805 1.00 85.75 415 ASP A O 1
ATOM 3420 N N . GLN A 1 416 ? -17.487 11.058 14.076 1.00 86.06 416 GLN A N 1
ATOM 3421 C CA . GLN A 1 416 ? -18.678 10.203 14.144 1.00 86.06 416 GLN A CA 1
ATOM 3422 C C . GLN A 1 416 ? -19.227 10.092 15.569 1.00 86.06 416 GLN A C 1
ATOM 3424 O O . GLN A 1 416 ? -20.441 10.181 15.778 1.00 86.06 416 GLN A O 1
ATOM 3429 N N . ILE A 1 417 ? -18.341 9.963 16.559 1.00 84.56 417 ILE A N 1
ATOM 3430 C CA . ILE A 1 417 ? -18.732 9.978 17.972 1.00 84.56 417 ILE A CA 1
ATOM 3431 C C . ILE A 1 417 ? -19.308 11.344 18.353 1.00 84.56 417 ILE A C 1
ATOM 3433 O O . ILE A 1 417 ? -20.366 11.389 18.971 1.00 84.56 417 ILE A O 1
ATOM 3437 N N . LYS A 1 418 ? -18.672 12.452 17.946 1.00 81.56 418 LYS A N 1
ATOM 3438 C CA . LYS A 1 418 ? -19.170 13.815 18.213 1.00 81.56 418 LYS A CA 1
ATOM 3439 C C . LYS A 1 418 ? -20.550 14.060 17.600 1.00 81.56 418 LYS A C 1
ATOM 3441 O O . LYS A 1 418 ? -21.424 14.617 18.256 1.00 81.56 418 LYS A O 1
ATOM 3446 N N . LYS A 1 419 ? -20.771 13.629 16.356 1.00 84.12 419 LYS A N 1
ATOM 3447 C CA . LYS A 1 419 ? -22.078 13.703 15.683 1.00 84.12 419 LYS A CA 1
ATOM 3448 C C . LYS A 1 419 ? -23.139 12.936 16.458 1.00 84.12 419 LYS A C 1
ATOM 3450 O O . LYS A 1 419 ? -24.217 13.470 16.701 1.00 84.12 419 LYS A O 1
ATOM 3455 N N . PHE A 1 420 ? -22.813 11.722 16.895 1.00 83.94 420 PHE A N 1
ATOM 3456 C CA . PHE A 1 420 ? -23.719 10.923 17.709 1.00 83.94 420 PHE A CA 1
ATOM 3457 C C . PHE A 1 420 ? -24.063 11.628 19.032 1.00 83.94 420 PHE A C 1
ATOM 3459 O O . PHE A 1 420 ? -25.239 11.760 19.369 1.00 83.94 420 PHE A O 1
ATOM 3466 N N . THR A 1 421 ? -23.058 12.143 19.752 1.00 77.06 421 THR A N 1
ATOM 3467 C CA . THR A 1 421 ? -23.270 12.833 21.035 1.00 77.06 421 THR A CA 1
ATOM 3468 C C . THR A 1 421 ? -24.037 14.144 20.889 1.00 77.06 421 THR A C 1
ATOM 3470 O O . THR A 1 421 ? -24.843 14.458 21.753 1.00 77.06 421 THR A O 1
ATOM 3473 N N . ASN A 1 422 ? -23.827 14.891 19.802 1.00 75.31 422 ASN A N 1
ATOM 3474 C CA . ASN A 1 422 ? -24.512 16.165 19.564 1.00 75.31 422 ASN A CA 1
ATOM 3475 C C . ASN A 1 422 ? -25.982 15.979 19.148 1.00 75.31 422 ASN A C 1
ATOM 3477 O O . ASN A 1 422 ? -26.802 16.852 19.414 1.00 75.31 422 ASN A O 1
ATOM 3481 N N . ASN A 1 423 ? -26.317 14.860 18.494 1.00 73.62 423 ASN A N 1
ATOM 3482 C CA . ASN A 1 423 ? -27.672 14.580 18.006 1.00 73.62 423 ASN A CA 1
ATOM 3483 C C . ASN A 1 423 ? -28.622 14.061 19.097 1.00 73.62 423 ASN A C 1
ATOM 3485 O O . ASN A 1 423 ? -29.839 14.180 18.961 1.00 73.62 423 ASN A O 1
ATOM 3489 N N . LYS A 1 424 ? -28.097 13.452 20.164 1.00 69.00 424 LYS A N 1
ATOM 3490 C CA . LYS A 1 424 ? -28.898 12.983 21.301 1.00 69.00 424 LYS A CA 1
ATOM 3491 C C . LYS A 1 424 ? -28.949 14.111 22.335 1.00 69.00 424 LYS A C 1
ATOM 3493 O O . LYS A 1 424 ? -28.023 14.255 23.127 1.00 69.00 424 LYS A O 1
ATOM 3498 N N . GLU A 1 425 ? -30.010 14.923 22.294 1.00 53.00 425 GLU A N 1
ATOM 3499 C CA . GLU A 1 425 ? -30.257 16.019 23.245 1.00 53.00 425 GLU A CA 1
ATOM 3500 C C . GLU A 1 425 ? -29.937 15.588 24.695 1.00 53.00 425 GLU A C 1
ATOM 3502 O O . GLU A 1 425 ? -30.617 14.747 25.278 1.00 53.00 425 GLU A O 1
ATOM 3507 N N . ALA A 1 426 ? -28.868 16.153 25.266 1.00 48.16 426 ALA A N 1
ATOM 3508 C CA . ALA A 1 426 ? -28.566 16.218 26.699 1.00 48.16 426 ALA A CA 1
ATOM 3509 C C . ALA A 1 426 ? -28.694 14.922 27.540 1.00 48.16 426 ALA A C 1
ATOM 3511 O O . ALA A 1 426 ? -29.085 14.975 28.709 1.00 48.16 426 ALA A O 1
ATOM 3512 N N . THR A 1 427 ? -28.290 13.754 27.034 1.00 52.91 427 THR A N 1
ATOM 3513 C CA . THR A 1 427 ? -28.020 12.601 27.917 1.00 52.91 427 THR A CA 1
ATOM 3514 C C . THR A 1 427 ? -26.564 12.597 28.389 1.00 52.91 427 THR A C 1
ATOM 3516 O O . THR A 1 427 ? -25.653 12.052 27.766 1.00 52.91 427 THR A O 1
ATOM 3519 N N . ASN A 1 428 ? -26.394 13.214 29.554 1.00 56.94 428 ASN A N 1
ATOM 3520 C CA . ASN A 1 428 ? -25.172 13.569 30.278 1.00 56.94 428 ASN A CA 1
ATOM 3521 C C . ASN A 1 428 ? -24.099 12.447 30.487 1.00 56.94 428 ASN A C 1
ATOM 3523 O O . ASN A 1 428 ? -22.920 12.791 30.502 1.00 56.94 428 ASN A O 1
ATOM 3527 N N . PRO A 1 429 ? -24.367 11.116 30.522 1.00 57.53 429 PRO A N 1
ATOM 3528 C CA . PRO A 1 429 ? -23.291 10.124 30.718 1.00 57.53 429 PRO A CA 1
ATOM 3529 C C . PRO A 1 429 ? -22.328 10.029 29.531 1.00 57.53 429 PRO A C 1
ATOM 3531 O O . PRO A 1 429 ? -21.133 9.790 29.702 1.00 57.53 429 PRO A O 1
ATOM 3534 N N . LEU A 1 430 ? -22.863 10.219 28.324 1.00 57.25 430 LEU A N 1
ATOM 3535 C CA . LEU A 1 430 ? -22.131 10.184 27.064 1.00 57.25 430 LEU A CA 1
ATOM 3536 C C . LEU A 1 430 ? -21.283 11.427 26.877 1.00 57.25 430 LEU A C 1
ATOM 3538 O O . LEU A 1 430 ? -20.099 11.319 26.572 1.00 57.25 430 LEU A O 1
ATOM 3542 N N . GLU A 1 431 ? -21.884 12.596 27.092 1.00 57.53 431 GLU A N 1
ATOM 3543 C CA . GLU A 1 431 ? -21.185 13.878 27.110 1.00 57.53 431 GLU A CA 1
ATOM 3544 C C . GLU A 1 431 ? -20.080 13.858 28.161 1.00 57.53 431 GLU A C 1
ATOM 3546 O O . GLU A 1 431 ? -18.964 14.256 27.875 1.00 57.53 431 GLU A O 1
ATOM 3551 N N . ILE A 1 432 ? -20.322 13.312 29.353 1.00 55.12 432 ILE A N 1
ATOM 3552 C CA . ILE A 1 432 ? -19.286 13.255 30.377 1.00 55.12 432 ILE A CA 1
ATOM 3553 C C . ILE A 1 432 ? -18.173 12.259 30.018 1.00 55.12 432 ILE A C 1
ATOM 3555 O O . ILE A 1 432 ? -17.000 12.623 30.105 1.00 55.12 432 ILE A O 1
ATOM 3559 N N . TYR A 1 433 ? -18.491 11.039 29.574 1.00 60.88 433 TYR A N 1
ATOM 3560 C CA . TYR A 1 433 ? -17.458 10.082 29.157 1.00 60.88 433 TYR A CA 1
ATOM 3561 C C . TYR A 1 433 ? -16.643 10.600 27.960 1.00 60.88 433 TYR A C 1
ATOM 3563 O O . TYR A 1 433 ? -15.433 10.393 27.884 1.00 60.88 433 TYR A O 1
ATOM 3571 N N . SER A 1 434 ? -17.289 11.316 27.032 1.00 53.31 434 SER A N 1
ATOM 3572 C CA . SER A 1 434 ? -16.667 11.832 25.807 1.00 53.31 434 SER A CA 1
ATOM 3573 C C . SER A 1 434 ? -15.978 13.199 25.958 1.00 53.31 434 SER A C 1
ATOM 3575 O O . SER A 1 434 ? -14.959 13.396 25.295 1.00 53.31 434 SER A O 1
ATOM 3577 N N . LEU A 1 435 ? -16.464 14.108 26.819 1.00 50.59 435 LEU A N 1
ATOM 3578 C CA . LEU A 1 435 ? -15.921 15.458 27.066 1.00 50.59 435 LEU A CA 1
ATOM 3579 C C . LEU A 1 435 ? -14.971 15.518 28.272 1.00 50.59 435 LEU A C 1
ATOM 3581 O O . LEU A 1 435 ? -13.976 16.241 28.223 1.00 50.59 435 LEU A O 1
ATOM 3585 N N . ARG A 1 436 ? -15.218 14.756 29.351 1.00 53.06 436 ARG A N 1
ATOM 3586 C CA . ARG A 1 436 ? -14.352 14.758 30.552 1.00 53.06 436 ARG A CA 1
ATOM 3587 C C . ARG A 1 436 ? -13.213 13.751 30.504 1.00 53.06 436 ARG A C 1
ATOM 3589 O O . ARG A 1 436 ? -12.522 13.599 31.499 1.00 53.06 436 ARG A O 1
ATOM 3596 N N . TYR A 1 437 ? -12.968 13.091 29.383 1.00 48.88 437 TYR A N 1
ATOM 3597 C CA . TYR A 1 437 ? -11.716 12.361 29.185 1.00 48.88 437 TYR A CA 1
ATOM 3598 C C . TYR A 1 437 ? -10.689 13.243 28.432 1.00 48.88 437 TYR A C 1
ATOM 3600 O O . TYR A 1 437 ? -9.497 13.123 28.698 1.00 48.88 437 TYR A O 1
ATOM 3608 N N . PHE A 1 438 ? -11.100 14.299 27.697 1.00 49.84 438 PHE A N 1
ATOM 3609 C CA . PHE A 1 438 ? -10.216 14.976 26.721 1.00 49.84 438 PHE A CA 1
ATOM 3610 C C . PHE A 1 438 ? -10.259 16.529 26.703 1.00 49.84 438 PHE A C 1
ATOM 3612 O O . PHE A 1 438 ? -10.675 17.132 25.722 1.00 49.84 438 PHE A O 1
ATOM 3619 N N . ASN A 1 439 ? -9.784 17.197 27.766 1.00 47.84 439 ASN A N 1
ATOM 3620 C CA . ASN A 1 439 ? -9.419 18.635 27.754 1.00 47.84 439 ASN A CA 1
ATOM 3621 C C . ASN A 1 439 ? -10.482 19.680 27.342 1.00 47.84 439 ASN A C 1
ATOM 3623 O O . ASN A 1 439 ? -10.128 20.715 26.783 1.00 47.84 439 ASN A O 1
ATOM 3627 N N . ASN A 1 440 ? -11.769 19.483 27.642 1.00 45.34 440 ASN A N 1
ATOM 3628 C CA . ASN A 1 440 ? -12.725 20.591 27.553 1.00 45.34 440 ASN A CA 1
ATOM 3629 C C . ASN A 1 440 ? -12.924 21.230 28.936 1.00 45.34 440 ASN A C 1
ATOM 3631 O O . ASN A 1 440 ? -13.774 20.794 29.714 1.00 45.34 440 ASN A O 1
ATOM 3635 N N . ASP A 1 441 ? -12.157 22.286 29.223 1.00 48.25 441 ASP A N 1
ATOM 3636 C CA . ASP A 1 441 ? -12.315 23.136 30.421 1.00 48.25 441 ASP A CA 1
ATOM 3637 C C . ASP A 1 441 ? -13.684 23.850 30.467 1.00 48.25 441 ASP A C 1
ATOM 3639 O O . ASP A 1 441 ? -14.069 24.437 31.475 1.00 48.25 441 ASP A O 1
ATOM 3643 N N . ASN A 1 442 ? -14.459 23.766 29.382 1.00 43.09 442 ASN A N 1
ATOM 3644 C CA . ASN A 1 442 ? -15.737 24.449 29.201 1.00 43.09 442 ASN A CA 1
ATOM 3645 C C . ASN A 1 442 ? -16.971 23.648 29.652 1.00 43.09 442 ASN A C 1
ATOM 3647 O O . ASN A 1 442 ? -18.096 24.082 29.390 1.00 43.09 442 ASN A O 1
ATOM 3651 N N . PHE A 1 443 ? -16.820 22.491 30.313 1.00 53.22 443 PHE A N 1
ATOM 3652 C CA . PHE A 1 443 ? -17.988 21.781 30.848 1.00 53.22 443 PHE A CA 1
ATOM 3653 C C . PHE A 1 443 ? -18.613 22.593 31.992 1.00 53.22 443 PHE A C 1
ATOM 3655 O O . PHE A 1 443 ? -18.092 22.626 33.109 1.00 53.22 443 PHE A O 1
ATOM 3662 N N . LYS A 1 444 ? -19.754 23.240 31.723 1.00 52.03 444 LYS A N 1
ATOM 3663 C CA . LYS A 1 444 ? -20.533 23.952 32.742 1.00 52.03 444 LYS A CA 1
ATOM 3664 C C . LYS A 1 444 ? -21.068 22.942 33.751 1.00 52.03 444 LYS A C 1
ATOM 3666 O O . LYS A 1 444 ? -21.996 22.189 33.469 1.00 52.03 444 LYS A O 1
ATOM 3671 N N . MET A 1 445 ? -20.458 22.911 34.932 1.00 54.97 445 MET A N 1
ATOM 3672 C CA . MET A 1 445 ? -20.955 22.101 36.037 1.00 54.97 445 MET A CA 1
ATOM 3673 C C . MET A 1 445 ? -22.371 22.545 36.405 1.00 54.97 445 MET A C 1
ATOM 3675 O O . MET A 1 445 ? -22.638 23.742 36.498 1.00 54.97 445 MET A O 1
ATOM 3679 N N . SER A 1 446 ? -23.267 21.594 36.684 1.00 59.81 446 SER A N 1
ATOM 3680 C CA . SER A 1 446 ? -24.478 21.942 37.423 1.00 59.81 446 SER A CA 1
ATOM 3681 C C . SER A 1 446 ? -24.049 22.497 38.777 1.00 59.81 446 SER A C 1
ATOM 3683 O O . SER A 1 446 ? -23.245 21.864 39.464 1.00 59.81 446 SER A O 1
ATOM 3685 N N . GLU A 1 447 ? -24.571 23.647 39.192 1.00 59.09 447 GLU A N 1
ATOM 3686 C CA . GLU A 1 447 ? -24.245 24.242 40.497 1.00 59.09 447 GLU A CA 1
ATOM 3687 C C . GLU A 1 447 ? -24.650 23.329 41.667 1.00 59.09 447 GLU A C 1
ATOM 3689 O O . GLU A 1 447 ? -23.984 23.323 42.701 1.00 59.09 447 GLU A O 1
ATOM 3694 N N . ASN A 1 448 ? -25.620 22.434 41.452 1.00 65.88 448 ASN A N 1
ATOM 3695 C CA . ASN A 1 448 ? -26.101 21.473 42.445 1.00 65.88 448 ASN A CA 1
ATOM 3696 C C . ASN A 1 448 ? -24.978 20.553 42.955 1.00 65.88 448 ASN A C 1
ATOM 3698 O O . ASN A 1 448 ? -24.293 19.884 42.172 1.00 65.88 448 ASN A O 1
ATOM 3702 N N . GLN A 1 449 ? -24.746 20.568 44.268 1.00 71.50 449 GLN A N 1
ATOM 3703 C CA . GLN A 1 449 ? -23.930 19.574 44.963 1.00 71.50 449 GLN A CA 1
ATOM 3704 C C . GLN A 1 449 ? -24.775 18.320 45.143 1.00 71.50 449 GLN A C 1
ATOM 3706 O O . GLN A 1 449 ? -25.822 18.384 45.776 1.00 71.50 449 GLN A O 1
ATOM 3711 N N . ASN A 1 450 ? -24.315 17.210 44.572 1.00 82.44 450 ASN A N 1
ATOM 3712 C CA . ASN A 1 450 ? -24.982 15.930 44.742 1.00 82.44 450 ASN A CA 1
ATOM 3713 C C . ASN A 1 450 ? -24.393 15.190 45.942 1.00 82.44 450 ASN A C 1
ATOM 3715 O O . ASN A 1 450 ? -23.175 15.209 46.130 1.00 82.44 450 ASN A O 1
ATOM 3719 N N . THR A 1 451 ? -25.234 14.523 46.726 1.00 86.38 451 THR A N 1
ATOM 3720 C CA . THR A 1 451 ? -24.822 13.826 47.957 1.00 86.38 451 THR A CA 1
ATOM 3721 C C . THR A 1 451 ? -24.676 12.313 47.761 1.00 86.38 451 THR A C 1
ATOM 3723 O O . THR A 1 451 ? -25.270 11.726 46.856 1.00 86.38 451 THR A O 1
ATOM 3726 N N . PHE A 1 452 ? -23.920 11.642 48.643 1.00 87.50 452 PHE A N 1
ATOM 3727 C CA . PHE A 1 452 ? -23.847 10.172 48.683 1.00 87.50 452 PHE A CA 1
ATOM 3728 C C . PHE A 1 452 ? -25.244 9.537 48.766 1.00 87.50 452 PHE A C 1
ATOM 3730 O O . PHE A 1 452 ? -25.561 8.611 48.022 1.00 87.50 452 PHE A O 1
ATOM 3737 N N . ALA A 1 453 ? -26.116 10.085 49.617 1.00 89.12 453 ALA A N 1
ATOM 3738 C CA . ALA A 1 453 ? -27.479 9.594 49.791 1.00 89.12 453 ALA A CA 1
ATOM 3739 C C . ALA A 1 453 ? -28.313 9.677 48.499 1.00 89.12 453 ALA A C 1
ATOM 3741 O O . ALA A 1 453 ? -29.093 8.768 48.224 1.00 89.12 453 ALA A O 1
ATOM 3742 N N . GLU A 1 454 ? -28.144 10.722 47.686 1.00 90.81 454 GLU A N 1
ATOM 3743 C CA . GLU A 1 454 ? -28.836 10.843 46.395 1.00 90.81 454 GLU A CA 1
ATOM 3744 C C . GLU A 1 454 ? -28.414 9.750 45.412 1.00 90.81 454 GLU A C 1
ATOM 3746 O O . GLU A 1 454 ? -29.263 9.163 44.748 1.00 90.81 454 GLU A O 1
ATOM 3751 N N . ILE A 1 455 ? -27.122 9.415 45.360 1.00 92.00 455 ILE A N 1
ATOM 3752 C CA . ILE A 1 455 ? -26.603 8.356 44.480 1.00 92.00 455 ILE A CA 1
ATOM 3753 C C . ILE A 1 455 ? -27.195 7.000 44.870 1.00 92.00 455 ILE A C 1
ATOM 3755 O O . ILE A 1 455 ? -27.639 6.237 44.011 1.00 92.00 455 ILE A O 1
ATOM 3759 N N . MET A 1 456 ? -27.212 6.707 46.170 1.00 92.44 456 MET A N 1
ATOM 3760 C CA . MET A 1 456 ? -27.677 5.425 46.700 1.00 92.44 456 MET A CA 1
ATOM 3761 C C . MET A 1 456 ? -29.190 5.238 46.538 1.00 92.44 456 MET A C 1
ATOM 3763 O O . MET A 1 456 ? -29.647 4.114 46.338 1.00 92.44 456 MET A O 1
ATOM 3767 N N . ASN A 1 457 ? -29.961 6.329 46.600 1.00 93.38 457 ASN A N 1
ATOM 3768 C CA . ASN A 1 457 ? -31.423 6.298 46.524 1.00 93.38 457 ASN A CA 1
ATOM 3769 C C . ASN A 1 457 ? -31.984 6.460 45.103 1.00 93.38 457 ASN A C 1
ATOM 3771 O O . ASN A 1 457 ? -33.160 6.158 44.879 1.00 93.38 457 ASN A O 1
ATOM 3775 N N . GLU A 1 458 ? -31.183 6.934 44.146 1.00 94.56 458 GLU A N 1
ATOM 3776 C CA . GLU A 1 458 ? -31.610 7.058 42.752 1.00 94.56 458 GLU A CA 1
ATOM 3777 C C . GLU A 1 458 ? -31.987 5.681 42.191 1.00 94.56 458 GLU A C 1
ATOM 3779 O O . GLU A 1 458 ? -31.275 4.707 42.415 1.00 94.56 458 GLU A O 1
ATOM 3784 N N . ARG A 1 459 ? -33.103 5.576 41.461 1.00 92.88 459 ARG A N 1
ATOM 3785 C CA . ARG A 1 459 ? -33.587 4.311 40.880 1.00 92.88 459 ARG A CA 1
ATOM 3786 C C . ARG A 1 459 ? -33.084 4.098 39.461 1.00 92.88 459 ARG A C 1
ATOM 3788 O O . ARG A 1 459 ? -32.810 2.961 39.089 1.00 92.88 459 ARG A O 1
ATOM 3795 N N . SER A 1 460 ? -32.988 5.163 38.669 1.00 93.19 460 SER A N 1
ATOM 3796 C CA . SER A 1 460 ? -32.467 5.082 37.307 1.00 93.19 460 SER A CA 1
ATOM 3797 C C . SER A 1 460 ? -30.948 4.967 37.344 1.00 93.19 460 SER A C 1
ATOM 3799 O O . SER A 1 460 ? -30.252 5.872 37.798 1.00 93.19 460 SER A O 1
ATOM 3801 N N . ASN A 1 461 ? -30.408 3.875 36.806 1.00 92.69 461 ASN A N 1
ATOM 3802 C CA . ASN A 1 461 ? -28.968 3.677 36.675 1.00 92.69 461 ASN A CA 1
ATOM 3803 C C . ASN A 1 461 ? -28.316 4.788 35.831 1.00 92.69 461 ASN A C 1
ATOM 3805 O O . ASN A 1 461 ? -27.196 5.197 36.135 1.00 92.69 461 ASN A O 1
ATOM 3809 N N . LEU A 1 462 ? -29.040 5.311 34.833 1.00 88.06 462 LEU A N 1
ATOM 3810 C CA . LEU A 1 462 ? -28.618 6.416 33.970 1.00 88.06 462 LEU A CA 1
ATOM 3811 C C . LEU A 1 462 ? -28.486 7.728 34.748 1.00 88.06 462 LEU A C 1
ATOM 3813 O O . LEU A 1 462 ? -27.453 8.398 34.685 1.00 88.06 462 LEU A O 1
ATOM 3817 N N . ILE A 1 463 ? -29.523 8.088 35.510 1.00 87.12 463 ILE A N 1
ATOM 3818 C CA . ILE A 1 463 ? -29.503 9.287 36.354 1.00 87.12 463 ILE A CA 1
ATOM 3819 C C . ILE A 1 463 ? -28.442 9.121 37.445 1.00 87.12 463 ILE A C 1
ATOM 3821 O O . ILE A 1 463 ? -27.654 10.039 37.668 1.00 87.12 463 ILE A O 1
ATOM 3825 N N . ARG A 1 464 ? -28.323 7.925 38.037 1.00 91.31 464 ARG A N 1
ATOM 3826 C CA . ARG A 1 464 ? -27.296 7.613 39.035 1.00 91.31 464 ARG A CA 1
ATOM 3827 C C . ARG A 1 464 ? -25.890 7.835 38.487 1.00 91.31 464 ARG A C 1
ATOM 3829 O O . ARG A 1 464 ? -25.072 8.423 39.187 1.00 91.31 464 ARG A O 1
ATOM 3836 N N . THR A 1 465 ? -25.610 7.431 37.243 1.00 88.50 465 THR A N 1
ATOM 3837 C CA . THR A 1 465 ? -24.329 7.729 36.582 1.00 88.50 465 THR A CA 1
ATOM 3838 C C . THR A 1 465 ? -24.054 9.232 36.570 1.00 88.50 465 THR A C 1
ATOM 3840 O O . THR A 1 465 ? -22.979 9.656 36.985 1.00 88.50 465 THR A O 1
ATOM 3843 N N . ASN A 1 466 ? -25.027 10.055 36.178 1.00 82.38 466 ASN A N 1
ATOM 3844 C CA . ASN A 1 466 ? -24.859 11.513 36.143 1.00 82.38 466 ASN A CA 1
ATOM 3845 C C . ASN A 1 466 ? -24.621 12.111 37.528 1.00 82.38 466 ASN A C 1
ATOM 3847 O O . ASN A 1 466 ? -23.722 12.938 37.706 1.00 82.38 466 ASN A O 1
ATOM 3851 N N . ILE A 1 467 ? -25.412 11.675 38.512 1.00 86.81 467 ILE A N 1
ATOM 3852 C CA . ILE A 1 467 ? -25.291 12.140 39.891 1.00 86.81 467 ILE A CA 1
ATOM 3853 C C . ILE A 1 467 ? -23.903 11.790 40.433 1.00 86.81 467 ILE A C 1
ATOM 3855 O O . ILE A 1 467 ? -23.217 12.672 40.954 1.00 86.81 467 ILE A O 1
ATOM 3859 N N . TYR A 1 468 ? -23.466 10.543 40.234 1.00 89.38 468 TYR A N 1
ATOM 3860 C CA . TYR A 1 468 ? -22.173 10.037 40.689 1.00 89.38 468 TYR A CA 1
ATOM 3861 C C . TYR A 1 468 ? -20.997 10.803 40.092 1.00 89.38 468 TYR A C 1
ATOM 3863 O O . TYR A 1 468 ? -20.070 11.178 40.801 1.00 89.38 468 TYR A O 1
ATOM 3871 N N . ILE A 1 469 ? -21.028 11.085 38.793 1.00 82.88 469 ILE A N 1
ATOM 3872 C CA . ILE A 1 469 ? -19.925 11.794 38.153 1.00 82.88 469 ILE A CA 1
ATOM 3873 C C . ILE A 1 469 ? -19.838 13.261 38.630 1.00 82.88 469 ILE A C 1
ATOM 3875 O O . ILE A 1 469 ? -18.746 13.822 38.762 1.00 82.88 469 ILE A O 1
ATOM 3879 N N . ASN A 1 470 ? -20.972 13.904 38.914 1.00 81.19 470 ASN A N 1
ATOM 3880 C CA . ASN A 1 470 ? -20.980 15.229 39.539 1.00 81.19 470 ASN A CA 1
ATOM 3881 C C . ASN A 1 470 ? -20.464 15.191 40.983 1.00 81.19 470 ASN A C 1
ATOM 3883 O O . ASN A 1 470 ? -19.729 16.094 41.380 1.00 81.19 470 ASN A O 1
ATOM 3887 N N . TYR A 1 471 ? -20.790 14.137 41.732 1.00 86.81 471 TYR A N 1
ATOM 3888 C CA . TYR A 1 471 ? -20.232 13.893 43.061 1.00 86.81 471 TYR A CA 1
ATOM 3889 C C . TYR A 1 471 ? -18.710 13.702 43.007 1.00 86.81 471 TYR A C 1
ATOM 3891 O O . TYR A 1 471 ? -17.995 14.392 43.728 1.00 86.81 471 TYR A O 1
ATOM 3899 N N . LEU A 1 472 ? -18.193 12.867 42.094 1.00 84.88 472 LEU A N 1
ATOM 3900 C CA . LEU A 1 472 ? -16.751 12.649 41.927 1.00 84.88 472 LEU A CA 1
ATOM 3901 C C . LEU A 1 472 ? -15.985 13.962 41.716 1.00 84.88 472 LEU A C 1
ATOM 3903 O O . LEU A 1 472 ? -14.936 14.162 42.320 1.00 84.88 472 LEU A O 1
ATOM 3907 N N . LEU A 1 473 ? -16.511 14.879 40.899 1.00 78.56 473 LEU A N 1
ATOM 3908 C CA . LEU A 1 473 ? -15.835 16.155 40.646 1.00 78.56 473 LEU A CA 1
ATOM 3909 C C . LEU A 1 473 ? -15.871 17.157 41.801 1.00 78.56 473 LEU A C 1
ATOM 3911 O O . LEU A 1 473 ? -14.991 18.008 41.855 1.00 78.56 473 LEU A O 1
ATOM 3915 N N . LYS A 1 474 ? -16.894 17.126 42.660 1.00 78.81 474 LYS A N 1
ATOM 3916 C CA . LYS A 1 474 ? -17.066 18.136 43.719 1.00 78.81 474 LYS A CA 1
ATOM 3917 C C . LYS A 1 474 ? -16.610 17.654 45.090 1.00 78.81 474 LYS A C 1
ATOM 3919 O O . LYS A 1 474 ? -16.029 18.416 45.854 1.00 78.81 474 LYS A O 1
ATOM 3924 N N . GLU A 1 475 ? -16.913 16.401 45.400 1.00 80.06 475 GLU A N 1
ATOM 3925 C CA . GLU A 1 475 ? -16.821 15.835 46.747 1.00 80.06 475 GLU A CA 1
ATOM 3926 C C . GLU A 1 475 ? -15.956 14.565 46.791 1.00 80.06 475 GLU A C 1
ATOM 3928 O O . GLU A 1 475 ? -15.507 14.176 47.865 1.00 80.06 475 GLU A O 1
ATOM 3933 N N . GLY A 1 476 ? -15.649 13.952 45.640 1.00 73.69 476 GLY A N 1
ATOM 3934 C CA . GLY A 1 476 ? -14.941 12.667 45.563 1.00 73.69 476 GLY A CA 1
ATOM 3935 C C . GLY A 1 476 ? -13.533 12.645 46.174 1.00 73.69 476 GLY A C 1
ATOM 3936 O O . GLY A 1 476 ? -13.027 11.579 46.509 1.00 73.69 476 GLY A O 1
ATOM 3937 N N . GLU A 1 477 ? -12.891 13.800 46.361 1.00 77.06 477 GLU A N 1
ATOM 3938 C CA . GLU A 1 477 ? -11.597 13.884 47.053 1.00 77.06 477 GLU A CA 1
ATOM 3939 C C . GLU A 1 477 ? -11.712 13.734 48.583 1.00 77.06 477 GLU A C 1
ATOM 3941 O O . GLU A 1 477 ? -10.708 13.458 49.241 1.00 77.06 477 GLU A O 1
ATOM 3946 N N . LYS A 1 478 ? -12.909 13.928 49.159 1.00 78.81 478 LYS A N 1
ATOM 3947 C CA . LYS A 1 478 ? -13.107 14.047 50.612 1.00 78.81 478 LYS A CA 1
ATOM 3948 C C . LYS A 1 478 ? -13.369 12.712 51.309 1.00 78.81 478 LYS A C 1
ATOM 3950 O O . LYS A 1 478 ? -12.880 12.532 52.422 1.00 78.81 478 LYS A O 1
ATOM 3955 N N . ASP A 1 479 ? -14.100 11.787 50.679 1.00 80.62 479 ASP A N 1
ATOM 3956 C CA . ASP A 1 479 ? -14.447 10.490 51.279 1.00 80.62 479 ASP A CA 1
ATOM 3957 C C . ASP A 1 479 ? -14.308 9.316 50.295 1.00 80.62 479 ASP A C 1
ATOM 3959 O O . ASP A 1 479 ? -15.098 9.098 49.375 1.00 80.62 479 ASP A O 1
ATOM 3963 N N . TYR A 1 480 ? -13.267 8.519 50.517 1.00 80.88 480 TYR A N 1
ATOM 3964 C CA . TYR A 1 480 ? -12.958 7.355 49.698 1.00 80.88 480 TYR A CA 1
ATOM 3965 C C . TYR A 1 480 ? -13.779 6.107 50.056 1.00 80.88 480 TYR A C 1
ATOM 3967 O O . TYR A 1 480 ? -14.036 5.268 49.187 1.00 80.88 480 TYR A O 1
ATOM 3975 N N . GLU A 1 481 ? -14.179 5.948 51.320 1.00 85.50 481 GLU A N 1
ATOM 3976 C CA . GLU A 1 481 ? -14.987 4.791 51.719 1.00 85.50 481 GLU A CA 1
ATOM 3977 C C . GLU A 1 481 ? -16.404 4.916 51.145 1.00 85.50 481 GLU A C 1
ATOM 3979 O O . GLU A 1 481 ? -16.979 3.912 50.721 1.00 85.50 481 GLU A O 1
ATOM 3984 N N . GLU A 1 482 ? -16.926 6.138 51.001 1.00 89.75 482 GLU A N 1
ATOM 3985 C CA . GLU A 1 482 ? -18.151 6.404 50.238 1.00 89.75 482 GLU A CA 1
ATOM 3986 C C . GLU A 1 482 ? -18.030 5.958 48.770 1.00 89.75 482 GLU A C 1
ATOM 3988 O O . GLU A 1 482 ? -18.881 5.212 48.276 1.00 89.75 482 GLU A O 1
ATOM 3993 N N . ILE A 1 483 ? -16.939 6.320 48.082 1.00 89.31 483 ILE A N 1
ATOM 3994 C CA . ILE A 1 483 ? -16.674 5.877 46.700 1.00 89.31 483 ILE A CA 1
ATOM 3995 C C . ILE A 1 483 ? -16.636 4.347 46.609 1.00 89.31 483 ILE A C 1
ATOM 3997 O O . ILE A 1 483 ? -17.257 3.756 45.723 1.00 89.31 483 ILE A O 1
ATOM 4001 N N . LYS A 1 484 ? -15.934 3.690 47.534 1.00 90.56 484 LYS A N 1
ATOM 4002 C CA . LYS A 1 484 ? -15.837 2.227 47.596 1.00 90.56 484 LYS A CA 1
ATOM 4003 C C . LYS A 1 484 ? -17.197 1.564 47.813 1.00 90.56 484 LYS A C 1
ATOM 4005 O O . LYS A 1 484 ? -17.495 0.562 47.159 1.00 90.56 484 LYS A O 1
ATOM 4010 N N . ASN A 1 485 ? -18.025 2.124 48.692 1.00 91.88 485 ASN A N 1
ATOM 4011 C CA . ASN A 1 485 ? -19.373 1.627 48.956 1.00 91.88 485 ASN A CA 1
ATOM 4012 C C . ASN A 1 485 ? -20.262 1.734 47.710 1.00 91.88 485 ASN A C 1
ATOM 4014 O O . ASN A 1 485 ? -20.907 0.750 47.344 1.00 91.88 485 ASN A O 1
ATOM 4018 N N . ILE A 1 486 ? -20.224 2.873 47.007 1.00 93.62 486 ILE A N 1
ATOM 4019 C CA . ILE A 1 486 ? -20.944 3.069 45.739 1.00 93.62 486 ILE A CA 1
ATOM 4020 C C . ILE A 1 486 ? -20.505 2.028 44.702 1.00 93.62 486 ILE A C 1
ATOM 4022 O O . ILE A 1 486 ? -21.343 1.360 44.103 1.00 93.62 486 ILE A O 1
ATOM 4026 N N . LEU A 1 487 ? -19.197 1.842 44.511 1.00 93.19 487 LEU A N 1
ATOM 4027 C CA . LEU A 1 487 ? -18.656 0.942 43.485 1.00 93.19 487 LEU A CA 1
ATOM 4028 C C . LEU A 1 487 ? -18.892 -0.541 43.768 1.00 93.19 487 LEU A C 1
ATOM 4030 O O . LEU A 1 487 ? -18.957 -1.344 42.837 1.00 93.19 487 LEU A O 1
ATOM 4034 N N . THR A 1 488 ? -19.032 -0.903 45.042 1.00 91.44 488 THR A N 1
ATOM 4035 C CA . THR A 1 488 ? -19.394 -2.266 45.445 1.00 91.44 488 THR A CA 1
ATOM 4036 C C . THR A 1 488 ? -20.845 -2.577 45.077 1.00 91.44 488 THR A C 1
ATOM 4038 O O . THR A 1 488 ? -21.147 -3.703 44.690 1.00 91.44 488 THR A O 1
ATOM 4041 N N . GLN A 1 489 ? -21.740 -1.587 45.161 1.00 93.25 489 GLN A N 1
ATOM 4042 C CA . GLN A 1 489 ? -23.159 -1.757 44.829 1.00 93.25 489 GLN A CA 1
ATOM 4043 C C . GLN A 1 489 ? -23.465 -1.539 43.344 1.00 93.25 489 GLN A C 1
ATOM 4045 O O . GLN A 1 489 ? -24.367 -2.177 42.803 1.00 93.25 489 GLN A O 1
ATOM 4050 N N . PHE A 1 490 ? -22.700 -0.679 42.668 1.00 94.88 490 PHE A N 1
ATOM 4051 C CA . PHE A 1 490 ? -22.941 -0.276 41.283 1.00 94.88 490 PHE A CA 1
ATOM 4052 C C . PHE A 1 490 ? -21.674 -0.437 40.424 1.00 94.88 490 PHE A C 1
ATOM 4054 O O . PHE A 1 490 ? -21.006 0.550 40.09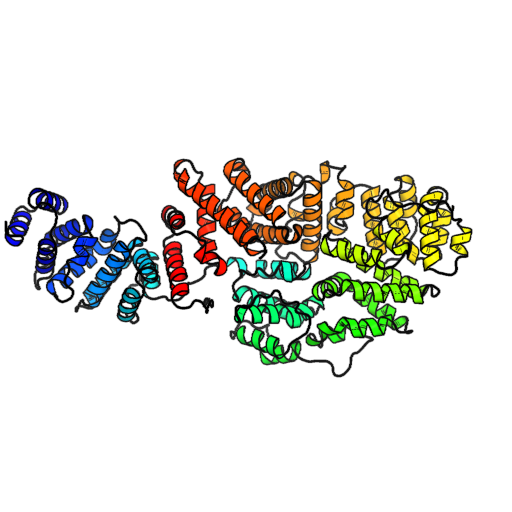7 1.00 94.88 490 PHE A O 1
ATOM 4061 N N . PRO A 1 491 ? -21.330 -1.673 40.011 1.00 91.75 491 PRO A N 1
ATOM 4062 C CA . PRO A 1 491 ? -20.079 -1.952 39.302 1.00 91.75 491 PRO A CA 1
ATOM 4063 C C . PRO A 1 491 ? -19.936 -1.244 37.944 1.00 91.75 491 PRO A C 1
ATOM 4065 O O . PRO A 1 491 ? -18.826 -0.996 37.486 1.00 91.75 491 PRO A O 1
ATOM 4068 N N . TYR A 1 492 ? -21.037 -0.869 37.294 1.00 91.44 492 TYR A N 1
ATOM 4069 C CA . TYR A 1 492 ? -21.004 -0.140 36.020 1.00 91.44 492 TYR A CA 1
ATOM 4070 C C . TYR A 1 492 ? -20.437 1.290 36.136 1.00 91.44 492 TYR A C 1
ATOM 4072 O O . TYR A 1 492 ? -20.198 1.943 35.123 1.00 91.44 492 TYR A O 1
ATOM 4080 N N . LEU A 1 493 ? -20.220 1.798 37.357 1.00 92.44 493 LEU A N 1
ATOM 4081 C CA . LEU A 1 493 ? -19.632 3.118 37.606 1.00 92.44 493 LEU A CA 1
ATOM 4082 C C . LEU A 1 493 ? -18.092 3.117 37.574 1.00 92.44 493 LEU A C 1
ATOM 4084 O O . LEU A 1 493 ? -17.495 4.187 37.453 1.00 92.44 493 LEU A O 1
ATOM 4088 N N . TRP A 1 494 ? -17.451 1.940 37.603 1.00 92.31 494 TRP A N 1
ATOM 4089 C CA .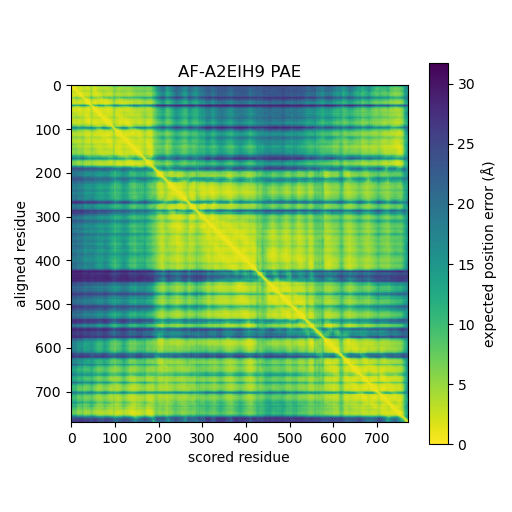 TRP A 1 494 ? -15.990 1.785 37.573 1.00 92.31 494 TRP A CA 1
ATOM 4090 C C . TRP A 1 494 ? -15.283 2.539 36.437 1.00 92.31 494 TRP A C 1
ATOM 4092 O O . TRP A 1 494 ? -14.303 3.234 36.726 1.00 92.31 494 TRP A O 1
ATOM 4102 N N . PRO A 1 495 ? -15.763 2.483 35.176 1.00 89.31 495 PRO A N 1
ATOM 4103 C CA . PRO A 1 495 ? -15.149 3.234 34.089 1.00 89.31 495 PRO A CA 1
ATOM 4104 C C . PRO A 1 495 ? -15.035 4.731 34.391 1.00 89.31 495 PRO A C 1
ATOM 4106 O O . PRO A 1 495 ? -13.983 5.321 34.168 1.00 89.31 495 PRO A O 1
ATOM 4109 N N . MET A 1 496 ? -16.073 5.342 34.970 1.00 86.81 496 MET A N 1
ATOM 4110 C CA . MET A 1 496 ? -16.070 6.771 35.306 1.00 86.81 496 MET A CA 1
ATOM 4111 C C . MET A 1 496 ? -15.076 7.095 36.417 1.00 86.81 496 MET A C 1
ATOM 4113 O O . MET A 1 496 ? -14.406 8.125 36.366 1.00 86.81 496 MET A O 1
ATOM 4117 N N . THR A 1 497 ? -14.950 6.212 37.407 1.00 89.31 497 THR A N 1
ATOM 4118 C CA . THR A 1 497 ? -14.013 6.389 38.519 1.00 89.31 497 THR A CA 1
ATOM 4119 C C . THR A 1 497 ? -12.566 6.342 38.054 1.00 89.31 497 THR A C 1
ATOM 4121 O O . THR A 1 497 ? -11.770 7.150 38.520 1.00 89.31 497 THR A O 1
ATOM 4124 N N . PHE A 1 498 ? -12.204 5.447 37.129 1.00 88.31 498 PHE A N 1
ATOM 4125 C CA . PHE A 1 498 ? -10.837 5.410 36.597 1.00 88.31 498 PHE A CA 1
ATOM 4126 C C . PHE A 1 498 ? -10.499 6.658 35.783 1.00 88.31 498 PHE A C 1
ATOM 4128 O O . PHE A 1 498 ? -9.409 7.206 35.938 1.00 88.31 498 PHE A O 1
ATOM 4135 N N . VAL A 1 499 ? -11.447 7.140 34.975 1.00 80.94 499 VAL A N 1
ATOM 4136 C CA . VAL A 1 499 ? -11.297 8.385 34.202 1.00 80.94 499 VAL A CA 1
ATOM 4137 C C . VAL A 1 499 ? -11.166 9.598 35.117 1.00 80.94 499 VAL A C 1
ATOM 4139 O O . VAL A 1 499 ? -10.347 10.482 34.881 1.00 80.94 499 VAL A O 1
ATOM 4142 N N . TRP A 1 500 ? -11.957 9.647 36.188 1.00 84.19 500 TRP A N 1
ATOM 4143 C CA . TRP A 1 500 ? -11.815 10.671 37.213 1.00 84.19 500 TRP A CA 1
ATOM 4144 C C . TRP A 1 500 ? -10.455 10.569 37.907 1.00 84.19 500 TRP A C 1
ATOM 4146 O O . TRP A 1 500 ? -9.720 11.553 37.950 1.00 84.19 500 TRP A O 1
ATOM 4156 N N . GLY A 1 501 ? -10.101 9.375 38.390 1.00 83.56 501 GLY A N 1
ATOM 4157 C CA . GLY A 1 501 ? -8.870 9.097 39.124 1.00 83.56 501 GLY A CA 1
ATOM 4158 C C . GLY A 1 501 ? -7.619 9.468 38.338 1.00 83.56 501 GLY A C 1
ATOM 4159 O O . GLY A 1 501 ? -6.700 10.047 38.901 1.00 83.56 501 GLY A O 1
ATOM 4160 N N . SER A 1 502 ? -7.603 9.251 37.021 1.00 79.31 502 SER A N 1
ATOM 4161 C CA . SER A 1 502 ? -6.458 9.594 36.172 1.00 79.31 502 SER A CA 1
ATOM 4162 C C . SER A 1 502 ? -6.144 11.095 36.113 1.00 79.31 502 SER A C 1
ATOM 4164 O O . SER A 1 502 ? -5.058 11.472 35.675 1.00 79.31 502 SER A O 1
ATOM 4166 N N . ARG A 1 503 ? -7.071 11.949 36.562 1.00 74.75 503 ARG A N 1
ATOM 4167 C CA . ARG A 1 503 ? -6.941 13.414 36.610 1.00 74.75 503 ARG A CA 1
ATOM 4168 C C . ARG A 1 503 ? -6.675 13.960 38.010 1.00 74.75 503 ARG A C 1
ATOM 4170 O O . ARG A 1 503 ? -6.407 15.149 38.149 1.00 74.75 503 ARG A O 1
ATOM 4177 N N . GLN A 1 504 ? -6.768 13.119 39.036 1.00 78.06 504 GLN A N 1
ATOM 4178 C CA . GLN A 1 504 ? -6.634 13.547 40.422 1.00 78.06 504 GLN A CA 1
ATOM 4179 C C . GLN A 1 504 ? -5.173 13.603 40.879 1.00 78.06 504 GLN A C 1
ATOM 4181 O O . GLN A 1 504 ? -4.312 12.910 40.323 1.00 78.06 504 GLN A O 1
ATOM 4186 N N . PRO A 1 505 ? -4.871 14.360 41.952 1.00 69.00 505 PRO A N 1
ATOM 4187 C CA . PRO A 1 505 ? -3.576 14.295 42.610 1.00 69.00 505 PRO A CA 1
ATOM 4188 C C . PRO A 1 505 ? -3.175 12.853 42.963 1.00 69.00 505 PRO A C 1
ATOM 4190 O O . PRO A 1 505 ? -4.006 11.993 43.276 1.00 69.00 505 PRO A O 1
ATOM 4193 N N . LYS A 1 506 ? -1.862 12.594 42.976 1.00 73.00 506 LYS A N 1
ATOM 4194 C CA . LYS A 1 506 ? -1.281 11.253 43.179 1.00 73.00 506 LYS A CA 1
ATOM 4195 C C . LYS A 1 506 ? -1.805 10.537 44.432 1.00 73.00 506 LYS A C 1
ATOM 4197 O O . LYS A 1 506 ? -1.955 9.319 44.404 1.00 73.00 506 LYS A O 1
ATOM 4202 N N . LEU A 1 507 ? -2.091 11.275 45.507 1.00 74.06 507 LEU A N 1
ATOM 4203 C CA . LEU A 1 507 ? -2.612 10.730 46.766 1.00 74.06 507 LEU A CA 1
ATOM 4204 C C . LEU A 1 507 ? -4.007 10.105 46.598 1.00 74.06 507 LEU A C 1
ATOM 4206 O O . LEU A 1 507 ? -4.201 8.956 46.980 1.00 74.06 507 LEU A O 1
ATOM 4210 N N . VAL A 1 508 ? -4.946 10.804 45.954 1.00 73.69 508 VAL A N 1
ATOM 4211 C CA . VAL A 1 508 ? -6.319 10.315 45.710 1.00 73.69 508 VAL A CA 1
ATOM 4212 C C . VAL A 1 508 ? -6.296 9.058 44.836 1.00 73.69 508 VAL A C 1
ATOM 4214 O O . VAL A 1 508 ? -6.905 8.036 45.157 1.00 73.69 508 VAL A O 1
ATOM 4217 N N . SER A 1 509 ? -5.487 9.083 43.778 1.00 79.06 509 SER A N 1
ATOM 4218 C CA . SER A 1 509 ? -5.294 7.934 42.891 1.00 79.06 509 SER A CA 1
ATOM 4219 C C . SER A 1 509 ? -4.701 6.711 43.596 1.00 79.06 509 SER A C 1
ATOM 4221 O O . SER A 1 509 ? -5.067 5.576 43.298 1.00 79.06 509 SER A O 1
ATOM 4223 N N . GLN A 1 510 ? -3.786 6.912 44.552 1.00 80.50 510 GLN A N 1
ATOM 4224 C CA . GLN A 1 510 ? -3.188 5.820 45.327 1.00 80.50 510 GLN A CA 1
ATOM 4225 C C . GLN A 1 510 ? -4.195 5.078 46.195 1.00 80.50 510 GLN A C 1
ATOM 4227 O O . GLN A 1 510 ? -4.006 3.883 46.440 1.00 80.50 510 GLN A O 1
ATOM 4232 N N . HIS A 1 511 ? -5.242 5.763 46.651 1.00 82.31 511 HIS A N 1
ATOM 4233 C CA . HIS A 1 511 ? -6.339 5.096 47.323 1.00 82.31 511 HIS A CA 1
ATOM 4234 C C . HIS A 1 511 ? -7.051 4.183 46.332 1.00 82.31 511 HIS A C 1
ATOM 4236 O O . HIS A 1 511 ? -7.037 2.983 46.569 1.00 82.31 511 HIS A O 1
ATOM 4242 N N . LEU A 1 512 ? -7.536 4.679 45.182 1.00 83.69 512 LEU A N 1
ATOM 4243 C CA . LEU A 1 512 ? -8.257 3.886 44.160 1.00 83.69 512 LEU A CA 1
ATOM 4244 C C . LEU A 1 512 ? -7.578 2.559 43.788 1.00 83.69 512 LEU A C 1
ATOM 4246 O O . LEU A 1 512 ? -8.264 1.550 43.669 1.00 83.69 512 LEU A O 1
ATOM 4250 N N . ILE A 1 513 ? -6.243 2.533 43.709 1.00 85.75 513 ILE A N 1
ATOM 4251 C CA . ILE A 1 513 ? -5.442 1.324 43.427 1.00 85.75 513 ILE A CA 1
ATOM 4252 C C . ILE A 1 513 ? -5.699 0.176 44.423 1.00 85.75 513 ILE A C 1
ATOM 4254 O O . ILE A 1 513 ? -5.472 -0.987 44.097 1.00 85.75 513 ILE A O 1
ATOM 4258 N N . LYS A 1 514 ? -6.146 0.481 45.645 1.00 86.44 514 LYS A N 1
ATOM 4259 C CA . LYS A 1 514 ? -6.373 -0.500 46.714 1.00 86.44 514 LYS A CA 1
ATOM 4260 C C . LYS A 1 514 ? -7.756 -1.154 46.673 1.00 86.44 514 LYS A C 1
ATOM 4262 O O . LYS A 1 514 ? -7.935 -2.167 47.348 1.00 86.44 514 LY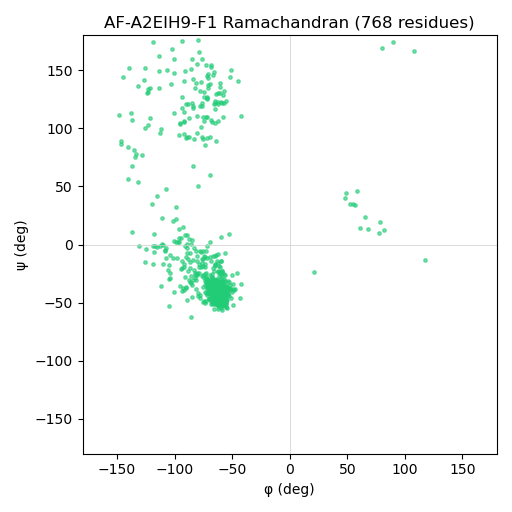S A O 1
ATOM 4267 N N . ILE A 1 515 ? -8.729 -0.614 45.931 1.00 89.50 515 ILE A N 1
ATOM 4268 C CA . ILE A 1 515 ? -10.030 -1.283 45.775 1.00 89.50 515 ILE A CA 1
ATOM 4269 C C . ILE A 1 515 ? -9.923 -2.353 44.686 1.00 89.50 515 ILE A C 1
ATOM 4271 O O . ILE A 1 515 ? -9.430 -2.109 43.587 1.00 89.50 515 ILE A O 1
ATOM 4275 N N . LYS A 1 516 ? -10.467 -3.537 44.980 1.00 90.81 516 LYS A N 1
ATOM 4276 C CA . LYS A 1 516 ? -10.686 -4.592 43.990 1.00 90.81 516 LYS A CA 1
ATOM 4277 C C . LYS A 1 516 ? -11.839 -4.208 43.058 1.00 90.81 516 LYS A C 1
ATOM 4279 O O . LYS A 1 516 ? -12.943 -3.949 43.529 1.00 90.81 516 LYS A O 1
ATOM 4284 N N . PHE A 1 517 ? -11.595 -4.233 41.755 1.00 92.56 517 PHE A N 1
ATOM 4285 C CA . PHE A 1 517 ? -12.586 -3.923 40.725 1.00 92.56 517 PHE A CA 1
ATOM 4286 C C . PHE A 1 517 ? -12.923 -5.164 39.874 1.00 92.56 517 PHE A C 1
ATOM 4288 O O . PHE A 1 517 ? -12.175 -6.146 39.909 1.00 92.56 517 PHE A O 1
ATOM 4295 N N . PRO A 1 518 ? -14.053 -5.162 39.141 1.00 92.00 518 PRO A N 1
ATOM 4296 C CA . PRO A 1 518 ? -14.419 -6.245 38.234 1.00 92.00 518 PRO A CA 1
ATOM 4297 C C . PRO A 1 518 ? -13.396 -6.403 37.110 1.00 92.00 518 PRO A C 1
ATOM 4299 O O . PRO A 1 518 ? -13.075 -5.422 36.433 1.00 92.00 518 PRO A O 1
ATOM 4302 N N . ASP A 1 519 ? -12.949 -7.639 36.900 1.00 91.25 519 ASP A N 1
ATOM 4303 C CA . ASP A 1 519 ? -12.007 -8.026 35.850 1.00 91.25 519 ASP A CA 1
ATOM 4304 C C . ASP A 1 519 ? -12.704 -8.015 34.481 1.00 91.25 519 ASP A C 1
ATOM 4306 O O . ASP A 1 519 ? -13.274 -9.009 34.036 1.00 91.25 519 ASP A O 1
ATOM 4310 N N . THR A 1 520 ? -12.739 -6.837 33.859 1.00 89.62 520 THR A N 1
ATOM 4311 C CA . THR A 1 520 ? -13.276 -6.616 32.511 1.00 89.62 520 THR A CA 1
ATOM 4312 C C . THR A 1 520 ? -12.218 -5.932 31.657 1.00 89.62 520 THR A C 1
ATOM 4314 O O . THR A 1 520 ? -11.390 -5.179 32.179 1.00 89.62 520 THR A O 1
ATOM 4317 N N . GLU A 1 521 ? -12.248 -6.147 30.337 1.00 87.44 521 GLU A N 1
ATOM 4318 C CA . GLU A 1 521 ? -11.280 -5.532 29.416 1.00 87.44 521 GLU A CA 1
ATOM 4319 C C . GLU A 1 521 ? -11.248 -4.002 29.570 1.00 87.44 521 GLU A C 1
ATOM 4321 O O . GLU A 1 521 ? -10.176 -3.401 29.677 1.00 87.44 521 GLU A O 1
ATOM 4326 N N . LEU A 1 522 ? -12.426 -3.372 29.655 1.00 89.19 522 LEU A N 1
ATOM 4327 C CA . LEU A 1 522 ? -12.556 -1.927 29.821 1.00 89.19 522 LEU A CA 1
ATOM 4328 C C . LEU A 1 522 ? -11.935 -1.439 31.137 1.00 89.19 522 LEU A C 1
ATOM 4330 O O . LEU A 1 522 ? -11.154 -0.487 31.126 1.00 89.19 522 LEU A O 1
ATOM 4334 N N . ASN A 1 523 ? -12.250 -2.085 32.264 1.00 91.12 523 ASN A N 1
ATOM 4335 C CA . ASN A 1 523 ? -11.719 -1.685 33.569 1.00 91.12 523 ASN A CA 1
ATOM 4336 C C . ASN A 1 523 ? -10.203 -1.872 33.640 1.00 91.12 523 ASN A C 1
ATOM 4338 O O . ASN A 1 523 ? -9.503 -0.963 34.077 1.00 91.12 523 ASN A O 1
ATOM 4342 N N . ASN A 1 524 ? -9.689 -3.009 33.168 1.00 90.50 524 ASN A N 1
ATOM 4343 C CA . ASN A 1 524 ? -8.252 -3.290 33.131 1.00 90.50 524 ASN A CA 1
ATOM 4344 C C . ASN A 1 524 ? -7.496 -2.257 32.288 1.00 90.50 524 ASN A C 1
ATOM 4346 O O . ASN A 1 524 ? -6.427 -1.776 32.679 1.00 90.50 524 ASN A O 1
ATOM 4350 N N . PHE A 1 525 ? -8.070 -1.880 31.145 1.00 87.31 525 PHE A N 1
ATOM 4351 C CA . PHE A 1 525 ? -7.509 -0.863 30.268 1.00 87.31 525 PHE A CA 1
ATOM 4352 C C . PHE A 1 525 ? -7.492 0.525 30.924 1.00 87.31 525 PHE A C 1
ATOM 4354 O O . PHE A 1 525 ? -6.444 1.173 30.961 1.00 87.31 525 PHE A O 1
ATOM 4361 N N . LEU A 1 526 ? -8.629 0.979 31.461 1.00 87.75 526 LEU A N 1
ATOM 4362 C CA . LEU A 1 526 ? -8.753 2.298 32.091 1.00 87.75 526 LEU A CA 1
ATOM 4363 C C . LEU A 1 526 ? -7.904 2.404 33.360 1.00 87.75 526 LEU A C 1
ATOM 4365 O O . LEU A 1 526 ? -7.250 3.421 33.590 1.00 87.75 526 LEU A O 1
ATOM 4369 N N . PHE A 1 527 ? -7.846 1.330 34.146 1.00 89.31 527 PHE A N 1
ATOM 4370 C CA . PHE A 1 527 ? -6.928 1.219 35.269 1.00 89.31 527 PHE A CA 1
ATOM 4371 C C . PHE A 1 527 ? -5.476 1.374 34.806 1.00 89.31 527 PHE A C 1
ATOM 4373 O O . PHE A 1 527 ? -4.729 2.156 35.389 1.00 89.31 527 PHE A O 1
ATOM 4380 N N . SER A 1 528 ? -5.080 0.708 33.718 1.00 86.38 528 SER A N 1
ATOM 4381 C CA . SER A 1 528 ? -3.731 0.840 33.155 1.00 86.38 528 SER A CA 1
ATOM 4382 C C . SER A 1 528 ? -3.420 2.278 32.709 1.00 86.38 528 SER A C 1
ATOM 4384 O O . SER A 1 528 ? -2.325 2.765 33.000 1.00 86.38 528 SER A O 1
ATOM 4386 N N . GLN A 1 529 ? -4.379 2.997 32.104 1.00 83.81 529 GLN A N 1
ATOM 4387 C CA . GLN A 1 529 ? -4.213 4.423 31.766 1.00 83.81 529 GLN A CA 1
ATOM 4388 C C . GLN A 1 529 ? -4.011 5.285 33.014 1.00 83.81 529 GLN A C 1
ATOM 4390 O O . GLN A 1 529 ? -3.078 6.088 33.081 1.00 83.81 529 GLN A O 1
ATOM 4395 N N . MET A 1 530 ? -4.853 5.090 34.033 1.00 85.62 530 MET A N 1
ATOM 4396 C CA . MET A 1 530 ? -4.727 5.787 35.313 1.00 85.62 530 MET A CA 1
ATOM 4397 C C . MET A 1 530 ? -3.344 5.540 35.927 1.00 85.62 530 MET A C 1
ATOM 4399 O O . MET A 1 530 ? -2.666 6.476 36.349 1.00 85.62 530 MET A O 1
ATOM 4403 N N . MET A 1 531 ? -2.878 4.290 35.925 1.00 84.19 531 MET A N 1
ATOM 4404 C CA . MET A 1 531 ? -1.571 3.922 36.466 1.00 84.19 531 MET A CA 1
ATOM 4405 C C . MET A 1 531 ? -0.411 4.609 35.741 1.00 84.19 531 MET A C 1
ATOM 4407 O O . MET A 1 531 ? 0.523 5.064 36.407 1.00 84.19 531 MET A O 1
ATOM 4411 N N . LEU A 1 532 ? -0.475 4.724 34.413 1.00 79.69 532 LEU A N 1
ATOM 4412 C CA . LEU A 1 532 ? 0.533 5.415 33.604 1.00 79.69 532 LEU A CA 1
ATOM 4413 C C . LEU A 1 532 ? 0.618 6.912 33.936 1.00 79.69 532 LEU A C 1
ATOM 4415 O O . LEU A 1 532 ? 1.717 7.461 34.060 1.00 79.69 532 LEU A O 1
ATOM 4419 N N . LEU A 1 533 ? -0.524 7.569 34.142 1.00 77.81 533 LEU A N 1
ATOM 4420 C CA . LEU A 1 533 ? -0.567 8.986 34.510 1.00 77.81 533 LEU A CA 1
ATOM 4421 C C . LEU A 1 533 ? -0.063 9.230 35.942 1.00 77.81 533 LEU A C 1
ATOM 4423 O O . LEU A 1 533 ? 0.718 10.156 36.173 1.00 77.81 533 LEU A O 1
ATOM 4427 N N . VAL A 1 534 ? -0.430 8.353 36.882 1.00 77.81 534 VAL A N 1
ATOM 4428 C CA . VAL A 1 534 ? -0.151 8.494 38.324 1.00 77.81 534 VAL A CA 1
ATOM 4429 C C . VAL A 1 534 ? 1.276 8.090 38.705 1.00 77.81 534 VAL A C 1
ATOM 4431 O O . VAL A 1 534 ? 1.910 8.740 39.545 1.00 77.81 534 VAL A O 1
ATOM 4434 N N . ARG A 1 535 ? 1.794 6.992 38.139 1.00 75.50 535 ARG A N 1
ATOM 4435 C CA . ARG A 1 535 ? 3.153 6.496 38.432 1.00 75.50 535 ARG A CA 1
ATOM 4436 C C . ARG A 1 535 ? 4.211 7.044 37.481 1.00 75.50 535 ARG A C 1
ATOM 4438 O O . ARG A 1 535 ? 5.380 7.061 37.858 1.00 75.50 535 ARG A O 1
ATOM 4445 N N . GLY A 1 536 ? 3.807 7.540 36.315 1.00 67.38 536 GLY A N 1
ATOM 4446 C CA . GLY A 1 536 ? 4.718 7.928 35.249 1.00 67.38 536 GLY A CA 1
ATOM 4447 C C . GLY A 1 536 ? 5.035 6.771 34.293 1.00 67.38 536 GLY A C 1
ATOM 4448 O O . GLY A 1 536 ? 4.601 5.636 34.509 1.00 67.38 536 GLY A O 1
ATOM 4449 N N . PRO A 1 537 ? 5.769 7.073 33.212 1.00 63.28 537 PRO A N 1
ATOM 4450 C CA . PRO A 1 537 ? 6.015 6.143 32.123 1.00 63.28 537 PRO A CA 1
ATOM 4451 C C . PRO A 1 537 ? 6.841 4.930 32.579 1.00 63.28 537 PRO A C 1
ATOM 4453 O O . PRO A 1 537 ? 8.005 5.062 32.945 1.00 63.28 537 PRO A O 1
ATOM 4456 N N . ILE A 1 538 ? 6.257 3.732 32.514 1.00 65.62 538 ILE A N 1
ATOM 4457 C CA . ILE A 1 538 ? 7.003 2.466 32.491 1.00 65.62 538 ILE A CA 1
ATOM 4458 C C . ILE A 1 538 ? 7.025 2.044 31.024 1.00 65.62 538 ILE A C 1
ATOM 4460 O O . ILE A 1 538 ? 5.971 1.754 30.461 1.00 65.62 538 ILE A O 1
ATOM 4464 N N . THR A 1 539 ? 8.201 2.043 30.394 1.00 60.59 539 THR A N 1
ATOM 4465 C CA . THR A 1 539 ? 8.380 1.880 28.936 1.00 60.59 539 THR A CA 1
ATOM 4466 C C . THR A 1 539 ? 7.619 0.691 28.342 1.00 60.59 539 THR A C 1
ATOM 4468 O O . THR A 1 539 ? 7.030 0.827 27.278 1.00 60.59 539 THR A O 1
ATOM 4471 N N . THR A 1 540 ? 7.533 -0.445 29.036 1.00 58.75 540 THR A N 1
ATOM 4472 C CA . THR A 1 540 ? 6.774 -1.628 28.579 1.00 58.75 540 THR A CA 1
ATOM 4473 C C . THR A 1 540 ? 5.248 -1.469 28.645 1.00 58.75 540 THR A C 1
ATOM 4475 O O . THR A 1 540 ? 4.533 -2.050 27.826 1.00 58.75 540 THR A O 1
ATOM 4478 N N . LEU A 1 541 ? 4.731 -0.674 29.587 1.00 59.94 541 LEU A N 1
ATOM 4479 C CA . LEU A 1 541 ? 3.295 -0.412 29.749 1.00 59.94 541 LEU A CA 1
ATOM 4480 C C . LEU A 1 541 ? 2.778 0.653 28.770 1.00 59.94 541 LEU A C 1
ATOM 4482 O O . LEU A 1 541 ? 1.604 0.603 28.412 1.00 59.94 541 LEU A O 1
ATOM 4486 N N . LEU A 1 542 ? 3.633 1.575 28.307 1.00 65.19 542 LEU A N 1
ATOM 4487 C CA . LEU A 1 542 ? 3.233 2.593 27.325 1.00 65.19 542 LEU A CA 1
ATOM 4488 C C . LEU A 1 542 ? 2.771 1.980 26.008 1.00 65.19 542 LEU A C 1
ATOM 4490 O O . LEU A 1 542 ? 1.694 2.289 25.515 1.00 65.19 542 LEU A O 1
ATOM 4494 N N . PHE A 1 543 ? 3.573 1.093 25.432 1.00 62.94 543 PHE A N 1
ATOM 4495 C CA . PHE A 1 543 ? 3.336 0.638 24.060 1.00 62.94 543 PHE A CA 1
ATOM 4496 C C . PHE A 1 543 ? 2.231 -0.419 23.940 1.00 62.94 543 PHE A C 1
ATOM 4498 O O . PHE A 1 543 ? 1.611 -0.559 22.885 1.00 62.94 543 PHE A O 1
ATOM 4505 N N . SER A 1 544 ? 1.968 -1.153 25.023 1.00 64.31 544 SER A N 1
ATOM 4506 C CA . SER A 1 544 ? 0.928 -2.184 25.070 1.00 64.31 544 SER A CA 1
ATOM 4507 C C . SER A 1 544 ? -0.447 -1.614 25.416 1.00 64.31 544 SER A C 1
ATOM 4509 O O . SER A 1 544 ? -1.455 -2.097 24.895 1.00 64.31 544 SER A O 1
ATOM 4511 N N . ASN A 1 545 ? -0.495 -0.569 26.250 1.00 71.31 545 ASN A N 1
ATOM 4512 C CA . ASN A 1 545 ? -1.750 -0.095 26.814 1.00 71.31 545 ASN A CA 1
ATOM 4513 C C . ASN A 1 545 ? -2.116 1.345 26.456 1.00 71.31 545 ASN A C 1
ATOM 4515 O O . ASN A 1 545 ? -3.287 1.649 26.600 1.00 71.31 545 ASN A O 1
ATOM 4519 N N . CYS A 1 546 ? -1.240 2.229 25.971 1.00 76.31 546 CYS A N 1
ATOM 4520 C CA . CYS A 1 546 ? -1.656 3.615 25.707 1.00 76.31 546 CYS A CA 1
ATOM 4521 C C . CYS A 1 546 ? -2.691 3.753 24.576 1.00 76.31 546 CYS A C 1
ATOM 4523 O O . CYS A 1 546 ? -2.682 3.015 23.585 1.00 76.31 546 CYS A O 1
ATOM 4525 N N . ASP A 1 547 ? -3.552 4.759 24.721 1.00 84.31 547 ASP A N 1
ATOM 4526 C CA . ASP A 1 547 ? -4.313 5.353 23.623 1.00 84.31 547 ASP A CA 1
ATOM 4527 C C . ASP A 1 547 ? -3.698 6.691 23.175 1.00 84.31 547 ASP A C 1
ATOM 4529 O O . ASP A 1 547 ? -2.814 7.252 23.830 1.00 84.31 547 ASP A O 1
ATOM 4533 N N . TYR A 1 548 ? -4.165 7.181 22.025 1.00 85.81 548 TYR A N 1
ATOM 4534 C CA . TYR A 1 548 ? -3.698 8.415 21.386 1.00 85.81 548 TYR A CA 1
ATOM 4535 C C . TYR A 1 548 ? -3.732 9.631 22.322 1.00 85.81 548 TYR A C 1
ATOM 4537 O O . TYR A 1 548 ? -2.831 10.470 22.317 1.00 85.81 548 TYR A O 1
ATOM 4545 N N . GLU A 1 549 ? -4.758 9.717 23.152 1.00 79.62 549 GLU A N 1
ATOM 4546 C CA . GLU A 1 549 ? -5.055 10.887 23.969 1.00 79.62 549 GLU A CA 1
ATOM 4547 C C . GLU A 1 549 ? -4.222 10.924 25.247 1.00 79.62 549 GLU A C 1
ATOM 4549 O O . GLU A 1 549 ? -3.729 11.980 25.648 1.00 79.62 549 GLU A O 1
ATOM 4554 N N . ILE A 1 550 ? -3.994 9.763 25.867 1.00 79.94 550 ILE A N 1
ATOM 4555 C CA . ILE A 1 550 ? -3.081 9.643 27.000 1.00 79.94 550 ILE A CA 1
ATOM 4556 C C . ILE A 1 550 ? -1.673 10.058 26.570 1.00 79.94 550 ILE A C 1
ATOM 4558 O O . ILE A 1 550 ? -1.026 10.818 27.291 1.00 79.94 550 ILE A O 1
ATOM 4562 N N . LEU A 1 551 ? -1.229 9.669 25.372 1.00 80.44 551 LEU A N 1
ATOM 4563 C CA . LEU A 1 551 ? 0.061 10.102 24.829 1.00 80.44 551 LEU A CA 1
ATOM 4564 C C . LEU A 1 551 ? 0.147 11.627 24.651 1.00 80.44 551 LEU A C 1
ATOM 4566 O O . LEU A 1 551 ? 1.140 12.226 25.058 1.00 80.44 551 LEU A O 1
ATOM 4570 N N . ILE A 1 552 ? -0.900 12.273 24.130 1.00 81.75 552 ILE A N 1
ATOM 4571 C CA . ILE A 1 552 ? -0.951 13.742 23.993 1.00 81.75 552 ILE A CA 1
ATOM 4572 C C . ILE A 1 552 ? -0.958 14.429 25.355 1.00 81.75 552 ILE A C 1
ATOM 4574 O O . ILE A 1 552 ? -0.246 15.409 25.563 1.00 81.75 552 ILE A O 1
ATOM 4578 N N . SER A 1 553 ? -1.708 13.900 26.323 1.00 75.56 553 SER A N 1
ATOM 4579 C CA . SER A 1 553 ? -1.757 14.471 27.674 1.00 75.56 553 SER A CA 1
ATOM 4580 C C . SER A 1 553 ? -0.397 14.436 28.387 1.00 75.56 553 SER A C 1
ATOM 4582 O O . SER A 1 553 ? -0.135 15.240 29.283 1.00 75.56 553 SER A O 1
ATOM 4584 N N . MET A 1 554 ? 0.503 13.537 27.970 1.00 72.69 554 MET A N 1
ATOM 4585 C CA . MET A 1 554 ? 1.860 13.426 28.498 1.00 72.69 554 MET A CA 1
ATOM 4586 C C . MET A 1 554 ? 2.874 14.370 27.826 1.00 72.69 554 MET A C 1
ATOM 4588 O O . MET A 1 554 ? 4.043 14.318 28.204 1.00 72.69 554 MET A O 1
ATOM 4592 N N . GLN A 1 555 ? 2.463 15.255 26.904 1.00 69.12 555 GLN A N 1
ATOM 4593 C CA . GLN A 1 555 ? 3.351 16.159 26.147 1.00 69.12 555 GLN A CA 1
ATOM 4594 C C . GLN A 1 555 ? 4.350 16.951 27.012 1.00 69.12 555 GLN A C 1
ATOM 4596 O O . GLN A 1 555 ? 5.499 17.126 26.624 1.00 69.12 555 GLN A O 1
ATOM 4601 N N . ASN A 1 556 ? 3.965 17.339 28.234 1.00 61.44 556 ASN A N 1
ATOM 4602 C CA . ASN A 1 556 ? 4.824 18.085 29.167 1.00 61.44 556 ASN A CA 1
ATOM 4603 C C . ASN A 1 556 ? 5.968 17.240 29.776 1.00 61.44 556 ASN A C 1
ATOM 4605 O O . ASN A 1 556 ? 6.744 17.737 30.589 1.00 61.44 556 ASN A O 1
ATOM 4609 N N . LYS A 1 557 ? 6.067 15.949 29.432 1.00 59.75 557 LYS A N 1
ATOM 4610 C CA . LYS A 1 557 ? 7.130 15.018 29.849 1.00 59.75 557 LYS A CA 1
ATOM 4611 C C . LYS A 1 557 ? 8.073 14.720 28.671 1.00 59.75 557 LYS A C 1
ATOM 4613 O O . LYS A 1 557 ? 8.383 13.557 28.407 1.00 59.75 557 LYS A O 1
ATOM 4618 N N . GLU A 1 558 ? 8.510 15.782 27.983 1.00 52.66 558 GLU A N 1
ATOM 4619 C CA . GLU A 1 558 ? 9.239 15.815 26.694 1.00 52.66 558 GLU A CA 1
ATOM 4620 C C . GLU A 1 558 ? 10.351 14.757 26.538 1.00 52.66 558 GLU A C 1
ATOM 4622 O O . GLU A 1 558 ? 10.529 14.193 25.461 1.00 52.66 558 GLU A O 1
ATOM 4627 N N . PHE A 1 559 ? 11.052 14.404 27.620 1.00 50.53 559 PHE A N 1
ATOM 4628 C CA . PHE A 1 559 ? 12.213 13.506 27.587 1.00 50.53 559 PHE A CA 1
ATOM 4629 C C . PHE A 1 559 ? 11.921 12.076 27.079 1.00 50.53 559 PHE A C 1
ATOM 4631 O O . PHE A 1 559 ? 12.815 11.427 26.538 1.00 50.53 559 PHE A O 1
ATOM 4638 N N . PHE A 1 560 ? 10.690 11.570 27.229 1.00 52.84 560 PHE A N 1
ATOM 4639 C CA . PHE A 1 560 ? 10.344 10.181 26.875 1.00 52.84 560 PHE A CA 1
ATOM 4640 C C . PHE A 1 560 ? 9.779 10.001 25.460 1.00 52.84 560 PHE A C 1
ATOM 4642 O O . PHE A 1 560 ? 9.698 8.866 24.994 1.00 52.84 560 PHE A O 1
ATOM 4649 N N . PHE A 1 561 ? 9.381 11.089 24.793 1.00 55.34 561 PHE A N 1
ATOM 4650 C CA . PHE A 1 561 ? 8.618 11.039 23.539 1.00 55.34 561 PHE A CA 1
ATOM 4651 C C . PHE A 1 561 ? 9.333 11.638 22.337 1.00 55.34 561 PHE A C 1
ATOM 4653 O O . PHE A 1 561 ? 8.778 11.593 21.241 1.00 55.34 561 PHE A O 1
ATOM 4660 N N . GLU A 1 562 ? 10.546 12.172 22.498 1.00 59.66 562 GLU A N 1
ATOM 4661 C CA . GLU A 1 562 ? 11.331 12.532 21.325 1.00 59.66 562 GLU A CA 1
ATOM 4662 C C . GLU A 1 562 ? 11.540 11.285 20.450 1.00 59.66 562 GLU A C 1
ATOM 4664 O O . GLU A 1 562 ? 12.016 10.254 20.953 1.00 59.66 562 GLU A O 1
ATOM 4669 N N . PRO A 1 563 ? 11.239 11.362 19.141 1.00 58.44 563 PRO A N 1
ATOM 4670 C CA . PRO A 1 563 ? 11.479 10.255 18.224 1.00 58.44 563 PRO A CA 1
ATOM 4671 C C . PRO A 1 563 ? 12.914 9.724 18.336 1.00 58.44 563 PRO A C 1
ATOM 4673 O O . PRO A 1 563 ? 13.141 8.524 18.414 1.00 58.44 563 PRO A O 1
ATOM 4676 N N . SER A 1 564 ? 13.897 10.612 18.506 1.00 56.81 564 SER A N 1
ATOM 4677 C CA . SER A 1 564 ? 15.312 10.271 18.699 1.00 56.81 564 SER A CA 1
ATOM 4678 C C . SER A 1 564 ? 15.626 9.381 19.907 1.00 56.81 564 SER A C 1
ATOM 4680 O O . SER A 1 564 ? 16.672 8.726 19.883 1.00 56.81 564 SER A O 1
ATOM 4682 N N . ASN A 1 565 ? 14.763 9.355 20.929 1.00 55.81 565 ASN A N 1
ATOM 4683 C CA . ASN A 1 565 ? 14.966 8.643 22.197 1.00 55.81 565 ASN A CA 1
ATOM 4684 C C . ASN A 1 565 ? 14.060 7.407 22.338 1.00 55.81 565 ASN A C 1
ATOM 4686 O O . ASN A 1 565 ? 14.187 6.647 23.300 1.00 55.81 565 ASN A O 1
ATOM 4690 N N . THR A 1 566 ? 13.158 7.181 21.379 1.00 60.69 566 THR A N 1
ATOM 4691 C CA . THR A 1 566 ? 12.267 6.017 21.381 1.00 60.69 566 THR A CA 1
ATOM 4692 C C . THR A 1 566 ? 13.037 4.784 20.904 1.00 60.69 566 THR A C 1
ATOM 4694 O O . THR A 1 566 ? 13.736 4.860 19.894 1.00 60.69 566 THR A O 1
ATOM 4697 N N . PRO A 1 567 ? 12.967 3.624 21.578 1.00 55.38 567 PRO A N 1
ATOM 4698 C CA . PRO A 1 567 ? 13.761 2.480 21.146 1.00 55.38 567 PRO A CA 1
ATOM 4699 C C . PRO A 1 567 ? 13.197 1.897 19.836 1.00 55.38 567 PRO A C 1
ATOM 4701 O O . PRO A 1 567 ? 12.018 1.554 19.757 1.00 55.38 567 PRO A O 1
ATOM 4704 N N . THR A 1 568 ? 14.048 1.740 18.812 1.00 57.06 568 THR A N 1
ATOM 4705 C CA . THR A 1 568 ? 13.677 1.233 17.471 1.00 57.06 568 THR A CA 1
ATOM 4706 C C . THR A 1 568 ? 12.827 -0.053 17.469 1.00 57.06 568 THR A C 1
ATOM 4708 O O . THR A 1 568 ? 11.894 -0.119 16.668 1.00 57.06 568 THR A O 1
ATOM 4711 N N . PRO A 1 569 ? 13.065 -1.055 18.350 1.00 52.44 569 PRO A N 1
ATOM 4712 C CA . PRO A 1 569 ? 12.291 -2.300 18.352 1.00 52.44 569 PRO A CA 1
ATOM 4713 C C . PRO A 1 569 ? 10.790 -2.121 18.625 1.00 52.44 569 PRO A C 1
ATOM 4715 O O . PRO A 1 569 ? 10.016 -3.022 18.319 1.00 52.44 569 PRO A O 1
ATOM 4718 N N . PHE A 1 570 ? 10.373 -0.983 19.197 1.00 55.28 570 PHE A N 1
ATOM 4719 C CA . PHE A 1 570 ? 8.967 -0.714 19.521 1.00 55.28 570 PHE A CA 1
ATOM 4720 C C . PHE A 1 570 ? 8.171 -0.116 18.358 1.00 55.28 570 PHE A C 1
ATOM 4722 O O . PHE A 1 570 ? 6.962 -0.317 18.299 1.00 55.28 570 PHE A O 1
ATOM 4729 N N . LEU A 1 571 ? 8.827 0.591 17.432 1.00 56.16 571 LEU A N 1
ATOM 4730 C CA . LEU A 1 571 ? 8.184 1.093 16.209 1.00 56.16 571 LEU A CA 1
ATOM 4731 C C . LEU A 1 571 ? 8.297 0.101 15.053 1.00 56.16 571 LEU A C 1
ATOM 4733 O O . LEU A 1 571 ? 7.438 0.070 14.182 1.00 56.16 571 LEU A O 1
ATOM 4737 N N . PHE A 1 572 ? 9.351 -0.715 15.057 1.00 59.94 572 PHE A N 1
ATOM 4738 C CA . PHE A 1 572 ? 9.616 -1.696 14.017 1.00 59.94 572 PHE A CA 1
ATOM 4739 C C . PHE A 1 572 ? 10.030 -3.016 14.668 1.00 59.94 572 PHE A C 1
ATOM 4741 O O . PHE A 1 572 ? 11.230 -3.281 14.786 1.00 59.94 572 PHE A O 1
ATOM 4748 N N . PRO A 1 573 ? 9.081 -3.845 15.140 1.00 55.72 573 PRO A N 1
ATOM 4749 C CA . PRO A 1 573 ? 9.419 -5.185 15.598 1.00 55.72 573 PRO A CA 1
ATOM 4750 C C . PRO A 1 573 ? 10.086 -5.939 14.435 1.00 55.72 573 PRO A C 1
ATOM 4752 O O . PRO A 1 573 ? 9.465 -6.228 13.418 1.00 55.72 573 PRO A O 1
ATOM 4755 N N . LEU A 1 574 ? 11.392 -6.188 14.574 1.00 47.00 574 LEU A N 1
ATOM 4756 C CA . LEU A 1 574 ? 12.282 -6.746 13.541 1.00 47.00 574 LEU A CA 1
ATOM 4757 C C . LEU A 1 574 ? 12.051 -8.243 13.274 1.00 47.00 574 LEU A C 1
ATOM 4759 O O . LEU A 1 574 ? 12.661 -8.828 12.371 1.00 47.00 574 LEU A O 1
ATOM 4763 N N . ASP A 1 575 ? 11.177 -8.862 14.060 1.00 49.97 575 ASP A N 1
ATOM 4764 C CA . ASP A 1 575 ? 10.768 -10.246 13.906 1.00 49.97 575 ASP A CA 1
ATOM 4765 C C . ASP A 1 575 ? 9.559 -10.293 12.981 1.00 49.97 575 ASP A C 1
ATOM 4767 O O . ASP A 1 575 ? 8.434 -10.101 13.421 1.00 49.97 575 ASP A O 1
ATOM 4771 N N . SER A 1 576 ? 9.870 -10.466 11.693 1.00 43.75 576 SER A N 1
ATOM 4772 C CA . SER A 1 576 ? 9.103 -10.848 10.492 1.00 43.75 576 SER A CA 1
ATOM 4773 C C . SER A 1 576 ? 7.574 -10.706 10.401 1.00 43.75 576 SER A C 1
ATOM 4775 O O . SER A 1 576 ? 7.096 -10.614 9.276 1.00 43.75 576 SER A O 1
ATOM 4777 N N . TRP A 1 577 ? 6.775 -10.673 11.462 1.00 52.41 577 TRP A N 1
ATOM 4778 C CA . TRP A 1 577 ? 5.316 -10.604 11.406 1.00 52.41 577 TRP A CA 1
ATOM 4779 C C . TRP A 1 577 ? 4.836 -9.408 12.233 1.00 52.41 577 TRP A C 1
ATOM 4781 O O . TRP A 1 577 ? 4.731 -9.470 13.460 1.00 52.41 577 TRP A O 1
ATOM 4791 N N . MET A 1 578 ? 4.515 -8.294 11.572 1.00 56.81 578 MET A N 1
ATOM 4792 C CA . MET A 1 578 ? 3.749 -7.245 12.242 1.00 56.81 578 MET A CA 1
ATOM 4793 C C . MET A 1 578 ? 2.314 -7.740 12.417 1.00 56.81 578 MET A C 1
ATOM 4795 O O . MET A 1 578 ? 1.466 -7.582 11.537 1.00 56.81 578 MET A O 1
ATOM 4799 N N . PHE A 1 579 ? 2.053 -8.371 13.564 1.00 65.25 579 PHE A N 1
ATOM 4800 C CA . PHE A 1 579 ? 0.695 -8.630 14.024 1.00 65.25 579 PHE A CA 1
ATOM 4801 C C . PHE A 1 579 ? -0.098 -7.320 14.007 1.00 65.25 579 PHE A C 1
ATOM 4803 O O . PHE A 1 579 ? 0.441 -6.256 14.332 1.00 65.25 579 PHE A O 1
ATOM 4810 N N . ALA A 1 580 ? -1.384 -7.397 13.662 1.00 69.12 580 ALA A N 1
ATOM 4811 C CA . ALA A 1 580 ? -2.256 -6.228 13.581 1.00 69.12 580 ALA A CA 1
ATOM 4812 C C . ALA A 1 580 ? -2.239 -5.385 14.875 1.00 69.12 580 ALA A C 1
ATOM 4814 O O . ALA A 1 580 ? -2.284 -4.161 14.822 1.00 69.12 580 ALA A O 1
ATOM 4815 N N . SER A 1 581 ? -2.065 -6.015 16.039 1.00 71.94 581 SER A N 1
ATOM 4816 C CA . SER A 1 581 ? -1.918 -5.324 17.325 1.00 71.94 581 SER A CA 1
ATOM 4817 C C . SER A 1 581 ? -0.699 -4.395 17.389 1.00 71.94 581 SER A C 1
ATOM 4819 O O . SER A 1 581 ? -0.816 -3.273 17.874 1.00 71.94 581 SER A O 1
ATOM 4821 N N . ASN A 1 582 ? 0.458 -4.828 16.876 1.00 74.31 582 ASN A N 1
ATOM 4822 C CA . ASN A 1 582 ? 1.692 -4.035 16.897 1.00 74.31 582 ASN A CA 1
ATOM 4823 C C . ASN A 1 582 ? 1.591 -2.852 15.935 1.00 74.31 582 ASN A C 1
ATOM 4825 O O . ASN A 1 582 ? 1.960 -1.732 16.282 1.00 74.31 582 ASN A O 1
ATOM 4829 N N . LEU A 1 583 ? 1.032 -3.097 14.748 1.00 77.38 583 LEU A N 1
ATOM 4830 C CA . LEU A 1 583 ? 0.763 -2.047 13.774 1.00 77.38 583 LEU A CA 1
ATOM 4831 C C . LEU A 1 583 ? -0.236 -1.019 14.323 1.00 77.38 583 LEU A C 1
ATOM 4833 O O . LEU A 1 583 ? -0.055 0.181 14.137 1.00 77.38 583 LEU A O 1
ATOM 4837 N N . TYR A 1 584 ? -1.254 -1.470 15.059 1.00 79.56 584 TYR A N 1
ATOM 4838 C CA . TYR A 1 584 ? -2.215 -0.572 15.686 1.00 79.56 584 TYR A CA 1
ATOM 4839 C C . TYR A 1 584 ? -1.564 0.324 16.744 1.00 79.56 584 TYR A C 1
ATOM 4841 O O . TYR A 1 584 ? -1.773 1.537 16.724 1.00 79.56 584 TYR A O 1
ATOM 4849 N N . SER A 1 585 ? -0.713 -0.235 17.612 1.00 78.62 585 SER A N 1
ATOM 4850 C CA . SER A 1 585 ? 0.084 0.559 18.557 1.00 78.62 585 SER A CA 1
ATOM 4851 C C . SER A 1 585 ? 1.000 1.558 17.844 1.00 78.62 585 SER A C 1
ATOM 4853 O O . SER A 1 585 ? 1.077 2.712 18.260 1.00 78.62 585 SER A O 1
ATOM 4855 N N . MET A 1 586 ? 1.651 1.158 16.746 1.00 80.25 586 MET A N 1
ATOM 4856 C CA . MET A 1 586 ? 2.494 2.047 15.938 1.00 80.25 586 MET A CA 1
ATOM 4857 C C . MET A 1 586 ? 1.699 3.237 15.381 1.00 80.25 586 MET A C 1
ATOM 4859 O O . MET A 1 586 ? 2.150 4.374 15.499 1.00 80.25 586 MET A O 1
ATOM 4863 N N . ILE A 1 587 ? 0.501 2.997 14.836 1.00 84.88 587 ILE A N 1
ATOM 4864 C CA . ILE A 1 587 ? -0.389 4.057 14.332 1.00 84.88 587 ILE A CA 1
ATOM 4865 C C . ILE A 1 587 ? -0.756 5.037 15.451 1.00 84.88 587 ILE A C 1
ATOM 4867 O O . ILE A 1 587 ? -0.677 6.245 15.245 1.00 84.88 587 ILE A O 1
ATOM 4871 N N . ILE A 1 588 ? -1.113 4.531 16.637 1.00 85.69 588 ILE A N 1
ATOM 4872 C CA . ILE A 1 588 ? -1.458 5.361 17.802 1.00 85.69 588 ILE A CA 1
ATOM 4873 C C . ILE A 1 588 ? -0.297 6.299 18.158 1.00 85.69 588 ILE A C 1
ATOM 4875 O O . ILE A 1 588 ? -0.495 7.505 18.286 1.00 85.69 588 ILE A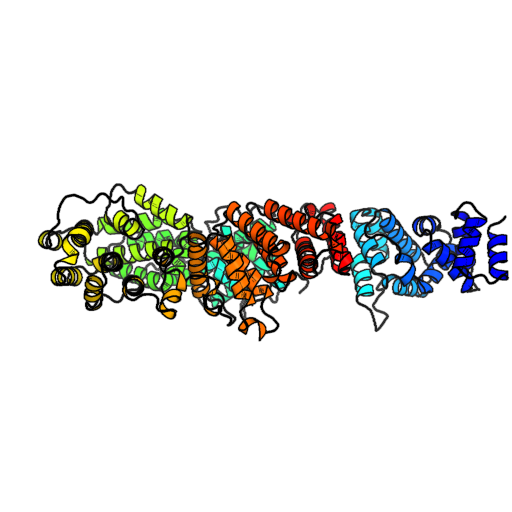 O 1
ATOM 4879 N N . ILE A 1 589 ? 0.920 5.758 18.266 1.00 82.81 589 ILE A N 1
ATOM 4880 C CA . ILE A 1 589 ? 2.120 6.521 18.642 1.00 82.81 589 ILE A CA 1
ATOM 4881 C C . ILE A 1 589 ? 2.446 7.580 17.591 1.00 82.81 589 ILE A C 1
ATOM 4883 O O . ILE A 1 589 ? 2.631 8.748 17.931 1.00 82.81 589 ILE A O 1
ATOM 4887 N N . LEU A 1 590 ? 2.506 7.184 16.317 1.00 86.31 590 LEU A N 1
ATOM 4888 C CA . LEU A 1 590 ? 2.868 8.090 15.231 1.00 86.31 590 LEU A CA 1
ATOM 4889 C C . LEU A 1 590 ? 1.824 9.190 15.046 1.00 86.31 590 LEU A C 1
ATOM 4891 O O . LEU A 1 590 ? 2.197 10.328 14.775 1.00 86.31 590 LEU A O 1
ATOM 4895 N N . ARG A 1 591 ? 0.535 8.893 15.253 1.00 88.38 591 ARG A N 1
ATOM 4896 C CA . ARG A 1 591 ? -0.508 9.921 15.226 1.00 88.38 591 ARG A CA 1
ATOM 4897 C C . ARG A 1 591 ? -0.373 10.890 16.394 1.00 88.38 591 ARG A C 1
ATOM 4899 O O . ARG A 1 591 ? -0.452 12.095 16.178 1.00 88.38 591 ARG A O 1
ATOM 4906 N N . SER A 1 592 ? -0.097 10.408 17.606 1.00 86.44 592 SER A N 1
ATOM 4907 C CA . SER A 1 592 ? 0.190 11.299 18.738 1.00 86.44 592 SER A CA 1
ATOM 4908 C C . SER A 1 592 ? 1.411 12.182 18.465 1.00 86.44 592 SER A C 1
ATOM 4910 O O . SER A 1 592 ? 1.373 13.374 18.750 1.00 86.44 592 SER A O 1
ATOM 4912 N N . TRP A 1 593 ? 2.473 11.644 17.860 1.00 85.75 593 TRP A N 1
ATOM 4913 C CA . TRP A 1 593 ? 3.647 12.433 17.474 1.00 85.75 593 TRP A CA 1
ATOM 4914 C C . TRP A 1 593 ? 3.362 13.445 16.374 1.00 85.75 593 TRP A C 1
ATOM 4916 O O . TRP A 1 593 ? 3.852 14.569 16.465 1.00 85.75 593 TRP A O 1
ATOM 4926 N N . LEU A 1 594 ? 2.561 13.077 15.371 1.00 88.94 594 LEU A N 1
ATOM 4927 C CA . LEU A 1 594 ? 2.109 14.007 14.342 1.00 88.94 594 LEU A CA 1
ATOM 4928 C C . LEU A 1 594 ? 1.403 15.206 14.986 1.00 88.94 594 LEU A C 1
ATOM 4930 O O . LEU A 1 594 ? 1.707 16.344 14.639 1.00 88.94 594 LEU A O 1
ATOM 4934 N N . THR A 1 595 ? 0.535 14.963 15.971 1.00 88.00 595 THR A N 1
ATOM 4935 C CA . THR A 1 595 ? -0.184 16.019 16.694 1.00 88.00 595 THR A CA 1
ATOM 4936 C C . THR A 1 595 ? 0.726 16.869 17.587 1.00 88.00 595 THR A C 1
ATOM 4938 O O . THR A 1 595 ? 0.567 18.086 17.623 1.00 88.00 595 THR A O 1
ATOM 4941 N N . ILE A 1 596 ? 1.679 16.262 18.304 1.00 84.56 596 ILE A N 1
ATOM 4942 C CA . ILE A 1 596 ? 2.548 16.973 19.263 1.00 84.56 596 ILE A CA 1
ATOM 4943 C C . ILE A 1 596 ? 3.665 17.752 18.550 1.00 84.56 596 ILE A C 1
ATOM 4945 O O . ILE A 1 596 ? 3.973 18.883 18.923 1.00 84.56 596 ILE A O 1
ATOM 4949 N N . PHE A 1 597 ? 4.304 17.149 17.545 1.00 84.94 597 PHE A N 1
ATOM 4950 C CA . PHE A 1 597 ? 5.538 17.666 16.941 1.00 84.94 597 PHE A CA 1
ATOM 4951 C C . PHE A 1 597 ? 5.365 18.196 15.514 1.00 84.94 597 PHE A C 1
ATOM 4953 O O . PHE A 1 597 ? 6.243 18.913 15.027 1.00 84.94 597 PHE A O 1
ATOM 4960 N N . GLY A 1 598 ? 4.264 17.852 14.844 1.00 89.25 598 GLY A N 1
ATOM 4961 C CA . GLY A 1 598 ? 4.044 18.144 13.431 1.00 89.25 598 GLY A CA 1
ATOM 4962 C C . GLY A 1 598 ? 4.749 17.161 12.480 1.00 89.25 598 GLY A C 1
ATOM 4963 O O . GLY A 1 598 ? 5.596 16.361 12.895 1.00 89.25 598 GLY A O 1
ATOM 4964 N N . PRO A 1 599 ? 4.420 17.214 11.176 1.00 90.06 599 PRO A N 1
ATOM 4965 C CA . PRO A 1 599 ? 4.881 16.232 10.191 1.00 90.06 599 PRO A CA 1
ATOM 4966 C C . PRO A 1 599 ? 6.392 16.268 9.948 1.00 90.06 599 PRO A C 1
ATOM 4968 O O . PRO A 1 599 ? 7.008 15.217 9.790 1.00 90.06 599 PRO A O 1
ATOM 4971 N N . VAL A 1 600 ? 7.011 17.453 9.967 1.00 88.00 600 VAL A N 1
ATOM 4972 C CA . VAL A 1 600 ? 8.453 17.616 9.703 1.00 88.00 600 VAL A CA 1
ATOM 4973 C C . VAL A 1 600 ? 9.292 16.873 10.746 1.00 88.00 600 VAL A C 1
ATOM 4975 O O . VAL A 1 600 ? 10.067 15.980 10.404 1.00 88.00 600 VAL A O 1
ATOM 4978 N N . LYS A 1 601 ? 9.077 17.164 12.036 1.00 85.88 601 LYS A N 1
ATOM 4979 C CA . LYS A 1 601 ? 9.805 16.513 13.138 1.00 85.88 601 LYS A CA 1
ATOM 4980 C C . LYS A 1 601 ? 9.538 15.011 13.204 1.00 85.88 601 LYS A C 1
ATOM 4982 O O . LYS A 1 601 ? 10.432 14.247 13.565 1.00 85.88 601 LYS A O 1
ATOM 4987 N N . LEU A 1 602 ? 8.325 14.581 12.853 1.00 87.00 602 LEU A N 1
ATOM 4988 C CA . LEU A 1 602 ? 7.966 13.167 12.783 1.00 87.00 602 LEU A CA 1
ATOM 4989 C C . LEU A 1 602 ? 8.804 12.419 11.735 1.00 87.00 602 LEU A C 1
ATOM 4991 O O . LEU A 1 602 ? 9.347 11.351 12.032 1.00 87.00 602 LEU A O 1
ATOM 4995 N N . VAL A 1 603 ? 8.938 12.977 10.529 1.00 86.81 603 VAL A N 1
ATOM 4996 C CA . VAL A 1 603 ? 9.723 12.379 9.436 1.00 86.81 603 VAL A CA 1
ATOM 4997 C C . VAL A 1 603 ? 11.212 12.376 9.770 1.00 86.81 603 VAL A C 1
ATOM 4999 O O . VAL A 1 603 ? 11.841 11.318 9.716 1.00 86.81 603 VAL A O 1
ATOM 5002 N N . GLU A 1 604 ? 11.768 13.517 10.185 1.00 84.44 604 GLU A N 1
ATOM 5003 C CA . GLU A 1 604 ? 13.183 13.638 10.570 1.00 84.44 604 GLU A CA 1
ATOM 5004 C C . GLU A 1 604 ? 13.541 12.685 11.714 1.00 84.44 604 GLU A C 1
ATOM 5006 O O . GLU A 1 604 ? 14.541 11.962 11.660 1.00 84.44 604 GLU A O 1
ATOM 5011 N N . GLY A 1 605 ? 12.683 12.646 12.734 1.00 80.69 605 GLY A N 1
ATOM 5012 C CA . GLY A 1 605 ? 12.803 11.760 13.876 1.00 80.69 605 GLY A CA 1
ATOM 5013 C C . GLY A 1 605 ? 12.809 10.291 13.469 1.00 80.69 605 GLY A C 1
ATOM 5014 O O . GLY A 1 605 ? 13.721 9.548 13.832 1.00 80.69 605 GLY A O 1
ATOM 5015 N N . SER A 1 606 ? 11.842 9.883 12.649 1.00 80.00 606 SER A N 1
ATOM 5016 C CA . SER A 1 606 ? 11.706 8.495 12.204 1.00 80.00 606 SER A CA 1
ATOM 5017 C C . SER A 1 606 ? 12.853 8.059 11.293 1.00 80.00 606 SER A C 1
ATOM 5019 O O . SER A 1 606 ? 13.388 6.964 11.465 1.00 80.00 606 SER A O 1
ATOM 5021 N N . PHE A 1 607 ? 13.316 8.910 10.374 1.00 79.06 607 PHE A N 1
ATOM 5022 C CA . PHE A 1 607 ? 14.482 8.597 9.540 1.00 79.06 607 PHE A CA 1
ATOM 5023 C C . PHE A 1 607 ? 15.768 8.519 10.362 1.00 79.06 607 PHE A C 1
ATOM 5025 O O . PHE A 1 607 ? 16.563 7.597 10.170 1.00 79.06 607 PHE A O 1
ATOM 5032 N N . SER A 1 608 ? 15.947 9.419 11.332 1.00 76.75 608 SER A N 1
ATOM 5033 C CA . SER A 1 608 ? 17.054 9.353 12.289 1.00 76.75 608 SER A CA 1
ATOM 5034 C C . SER A 1 608 ? 17.039 8.029 13.064 1.00 76.75 608 SER A C 1
ATOM 5036 O O . SER A 1 608 ? 18.070 7.360 13.159 1.00 76.75 608 SER A O 1
ATOM 5038 N N . MET A 1 609 ? 15.871 7.581 13.540 1.00 74.62 609 MET A N 1
ATOM 5039 C CA . MET A 1 609 ? 15.716 6.284 14.214 1.00 74.62 609 MET A CA 1
ATOM 5040 C C . MET A 1 609 ? 16.057 5.095 13.312 1.00 74.62 609 MET A C 1
ATOM 5042 O O . MET A 1 609 ? 16.816 4.213 13.724 1.00 74.62 609 MET A O 1
ATOM 5046 N N . ILE A 1 610 ? 15.514 5.068 12.090 1.00 73.31 610 ILE A N 1
ATOM 5047 C CA . ILE A 1 610 ? 15.769 4.003 11.111 1.00 73.31 610 ILE A CA 1
ATOM 5048 C C . ILE A 1 610 ? 17.275 3.922 10.826 1.00 73.31 610 ILE A C 1
ATOM 5050 O O . ILE A 1 610 ? 17.853 2.836 10.875 1.00 73.31 610 ILE A O 1
ATOM 5054 N N . ASN A 1 611 ? 17.948 5.061 10.652 1.00 71.12 611 ASN A N 1
ATOM 5055 C CA . ASN A 1 611 ? 19.379 5.107 10.342 1.00 71.12 611 ASN A CA 1
ATOM 5056 C C . ASN A 1 611 ? 20.311 4.817 11.529 1.00 71.12 611 ASN A C 1
ATOM 5058 O O . ASN A 1 611 ? 21.432 4.344 11.311 1.00 71.12 611 ASN A O 1
ATOM 5062 N N . ARG A 1 612 ? 19.875 5.074 12.770 1.00 69.00 612 ARG A N 1
ATOM 5063 C CA . ARG A 1 612 ? 20.616 4.744 14.008 1.00 69.00 612 ARG A CA 1
ATOM 5064 C C . ARG A 1 612 ? 20.509 3.276 14.408 1.00 69.00 612 ARG A C 1
ATOM 5066 O O . ARG A 1 612 ? 21.273 2.807 15.249 1.00 69.00 612 ARG A O 1
ATOM 5073 N N . SER A 1 613 ? 19.549 2.546 13.856 1.00 64.50 613 SER A N 1
ATOM 5074 C CA . SER A 1 613 ? 19.255 1.195 14.312 1.00 64.50 613 SER A CA 1
ATOM 5075 C C . SER A 1 613 ? 20.304 0.185 13.822 1.00 64.50 613 SER A C 1
ATOM 5077 O O . SER A 1 613 ? 20.206 -0.428 12.765 1.00 64.50 613 SER A O 1
ATOM 5079 N N . HIS A 1 614 ? 21.346 -0.013 14.632 1.00 52.69 614 HIS A N 1
ATOM 5080 C CA . HIS A 1 614 ? 22.423 -0.971 14.359 1.00 52.69 614 HIS A CA 1
ATOM 5081 C C . HIS A 1 614 ? 21.927 -2.422 14.208 1.00 52.69 614 HIS A C 1
ATOM 5083 O O . HIS A 1 614 ? 22.548 -3.215 13.507 1.00 52.69 614 HIS A O 1
ATOM 5089 N N . LEU A 1 615 ? 20.775 -2.758 14.801 1.00 52.22 615 LEU A N 1
ATOM 5090 C CA . LEU A 1 615 ? 20.117 -4.061 14.648 1.00 52.22 615 LEU A CA 1
ATOM 5091 C C . LEU A 1 615 ? 19.573 -4.302 13.226 1.00 52.22 615 LEU A C 1
ATOM 5093 O O . LEU A 1 615 ? 19.539 -5.450 12.791 1.00 52.22 615 LEU A O 1
ATOM 5097 N N . LEU A 1 616 ? 19.216 -3.247 12.477 1.00 52.50 616 LEU A N 1
ATOM 5098 C CA . LEU A 1 616 ? 18.845 -3.357 11.057 1.00 52.50 616 LEU A CA 1
ATOM 5099 C C . LEU A 1 616 ? 20.059 -3.599 10.150 1.00 52.50 616 LEU A C 1
ATOM 5101 O O . LEU A 1 616 ? 19.908 -4.176 9.079 1.00 52.50 616 LEU A O 1
ATOM 5105 N N . LEU A 1 617 ? 21.258 -3.186 10.576 1.00 47.91 617 LEU A N 1
ATOM 5106 C CA . LEU A 1 617 ? 22.501 -3.352 9.813 1.00 47.91 617 LEU A CA 1
ATOM 5107 C C . LEU A 1 617 ? 23.085 -4.771 9.907 1.00 47.91 617 LEU A C 1
ATOM 5109 O O . LEU A 1 617 ? 23.879 -5.147 9.058 1.00 47.91 617 LEU A O 1
ATOM 5113 N N . LEU A 1 618 ? 22.694 -5.570 10.909 1.00 49.66 618 LEU A N 1
ATOM 5114 C CA . LEU A 1 618 ? 23.156 -6.960 11.062 1.00 49.66 618 LEU A CA 1
ATOM 5115 C C . LEU A 1 618 ? 22.407 -7.956 10.159 1.00 49.66 618 LEU A C 1
ATOM 5117 O O . LEU A 1 618 ? 22.852 -9.089 9.988 1.00 49.66 618 LEU A O 1
ATOM 5121 N N . ARG A 1 619 ? 21.271 -7.553 9.576 1.00 51.91 619 ARG A N 1
ATOM 5122 C CA . ARG A 1 619 ? 20.561 -8.311 8.540 1.00 51.91 619 ARG A CA 1
ATOM 5123 C C . ARG A 1 619 ? 20.658 -7.517 7.238 1.00 51.91 619 ARG A C 1
ATOM 5125 O O . ARG A 1 619 ? 19.823 -6.652 7.000 1.00 51.91 619 ARG A O 1
ATOM 5132 N N . ASP A 1 620 ? 21.625 -7.848 6.380 1.00 45.16 620 ASP A N 1
ATOM 5133 C CA . ASP A 1 620 ? 21.922 -7.228 5.066 1.00 45.16 620 ASP A CA 1
ATOM 5134 C C . ASP A 1 620 ? 20.736 -7.121 4.061 1.00 45.16 620 ASP A C 1
ATOM 5136 O O . ASP A 1 620 ? 20.939 -6.808 2.890 1.00 45.16 620 ASP A O 1
ATOM 5140 N N . LYS A 1 621 ? 19.482 -7.402 4.454 1.00 48.34 621 LYS A N 1
ATOM 5141 C CA . LYS A 1 621 ? 18.345 -7.603 3.537 1.00 48.34 621 LYS A CA 1
ATOM 5142 C C . LYS A 1 621 ? 17.035 -6.850 3.826 1.00 48.34 621 LYS A C 1
ATOM 5144 O O . LYS A 1 621 ? 16.127 -6.991 3.019 1.00 48.34 621 LYS A O 1
ATOM 5149 N N . LEU A 1 622 ? 16.891 -6.052 4.889 1.00 52.72 622 LEU A N 1
ATOM 5150 C CA . LEU A 1 622 ? 15.561 -5.550 5.319 1.00 52.72 622 LEU A CA 1
ATOM 5151 C C . LEU A 1 622 ? 15.237 -4.029 5.356 1.00 52.72 622 LEU A C 1
ATOM 5153 O O . LEU A 1 622 ? 14.080 -3.717 5.640 1.00 52.72 622 LEU A O 1
ATOM 5157 N N . PRO A 1 623 ? 16.105 -3.041 5.042 1.00 56.69 623 PRO A N 1
ATOM 5158 C CA . PRO A 1 623 ? 15.699 -1.637 5.244 1.00 56.69 623 PRO A CA 1
ATOM 5159 C C . PRO A 1 623 ? 14.731 -1.052 4.194 1.00 56.69 623 PRO A C 1
ATOM 5161 O O . PRO A 1 623 ? 13.998 -0.115 4.501 1.00 56.69 623 PRO A O 1
ATOM 5164 N N . GLY A 1 624 ? 14.736 -1.553 2.951 1.00 60.19 624 GLY A N 1
ATOM 5165 C CA . GLY A 1 624 ? 13.920 -0.983 1.864 1.00 60.19 624 GLY A CA 1
ATOM 5166 C C . GLY A 1 624 ? 12.422 -1.250 2.027 1.00 60.19 624 GLY A C 1
ATOM 5167 O O . GLY A 1 624 ? 11.605 -0.353 1.851 1.00 60.19 624 GLY A O 1
ATOM 5168 N N . GLU A 1 625 ? 12.064 -2.468 2.431 1.00 67.50 625 GLU A N 1
ATOM 5169 C CA . GLU A 1 625 ? 10.675 -2.859 2.711 1.00 67.50 625 GLU A CA 1
ATOM 5170 C C . GLU A 1 625 ? 10.114 -2.120 3.923 1.00 67.50 625 GLU A C 1
ATOM 5172 O O . GLU A 1 625 ? 8.961 -1.708 3.909 1.00 67.50 625 GLU A O 1
ATOM 5177 N N . LEU A 1 626 ? 10.946 -1.882 4.938 1.00 71.19 626 LEU A N 1
ATOM 5178 C CA . LEU A 1 626 ? 10.547 -1.163 6.142 1.00 71.19 626 LEU A CA 1
ATOM 5179 C C . LEU A 1 626 ? 10.162 0.289 5.846 1.00 71.19 626 LEU A C 1
ATOM 5181 O O . LEU A 1 626 ? 9.185 0.774 6.406 1.00 71.19 626 LEU A O 1
ATOM 5185 N N . LEU A 1 627 ? 10.876 0.968 4.942 1.00 74.50 627 LEU A N 1
ATOM 5186 C CA . LEU A 1 627 ? 10.533 2.334 4.531 1.00 74.50 627 LEU A CA 1
ATOM 5187 C C . LEU A 1 627 ? 9.279 2.394 3.653 1.00 74.50 627 LEU A C 1
ATOM 5189 O O . LEU A 1 627 ? 8.498 3.331 3.792 1.00 74.50 627 LEU A O 1
ATOM 5193 N N . ILE A 1 628 ? 9.043 1.385 2.810 1.00 74.50 628 ILE A N 1
ATOM 5194 C CA . ILE A 1 628 ? 7.778 1.258 2.073 1.00 74.50 628 ILE A CA 1
ATOM 5195 C C . ILE A 1 628 ? 6.628 1.040 3.063 1.00 74.50 628 ILE A C 1
ATOM 5197 O O . ILE A 1 628 ? 5.645 1.774 3.028 1.00 74.50 628 ILE A O 1
ATOM 5201 N N . SER A 1 629 ? 6.753 0.083 3.986 1.00 75.56 629 SER A N 1
ATOM 5202 C CA . SER A 1 629 ? 5.748 -0.162 5.024 1.00 75.56 629 SER A CA 1
ATOM 5203 C C . SER A 1 629 ? 5.513 1.082 5.878 1.00 75.56 629 SER A C 1
ATOM 5205 O O . SER A 1 629 ? 4.368 1.445 6.119 1.00 75.56 629 SER A O 1
ATOM 5207 N N . TYR A 1 630 ? 6.577 1.788 6.269 1.00 79.62 630 TYR A N 1
ATOM 5208 C CA . TYR A 1 630 ? 6.483 3.049 7.001 1.00 79.62 630 TYR A CA 1
ATOM 5209 C C . TYR A 1 630 ? 5.739 4.127 6.208 1.00 79.62 630 TYR A C 1
ATOM 5211 O O . TYR A 1 630 ? 4.899 4.804 6.787 1.00 79.62 630 TYR A O 1
ATOM 5219 N N . ALA A 1 631 ? 5.969 4.260 4.898 1.00 82.62 631 ALA A N 1
ATOM 5220 C CA . ALA A 1 631 ? 5.199 5.175 4.054 1.00 82.62 631 ALA A CA 1
ATOM 5221 C C . ALA A 1 631 ? 3.696 4.855 4.071 1.00 82.62 631 ALA A C 1
ATOM 5223 O O . ALA A 1 631 ? 2.883 5.767 4.190 1.00 82.62 631 ALA A O 1
ATOM 5224 N N . PHE A 1 632 ? 3.315 3.575 4.038 1.00 78.81 632 PHE A N 1
ATOM 5225 C CA . PHE A 1 632 ? 1.913 3.178 4.213 1.00 78.81 632 PHE A CA 1
ATOM 5226 C C . PHE A 1 632 ? 1.395 3.472 5.622 1.00 78.81 632 PHE A C 1
ATOM 5228 O O . PHE A 1 632 ? 0.281 3.952 5.771 1.00 78.81 632 PHE A O 1
ATOM 5235 N N . VAL A 1 633 ? 2.183 3.243 6.678 1.00 82.69 633 VAL A N 1
ATOM 5236 C CA . VAL A 1 633 ? 1.756 3.637 8.032 1.00 82.69 633 VAL A CA 1
ATOM 5237 C C . VAL A 1 633 ? 1.559 5.147 8.125 1.00 82.69 633 VAL A C 1
ATOM 5239 O O . VAL A 1 633 ? 0.567 5.597 8.690 1.00 82.69 633 VAL A O 1
ATOM 5242 N N . MET A 1 634 ? 2.449 5.931 7.521 1.00 84.81 634 MET A N 1
ATOM 5243 C CA . MET A 1 634 ? 2.308 7.381 7.423 1.00 84.81 634 MET A CA 1
ATOM 5244 C C . MET A 1 634 ? 1.051 7.774 6.649 1.00 84.81 634 MET A C 1
ATOM 5246 O O . MET A 1 634 ? 0.358 8.697 7.070 1.00 84.81 634 MET A O 1
ATOM 5250 N N . SER A 1 635 ? 0.703 7.037 5.587 1.00 84.12 635 SER A N 1
ATOM 5251 C CA . SER A 1 635 ? -0.534 7.275 4.842 1.00 84.12 635 SER A CA 1
ATOM 5252 C C . SER A 1 635 ? -1.780 7.157 5.716 1.00 84.12 635 SER A C 1
ATOM 5254 O O . SER A 1 635 ? -2.626 8.049 5.722 1.00 84.12 635 SER A O 1
ATOM 5256 N N . ILE A 1 636 ? -1.810 6.120 6.553 1.00 83.81 636 ILE A N 1
ATOM 5257 C CA . ILE A 1 636 ? -2.863 5.879 7.543 1.00 83.81 636 ILE A CA 1
ATOM 5258 C C . ILE A 1 636 ? -2.881 6.970 8.619 1.00 83.81 636 ILE A C 1
ATOM 5260 O O . ILE A 1 636 ? -3.941 7.484 8.970 1.00 83.81 636 ILE A O 1
ATOM 5264 N N . VAL A 1 637 ? -1.714 7.294 9.179 1.00 87.56 637 VAL A N 1
ATOM 5265 C CA . VAL A 1 637 ? -1.567 8.229 10.305 1.00 87.56 637 VAL A CA 1
ATOM 5266 C C . VAL A 1 637 ? -2.047 9.632 9.936 1.00 87.56 637 VAL A C 1
ATOM 5268 O O . VAL A 1 637 ? -2.635 10.307 10.779 1.00 87.56 637 VAL A O 1
ATOM 5271 N N . CYS A 1 638 ? -1.833 10.047 8.688 1.00 87.12 638 CYS A N 1
ATOM 5272 C CA . CYS A 1 638 ? -2.253 11.349 8.177 1.00 87.12 638 CYS A CA 1
ATOM 5273 C C . CYS A 1 638 ? -3.705 11.386 7.664 1.00 87.12 638 CYS A C 1
ATOM 5275 O O . CYS A 1 638 ? -4.130 12.445 7.204 1.00 87.12 638 CYS A O 1
ATOM 5277 N N . ASP A 1 639 ? -4.452 10.274 7.724 1.00 80.19 639 ASP A N 1
ATOM 5278 C CA . ASP A 1 639 ? -5.876 10.186 7.354 1.00 80.19 639 ASP A CA 1
ATOM 5279 C C . ASP A 1 639 ? -6.196 10.820 5.983 1.00 80.19 639 ASP A C 1
ATOM 5281 O O . ASP A 1 639 ? -7.149 11.583 5.838 1.00 80.19 639 ASP A O 1
ATOM 5285 N N . ASP A 1 640 ? -5.355 10.545 4.985 1.00 70.31 640 ASP A N 1
ATOM 5286 C CA . ASP A 1 640 ? -5.465 11.048 3.608 1.00 70.31 640 ASP A CA 1
ATOM 5287 C C . ASP A 1 640 ? -5.415 12.571 3.413 1.00 70.31 640 ASP A C 1
ATOM 5289 O O . ASP A 1 640 ? -5.672 13.069 2.317 1.00 70.31 640 ASP A O 1
ATOM 5293 N N . GLN A 1 641 ? -4.987 13.333 4.422 1.00 84.69 641 GLN A N 1
ATOM 5294 C CA . GLN A 1 641 ? -4.856 14.784 4.294 1.00 84.69 641 GLN A CA 1
ATOM 5295 C C . GLN A 1 641 ? -3.724 15.166 3.329 1.00 84.69 641 GLN A C 1
ATOM 5297 O O . GLN A 1 641 ? -2.537 15.079 3.660 1.00 84.69 641 GLN A O 1
ATOM 5302 N N . VAL A 1 642 ? -4.100 15.643 2.136 1.00 86.50 642 VAL A N 1
ATOM 5303 C CA . VAL A 1 642 ? -3.168 16.028 1.059 1.00 86.50 642 VAL A CA 1
ATOM 5304 C C . VAL A 1 642 ? -2.141 17.059 1.532 1.00 86.50 642 VAL A C 1
ATOM 5306 O O . VAL A 1 642 ? -0.959 16.924 1.220 1.00 86.50 642 VAL A O 1
ATOM 5309 N N . SER A 1 643 ? -2.555 18.044 2.335 1.00 91.12 643 SER A N 1
ATOM 5310 C CA . SER A 1 643 ? -1.666 19.082 2.874 1.00 91.12 643 SER A CA 1
ATOM 5311 C C . SER A 1 643 ? -0.533 18.499 3.723 1.00 91.12 643 SER A C 1
ATOM 5313 O O . SER A 1 643 ? 0.632 18.809 3.479 1.00 91.12 643 SER A O 1
ATOM 5315 N N . ILE A 1 644 ? -0.856 17.602 4.660 1.00 91.06 644 ILE A N 1
ATOM 5316 C CA . ILE A 1 644 ? 0.130 16.947 5.530 1.00 91.06 644 ILE A CA 1
ATOM 5317 C C . ILE A 1 644 ? 1.077 16.076 4.697 1.00 91.06 644 ILE A C 1
ATOM 5319 O O . ILE A 1 644 ? 2.288 16.090 4.916 1.00 91.06 644 ILE A O 1
ATOM 5323 N N . MET A 1 645 ? 0.556 15.362 3.694 1.00 90.50 645 MET A N 1
ATOM 5324 C CA . MET A 1 645 ? 1.397 14.580 2.783 1.00 90.50 645 MET A CA 1
ATOM 5325 C C . MET A 1 645 ? 2.369 15.448 1.998 1.00 90.50 645 MET A C 1
ATOM 5327 O O . MET A 1 645 ? 3.538 15.097 1.868 1.00 90.50 645 MET A O 1
ATOM 5331 N N . MET A 1 646 ? 1.917 16.593 1.491 1.00 93.00 646 MET A N 1
ATOM 5332 C CA . MET A 1 646 ? 2.793 17.529 0.793 1.00 93.00 646 MET A CA 1
ATOM 5333 C C . MET A 1 646 ? 3.858 18.114 1.727 1.00 93.00 646 MET A C 1
ATOM 5335 O O . MET A 1 646 ? 5.001 18.281 1.308 1.00 93.00 646 MET A O 1
ATOM 5339 N N . GLU A 1 647 ? 3.539 18.364 2.998 1.00 93.94 647 GLU A N 1
ATOM 5340 C CA . GLU A 1 647 ? 4.537 18.749 4.005 1.00 93.94 647 GLU A CA 1
ATOM 5341 C C . GLU A 1 647 ? 5.579 17.646 4.247 1.00 93.94 647 GLU A C 1
ATOM 5343 O O . GLU A 1 647 ? 6.771 17.944 4.326 1.00 93.94 647 GLU A O 1
ATOM 5348 N N . ILE A 1 648 ? 5.166 16.374 4.277 1.00 92.56 648 ILE A N 1
ATOM 5349 C CA . ILE A 1 648 ? 6.086 15.225 4.339 1.00 92.56 648 ILE A CA 1
ATOM 5350 C C . ILE A 1 648 ? 6.998 15.195 3.105 1.00 92.56 648 ILE A C 1
ATOM 5352 O O . ILE A 1 648 ? 8.209 15.036 3.244 1.00 92.56 648 ILE A O 1
ATOM 5356 N N . MET A 1 649 ? 6.452 15.395 1.902 1.00 93.12 649 MET A N 1
ATOM 5357 C CA . MET A 1 649 ? 7.239 15.413 0.661 1.00 93.12 649 MET A CA 1
ATOM 5358 C C . MET A 1 649 ? 8.242 16.575 0.630 1.00 93.12 649 MET A C 1
ATOM 5360 O O . MET A 1 649 ? 9.390 16.383 0.229 1.00 93.12 649 MET A O 1
ATOM 5364 N N . ARG A 1 650 ? 7.857 17.757 1.127 1.00 94.69 650 ARG A N 1
ATOM 5365 C CA . ARG A 1 650 ? 8.768 18.903 1.305 1.00 94.69 650 ARG A CA 1
ATOM 5366 C C . ARG A 1 650 ? 9.846 18.632 2.351 1.00 94.69 650 ARG A C 1
ATOM 5368 O O . ARG A 1 650 ? 10.989 19.030 2.165 1.00 94.69 650 ARG A O 1
ATOM 5375 N N . CYS A 1 651 ? 9.518 17.921 3.428 1.00 92.56 651 CYS A N 1
ATOM 5376 C CA . CYS A 1 651 ? 10.516 17.480 4.399 1.00 92.56 651 CYS A CA 1
ATOM 5377 C C . CYS A 1 651 ? 11.542 16.541 3.745 1.00 92.56 651 CYS A C 1
ATOM 5379 O O . CYS A 1 651 ? 12.742 16.720 3.937 1.00 92.56 651 CYS A O 1
ATOM 5381 N N . VAL A 1 652 ? 11.097 15.601 2.904 1.00 91.75 652 VAL A N 1
ATOM 5382 C CA . VAL A 1 652 ? 12.000 14.735 2.128 1.00 91.75 652 VAL A CA 1
ATOM 5383 C C . VAL A 1 652 ? 12.891 15.541 1.179 1.00 91.75 652 VAL A C 1
ATOM 5385 O O . VAL A 1 652 ? 14.091 15.273 1.102 1.00 91.75 652 VAL A O 1
ATOM 5388 N N . GLU A 1 653 ? 12.340 16.547 0.495 1.00 94.25 653 GLU A N 1
ATOM 5389 C CA . GLU A 1 653 ? 13.134 17.477 -0.312 1.00 94.25 653 GLU A CA 1
ATOM 5390 C C . GLU A 1 653 ? 14.213 18.168 0.533 1.00 94.25 653 GLU A C 1
ATOM 5392 O O . GLU A 1 653 ? 15.387 18.087 0.178 1.00 94.25 653 GLU A O 1
ATOM 5397 N N . ASN A 1 654 ? 13.847 18.768 1.671 1.00 92.25 654 ASN A N 1
ATOM 5398 C CA . ASN A 1 654 ? 14.790 19.442 2.572 1.00 92.25 654 ASN A CA 1
ATOM 5399 C C . ASN A 1 654 ? 15.877 18.490 3.092 1.00 92.25 654 ASN A C 1
ATOM 5401 O O . ASN A 1 654 ? 17.036 18.871 3.259 1.00 92.25 654 ASN A O 1
ATOM 5405 N N . ILE A 1 655 ? 15.534 17.222 3.324 1.00 89.62 655 ILE A N 1
ATOM 5406 C CA . ILE A 1 655 ? 16.505 16.195 3.704 1.00 89.62 655 ILE A CA 1
ATOM 5407 C C . ILE A 1 655 ? 17.495 15.930 2.567 1.00 89.62 655 ILE A C 1
ATOM 5409 O O . ILE A 1 655 ? 18.691 15.807 2.817 1.00 89.62 655 ILE A O 1
ATOM 5413 N N . LEU A 1 656 ? 17.036 15.881 1.317 1.00 89.50 656 LEU A N 1
ATOM 5414 C CA . LEU A 1 656 ? 17.920 15.714 0.165 1.00 89.50 656 LEU A CA 1
ATOM 5415 C C . LEU A 1 656 ? 18.798 16.949 -0.069 1.00 89.50 656 LEU A C 1
ATOM 5417 O O . LEU A 1 656 ? 19.984 16.791 -0.369 1.00 89.50 656 LEU A O 1
ATOM 5421 N N . THR A 1 657 ? 18.256 18.159 0.069 1.00 87.88 657 THR A N 1
ATOM 5422 C CA . THR A 1 657 ? 18.938 19.416 -0.278 1.00 87.88 657 THR A CA 1
ATOM 5423 C C . THR A 1 657 ? 19.839 19.949 0.838 1.00 87.88 657 THR A C 1
ATOM 5425 O O . THR A 1 657 ? 20.986 20.301 0.561 1.00 87.88 657 THR A O 1
ATOM 5428 N N . GLU A 1 658 ? 19.372 19.958 2.085 1.00 86.94 658 GLU A N 1
ATOM 5429 C CA . GLU A 1 658 ? 20.040 20.622 3.215 1.00 86.94 658 GLU A CA 1
ATOM 5430 C C . GLU A 1 658 ? 20.578 19.629 4.254 1.00 86.94 658 GLU A C 1
ATOM 5432 O O . GLU A 1 658 ? 21.669 19.825 4.789 1.00 86.94 658 GLU A O 1
ATOM 5437 N N . ASN A 1 659 ? 19.869 18.522 4.500 1.00 85.00 659 ASN A N 1
ATOM 5438 C CA . ASN A 1 659 ? 20.188 17.587 5.588 1.00 85.00 659 ASN A CA 1
ATOM 5439 C C . ASN A 1 659 ? 20.606 16.193 5.104 1.00 85.00 659 ASN A C 1
ATOM 5441 O O . ASN A 1 659 ? 20.234 15.180 5.699 1.00 85.00 659 ASN A O 1
ATOM 5445 N N . ILE A 1 660 ? 21.428 16.122 4.054 1.00 84.62 660 ILE A N 1
ATOM 5446 C CA . ILE A 1 660 ? 21.742 14.849 3.386 1.00 84.62 660 ILE A CA 1
ATOM 5447 C C . ILE A 1 660 ? 22.407 13.811 4.300 1.00 84.62 660 ILE A C 1
ATOM 5449 O O . ILE A 1 660 ? 22.261 12.613 4.093 1.00 84.62 660 ILE A O 1
ATOM 5453 N N . ASN A 1 661 ? 23.074 14.251 5.369 1.00 79.88 661 ASN A N 1
ATOM 5454 C CA . ASN A 1 661 ? 23.678 13.369 6.372 1.00 79.88 661 ASN A CA 1
ATOM 5455 C C . ASN A 1 661 ? 22.644 12.535 7.151 1.00 79.88 661 ASN A C 1
ATOM 5457 O O . ASN A 1 661 ? 23.005 11.535 7.774 1.00 79.88 661 ASN A O 1
ATOM 5461 N N . LEU A 1 662 ? 21.367 12.934 7.129 1.00 74.19 662 LEU A N 1
ATOM 5462 C CA . LEU A 1 662 ? 20.273 12.169 7.721 1.00 74.19 662 LEU A CA 1
ATOM 5463 C C . LEU A 1 662 ? 19.916 10.932 6.908 1.00 74.19 662 LEU A C 1
ATOM 5465 O O . LEU A 1 662 ? 19.168 10.115 7.428 1.00 74.19 662 LEU A O 1
ATOM 5469 N N . ILE A 1 663 ? 20.424 10.771 5.683 1.00 77.75 663 ILE A N 1
ATOM 5470 C CA . ILE A 1 663 ? 20.153 9.626 4.814 1.00 77.75 663 ILE A CA 1
ATOM 5471 C C . ILE A 1 663 ? 21.457 8.992 4.332 1.00 77.75 663 ILE A C 1
ATOM 5473 O O . ILE A 1 663 ? 22.436 9.662 4.028 1.00 77.75 663 ILE A O 1
ATOM 5477 N N . LYS A 1 664 ? 21.475 7.660 4.263 1.00 76.81 664 LYS A N 1
ATOM 5478 C CA . LYS A 1 664 ? 22.625 6.898 3.745 1.00 76.81 664 LYS A CA 1
ATOM 5479 C C . LYS A 1 664 ? 22.363 6.280 2.373 1.00 76.81 664 LYS A C 1
ATOM 5481 O O . LYS A 1 664 ? 23.291 5.767 1.762 1.00 76.81 664 LYS A O 1
ATOM 5486 N N . ASP A 1 665 ? 21.110 6.289 1.924 1.00 81.19 665 ASP A N 1
ATOM 5487 C CA . ASP A 1 665 ? 20.655 5.535 0.759 1.00 81.19 665 ASP A CA 1
ATOM 5488 C C . ASP A 1 665 ? 19.511 6.280 0.049 1.00 81.19 665 ASP A C 1
ATOM 5490 O O . ASP A 1 665 ? 18.411 6.417 0.593 1.00 81.19 665 ASP A O 1
ATOM 5494 N N . GLY A 1 666 ? 19.789 6.774 -1.161 1.00 86.88 666 GLY A N 1
ATOM 5495 C CA . GLY A 1 666 ? 18.816 7.484 -1.990 1.00 86.88 666 GLY A CA 1
ATOM 5496 C C . GLY A 1 666 ? 17.740 6.573 -2.585 1.00 86.88 666 GLY A C 1
ATOM 5497 O O . GLY A 1 666 ? 16.596 7.003 -2.727 1.00 86.88 666 GLY A O 1
ATOM 5498 N N . GLU A 1 667 ? 18.057 5.303 -2.866 1.00 86.19 667 GLU A N 1
ATOM 5499 C CA . GLU A 1 667 ? 17.105 4.332 -3.427 1.00 86.19 667 GLU A CA 1
ATOM 5500 C C . GLU A 1 667 ? 15.917 4.129 -2.483 1.00 86.19 667 GLU A C 1
ATOM 5502 O O . GLU A 1 667 ? 14.755 4.154 -2.889 1.00 86.19 667 GLU A O 1
ATOM 5507 N N . ARG A 1 668 ? 16.197 3.973 -1.188 1.00 81.88 668 ARG A N 1
ATOM 5508 C CA . ARG A 1 668 ? 15.148 3.730 -0.189 1.00 81.88 668 ARG A CA 1
ATOM 5509 C C . ARG A 1 668 ? 14.232 4.928 -0.001 1.00 81.88 668 ARG A C 1
ATOM 5511 O O . ARG A 1 668 ? 13.029 4.759 0.186 1.00 81.88 668 ARG A O 1
ATOM 5518 N N . LEU A 1 669 ? 14.795 6.130 -0.061 1.00 88.00 669 LEU A N 1
ATOM 5519 C CA . LEU A 1 669 ? 14.015 7.355 0.017 1.00 88.00 669 LEU A CA 1
ATOM 5520 C C . LEU A 1 669 ? 13.117 7.515 -1.216 1.00 88.00 669 LEU A C 1
ATOM 5522 O O . LEU A 1 669 ? 11.968 7.930 -1.086 1.00 88.00 669 LEU A O 1
ATOM 5526 N N . ALA A 1 670 ? 13.590 7.091 -2.392 1.00 90.88 670 ALA A N 1
ATOM 5527 C CA . ALA A 1 670 ? 12.769 7.046 -3.596 1.00 90.88 670 ALA A CA 1
ATOM 5528 C C . ALA A 1 670 ? 11.584 6.085 -3.437 1.00 90.88 670 ALA A C 1
ATOM 5530 O O . ALA A 1 670 ? 10.467 6.417 -3.830 1.00 90.88 670 ALA A O 1
ATOM 5531 N N . TYR A 1 671 ? 11.793 4.924 -2.808 1.00 85.81 671 TYR A N 1
ATOM 5532 C CA . TYR A 1 671 ? 10.708 3.984 -2.512 1.00 85.81 671 TYR A CA 1
ATOM 5533 C C . TYR A 1 671 ? 9.712 4.523 -1.487 1.00 85.81 671 TYR A C 1
ATOM 5535 O O . TYR A 1 671 ? 8.514 4.312 -1.661 1.00 85.81 671 TYR A O 1
ATOM 5543 N N . PHE A 1 672 ? 10.179 5.248 -0.468 1.00 87.81 672 PHE A N 1
ATOM 5544 C CA . PHE A 1 672 ? 9.302 5.959 0.461 1.00 87.81 672 PHE A CA 1
ATOM 5545 C C . PHE A 1 672 ? 8.421 6.976 -0.284 1.00 87.81 672 PHE A C 1
ATOM 5547 O O . PHE A 1 672 ? 7.199 6.916 -0.174 1.00 87.81 672 PHE A O 1
ATOM 5554 N N . CYS A 1 673 ? 9.012 7.846 -1.113 1.00 91.88 673 CYS A N 1
ATOM 5555 C CA . CYS A 1 673 ? 8.259 8.818 -1.913 1.00 91.88 673 CYS A CA 1
ATOM 5556 C C . CYS A 1 673 ? 7.261 8.149 -2.857 1.00 91.88 673 CYS A C 1
ATOM 5558 O O . CYS A 1 673 ? 6.114 8.577 -2.938 1.00 91.88 673 CYS A O 1
ATOM 5560 N N . LEU A 1 674 ? 7.670 7.081 -3.546 1.00 88.62 674 LEU A N 1
ATOM 5561 C CA . LEU A 1 674 ? 6.784 6.338 -4.436 1.00 88.62 674 LEU A CA 1
ATOM 5562 C C . LEU A 1 674 ? 5.606 5.728 -3.671 1.00 88.62 674 LEU A C 1
ATOM 5564 O O . LEU A 1 674 ? 4.474 5.809 -4.135 1.00 88.62 674 LEU A O 1
ATOM 5568 N N . ALA A 1 675 ? 5.863 5.149 -2.496 1.00 84.88 675 ALA A N 1
ATOM 5569 C CA . ALA A 1 675 ? 4.831 4.588 -1.635 1.00 84.88 675 ALA A CA 1
ATOM 5570 C C . ALA A 1 675 ? 3.836 5.665 -1.164 1.00 84.88 675 ALA A C 1
ATOM 5572 O O . ALA A 1 675 ? 2.634 5.439 -1.238 1.00 84.88 675 ALA A O 1
ATOM 5573 N N . ILE A 1 676 ? 4.307 6.859 -0.785 1.00 88.19 676 ILE A N 1
ATOM 5574 C CA . ILE A 1 676 ? 3.442 8.005 -0.445 1.00 88.19 676 ILE A CA 1
ATOM 5575 C C . ILE A 1 676 ? 2.623 8.491 -1.657 1.00 88.19 676 ILE A C 1
ATOM 5577 O O . ILE A 1 676 ? 1.448 8.835 -1.514 1.00 88.19 676 ILE A O 1
ATOM 5581 N N . VAL A 1 677 ? 3.204 8.500 -2.864 1.00 88.69 677 VAL A N 1
ATOM 5582 C CA . VAL A 1 677 ? 2.478 8.836 -4.103 1.00 88.69 677 VAL A CA 1
ATOM 5583 C C . VAL A 1 677 ? 1.338 7.844 -4.349 1.00 88.69 677 VAL A C 1
ATOM 5585 O O . VAL A 1 677 ? 0.225 8.275 -4.642 1.00 88.69 677 VAL A O 1
ATOM 5588 N N . ILE A 1 678 ? 1.585 6.535 -4.200 1.00 82.31 678 ILE A N 1
ATOM 5589 C CA . ILE A 1 678 ? 0.598 5.495 -4.540 1.00 82.31 678 ILE A CA 1
ATOM 5590 C C . ILE A 1 678 ? -0.396 5.152 -3.429 1.00 82.31 678 ILE A C 1
ATOM 5592 O O . ILE A 1 678 ? -1.427 4.547 -3.728 1.00 82.31 678 ILE A O 1
ATOM 5596 N N . ALA A 1 679 ? -0.083 5.469 -2.169 1.00 75.88 679 ALA A N 1
ATOM 5597 C CA . ALA A 1 679 ? -0.913 5.082 -1.033 1.00 75.88 679 ALA A CA 1
ATOM 5598 C C . ALA A 1 679 ? -2.302 5.730 -1.097 1.00 75.88 679 ALA A C 1
ATOM 5600 O O . ALA A 1 679 ? -3.298 5.043 -0.889 1.00 75.88 679 ALA A O 1
ATOM 5601 N N . ASN A 1 680 ? -2.363 7.008 -1.487 1.00 73.44 680 ASN A N 1
ATOM 5602 C CA . ASN A 1 680 ? -3.594 7.797 -1.480 1.00 73.44 680 ASN A CA 1
ATOM 5603 C C . ASN A 1 680 ? -3.898 8.303 -2.884 1.00 73.44 680 ASN A C 1
ATOM 5605 O O . ASN A 1 680 ? -3.009 8.831 -3.547 1.00 73.44 680 ASN A O 1
ATOM 5609 N N . SER A 1 681 ? -5.149 8.196 -3.326 1.00 71.31 681 SER A N 1
ATOM 5610 C CA . SER A 1 681 ? -5.561 8.670 -4.653 1.00 71.31 681 SER A CA 1
ATOM 5611 C C . SER A 1 681 ? -5.698 10.181 -4.739 1.00 71.31 681 SER A C 1
ATOM 5613 O O . SER A 1 681 ? -5.395 10.778 -5.766 1.00 71.31 681 SER A O 1
ATOM 5615 N N . GLU A 1 682 ? -6.174 10.812 -3.668 1.00 80.56 682 GLU A N 1
ATOM 5616 C CA . GLU A 1 682 ? -6.359 12.256 -3.644 1.00 80.56 682 GLU A CA 1
ATOM 5617 C C . GLU A 1 682 ? -4.993 12.948 -3.577 1.00 80.56 682 GLU A C 1
ATOM 5619 O O . GLU A 1 682 ? -4.156 12.625 -2.729 1.00 80.56 682 GLU A O 1
ATOM 5624 N N . GLY A 1 683 ? -4.726 13.859 -4.515 1.00 85.06 683 GLY A N 1
ATOM 5625 C CA . GLY A 1 683 ? -3.441 14.552 -4.637 1.00 85.06 683 GLY A CA 1
ATOM 5626 C C . GLY A 1 683 ? -2.260 13.668 -5.065 1.00 85.06 683 GLY A C 1
ATOM 5627 O O . GLY A 1 683 ? -1.116 14.095 -4.924 1.00 85.06 683 GLY A O 1
ATOM 5628 N N . SER A 1 684 ? -2.488 12.438 -5.555 1.00 87.75 684 SER A N 1
ATOM 5629 C CA . SER A 1 684 ? -1.391 11.561 -6.008 1.00 87.75 684 SER A CA 1
ATOM 5630 C C . SER A 1 684 ? -0.627 12.169 -7.180 1.00 87.75 684 SER A C 1
ATOM 5632 O O . SER A 1 684 ? 0.599 12.115 -7.219 1.00 87.75 684 SER A O 1
ATOM 5634 N N . GLU A 1 685 ? -1.354 12.819 -8.084 1.00 90.69 685 GLU A N 1
ATOM 5635 C CA . GLU A 1 685 ? -0.808 13.561 -9.215 1.00 90.69 685 GLU A CA 1
ATOM 5636 C C . GLU A 1 685 ? 0.060 14.742 -8.773 1.00 90.69 685 GLU A C 1
ATOM 5638 O O . GLU A 1 685 ? 1.182 14.875 -9.249 1.00 90.69 685 GLU A O 1
ATOM 5643 N N . GLU A 1 686 ? -0.408 15.545 -7.811 1.00 93.31 686 GLU A N 1
ATOM 5644 C CA . GLU A 1 686 ? 0.353 16.675 -7.258 1.00 93.31 686 GLU A CA 1
ATOM 5645 C C . GLU A 1 686 ? 1.660 16.198 -6.610 1.00 93.31 686 GLU A C 1
ATOM 5647 O O . GLU A 1 686 ? 2.730 16.761 -6.847 1.00 93.31 686 GLU A O 1
ATOM 5652 N N . ARG A 1 687 ? 1.596 15.108 -5.836 1.00 93.19 687 ARG A N 1
ATOM 5653 C CA . ARG A 1 687 ? 2.782 14.489 -5.229 1.00 93.19 687 ARG A CA 1
ATOM 5654 C C . ARG A 1 687 ? 3.735 13.929 -6.280 1.00 93.19 687 ARG A C 1
ATOM 5656 O O . ARG A 1 687 ? 4.946 14.062 -6.126 1.00 93.19 687 ARG A O 1
ATOM 5663 N N . MET A 1 688 ? 3.206 13.298 -7.327 1.00 94.62 688 MET A N 1
ATOM 5664 C CA . MET A 1 688 ? 4.003 12.765 -8.429 1.00 94.62 688 MET A CA 1
ATOM 5665 C C . MET A 1 688 ? 4.741 13.893 -9.154 1.00 94.62 688 MET A C 1
ATOM 5667 O O . MET A 1 688 ? 5.962 13.828 -9.290 1.00 94.62 688 MET A O 1
ATOM 5671 N N . ASP A 1 689 ? 4.026 14.947 -9.547 1.00 95.12 689 ASP A N 1
ATOM 5672 C CA . ASP A 1 689 ? 4.594 16.112 -10.230 1.00 95.12 689 ASP A CA 1
ATOM 5673 C C . ASP A 1 689 ? 5.680 16.778 -9.375 1.00 95.12 689 ASP A C 1
ATOM 5675 O O . ASP A 1 689 ? 6.769 17.068 -9.872 1.00 95.12 689 ASP A O 1
ATOM 5679 N N . PHE A 1 690 ? 5.440 16.915 -8.067 1.00 96.31 690 PHE A N 1
ATOM 5680 C CA . PHE A 1 690 ? 6.417 17.455 -7.124 1.00 96.31 690 PHE A CA 1
ATOM 5681 C C . PHE A 1 690 ? 7.739 16.669 -7.121 1.00 96.31 690 PHE A C 1
ATOM 5683 O O . PHE A 1 690 ? 8.818 17.263 -7.201 1.00 96.31 690 PHE A O 1
ATOM 5690 N N . VAL A 1 691 ? 7.689 15.331 -7.066 1.00 96.25 691 VAL A N 1
ATOM 5691 C CA . VAL A 1 691 ? 8.918 14.515 -7.083 1.00 96.25 691 VAL A CA 1
ATOM 5692 C C . VAL A 1 691 ? 9.575 14.516 -8.457 1.00 96.25 691 VAL A C 1
ATOM 5694 O O . VAL A 1 691 ? 10.804 14.522 -8.542 1.00 96.25 691 VAL A O 1
ATOM 5697 N N . LEU A 1 692 ? 8.794 14.525 -9.539 1.00 96.31 692 LEU A N 1
ATOM 5698 C CA . LEU A 1 692 ? 9.337 14.632 -10.892 1.00 96.31 692 LEU A CA 1
ATOM 5699 C C . LEU A 1 692 ? 10.098 15.948 -11.075 1.00 96.31 692 LEU A C 1
ATOM 5701 O O . LEU A 1 692 ? 11.198 15.940 -11.628 1.00 96.31 692 LEU A O 1
ATOM 5705 N N . ASP A 1 693 ? 9.572 17.059 -10.566 1.00 96.00 693 ASP A N 1
ATOM 5706 C CA . ASP A 1 693 ? 10.255 18.352 -10.596 1.00 96.00 693 ASP A CA 1
ATOM 5707 C C . ASP A 1 693 ? 11.523 18.359 -9.734 1.00 96.00 693 ASP A C 1
ATOM 5709 O O . ASP A 1 693 ? 12.555 18.885 -10.163 1.00 96.00 693 ASP A O 1
ATOM 5713 N N . LEU A 1 694 ? 11.509 17.692 -8.575 1.00 95.25 694 LEU A N 1
ATOM 5714 C CA . LEU A 1 694 ? 12.723 17.460 -7.791 1.00 95.25 694 LEU A CA 1
ATOM 5715 C C . LEU A 1 694 ? 13.766 16.650 -8.585 1.00 95.25 694 LEU A C 1
ATOM 5717 O O . LEU A 1 694 ? 14.940 17.024 -8.619 1.00 95.25 694 LEU A O 1
ATOM 5721 N N . CYS A 1 695 ? 13.350 15.592 -9.288 1.00 95.62 695 CYS A N 1
ATOM 5722 C CA . CYS A 1 695 ? 14.234 14.802 -10.151 1.00 95.62 695 CYS A CA 1
ATOM 5723 C C . CYS A 1 695 ? 14.818 15.640 -11.301 1.00 95.62 695 CYS A C 1
ATOM 5725 O O . CYS A 1 695 ? 16.002 15.499 -11.610 1.00 95.62 695 CYS A O 1
ATOM 5727 N N . LYS A 1 696 ? 14.031 16.546 -11.905 1.00 94.50 696 LYS A N 1
ATOM 5728 C CA . LYS A 1 696 ? 14.515 17.478 -12.943 1.00 94.50 696 LYS A CA 1
ATOM 5729 C C . LYS A 1 696 ? 15.587 18.416 -12.397 1.00 94.50 696 LYS A C 1
ATOM 5731 O O . LYS A 1 696 ? 16.595 18.627 -13.066 1.00 94.50 696 LYS A O 1
ATOM 5736 N N . ARG A 1 697 ? 15.399 18.958 -11.187 1.00 93.75 697 ARG A N 1
ATOM 5737 C CA . ARG A 1 697 ? 16.400 19.820 -10.534 1.00 93.75 697 ARG A CA 1
ATOM 5738 C C . ARG A 1 697 ? 17.713 19.076 -10.282 1.00 93.75 697 ARG A C 1
ATOM 5740 O O . ARG A 1 697 ? 18.772 19.607 -10.602 1.00 93.75 697 ARG A O 1
ATOM 5747 N N . ILE A 1 698 ? 17.636 17.835 -9.796 1.00 92.50 698 ILE A N 1
ATOM 5748 C CA . ILE A 1 698 ? 18.813 16.974 -9.591 1.00 92.50 698 ILE A CA 1
ATOM 5749 C C . ILE A 1 698 ? 19.528 16.710 -10.926 1.00 92.50 698 ILE A C 1
ATOM 5751 O O . ILE A 1 698 ? 20.750 16.810 -11.008 1.00 92.50 698 ILE A O 1
ATOM 5755 N N . LEU A 1 699 ? 18.782 16.416 -11.996 1.00 89.25 699 LEU A N 1
ATOM 5756 C CA . LEU A 1 699 ? 19.362 16.203 -13.324 1.00 89.25 699 LEU A CA 1
ATOM 5757 C C . LEU A 1 699 ? 20.048 17.471 -13.869 1.00 89.25 699 LEU A C 1
ATOM 5759 O O . LEU A 1 699 ? 21.161 17.389 -14.392 1.00 89.25 699 LEU A O 1
ATOM 5763 N N . ALA A 1 700 ? 19.420 18.641 -13.713 1.00 89.44 700 ALA A N 1
ATOM 5764 C CA . ALA A 1 700 ? 19.964 19.920 -14.172 1.00 89.44 700 ALA A CA 1
ATOM 5765 C C . ALA A 1 700 ? 21.290 20.286 -13.477 1.00 89.44 700 ALA A C 1
ATOM 5767 O O . ALA A 1 700 ? 22.189 20.831 -14.118 1.00 89.44 700 ALA A O 1
ATOM 5768 N N . ASN A 1 701 ? 21.446 19.921 -12.200 1.00 86.06 701 ASN A N 1
ATOM 5769 C CA . ASN A 1 701 ? 22.619 20.245 -11.382 1.00 86.06 701 ASN A CA 1
ATOM 5770 C C . ASN A 1 701 ? 23.675 19.126 -11.319 1.00 86.06 701 ASN A C 1
ATOM 5772 O O . ASN A 1 701 ? 24.597 19.202 -10.511 1.00 86.06 701 ASN A O 1
ATOM 5776 N N . LYS A 1 702 ? 23.594 18.100 -12.181 1.00 76.00 702 LYS A N 1
ATOM 5777 C CA . LYS A 1 702 ? 24.348 16.828 -12.083 1.00 76.00 702 LYS A CA 1
ATOM 5778 C C . LYS A 1 702 ? 25.853 16.900 -11.777 1.00 76.00 702 LYS A C 1
ATOM 5780 O O . LYS A 1 702 ? 26.403 15.915 -11.301 1.00 76.00 702 LYS A O 1
ATOM 5785 N N . LYS A 1 703 ? 26.536 18.008 -12.083 1.00 73.06 703 LYS A N 1
ATOM 5786 C CA . LYS A 1 703 ? 27.976 18.179 -11.813 1.00 73.06 703 LYS A CA 1
ATOM 5787 C C . LYS A 1 703 ? 28.293 18.370 -10.327 1.00 73.06 703 LYS A C 1
ATOM 5789 O O . LYS A 1 703 ? 29.368 17.959 -9.902 1.00 73.06 703 LYS A O 1
ATOM 5794 N N . ASP A 1 704 ? 27.356 18.934 -9.569 1.00 74.81 704 ASP A N 1
ATOM 5795 C CA . ASP A 1 704 ? 27.534 19.302 -8.160 1.00 74.81 704 ASP A CA 1
ATOM 5796 C C . ASP A 1 704 ? 26.717 18.402 -7.213 1.00 74.81 704 ASP A C 1
ATOM 5798 O O . ASP A 1 704 ? 26.754 18.561 -5.992 1.00 74.81 704 ASP A O 1
ATOM 5802 N N . GLU A 1 705 ? 25.969 17.443 -7.767 1.00 81.12 705 GLU A N 1
ATOM 5803 C CA . GLU A 1 705 ? 25.079 16.579 -7.001 1.00 81.12 705 GLU A CA 1
ATOM 5804 C C . GLU A 1 705 ? 25.798 15.372 -6.393 1.00 81.12 705 GLU A C 1
ATOM 5806 O O . GLU A 1 705 ? 26.660 14.730 -6.994 1.00 81.12 705 GLU A O 1
ATOM 5811 N N . THR A 1 706 ? 25.394 15.015 -5.175 1.00 84.06 706 THR A N 1
ATOM 5812 C CA . THR A 1 706 ? 25.912 13.821 -4.501 1.00 84.06 706 THR A CA 1
ATOM 5813 C C . THR A 1 706 ? 25.352 12.540 -5.121 1.00 84.06 706 THR A C 1
ATOM 5815 O O . THR A 1 706 ? 24.232 12.504 -5.639 1.00 84.06 706 THR A O 1
ATOM 5818 N N . GLN A 1 707 ? 26.099 11.440 -4.983 1.00 89.12 707 GLN A N 1
ATOM 5819 C CA . GLN A 1 707 ? 25.678 10.128 -5.476 1.00 89.12 707 GLN A CA 1
ATOM 5820 C C . GLN A 1 707 ? 24.298 9.712 -4.931 1.00 89.12 707 GLN A C 1
ATOM 5822 O O . GLN A 1 707 ? 23.467 9.209 -5.682 1.00 89.12 707 GLN A O 1
ATOM 5827 N N . ILE A 1 708 ? 24.011 10.032 -3.666 1.00 89.81 708 ILE A N 1
ATOM 5828 C CA . ILE A 1 708 ? 22.728 9.757 -3.002 1.00 89.81 708 ILE A CA 1
ATOM 5829 C C . ILE A 1 708 ? 21.552 10.420 -3.737 1.00 89.81 708 ILE A C 1
ATOM 5831 O O . ILE A 1 708 ? 20.513 9.791 -3.923 1.00 89.81 708 ILE A O 1
ATOM 5835 N N . ARG A 1 709 ? 21.698 11.673 -4.184 1.00 93.00 709 ARG A N 1
ATOM 5836 C CA . ARG A 1 709 ? 20.625 12.393 -4.891 1.00 93.00 709 ARG A CA 1
ATOM 5837 C C . ARG A 1 709 ? 20.382 11.819 -6.283 1.00 93.00 709 ARG A C 1
ATOM 5839 O O . ARG A 1 709 ? 19.233 11.636 -6.677 1.00 93.00 709 ARG A O 1
ATOM 5846 N N . ILE A 1 710 ? 21.453 11.470 -6.998 1.00 92.38 710 ILE A N 1
ATOM 5847 C CA . ILE A 1 710 ? 21.348 10.800 -8.302 1.00 92.38 710 ILE A CA 1
ATOM 5848 C C . ILE A 1 710 ? 20.689 9.422 -8.139 1.00 92.38 710 ILE A C 1
ATOM 5850 O O . ILE A 1 710 ? 19.825 9.069 -8.938 1.00 92.38 710 ILE A O 1
ATOM 5854 N N . ASP A 1 711 ? 21.046 8.665 -7.096 1.00 91.56 711 ASP A N 1
ATOM 5855 C CA . ASP A 1 711 ? 20.434 7.365 -6.791 1.00 91.56 711 ASP A CA 1
ATOM 5856 C C . ASP A 1 711 ? 18.949 7.492 -6.451 1.00 91.56 711 ASP A C 1
ATOM 5858 O O . ASP A 1 711 ? 18.151 6.676 -6.910 1.00 91.56 711 ASP A O 1
ATOM 5862 N N . PHE A 1 712 ? 18.563 8.525 -5.699 1.00 94.12 712 PHE A N 1
ATOM 5863 C CA . PHE A 1 712 ? 17.159 8.838 -5.442 1.00 94.12 712 PHE A CA 1
ATOM 5864 C C . PHE A 1 712 ? 16.396 9.086 -6.747 1.00 94.12 712 PHE A C 1
ATOM 5866 O O . PHE A 1 712 ? 15.416 8.396 -7.031 1.00 94.12 712 PHE A O 1
ATOM 5873 N N . ALA A 1 713 ? 16.865 10.030 -7.568 1.00 95.44 713 ALA A N 1
ATOM 5874 C CA . ALA A 1 713 ? 16.173 10.415 -8.793 1.00 95.44 713 ALA A CA 1
ATOM 5875 C C . ALA A 1 713 ? 16.086 9.243 -9.787 1.00 95.44 713 ALA A C 1
ATOM 5877 O O . ALA A 1 713 ? 15.016 8.953 -10.322 1.00 95.44 713 ALA A O 1
ATOM 5878 N 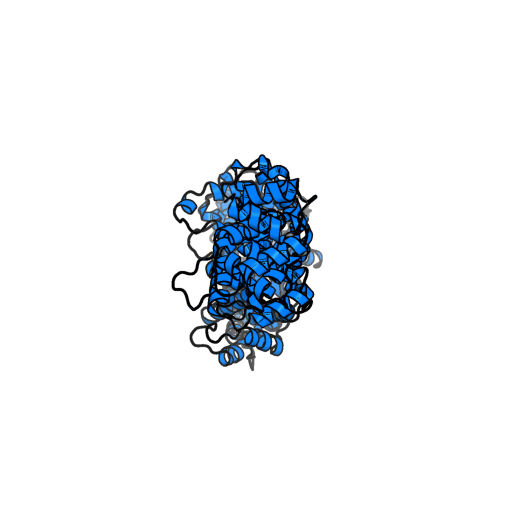N . HIS A 1 714 ? 17.190 8.513 -9.981 1.00 93.94 714 HIS A N 1
ATOM 5879 C CA . HIS A 1 714 ? 17.234 7.318 -10.827 1.00 93.94 714 HIS A CA 1
ATOM 5880 C C . HIS A 1 714 ? 16.227 6.259 -10.376 1.00 93.94 714 HIS A C 1
ATOM 5882 O O . HIS A 1 714 ? 15.418 5.808 -11.188 1.00 93.94 714 HIS A O 1
ATOM 5888 N N . ASN A 1 715 ? 16.235 5.880 -9.095 1.00 91.62 715 ASN A N 1
ATOM 5889 C CA . ASN A 1 715 ? 15.365 4.813 -8.606 1.00 91.62 715 ASN A CA 1
ATOM 5890 C C . ASN A 1 715 ? 13.893 5.225 -8.564 1.00 91.62 715 ASN A C 1
ATOM 5892 O O . ASN A 1 715 ? 13.030 4.381 -8.820 1.00 91.62 715 ASN A O 1
ATOM 5896 N N . PHE A 1 716 ? 13.595 6.503 -8.309 1.00 93.62 716 PHE A N 1
ATOM 5897 C CA . PHE A 1 716 ? 12.228 7.009 -8.391 1.00 93.62 716 PHE A CA 1
ATOM 5898 C C . PHE A 1 716 ? 11.686 6.849 -9.814 1.00 93.62 716 PHE A C 1
ATOM 5900 O O . PHE A 1 716 ? 10.672 6.181 -10.011 1.00 93.62 716 PHE A O 1
ATOM 5907 N N . ILE A 1 717 ? 12.411 7.363 -10.816 1.00 94.00 717 ILE A N 1
ATOM 5908 C CA . ILE A 1 717 ? 12.017 7.263 -12.227 1.00 94.00 717 ILE A CA 1
ATOM 5909 C C . ILE A 1 717 ? 11.913 5.807 -12.662 1.00 94.00 717 ILE A C 1
ATOM 5911 O O . ILE A 1 717 ? 10.874 5.390 -13.173 1.00 94.00 717 ILE A O 1
ATOM 5915 N N . ARG A 1 718 ? 12.939 5.002 -12.376 1.00 90.00 718 ARG A N 1
ATOM 5916 C CA . ARG A 1 718 ? 12.983 3.576 -12.716 1.00 90.00 718 ARG A CA 1
ATOM 5917 C C . ARG A 1 718 ? 11.776 2.800 -12.199 1.00 90.00 718 ARG A C 1
ATOM 5919 O O . ARG A 1 718 ? 11.393 1.811 -12.811 1.00 90.00 718 ARG A O 1
ATOM 5926 N N . LYS A 1 719 ? 11.189 3.185 -11.067 1.00 87.69 719 LYS A N 1
ATOM 5927 C CA . LYS A 1 719 ? 9.982 2.534 -10.543 1.00 87.69 719 LYS A CA 1
ATOM 5928 C C . LYS A 1 719 ? 8.698 3.178 -11.046 1.00 87.69 719 LYS A C 1
ATOM 5930 O O . LYS A 1 719 ? 7.754 2.453 -11.352 1.00 87.69 719 LYS A O 1
ATOM 5935 N N . ALA A 1 720 ? 8.677 4.499 -11.178 1.00 89.56 720 ALA A N 1
ATOM 5936 C CA . ALA A 1 720 ? 7.527 5.243 -11.665 1.00 89.56 720 ALA A CA 1
ATOM 5937 C C . ALA A 1 720 ? 7.101 4.829 -13.084 1.00 89.56 720 ALA A C 1
ATOM 5939 O O . ALA A 1 720 ? 5.904 4.805 -13.358 1.00 89.56 720 ALA A O 1
ATOM 5940 N N . ILE A 1 721 ? 8.037 4.422 -13.960 1.00 88.50 721 ILE A N 1
ATOM 5941 C CA . ILE A 1 721 ? 7.703 3.936 -15.317 1.00 88.50 721 ILE A CA 1
ATOM 5942 C C . ILE A 1 721 ? 6.787 2.706 -15.329 1.00 88.50 721 ILE A C 1
ATOM 5944 O O . ILE A 1 721 ? 6.282 2.359 -16.386 1.00 88.50 721 ILE A O 1
ATOM 5948 N N . TYR A 1 722 ? 6.616 2.019 -14.195 1.00 83.00 722 TYR A N 1
ATOM 5949 C CA . TYR A 1 722 ? 5.750 0.847 -14.068 1.00 83.00 722 TYR A CA 1
ATOM 5950 C C . TYR A 1 722 ? 4.395 1.161 -13.427 1.00 83.00 722 TYR A C 1
ATOM 5952 O O . TYR A 1 722 ? 3.627 0.229 -13.187 1.00 83.00 722 TYR A O 1
ATOM 5960 N N . LEU A 1 723 ? 4.107 2.430 -13.121 1.00 81.12 723 LEU A N 1
ATOM 5961 C CA . LEU A 1 723 ? 2.827 2.864 -12.569 1.00 81.12 723 LEU A CA 1
ATOM 5962 C C . LEU A 1 723 ? 1.902 3.357 -13.697 1.00 81.12 723 LEU A C 1
ATOM 5964 O O . LEU A 1 723 ? 2.079 4.488 -14.162 1.00 81.12 723 LEU A O 1
ATOM 5968 N N . PRO A 1 724 ? 0.891 2.562 -14.113 1.00 76.31 724 PRO A N 1
ATOM 5969 C CA . PRO A 1 724 ? 0.103 2.808 -15.329 1.00 76.31 724 PRO A CA 1
ATOM 5970 C C . PRO A 1 724 ? -0.513 4.203 -15.419 1.00 76.31 724 PRO A C 1
ATOM 5972 O O . PRO A 1 724 ? -0.515 4.834 -16.483 1.00 76.31 724 PRO A O 1
ATOM 5975 N N . ASP A 1 725 ? -0.975 4.688 -14.272 1.00 78.00 725 ASP A N 1
ATOM 5976 C CA . ASP A 1 725 ? -1.700 5.945 -14.139 1.00 78.00 725 ASP A CA 1
ATOM 5977 C C . ASP A 1 725 ? -0.783 7.178 -14.281 1.00 78.00 725 ASP A C 1
ATOM 5979 O O . ASP A 1 725 ? -1.266 8.264 -14.581 1.00 78.00 725 ASP A O 1
ATOM 5983 N N . PHE A 1 726 ? 0.545 7.027 -14.156 1.00 85.19 726 PHE A N 1
ATOM 5984 C CA . PHE A 1 726 ? 1.497 8.150 -14.190 1.00 85.19 726 PHE A CA 1
ATOM 5985 C C . PHE A 1 726 ? 2.394 8.196 -15.432 1.00 85.19 726 PHE A C 1
ATOM 5987 O O . PHE A 1 726 ? 3.209 9.109 -15.556 1.00 85.19 726 PHE A O 1
ATOM 5994 N N . HIS A 1 727 ? 2.267 7.260 -16.377 1.00 85.06 727 HIS A N 1
ATOM 5995 C CA . HIS A 1 727 ? 3.181 7.190 -17.530 1.00 85.06 727 HIS A CA 1
ATOM 5996 C C . HIS A 1 727 ? 3.257 8.482 -18.353 1.00 85.06 727 HIS A C 1
ATOM 5998 O O . HIS A 1 727 ? 4.338 8.846 -18.814 1.00 85.06 727 HIS A O 1
ATOM 6004 N N . ASP A 1 728 ? 2.134 9.187 -18.514 1.00 84.12 728 ASP A N 1
ATOM 6005 C CA . ASP A 1 728 ? 2.061 10.387 -19.361 1.00 84.12 728 ASP A CA 1
ATOM 6006 C C . ASP A 1 728 ? 2.685 11.607 -18.675 1.00 84.12 728 ASP A C 1
ATOM 6008 O O . ASP A 1 728 ? 3.088 12.562 -19.337 1.00 84.12 728 ASP A O 1
ATOM 6012 N N . ARG A 1 729 ? 2.819 11.540 -17.347 1.00 89.19 729 ARG A N 1
ATOM 6013 C CA . ARG A 1 729 ? 3.426 12.583 -16.521 1.00 89.19 729 ARG A CA 1
ATOM 6014 C C . ARG A 1 729 ? 4.943 12.492 -16.503 1.00 89.19 729 ARG A C 1
ATOM 6016 O O . ARG A 1 729 ? 5.588 13.509 -16.283 1.00 89.19 729 ARG A O 1
ATOM 6023 N N . ILE A 1 730 ? 5.520 11.310 -16.752 1.00 91.06 730 ILE A N 1
ATOM 6024 C CA . ILE A 1 730 ? 6.976 11.118 -16.778 1.00 91.06 730 ILE A CA 1
ATOM 6025 C C . ILE A 1 730 ? 7.542 11.763 -18.056 1.00 91.06 730 ILE A C 1
ATOM 6027 O O . ILE A 1 730 ? 7.317 11.245 -19.162 1.00 91.06 730 ILE A O 1
ATOM 6031 N N . PRO A 1 731 ? 8.288 12.875 -17.935 1.00 90.25 731 PRO A N 1
ATOM 6032 C CA . PRO A 1 731 ? 8.863 13.571 -19.077 1.00 90.25 731 PRO A CA 1
ATOM 6033 C C . PRO A 1 731 ? 10.008 12.757 -19.685 1.00 90.25 731 PRO A C 1
ATOM 6035 O O . PRO A 1 731 ? 10.730 12.055 -18.971 1.00 90.25 731 PRO A O 1
ATOM 6038 N N . ILE A 1 732 ? 10.184 12.845 -21.006 1.00 87.56 732 ILE A N 1
ATOM 6039 C CA . ILE A 1 732 ? 11.220 12.086 -21.729 1.00 87.56 732 ILE A CA 1
ATOM 6040 C C . ILE A 1 732 ? 12.618 12.539 -21.293 1.00 87.56 732 ILE A C 1
ATOM 6042 O O . ILE A 1 732 ? 13.533 11.725 -21.230 1.00 87.56 732 ILE A O 1
ATOM 6046 N N . GLU A 1 733 ? 12.785 13.805 -20.909 1.00 88.25 733 GLU A N 1
ATOM 6047 C CA . GLU A 1 733 ? 14.070 14.371 -20.491 1.00 88.25 733 GLU A CA 1
ATOM 6048 C C . GLU A 1 733 ? 14.624 13.669 -19.240 1.00 88.25 733 GLU A C 1
ATOM 6050 O O . GLU A 1 733 ? 15.833 13.493 -19.105 1.00 88.25 733 GLU A O 1
ATOM 6055 N N . LEU A 1 734 ? 13.752 13.173 -18.351 1.00 89.62 734 LEU A N 1
ATOM 6056 C CA . LEU A 1 734 ? 14.169 12.432 -17.155 1.00 89.62 734 LEU A CA 1
ATOM 6057 C C . LEU A 1 734 ? 14.768 11.056 -17.470 1.00 89.62 734 LEU A C 1
ATOM 6059 O O . LEU A 1 734 ? 15.373 10.441 -16.591 1.00 89.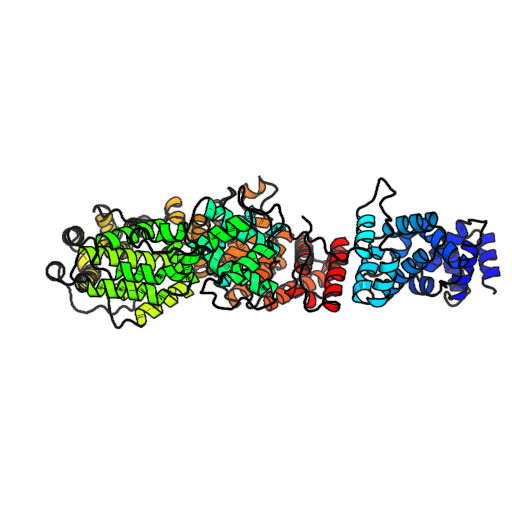62 734 LEU A O 1
ATOM 6063 N N . MET A 1 735 ? 14.662 10.576 -18.712 1.00 87.75 735 MET A N 1
ATOM 6064 C CA . MET A 1 735 ? 15.321 9.344 -19.145 1.00 87.75 735 MET A CA 1
ATOM 6065 C C . MET A 1 735 ? 16.848 9.472 -19.161 1.00 87.75 735 MET A C 1
ATOM 6067 O O . MET A 1 735 ? 17.542 8.462 -19.040 1.00 87.75 735 MET A O 1
ATOM 6071 N N . GLU A 1 736 ? 17.390 10.695 -19.205 1.00 87.31 736 GLU A N 1
ATOM 6072 C CA . GLU A 1 736 ? 18.829 10.929 -19.051 1.00 87.31 736 GLU A CA 1
ATOM 6073 C C . GLU A 1 736 ? 19.357 10.364 -17.716 1.00 87.31 736 GLU A C 1
ATOM 6075 O O . GLU A 1 736 ? 20.481 9.870 -17.660 1.00 87.31 736 GLU A O 1
ATOM 6080 N N . LEU A 1 737 ? 18.534 10.312 -16.659 1.00 88.56 737 LEU A N 1
ATOM 6081 C CA . LEU A 1 737 ? 18.910 9.685 -15.383 1.00 88.56 737 LEU A CA 1
ATOM 6082 C C . LEU A 1 737 ? 19.180 8.178 -15.520 1.00 88.56 737 LEU A C 1
ATOM 6084 O O . LEU A 1 737 ? 20.084 7.653 -14.868 1.00 88.56 737 LEU A O 1
ATOM 6088 N N . LEU A 1 738 ? 18.426 7.476 -16.373 1.00 89.88 738 LEU A N 1
ATOM 6089 C CA . LEU A 1 738 ? 18.653 6.054 -16.651 1.00 89.88 738 LEU A CA 1
ATOM 6090 C C . LEU A 1 738 ? 19.938 5.857 -17.465 1.00 89.88 738 LEU A C 1
ATOM 6092 O O . LEU A 1 738 ? 20.694 4.927 -17.192 1.00 89.88 738 LEU A O 1
ATOM 6096 N N . VAL A 1 739 ? 20.225 6.763 -18.407 1.00 87.00 739 VAL A N 1
ATOM 6097 C CA . VAL A 1 739 ? 21.474 6.767 -19.190 1.00 87.00 739 VAL A CA 1
ATOM 6098 C C . VAL A 1 739 ? 22.688 6.968 -18.285 1.00 87.00 739 VAL A C 1
ATOM 6100 O O . VAL A 1 739 ? 23.626 6.176 -18.347 1.00 87.00 739 VAL A O 1
ATOM 6103 N N . ILE A 1 740 ? 22.656 7.980 -17.408 1.00 86.75 740 ILE A N 1
ATOM 6104 C CA . ILE A 1 740 ? 23.742 8.300 -16.463 1.00 86.75 740 ILE A CA 1
ATOM 6105 C C . ILE A 1 740 ? 24.105 7.081 -15.605 1.00 86.75 740 ILE A C 1
ATOM 6107 O O . ILE A 1 740 ? 25.272 6.863 -15.285 1.00 86.75 740 ILE A O 1
ATOM 6111 N N . LYS A 1 741 ? 23.107 6.267 -15.249 1.00 88.88 741 LYS A N 1
ATOM 6112 C CA . LYS A 1 741 ? 23.273 5.053 -14.444 1.00 88.88 741 LYS A CA 1
ATOM 6113 C C . LYS A 1 741 ? 23.519 3.776 -15.244 1.00 88.88 741 LYS A C 1
ATOM 6115 O O . LYS A 1 741 ? 23.695 2.722 -14.636 1.00 88.88 741 LYS A O 1
ATOM 6120 N N . GLY A 1 742 ? 23.540 3.851 -16.574 1.00 88.38 742 GLY A N 1
ATOM 6121 C CA . GLY A 1 742 ? 23.678 2.683 -17.445 1.00 88.38 742 GLY A CA 1
ATOM 6122 C C . GLY A 1 742 ? 22.494 1.709 -17.364 1.00 88.38 742 GLY A C 1
ATOM 6123 O O . GLY A 1 742 ? 22.652 0.526 -17.658 1.00 88.38 742 GLY A O 1
ATOM 6124 N N . ASP A 1 743 ? 21.304 2.171 -16.960 1.00 89.56 743 ASP A N 1
ATOM 6125 C CA . ASP A 1 743 ? 20.088 1.352 -16.873 1.00 89.56 743 ASP A CA 1
ATOM 6126 C C . ASP A 1 743 ? 19.379 1.254 -18.233 1.00 89.56 743 ASP A C 1
ATOM 6128 O O . ASP A 1 743 ? 18.275 1.761 -18.453 1.00 89.56 743 ASP A O 1
ATOM 6132 N N . TYR A 1 744 ? 20.037 0.578 -19.175 1.00 89.94 744 TYR A N 1
ATOM 6133 C CA . TYR A 1 744 ? 19.528 0.395 -20.536 1.00 89.94 744 TYR A CA 1
ATOM 6134 C C . TYR A 1 744 ? 18.236 -0.424 -20.585 1.00 89.94 744 TYR A C 1
ATOM 6136 O O . TYR A 1 744 ? 17.388 -0.192 -21.446 1.00 89.94 744 TYR A O 1
ATOM 6144 N N . LYS A 1 745 ? 18.051 -1.357 -19.640 1.00 89.69 745 LYS A N 1
ATOM 6145 C CA . LYS A 1 745 ? 16.800 -2.110 -19.523 1.00 89.69 745 LYS A CA 1
ATOM 6146 C C . LYS A 1 745 ? 15.643 -1.180 -19.159 1.00 89.69 745 LYS A C 1
ATOM 6148 O O . LYS A 1 745 ? 14.606 -1.256 -19.807 1.00 89.69 745 LYS A O 1
ATOM 6153 N N . GLY A 1 746 ? 15.829 -0.286 -18.183 1.00 89.75 746 GLY A N 1
ATOM 6154 C CA . GLY A 1 746 ? 14.823 0.710 -17.810 1.00 89.75 746 GLY A CA 1
ATOM 6155 C C . GLY A 1 746 ? 14.403 1.609 -18.978 1.00 89.75 746 GLY A C 1
ATOM 6156 O O . GLY A 1 746 ? 13.215 1.874 -19.140 1.00 89.75 746 GLY A O 1
ATOM 6157 N N . LEU A 1 747 ? 15.352 2.018 -19.830 1.00 90.12 747 LEU A N 1
ATOM 6158 C CA . LEU A 1 747 ? 15.067 2.804 -21.041 1.00 90.12 747 LEU A CA 1
ATOM 6159 C C . LEU A 1 747 ? 14.223 2.030 -22.058 1.00 90.12 747 LEU A C 1
ATOM 6161 O O . LEU A 1 747 ? 13.235 2.553 -22.572 1.00 90.12 747 LEU A O 1
ATOM 6165 N N . VAL A 1 748 ? 14.591 0.776 -22.333 1.00 91.25 748 VAL A N 1
ATOM 6166 C CA . VAL A 1 748 ? 13.814 -0.099 -23.223 1.00 91.25 748 VAL A CA 1
ATOM 6167 C C . VAL A 1 748 ? 12.408 -0.327 -22.663 1.00 91.25 748 VAL A C 1
ATOM 6169 O O . VAL A 1 748 ? 11.429 -0.188 -23.395 1.00 91.25 748 VAL A O 1
ATOM 6172 N N . ASP A 1 749 ? 12.294 -0.613 -21.363 1.00 90.38 749 ASP A N 1
ATOM 6173 C CA . ASP A 1 749 ? 11.009 -0.797 -20.685 1.00 90.38 749 ASP A CA 1
ATOM 6174 C C . ASP A 1 749 ? 10.127 0.454 -20.805 1.00 90.38 749 ASP A C 1
ATOM 6176 O O . ASP A 1 749 ? 8.955 0.332 -21.157 1.00 90.38 749 ASP A O 1
ATOM 6180 N N . PHE A 1 750 ? 10.685 1.651 -20.599 1.00 89.62 750 PHE A N 1
ATOM 6181 C CA . PHE A 1 750 ? 9.961 2.917 -20.732 1.00 89.62 750 PHE A CA 1
ATOM 6182 C C . PHE A 1 750 ? 9.308 3.078 -22.111 1.00 89.62 750 PHE A C 1
ATOM 6184 O O . PHE A 1 750 ? 8.105 3.334 -22.192 1.00 89.62 750 PHE A O 1
ATOM 6191 N N . PHE A 1 751 ? 10.059 2.888 -23.201 1.00 89.19 751 PHE A N 1
ATOM 6192 C CA . PHE A 1 751 ? 9.509 3.067 -24.549 1.00 89.19 751 PHE A CA 1
ATOM 6193 C C . PHE A 1 751 ? 8.518 1.968 -24.940 1.00 89.19 751 PHE A C 1
ATOM 6195 O O . PHE A 1 751 ? 7.491 2.268 -25.553 1.00 89.19 751 PHE A O 1
ATOM 6202 N N . ILE A 1 752 ? 8.755 0.717 -24.524 1.00 88.81 752 ILE A N 1
ATOM 6203 C CA . ILE A 1 752 ? 7.772 -0.359 -24.712 1.00 88.81 752 ILE A CA 1
ATOM 6204 C C . ILE A 1 752 ? 6.464 0.001 -23.994 1.00 88.81 752 ILE A C 1
ATOM 6206 O O . ILE A 1 752 ? 5.392 -0.078 -24.592 1.00 88.81 752 ILE A O 1
ATOM 6210 N N . ILE A 1 753 ? 6.533 0.430 -22.733 1.00 86.94 753 ILE A N 1
ATOM 6211 C CA . ILE A 1 753 ? 5.354 0.807 -21.944 1.00 86.94 753 ILE A CA 1
ATOM 6212 C C . ILE A 1 753 ? 4.606 1.980 -22.588 1.00 86.94 753 ILE A C 1
ATOM 6214 O O . ILE A 1 753 ? 3.380 1.928 -22.705 1.00 86.94 753 ILE A O 1
ATOM 6218 N N . ARG A 1 754 ? 5.330 3.010 -23.036 1.00 85.56 754 ARG A N 1
ATOM 6219 C CA . ARG A 1 754 ? 4.739 4.207 -23.648 1.00 85.56 754 ARG A CA 1
ATOM 6220 C C . ARG A 1 754 ? 4.070 3.903 -24.992 1.00 85.56 754 ARG A C 1
ATOM 6222 O O . ARG A 1 754 ? 3.001 4.439 -25.261 1.00 85.56 754 ARG A O 1
ATOM 6229 N N . SER A 1 755 ? 4.643 3.001 -25.796 1.00 85.62 755 SER A N 1
ATOM 6230 C CA . SER A 1 755 ? 4.063 2.589 -27.087 1.00 85.62 755 SER A CA 1
ATOM 6231 C C . SER A 1 755 ? 2.703 1.888 -26.950 1.00 85.62 755 SER A C 1
ATOM 6233 O O . SER A 1 755 ? 1.781 2.197 -27.697 1.00 85.62 755 SER A O 1
ATOM 6235 N N . ARG A 1 756 ? 2.506 1.034 -25.932 1.00 78.06 756 ARG A N 1
ATOM 6236 C CA . ARG A 1 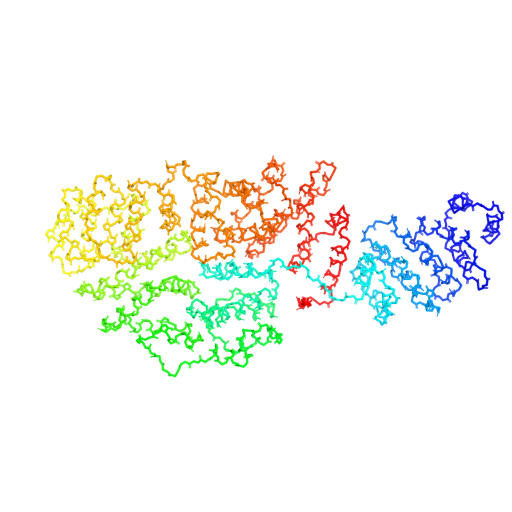756 ? 1.237 0.296 -25.756 1.00 78.06 756 ARG A CA 1
ATOM 6237 C C . ARG A 1 756 ? 0.024 1.181 -25.496 1.00 78.06 756 ARG A C 1
ATOM 6239 O O . ARG A 1 756 ? -1.081 0.820 -25.890 1.00 78.06 756 ARG A O 1
ATOM 6246 N N . LYS A 1 757 ? 0.209 2.326 -24.833 1.00 67.56 757 LYS A N 1
ATOM 6247 C CA . LYS A 1 757 ? -0.887 3.281 -24.607 1.00 67.56 757 LYS A CA 1
ATOM 6248 C C . LYS A 1 757 ? -1.426 3.859 -25.920 1.00 67.56 757 LYS A C 1
ATOM 6250 O O . LYS A 1 757 ? -2.615 4.148 -25.988 1.00 67.56 757 LYS A O 1
ATOM 6255 N N . LEU A 1 758 ? -0.580 3.999 -26.947 1.00 64.12 758 LEU A N 1
ATOM 6256 C CA . LEU A 1 758 ? -1.001 4.467 -28.272 1.00 64.12 758 LEU A CA 1
ATOM 6257 C C . LEU A 1 758 ? -1.842 3.412 -29.006 1.00 64.12 758 LEU A C 1
ATOM 6259 O O . LEU A 1 758 ? -2.778 3.766 -29.714 1.00 64.12 758 LEU A O 1
ATOM 6263 N N . GLU A 1 759 ? -1.532 2.127 -28.813 1.00 58.38 759 GLU A N 1
ATOM 6264 C CA . GLU A 1 759 ? -2.201 1.015 -29.501 1.00 58.38 759 GLU A CA 1
ATOM 6265 C C . GLU A 1 759 ? -3.508 0.573 -28.823 1.00 58.38 759 GLU A C 1
ATOM 6267 O O . GLU A 1 759 ? -4.423 0.115 -29.502 1.00 58.38 759 GLU A O 1
ATOM 6272 N N . ASN A 1 760 ? -3.617 0.700 -27.494 1.00 54.88 760 ASN A N 1
ATOM 6273 C CA . ASN A 1 760 ? -4.800 0.301 -26.726 1.00 54.88 760 ASN A CA 1
ATOM 6274 C C . ASN A 1 760 ? -5.028 1.224 -25.513 1.00 54.88 760 ASN A C 1
ATOM 6276 O O . ASN A 1 760 ? -4.591 0.897 -24.404 1.00 54.88 760 ASN A O 1
ATOM 6280 N N . PRO A 1 761 ? -5.769 2.336 -25.662 1.00 50.75 761 PRO A N 1
ATOM 6281 C CA . PRO A 1 761 ? -6.070 3.237 -24.546 1.00 50.75 761 PRO A CA 1
ATOM 6282 C C . PRO A 1 761 ? -6.948 2.603 -23.447 1.00 50.75 761 PRO A C 1
ATOM 6284 O O . PRO A 1 761 ? -7.105 3.193 -22.384 1.00 50.75 761 PRO A O 1
ATOM 6287 N N . SER A 1 762 ? -7.520 1.413 -23.675 1.00 39.41 762 SER A N 1
ATOM 6288 C CA . SER A 1 762 ? -8.504 0.766 -22.793 1.00 39.41 762 SER A CA 1
ATOM 6289 C C . SER A 1 762 ? -8.060 -0.557 -22.141 1.00 39.41 762 SER A C 1
ATOM 6291 O O . SER A 1 762 ? -8.819 -1.094 -21.337 1.00 39.41 762 SER A O 1
ATOM 6293 N N . ASN A 1 763 ? -6.858 -1.085 -22.421 1.00 41.03 763 ASN A N 1
ATOM 6294 C CA . ASN A 1 763 ? -6.387 -2.375 -21.881 1.00 41.03 763 ASN A CA 1
ATOM 6295 C C . ASN A 1 763 ? -5.060 -2.230 -21.109 1.00 41.03 763 ASN A C 1
ATOM 6297 O O . ASN A 1 763 ? -3.985 -2.152 -21.700 1.00 41.03 763 ASN A O 1
ATOM 6301 N N . HIS A 1 764 ? -5.128 -2.238 -19.772 1.00 48.38 764 HIS A N 1
ATOM 6302 C CA . HIS A 1 764 ? -3.974 -2.105 -18.865 1.00 48.38 764 HIS A CA 1
ATOM 6303 C C . HIS A 1 764 ? -3.485 -3.434 -18.258 1.00 48.38 764 HIS A C 1
ATOM 6305 O O . HIS A 1 764 ? -2.794 -3.437 -17.237 1.00 48.38 764 HIS A O 1
ATOM 6311 N N . GLU A 1 765 ? -3.812 -4.583 -18.853 1.00 43.12 765 GLU A N 1
ATOM 6312 C CA . GLU A 1 765 ? -3.319 -5.859 -18.331 1.00 43.12 765 GLU A CA 1
ATOM 6313 C C . GLU A 1 765 ? -1.838 -6.072 -18.676 1.00 43.12 765 GLU A C 1
ATOM 6315 O O . GLU A 1 765 ? -1.459 -6.314 -19.822 1.00 43.12 765 GLU A O 1
ATOM 6320 N N . TYR A 1 766 ? -0.983 -6.006 -17.653 1.00 43.78 766 TYR A N 1
ATOM 6321 C CA . TYR A 1 766 ? 0.403 -6.459 -17.729 1.00 43.78 766 TYR A CA 1
ATOM 6322 C C . TYR A 1 766 ? 0.438 -7.968 -17.482 1.00 43.78 766 TYR A C 1
ATOM 6324 O O . TYR A 1 766 ? 0.094 -8.409 -16.381 1.00 43.78 766 TYR A O 1
ATOM 6332 N N . PRO A 1 767 ? 0.878 -8.788 -18.450 1.00 33.28 767 PRO A N 1
ATOM 6333 C CA . PRO A 1 767 ? 1.114 -10.196 -18.192 1.00 33.28 767 PRO A CA 1
ATOM 6334 C C . PRO A 1 767 ? 2.365 -10.310 -17.319 1.00 33.28 767 PRO A C 1
ATOM 6336 O O . PRO A 1 767 ? 3.476 -10.046 -17.779 1.00 33.28 767 PRO A O 1
ATOM 6339 N N . VAL A 1 768 ? 2.181 -10.690 -16.058 1.00 35.69 768 VAL A N 1
ATOM 6340 C CA . VAL A 1 768 ? 3.280 -11.080 -15.172 1.00 35.69 768 VAL A CA 1
ATOM 6341 C C . VAL A 1 768 ? 3.517 -12.570 -15.393 1.00 35.69 768 VAL A C 1
ATOM 6343 O O . VAL A 1 768 ? 2.675 -13.393 -15.041 1.00 35.69 768 VAL A O 1
ATOM 6346 N N . ASN A 1 769 ? 4.633 -12.915 -16.035 1.00 27.59 769 ASN A N 1
ATOM 6347 C CA . ASN A 1 769 ? 5.110 -14.295 -16.039 1.00 27.59 769 ASN A CA 1
ATOM 6348 C C . ASN A 1 769 ? 5.741 -14.570 -14.665 1.00 27.59 769 ASN A C 1
ATOM 6350 O O . ASN A 1 769 ? 6.643 -13.833 -14.263 1.00 27.59 769 ASN A O 1
ATOM 6354 N N . TYR A 1 770 ? 5.219 -15.579 -13.965 1.00 29.83 770 TYR A N 1
ATOM 6355 C CA . TYR A 1 770 ? 5.764 -16.110 -12.711 1.00 29.83 770 TYR A CA 1
ATOM 6356 C C . TYR A 1 770 ? 7.049 -16.902 -12.941 1.00 29.83 770 TYR A C 1
ATOM 6358 O O . TYR A 1 770 ? 7.119 -17.603 -13.980 1.00 29.83 770 TYR A O 1
#

Solvent-accessible surface area (backbone atoms only — not comparable to full-atom values): 42776 Å² total; per-residue (Å²): 132,59,62,67,62,48,53,51,49,45,57,76,69,63,58,55,28,66,60,46,46,54,49,45,50,73,73,34,101,50,90,52,51,68,52,50,38,50,52,25,27,60,49,23,40,90,92,54,89,54,71,69,57,41,38,39,52,48,35,48,32,62,74,39,44,63,61,45,55,70,38,54,51,89,85,40,65,30,32,39,40,17,48,40,58,37,24,46,76,42,25,52,55,63,56,74,82,66,80,83,78,44,72,68,52,17,53,40,37,52,46,54,51,48,47,49,67,70,47,83,52,62,68,58,34,46,46,15,52,54,28,31,21,58,23,58,53,49,21,34,18,44,10,35,15,42,54,78,36,44,72,65,38,54,57,52,35,64,79,45,66,87,58,71,78,62,81,87,54,99,81,76,53,73,44,38,54,44,25,52,42,38,59,66,48,95,62,66,86,75,80,74,54,75,63,70,34,68,58,48,38,48,43,49,54,30,50,47,63,77,50,55,58,89,63,58,61,37,75,64,59,59,70,65,52,56,46,53,43,50,46,53,43,52,43,46,32,74,78,54,64,44,68,47,43,27,37,40,63,34,33,45,50,21,49,41,51,42,28,51,77,66,76,40,81,61,86,61,88,68,65,63,64,46,67,66,47,34,51,54,34,53,58,78,56,68,52,102,84,67,61,53,91,97,45,56,71,69,55,49,52,50,49,46,58,36,70,72,95,69,84,48,81,88,44,53,68,60,47,29,63,71,13,24,42,46,41,69,55,50,63,61,61,50,48,56,45,66,72,44,90,51,62,67,56,37,52,50,53,49,57,57,42,63,79,39,42,66,36,52,54,38,46,37,58,62,64,68,39,58,65,58,56,52,48,54,49,50,54,46,28,60,76,31,23,71,41,69,66,65,24,33,54,41,49,52,53,50,53,43,51,53,49,60,50,45,30,52,57,44,66,65,50,45,47,55,51,49,51,51,57,70,70,48,80,85,58,56,59,56,51,44,64,66,40,68,70,64,88,53,90,76,70,79,70,72,87,73,83,54,53,72,66,55,42,74,68,48,69,40,54,61,58,25,49,42,43,44,57,52,22,50,76,75,50,44,88,77,45,62,68,60,53,52,54,50,44,72,76,40,63,69,50,48,62,58,50,30,55,51,37,45,73,48,60,58,69,64,34,57,53,61,73,71,57,90,73,74,96,40,74,58,45,56,48,40,46,50,50,23,47,41,62,63,75,41,89,48,77,77,57,48,68,78,60,62,37,16,61,62,55,50,73,44,58,92,54,56,83,70,69,41,52,78,67,48,65,57,62,74,74,48,62,82,65,83,64,61,48,50,70,57,52,50,40,35,39,16,51,53,30,29,40,37,74,77,60,32,54,52,54,45,51,55,22,50,42,45,36,63,71,64,37,65,76,59,66,76,45,95,81,54,70,57,62,51,36,32,51,46,24,48,50,49,45,60,48,52,69,68,41,52,68,61,52,51,46,41,53,50,40,53,49,45,33,67,75,75,42,43,88,62,55,92,55,20,48,42,52,21,44,22,53,49,32,50,30,37,28,35,76,70,58,22,65,60,48,44,52,52,50,52,52,52,35,50,53,52,60,75,45,54,92,79,55,53,70,47,59,54,37,17,38,31,44,31,51,68,53,46,63,74,30,79,91,45,47,89,72,60,59,76,75,64,51,53,46,34,58,78,69,67,36,58,65,54,51,24,48,43,26,49,56,59,24,48,51,77,78,38,85,86,68,85,82,75,68,75,82,131

Mean predicted aligned error: 10.77 Å

Secondary structure (DSSP, 8-state):
--HHHHHHHHHHTT--HHHHHHHHHHHSSS--HHHHHHHHHHHHSTT---HHHHHHHHHHHHH-HHHHHHH--TT-HHHHHHHHHHHHHHTTTTTTTPPTT-HHHHHHHHHHHHHHHH-S-HHHHHHHHHHHTT-HHHHHHHHHHHHH-HHHHHHHHHHHTT--SSTT-S---HHHHHHHHHHH--S-----GGGGSHHHHHHHHHHHTTS-HHHHS-TTS-HHHHHHHHHHHHHHHHHS--HHHHHIIIIIHHHHHHHHHTT--S-S---S--HHHHHHHHHHH--TT-S-TT--HHHHHHHHH---SS--TTSHHHHHHH-GGGGGGTHHHHHHHHTSS-HHHHHHHHHHHHHTHHHHHHHHHHHT-HHHHHHHHHHHHHHTTT-HHHHHHHHHHHHHHHHHHHHT--HHHHHHHHHHHHHSTT-HHHHHHHHTTTT-TT----SPPPPHHHHHH---HHHHHHHHHHHHHHTTTT-HHHHHHHHHH-GGGHHHHHHHHTTS-HHHHHHHTTS-----HHHHHHHHHHHHHHH---HHHHHHH--HHHHHHTTT-GGGT-GGGS-HHHHS--SS---HHHHHHHHHHHHHHHHHHHHHHHHHHHHHHHHH-HHHHTSTT-HHHHHHHHHHHHHHHTTT-HHHHHHHHHHHHHHHHT-GGG-S-HHHHHHHHHHHHHH-STTHHHHHHHHHHHHHHHHHTTTT--HHHHHHHHHHHHHHTT-GGGTTTS-GGGGHHHHHTT-HHHHHHHHHHHHHHHH-TT--------

Nearest PDB structures (foldseek):
  7tyr-assembly1_A  TM=1.364E-01  e=2.938E-01  Homo sapiens
  5oqp-assembly1_A  TM=1.775E-01  e=1.904E+00  Saccharomyces cerevisiae S288C
  4jt6-assembly2_A  TM=1.235E-01  e=5.977E-01  Homo sapiens
  3jbz-assembly1_A  TM=1.191E-01  e=2.052E+00  Homo sapiens

Foldseek 3Di:
DDLVVLLVVCVVVVDAQQVSLVCCVVVPVDDDLVSLQVLLLVCQPPDDHDPRSLRNNLSNLQVPVLSNLVSQDLPRQSSLSSLLVNLLVQLQPSQPRDDAQDPSLLVSLLSSLSSLLSHPDPVSSLSSLLSNLNHLRSLLSLLSCLANPVPSLVVSLVSCQPPDSPPPDPDRDPSSVSSCCSRHPLFQQDPPCLLVDPLNLQLLLLVCLQFAVQQFVLLLDDLVSLLQNLQVLVLCLVVPNFLSSLCCNFWQSLLLSLCVQQVHDSPDLTQAGDLVSNLVSLVVSDDPPRHDDPDDSVNSSCQNVDADPDQDLLPNSVNCSRHSNCSSVSLVSVLVQLPDPPVVSLVNVLVVCLVRVSRVLSSCSSNVVLLVVLCSLVVSLQVCQQPLSSNLSSLQSNLVSLCSLPQLVQPVSLVSLVVNVVVPPDLPLSCCSSVLLFDDPPPDQDPDAADLVNLVPDRGNSVSLVSVLSNLVPPVQPDDVSVLVSCVVRQSNLLSVLSSLLPDALVSVVSVVPRDHDPGPSNVLSVLLSCCSNVHDDPVSCLQRHGLRSLLVCLVVVPAQQLQNNQLCQLPVVPSRPRSSSLSSNSSSLLSCCVNPNLLSSLLSPLLNLVPPVVVVVPVPPSLSVLLSVLLSVSRSCVQDLVSLVVNLVSLLCCQVPVVVSDDALLSSLSSLVSNLSRGPVCSVVSLLSVLVQLVVCVVPVVPHDPSSLRNSLNNLLVQLLRLVCLVVNDPVSCVSCVVVVVSSSSSSSSSSSSVCVVDVRDDDRDHDD

pLDDT: mean 82.02, std 13.29, range [27.59, 96.31]

Organism: Trichomonas vaginalis (strain ATCC PRA-98 / G3) (NCBI:txid412133)

Radius of gyration: 35.69 Å; Cα contacts (8 Å, |Δi|>4): 942; chains: 1; bounding box: 84×53×112 Å